Protein 3UOR (pdb70)

Solvent-accessible surface area: 32367 Å² total; per-residue (Å²): 211,47,58,0,82,0,11,0,5,28,53,26,2,115,12,0,41,27,4,9,12,50,3,50,130,110,41,116,95,15,85,6,48,32,81,74,4,80,84,140,44,0,51,131,88,0,64,86,10,81,93,77,119,31,16,0,13,0,0,3,0,16,14,52,29,0,4,31,0,7,105,67,92,4,0,26,47,0,85,77,40,3,76,222,13,195,53,0,63,51,82,19,4,4,77,10,3,28,55,9,0,48,7,140,72,49,4,38,0,0,3,6,25,1,28,0,28,0,0,0,30,14,72,27,15,4,142,109,15,64,78,94,128,25,7,115,27,15,68,83,0,47,115,3,0,22,6,1,39,180,142,21,19,115,117,85,44,0,0,0,0,0,0,59,34,46,30,2,4,5,0,0,2,14,19,14,156,60,116,9,1,92,78,119,17,3,62,0,26,0,92,14,82,6,5,89,108,2,3,24,12,1,12,40,0,5,85,97,18,24,1,2,88,23,14,76,121,104,12,84,17,13,46,37,28,0,17,107,2,63,0,0,0,9,1,5,0,8,107,1,19,53,45,0,82,33,18,40,41,124,70,24,141,48,39,6,3,14,7,22,0,0,0,33,147,22,46,10,8,0,17,9,15,19,7,0,1,0,0,0,78,56,13,155,69,49,103,14,0,20,105,0,0,34,7,2,2,53,33,119,5,7,9,76,7,22,33,9,32,11,15,2,3,0,12,69,32,0,28,138,45,83,44,2,60,123,34,89,27,4,126,3,1,11,47,0,0,73,67,6,82,20,21,8,57,1,83,15,9,93,138,0,2,80,47,0,34,80,3,0,35,97,1,1,98,63,56,36,60,60,95,46,0,0,95,55,0,1,92,78,0,28,108,22,0,44,155,72,38,150,81,57,107,102,131,71,74,113,84,3,83,0,10,0,8,27,54,27,1,107,10,0,38,32,3,8,34,76,3,52,144,113,55,117,99,12,85,6,50,32,74,69,4,81,94,142,48,1,53,127,110,1,68,92,14,81,98,73,114,26,16,2,17,0,0,6,0,23,14,49,33,0,7,37,4,7,98,69,90,6,0,26,54,0,87,77,31,3,84,215,11,194,55,0,66,51,78,20,4,3,78,8,4,28,50,9,0,53,6,126,66,69,5,36,0,0,3,4,28,2,32,0,37,0,0,0,26,14,75,22,15,5,139,100,12,64,46,111,123,20,3,101,37,12,77,68,0,55,103,0,0,27,9,1,32,182,138,18,20,113,118,79,44,0,0,0,0,0,1,58,39,41,33,1,3,6,0,0,3,15,14,17,148,58,120,7,1,86,81,120,20,4,70,0,26,1,84,14,81,5,3,86,107,1,4,26,13,1,12,37,0,5,85,100,22,22,1,4,87,26,14,82,127,103,19,59,13,12,52,34,17,0,8,120,1,65,0,0,0,17,2,4,0,10,106,2,17,79,45,0,68,29,16,49,42,101,65,30,139,50,37,8,2,14,8,19,0,0,0,40,149,23,51,10,9,0,21,8,12,19,7,0,1,0,0,1,67,56,15,151,96,47,100,24,0,16,114,1,0,29,13,3,1,59,37,123,8,5,10,85,6,23,42,11,38,18,17,3,2,0,12,69,34,0,27,146,42,92,57,3,62,122,34,85,30,5,125,2,0,12,44,0,0,79,63,6,79,19,26,4,65,2,77,11,9,86,130,0,2,70,46,0,34,73,3,2,34,106,1,1,105,61,61,41,63,59,92,43,0,0,92,52,0,1,90,83,0,28,100,28,0,47,149,71,39,155,93,77,109,98,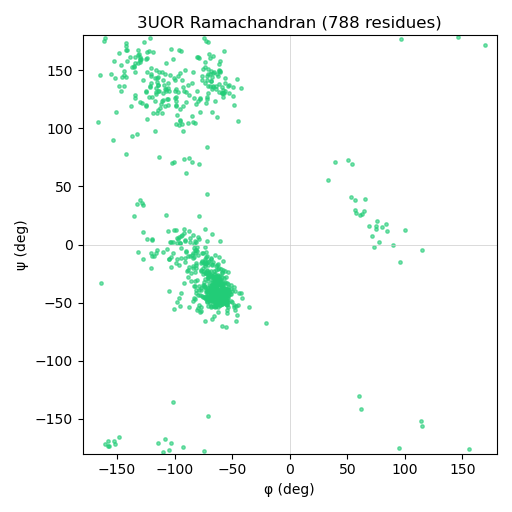120,96

Structure (mmCIF, N/CA/C/O backbone):
data_3UOR
#
_entry.id   3UOR
#
_cell.length_a   122.971
_cell.length_b   122.971
_cell.length_c   304.280
_cell.angle_alpha   90.00
_cell.angle_beta   90.00
_cell.angle_gamma   120.00
#
_symmetry.space_group_name_H-M   'P 65 2 2'
#
loop_
_entity.id
_entity.type
_entity.pdbx_description
1 polymer 'ABC transporter sugar binding protein'
2 water water
#
loop_
_atom_site.group_PDB
_atom_site.id
_atom_site.type_symbol
_atom_site.label_atom_id
_atom_site.label_alt_id
_atom_site.label_comp_id
_atom_site.label_asym_id
_atom_site.label_entity_id
_atom_site.label_seq_id
_atom_site.pdbx_PDB_ins_code
_atom_site.Cartn_x
_atom_site.Cartn_y
_atom_site.Cartn_z
_atom_site.occupancy
_atom_site.B_iso_or_equiv
_atom_site.auth_seq_id
_atom_site.auth_comp_id
_atom_site.auth_asym_id
_atom_site.auth_atom_id
_atom_site.pdbx_PDB_model_num
ATOM 1 N N . LYS A 1 29 ? -42.354 -17.385 6.988 1.00 107.92 27 LYS A N 1
ATOM 2 C CA . LYS A 1 29 ? -42.825 -16.046 6.648 1.00 107.13 27 LYS A CA 1
ATOM 3 C C . LYS A 1 29 ? -41.855 -15.284 5.738 1.00 100.53 27 LYS A C 1
ATOM 4 O O . LYS A 1 29 ? -42.287 -14.674 4.758 1.00 103.15 27 LYS A O 1
ATOM 10 N N . THR A 1 30 ? -40.559 -15.316 6.058 1.00 92.83 28 THR A N 1
ATOM 11 C CA . THR A 1 30 ? -39.538 -14.655 5.228 1.00 83.08 28 THR A CA 1
ATOM 12 C C . THR A 1 30 ? -39.146 -15.514 4.030 1.00 80.33 28 THR A C 1
ATOM 13 O O . THR A 1 30 ? -38.655 -16.633 4.190 1.00 76.56 28 THR A O 1
ATOM 17 N N . THR A 1 31 ? -39.338 -14.993 2.826 1.00 74.86 29 THR A N 1
ATOM 18 C CA . THR A 1 31 ? -38.992 -15.764 1.643 1.00 66.15 29 THR A CA 1
ATOM 19 C C . THR A 1 31 ? -37.645 -15.373 1.051 1.00 70.71 29 THR A C 1
ATOM 20 O O . THR A 1 31 ? -37.386 -14.208 0.753 1.00 75.87 29 THR A O 1
ATOM 24 N N . VAL A 1 32 ? -36.796 -16.380 0.891 1.00 64.51 30 VAL A N 1
ATOM 25 C CA . VAL A 1 32 ? -35.495 -16.243 0.257 1.00 63.73 30 VAL A CA 1
ATOM 26 C C . VAL A 1 32 ? -35.525 -16.899 -1.127 1.00 60.22 30 VAL A C 1
ATOM 27 O O . VAL A 1 32 ? -36.016 -18.020 -1.285 1.00 59.05 30 VAL A O 1
ATOM 31 N N . ARG A 1 33 ? -35.029 -16.192 -2.136 1.00 60.96 31 ARG A N 1
ATOM 32 C CA . ARG A 1 33 ? -34.948 -16.765 -3.474 1.00 55.61 31 ARG A CA 1
ATOM 33 C C . ARG A 1 33 ? -33.549 -17.290 -3.778 1.00 59.07 31 ARG A C 1
ATOM 34 O O . ARG A 1 33 ? -32.561 -16.547 -3.780 1.00 58.20 31 ARG A O 1
ATOM 42 N N . PHE A 1 34 ? -33.500 -18.588 -4.044 1.00 56.80 32 PHE A N 1
ATOM 43 C CA . PHE A 1 34 ? -32.264 -19.334 -4.237 1.00 49.07 32 PHE A CA 1
ATOM 44 C C . PHE A 1 34 ? -32.251 -19.916 -5.654 1.00 46.87 32 PHE A C 1
ATOM 45 O O . PHE A 1 34 ? -33.069 -20.772 -5.986 1.00 49.49 32 PHE A O 1
ATOM 53 N N . TRP A 1 35 ? -31.341 -19.434 -6.492 1.00 43.13 33 TRP A N 1
ATOM 54 C CA . TRP A 1 35 ? -31.192 -19.970 -7.844 1.00 39.76 33 TRP A CA 1
ATOM 55 C C . TRP A 1 35 ? -30.069 -20.998 -7.895 1.00 42.69 33 TRP A C 1
ATOM 56 O O . TRP A 1 35 ? -28.974 -20.746 -7.405 1.00 40.55 33 TRP A O 1
ATOM 67 N N . ALA A 1 36 ? -30.345 -22.153 -8.494 1.00 44.31 34 ALA A N 1
ATOM 68 C CA . ALA A 1 36 ? -29.357 -23.211 -8.624 1.00 41.51 34 ALA A CA 1
ATOM 69 C C . ALA A 1 36 ? -29.546 -23.838 -10.002 1.00 50.26 34 ALA A C 1
ATOM 70 O O . ALA A 1 36 ? -30.551 -23.573 -10.657 1.00 51.21 34 ALA A O 1
ATOM 72 N N . MET A 1 37 ? -28.593 -24.653 -10.449 1.00 44.63 35 MET A N 1
ATOM 73 C CA . MET A 1 37 ? -28.597 -25.137 -11.835 1.00 45.09 35 MET A CA 1
ATOM 74 C C . MET A 1 37 ? -28.680 -26.651 -11.993 1.00 50.00 35 MET A C 1
ATOM 75 O O . MET A 1 37 ? -27.867 -27.385 -11.430 1.00 43.18 35 MET A O 1
ATOM 80 N N . GLY A 1 38 ? -29.644 -27.112 -12.782 1.00 56.83 36 GLY A N 1
ATOM 81 C CA . GLY A 1 38 ? -29.718 -28.515 -13.157 1.00 57.62 36 GLY A CA 1
ATOM 82 C C . GLY A 1 38 ? -29.909 -29.495 -12.010 1.00 59.09 36 GLY A C 1
ATOM 83 O O . GLY A 1 38 ? -30.642 -29.222 -11.056 1.00 53.76 36 GLY A O 1
ATOM 84 N N . LYS A 1 39 ? -29.247 -30.646 -12.106 1.00 53.79 37 LYS A N 1
ATOM 85 C CA . LYS A 1 39 ? -29.414 -31.705 -11.117 1.00 57.72 37 LYS A CA 1
ATOM 86 C C . LYS A 1 39 ? -29.151 -31.187 -9.708 1.00 53.78 37 LYS A C 1
ATOM 87 O O . LYS A 1 39 ? -29.765 -31.641 -8.741 1.00 55.24 37 LYS A O 1
ATOM 89 N N . GLU A 1 40 ? -28.238 -30.232 -9.580 1.00 43.51 38 GLU A N 1
ATOM 90 C CA . GLU A 1 40 ? -27.953 -29.696 -8.263 1.00 40.35 38 GLU A CA 1
ATOM 91 C C . GLU A 1 40 ? -29.178 -28.981 -7.687 1.00 50.07 38 GLU A C 1
ATOM 92 O O . GLU A 1 40 ? -29.495 -29.132 -6.509 1.00 46.85 38 GLU A O 1
ATOM 98 N N . ALA A 1 41 ? -29.875 -28.219 -8.527 1.00 48.82 39 ALA A N 1
ATOM 99 C CA . ALA A 1 41 ? -31.103 -27.554 -8.110 1.00 47.80 39 ALA A CA 1
ATOM 100 C C . ALA A 1 41 ? -32.147 -28.556 -7.603 1.00 51.64 39 ALA A C 1
ATOM 101 O O . ALA A 1 41 ? -32.789 -28.324 -6.582 1.00 55.07 39 ALA A O 1
ATOM 103 N N . GLU A 1 42 ? -32.322 -29.659 -8.327 1.00 55.26 40 GLU A N 1
ATOM 104 C CA . GLU A 1 42 ? -33.306 -30.672 -7.955 1.00 61.99 40 GLU A CA 1
ATOM 105 C C . GLU A 1 42 ? -32.980 -31.262 -6.593 1.00 59.28 40 GLU A C 1
ATOM 106 O O . GLU A 1 42 ? -33.842 -31.382 -5.720 1.00 67.65 40 GLU A O 1
ATOM 112 N N . VAL A 1 43 ? -31.725 -31.652 -6.428 1.00 49.16 41 VAL A N 1
ATOM 113 C CA . VAL A 1 43 ? -31.289 -32.270 -5.198 1.00 44.65 41 VAL A CA 1
ATOM 114 C C . VAL A 1 43 ? -31.296 -31.274 -4.039 1.00 53.35 41 VAL A C 1
ATOM 115 O O . VAL A 1 43 ? -31.816 -31.579 -2.966 1.00 58.11 41 VAL A O 1
ATOM 119 N N . VAL A 1 44 ? -30.747 -30.077 -4.241 1.00 50.69 42 VAL A N 1
ATOM 120 C CA . VAL A 1 44 ? -30.723 -29.120 -3.134 1.00 41.72 42 VAL A CA 1
ATOM 121 C C . VAL A 1 44 ? -32.144 -28.755 -2.700 1.00 40.98 42 VAL A C 1
ATOM 122 O O . VAL A 1 44 ? -32.359 -28.394 -1.550 1.00 46.86 42 VAL A O 1
ATOM 126 N N . ALA A 1 45 ? -33.116 -28.855 -3.607 1.00 41.55 43 ALA A N 1
ATOM 127 C CA . ALA A 1 45 ? -34.505 -28.580 -3.229 1.00 43.77 43 ALA A CA 1
ATOM 128 C C . ALA A 1 45 ? -34.999 -29.595 -2.193 1.00 48.91 43 ALA A C 1
ATOM 129 O O . ALA A 1 45 ? -35.786 -29.249 -1.313 1.00 51.88 43 ALA A O 1
ATOM 131 N N . GLU A 1 46 ? -34.533 -30.840 -2.280 1.00 43.33 44 GLU A N 1
ATOM 132 C CA . GLU A 1 46 ? -34.917 -31.845 -1.281 1.00 47.85 44 GLU A CA 1
ATOM 133 C C . GLU A 1 46 ? -34.338 -31.446 0.061 1.00 57.01 44 GLU A C 1
ATOM 134 O O . GLU A 1 46 ? -35.001 -31.527 1.099 1.00 63.23 44 GLU A O 1
ATOM 140 N N . LEU A 1 47 ? -33.079 -31.025 0.021 1.00 52.43 45 LEU A N 1
ATOM 141 C CA . LEU A 1 47 ? -32.349 -30.661 1.219 1.00 50.80 45 LEU A CA 1
ATOM 142 C C . LEU A 1 47 ? -32.984 -29.469 1.910 1.00 49.77 45 LEU A C 1
ATOM 143 O O . LEU A 1 47 ? -33.025 -29.427 3.131 1.00 54.07 45 LEU A O 1
ATOM 148 N N . VAL A 1 48 ? -33.476 -28.494 1.147 1.00 49.42 46 VAL A N 1
ATOM 149 C CA . VAL A 1 48 ? -34.016 -27.295 1.789 1.00 56.44 46 VAL A CA 1
ATOM 150 C C . VAL A 1 48 ? -35.294 -27.640 2.549 1.00 65.19 46 VAL A C 1
ATOM 151 O O . VAL A 1 48 ? -35.642 -26.975 3.528 1.00 66.68 46 VAL A O 1
ATOM 155 N N . ALA A 1 49 ? -35.977 -28.694 2.108 1.00 67.46 47 ALA A N 1
ATOM 156 C CA . ALA A 1 49 ? -37.161 -29.171 2.812 1.00 66.26 47 ALA A CA 1
ATOM 157 C C . ALA A 1 49 ? -36.835 -29.365 4.289 1.00 70.42 47 ALA A C 1
ATOM 158 O O . ALA A 1 49 ? -37.564 -28.890 5.158 1.00 79.20 47 ALA A O 1
ATOM 160 N N . ASP A 1 50 ? -35.727 -30.045 4.575 1.00 64.59 48 ASP A N 1
ATOM 161 C CA . ASP A 1 50 ? -35.316 -30.249 5.964 1.00 63.28 48 ASP A CA 1
ATOM 162 C C . ASP A 1 50 ? -34.810 -28.963 6.622 1.00 66.14 48 ASP A C 1
ATOM 163 O O . ASP A 1 50 ? -34.846 -28.837 7.841 1.00 68.25 48 ASP A O 1
ATOM 168 N N . PHE A 1 51 ? -34.326 -28.015 5.821 1.00 66.17 49 PHE A N 1
ATOM 169 C CA . PHE A 1 51 ? -33.882 -26.729 6.362 1.00 68.70 49 PHE A CA 1
ATOM 170 C C . PHE A 1 51 ? -35.082 -25.903 6.809 1.00 69.71 49 PHE A C 1
ATOM 171 O O . PHE A 1 51 ? -35.040 -25.242 7.852 1.00 66.30 49 PHE A O 1
ATOM 179 N N . GLU A 1 52 ? -36.140 -25.936 6.001 1.00 65.29 50 GLU A N 1
ATOM 180 C CA . GLU A 1 52 ? -37.385 -25.254 6.320 1.00 68.02 50 GLU A CA 1
ATOM 181 C C . GLU A 1 52 ? -38.033 -25.887 7.546 1.00 74.94 50 GLU A C 1
ATOM 182 O O . GLU A 1 52 ? -38.510 -25.193 8.437 1.00 78.04 50 GLU A O 1
ATOM 188 N N . LYS A 1 53 ? -38.042 -27.213 7.586 1.00 76.35 51 LYS A N 1
ATOM 189 C CA . LYS A 1 53 ? -38.585 -27.922 8.731 1.00 83.24 51 LYS A CA 1
ATOM 190 C C . LYS A 1 53 ? -37.644 -27.845 9.940 1.00 86.67 51 LYS A C 1
ATOM 191 O O . LYS A 1 53 ? -37.806 -28.585 10.908 1.00 94.92 51 LYS A O 1
ATOM 197 N N . GLN A 1 54 ? -36.659 -26.952 9.882 1.00 76.04 52 GLN A N 1
ATOM 198 C CA . GLN A 1 54 ? -35.803 -26.677 11.036 1.00 77.79 52 GLN A CA 1
ATOM 199 C C . GLN A 1 54 ? -35.795 -25.177 11.287 1.00 80.55 52 GLN A C 1
ATOM 200 O O . GLN A 1 54 ? -35.304 -24.708 12.314 1.00 87.21 52 GLN A O 1
ATOM 206 N N . ASN A 1 55 ? -36.316 -24.432 10.317 1.00 74.55 53 ASN A N 1
ATOM 207 C CA . ASN A 1 55 ? -36.387 -22.973 10.376 1.00 78.61 53 ASN A CA 1
ATOM 208 C C . ASN A 1 55 ? -37.720 -22.539 9.756 1.00 83.34 53 ASN A C 1
ATOM 209 O O . ASN A 1 55 ? -37.760 -22.097 8.604 1.00 87.88 53 ASN A O 1
ATOM 214 N N . PRO A 1 56 ? -38.822 -22.680 10.516 1.00 82.51 54 PRO A N 1
ATOM 215 C CA . PRO A 1 56 ? -40.190 -22.477 10.007 1.00 81.45 54 PRO A CA 1
ATOM 216 C C . PRO A 1 56 ? -40.552 -21.018 9.684 1.00 81.78 54 PRO A C 1
ATOM 217 O O . PRO A 1 56 ? -41.555 -20.771 9.005 1.00 76.67 54 PRO A O 1
ATOM 221 N N . THR A 1 57 ? -39.739 -20.073 10.152 1.00 80.18 55 THR A N 1
ATOM 222 C CA . THR A 1 57 ? -39.931 -18.659 9.837 1.00 81.34 55 THR A CA 1
ATOM 223 C C . THR A 1 57 ? -39.346 -18.305 8.469 1.00 85.93 55 THR A C 1
ATOM 224 O O . THR A 1 57 ? -39.521 -17.184 7.974 1.00 78.72 55 THR A O 1
ATOM 228 N N . ILE A 1 58 ? -38.640 -19.266 7.869 1.00 86.79 56 ILE A N 1
ATOM 229 C CA . ILE A 1 58 ? -37.954 -19.055 6.595 1.00 74.44 56 ILE A CA 1
ATOM 230 C C . ILE A 1 58 ? -38.514 -19.952 5.502 1.00 71.34 56 ILE A C 1
ATOM 231 O O . ILE A 1 58 ? -38.556 -21.170 5.650 1.00 76.18 56 ILE A O 1
ATOM 236 N N . HIS A 1 59 ? -38.959 -19.343 4.410 1.00 73.59 57 HIS A N 1
ATOM 237 C CA . HIS A 1 59 ? -39.317 -20.094 3.215 1.00 76.42 57 HIS A CA 1
ATOM 238 C C . HIS A 1 59 ? -38.229 -19.907 2.162 1.00 72.69 57 HIS A C 1
ATOM 239 O O . HIS A 1 59 ? -37.748 -18.795 1.944 1.00 66.17 57 HIS A O 1
ATOM 246 N N . VAL A 1 60 ? -37.830 -21.005 1.529 1.00 70.34 58 VAL A N 1
ATOM 247 C CA . VAL A 1 60 ? -36.821 -20.958 0.483 1.00 65.99 58 VAL A CA 1
ATOM 248 C C . VAL A 1 60 ? -37.440 -21.317 -0.862 1.00 67.51 58 VAL A C 1
ATOM 249 O O . VAL A 1 60 ? -37.940 -22.429 -1.054 1.00 68.82 58 VAL A O 1
ATOM 253 N N . ASP A 1 61 ? -37.412 -20.367 -1.786 1.00 60.86 59 ASP A N 1
ATOM 254 C CA . ASP A 1 61 ? -37.933 -20.602 -3.116 1.00 63.09 59 ASP A CA 1
ATOM 255 C C . ASP A 1 61 ? -36.786 -20.997 -4.028 1.00 61.33 59 ASP A C 1
ATOM 256 O O . ASP A 1 61 ? -35.994 -20.149 -4.447 1.00 59.33 59 ASP A O 1
ATOM 261 N N . VAL A 1 62 ? -36.686 -22.288 -4.324 1.00 62.30 60 VAL A N 1
ATOM 262 C CA . VAL A 1 62 ? -35.606 -22.780 -5.175 1.00 57.46 60 VAL A CA 1
ATOM 263 C C . VAL A 1 62 ? -36.007 -22.775 -6.649 1.00 65.34 60 VAL A C 1
ATOM 264 O O . VAL A 1 62 ? -37.006 -23.384 -7.038 1.00 75.01 60 VAL A O 1
ATOM 268 N N . GLN A 1 63 ? -35.231 -22.066 -7.460 1.00 59.79 61 GLN A N 1
ATOM 269 C CA . GLN A 1 63 ? -35.458 -22.010 -8.898 1.00 62.76 61 GLN A CA 1
ATOM 270 C C . GLN A 1 63 ? -34.348 -22.769 -9.595 1.00 64.80 61 GLN A C 1
ATOM 271 O O . GLN A 1 63 ? -33.163 -22.557 -9.312 1.00 56.56 61 GLN A O 1
ATOM 277 N N . ASN A 1 64 ? -34.740 -23.655 -10.505 1.00 70.85 62 ASN A N 1
ATOM 278 C CA . ASN A 1 64 ? -33.791 -24.432 -11.294 1.00 64.78 62 ASN A CA 1
ATOM 279 C C . ASN A 1 64 ? -33.544 -23.755 -12.625 1.00 64.30 62 ASN A C 1
ATOM 280 O O . ASN A 1 64 ? -34.403 -23.756 -13.503 1.00 68.72 62 ASN A O 1
ATOM 285 N N . ILE A 1 65 ? -32.364 -23.170 -12.767 1.00 62.23 63 ILE A N 1
ATOM 286 C CA . ILE A 1 65 ? -31.982 -22.512 -14.005 1.00 61.76 63 ILE A CA 1
ATOM 287 C C . ILE A 1 65 ? -31.001 -23.383 -14.753 1.00 59.51 63 ILE A C 1
ATOM 288 O O . ILE A 1 65 ? -30.049 -23.874 -14.168 1.00 63.99 63 ILE A O 1
ATOM 293 N N . PRO A 1 66 ? -31.240 -23.593 -16.054 1.00 67.23 64 PRO A N 1
ATOM 294 C CA . PRO A 1 66 ? -30.310 -24.381 -16.868 1.00 66.66 64 PRO A CA 1
ATOM 295 C C . PRO A 1 66 ? -28.985 -23.646 -17.004 1.00 60.66 64 PRO A C 1
ATOM 296 O O . PRO A 1 66 ? -28.971 -22.437 -17.227 1.00 69.75 64 PRO A O 1
ATOM 300 N N . MET A 1 67 ? -27.883 -24.364 -16.859 1.00 57.66 65 MET A N 1
ATOM 301 C CA . MET A 1 67 ? -26.572 -23.732 -16.864 1.00 61.71 65 MET A CA 1
ATOM 302 C C . MET A 1 67 ? -26.337 -22.908 -18.135 1.00 71.85 65 MET A C 1
ATOM 303 O O . MET A 1 67 ? -25.796 -21.799 -18.083 1.00 72.43 65 MET A O 1
ATOM 308 N N . THR A 1 68 ? -26.755 -23.447 -19.275 1.00 76.45 66 THR A N 1
ATOM 309 C CA . THR A 1 68 ? -26.525 -22.786 -20.554 1.00 78.27 66 THR A CA 1
ATOM 310 C C . THR A 1 68 ? -27.208 -21.423 -20.648 1.00 80.58 66 THR A C 1
ATOM 311 O O . THR A 1 68 ? -26.873 -20.620 -21.518 1.00 92.72 66 THR A O 1
ATOM 315 N N . ALA A 1 69 ? -28.163 -21.168 -19.758 1.00 73.29 67 ALA A N 1
ATOM 316 C CA . ALA A 1 69 ? -28.895 -19.903 -19.748 1.00 69.39 67 ALA A CA 1
ATOM 317 C C . ALA A 1 69 ? -28.631 -19.105 -18.481 1.00 71.74 67 ALA A C 1
ATOM 318 O O . ALA A 1 69 ? -29.098 -17.976 -18.335 1.00 77.36 67 ALA A O 1
ATOM 320 N N . ALA A 1 70 ? -27.885 -19.699 -17.561 1.00 69.44 68 ALA A N 1
ATOM 321 C CA . ALA A 1 70 ? -27.696 -19.115 -16.245 1.00 65.24 68 ALA A CA 1
ATOM 322 C C . ALA A 1 70 ? -26.923 -17.805 -16.296 1.00 62.98 68 ALA A C 1
ATOM 323 O O . ALA A 1 70 ? -27.298 -16.834 -15.640 1.00 57.00 68 ALA A O 1
ATOM 325 N N . HIS A 1 71 ? -25.844 -17.776 -17.069 1.00 63.53 69 HIS A N 1
ATOM 326 C CA . HIS A 1 71 ? -25.015 -16.579 -17.146 1.00 71.40 69 HIS A CA 1
ATOM 327 C C . HIS A 1 71 ? -25.751 -15.372 -17.737 1.00 76.55 69 HIS A C 1
ATOM 328 O O . HIS A 1 71 ? -25.535 -14.241 -17.312 1.00 75.19 69 HIS A O 1
ATOM 335 N N . GLU A 1 72 ? -26.613 -15.613 -18.719 1.00 81.14 70 GLU A N 1
ATOM 336 C CA . GLU A 1 72 ? -27.423 -14.541 -19.284 1.00 83.21 70 GLU A CA 1
ATOM 337 C C . GLU A 1 72 ? -28.505 -14.119 -18.315 1.00 75.27 70 GLU A C 1
ATOM 338 O O . GLU A 1 72 ? -28.731 -12.927 -18.104 1.00 77.27 70 GLU A O 1
ATOM 344 N N . LYS A 1 73 ? -29.200 -15.094 -17.741 1.00 64.73 71 LYS A N 1
ATOM 345 C CA . LYS A 1 73 ? -30.299 -14.761 -16.850 1.00 65.53 71 LYS A CA 1
ATOM 346 C C . LYS A 1 73 ? -29.806 -13.873 -15.701 1.00 67.86 71 LYS A C 1
ATOM 347 O O . LYS A 1 73 ? -30.530 -12.996 -15.227 1.00 72.37 71 LYS A O 1
ATOM 353 N N . LEU A 1 74 ? -28.561 -14.091 -15.282 1.00 63.88 72 LEU A N 1
ATOM 354 C CA . LEU A 1 74 ? -27.984 -13.373 -14.149 1.00 58.65 72 LEU A CA 1
ATOM 355 C C . LEU A 1 74 ? -27.569 -11.960 -14.519 1.00 60.52 72 LEU A C 1
ATOM 356 O O . LEU A 1 74 ? -27.968 -11.007 -13.855 1.00 62.91 72 LEU A O 1
ATOM 361 N N . LEU A 1 75 ? -26.759 -11.821 -15.564 1.00 59.86 73 LEU A N 1
ATOM 362 C CA . LEU A 1 75 ? -26.429 -10.503 -16.090 1.00 63.69 73 LEU A CA 1
ATOM 363 C C . LEU A 1 75 ? -27.715 -9.723 -16.345 1.00 66.36 73 LEU A C 1
ATOM 364 O O . LEU A 1 75 ? -27.812 -8.537 -16.030 1.00 69.97 73 LEU A O 1
ATOM 369 N N . THR A 1 76 ? -28.705 -10.412 -16.902 1.00 71.60 74 THR A N 1
ATOM 370 C CA . THR A 1 76 ? -30.008 -9.821 -17.177 1.00 80.44 74 THR A CA 1
ATOM 371 C C . THR A 1 76 ? -30.743 -9.407 -15.903 1.00 83.33 74 THR A C 1
ATOM 372 O O . THR A 1 76 ? -31.180 -8.262 -15.777 1.00 87.46 74 THR A O 1
ATOM 376 N N . ALA A 1 77 ? -30.885 -10.341 -14.966 1.00 77.05 75 ALA A N 1
ATOM 377 C CA . ALA A 1 77 ? -31.534 -10.041 -13.695 1.00 75.04 75 ALA A CA 1
ATOM 378 C C . ALA A 1 77 ? -30.803 -8.916 -12.972 1.00 71.89 75 ALA A C 1
ATOM 379 O O . ALA A 1 77 ? -31.424 -8.099 -12.292 1.00 73.33 75 ALA A O 1
ATOM 381 N N . PHE A 1 78 ? -29.483 -8.875 -13.120 1.00 61.50 76 PHE A N 1
ATOM 382 C CA . PHE A 1 78 ? -28.701 -7.796 -12.534 1.00 65.31 76 PHE A CA 1
ATOM 383 C C . PHE A 1 78 ? -29.235 -6.456 -13.011 1.00 73.11 76 PHE A C 1
ATOM 384 O O . PHE A 1 78 ? -29.839 -5.718 -12.241 1.00 79.51 76 PHE A O 1
ATOM 392 N N . ALA A 1 79 ? -29.006 -6.152 -14.285 1.00 76.07 77 ALA A N 1
ATOM 393 C CA . ALA A 1 79 ? -29.479 -4.906 -14.887 1.00 81.42 77 ALA A CA 1
ATOM 394 C C . ALA A 1 79 ? -30.920 -4.573 -14.494 1.00 84.94 77 ALA A C 1
ATOM 395 O O . ALA A 1 79 ? -31.241 -3.421 -14.200 1.00 88.56 77 ALA A O 1
ATOM 397 N N . ALA A 1 80 ? -31.778 -5.588 -14.481 1.00 83.14 78 ALA A N 1
ATOM 398 C CA . ALA A 1 80 ? -33.194 -5.409 -14.173 1.00 77.78 78 ALA A CA 1
ATOM 399 C C . ALA A 1 80 ? -33.498 -5.390 -12.666 1.00 75.29 78 ALA A C 1
ATOM 400 O O . ALA A 1 80 ? -34.659 -5.406 -12.259 1.00 73.41 78 ALA A O 1
ATOM 402 N N . ASP A 1 81 ? -32.458 -5.371 -11.841 1.00 74.83 79 ASP A N 1
ATOM 403 C CA . ASP A 1 81 ? -32.630 -5.342 -10.391 1.00 78.16 79 ASP A CA 1
ATOM 404 C C . ASP A 1 81 ? -33.471 -6.508 -9.844 1.00 74.96 79 ASP A C 1
ATOM 405 O O . ASP A 1 81 ? -34.261 -6.332 -8.914 1.00 69.80 79 ASP A O 1
ATOM 410 N N . GLY A 1 82 ? -33.288 -7.699 -10.408 1.00 75.70 80 GLY A N 1
ATOM 411 C CA . GLY A 1 82 ? -34.083 -8.851 -10.011 1.00 73.53 80 GLY A CA 1
ATOM 412 C C . GLY A 1 82 ? -33.279 -10.086 -9.656 1.00 69.78 80 GLY A C 1
ATOM 413 O O . GLY A 1 82 ? -33.705 -11.213 -9.928 1.00 69.46 80 GLY A O 1
ATOM 414 N N . LEU A 1 83 ? -32.116 -9.873 -9.046 1.00 65.17 81 LEU A N 1
ATOM 415 C CA . LEU A 1 83 ? -31.254 -10.966 -8.602 1.00 59.25 81 LEU A CA 1
ATOM 416 C C . LEU A 1 83 ? -31.852 -11.694 -7.402 1.00 62.06 81 LEU A C 1
ATOM 417 O O . LEU A 1 83 ? -32.508 -11.086 -6.564 1.00 66.24 81 LEU A O 1
ATOM 422 N N . PRO A 1 84 ? -31.611 -13.006 -7.309 1.00 58.26 82 PRO A N 1
ATOM 423 C CA . PRO A 1 84 ? -32.094 -13.751 -6.146 1.00 49.77 82 PRO A CA 1
ATOM 424 C C . PRO A 1 84 ? -31.261 -13.384 -4.929 1.00 48.10 82 PRO A C 1
ATOM 425 O O . PRO A 1 84 ? -30.294 -12.637 -5.059 1.00 46.41 82 PRO A O 1
ATOM 429 N N . ASP A 1 85 ? -31.629 -13.898 -3.762 1.00 45.38 83 ASP A N 1
ATOM 430 C CA . ASP A 1 85 ? -30.856 -13.657 -2.547 1.00 48.62 83 ASP A CA 1
ATOM 431 C C . ASP A 1 85 ? -29.636 -14.549 -2.507 1.00 50.73 83 ASP A C 1
ATOM 432 O O . ASP A 1 85 ? -28.516 -14.082 -2.304 1.00 54.60 83 ASP A O 1
ATOM 437 N N . VAL A 1 86 ? -29.863 -15.841 -2.692 1.00 44.76 84 VAL A N 1
ATOM 438 C CA . VAL A 1 86 ? -28.775 -16.797 -2.700 1.00 46.86 84 VAL A CA 1
ATOM 439 C C . VAL A 1 86 ? -28.651 -17.423 -4.088 1.00 45.88 84 VAL A C 1
ATOM 440 O O . VAL A 1 86 ? -29.646 -17.629 -4.791 1.00 39.02 84 VAL A O 1
ATOM 444 N N . CYS A 1 87 ? -27.422 -17.698 -4.497 1.00 49.51 85 CYS A N 1
ATOM 445 C CA . CYS A 1 87 ? -27.202 -18.211 -5.837 1.00 43.18 85 CYS A CA 1
ATOM 446 C C . CYS A 1 87 ? -26.006 -19.149 -5.899 1.00 39.01 85 CYS A C 1
ATOM 447 O O . CYS A 1 87 ? -24.944 -18.877 -5.323 1.00 36.40 85 CYS A O 1
ATOM 450 N N . GLN A 1 88 ? -26.189 -20.251 -6.614 1.00 38.74 86 GLN A N 1
ATOM 451 C CA . GLN A 1 88 ? -25.097 -21.148 -6.958 1.00 37.46 86 GLN A CA 1
ATOM 452 C C . GLN A 1 88 ? -24.311 -20.518 -8.111 1.00 43.23 86 GLN A C 1
ATOM 453 O O . GLN A 1 88 ? -24.892 -20.155 -9.139 1.00 40.22 86 GLN A O 1
ATOM 459 N N . LEU A 1 89 ? -23.001 -20.375 -7.943 1.00 35.47 87 LEU A N 1
ATOM 460 C CA . LEU A 1 89 ? -22.157 -19.782 -8.984 1.00 38.98 87 LEU A CA 1
ATOM 461 C C . LEU A 1 89 ? -20.987 -20.700 -9.282 1.00 34.41 87 LEU A C 1
ATOM 462 O O . LEU A 1 89 ? -20.207 -21.036 -8.383 1.00 32.40 87 LEU A O 1
ATOM 467 N N . GLY A 1 90 ? -20.860 -21.120 -10.534 1.00 33.80 88 GLY A N 1
ATOM 468 C CA . GLY A 1 90 ? -19.646 -21.806 -10.957 1.00 30.56 88 GLY A CA 1
ATOM 469 C C . GLY A 1 90 ? -18.468 -20.971 -10.499 1.00 38.65 88 GLY A C 1
ATOM 470 O O . GLY A 1 90 ? -18.468 -19.738 -10.628 1.00 39.23 88 GLY A O 1
ATOM 471 N N . ASN A 1 91 ? -17.454 -21.604 -9.940 1.00 36.03 89 ASN A N 1
ATOM 472 C CA . ASN A 1 91 ? -16.456 -20.776 -9.284 1.00 42.11 89 ASN A CA 1
ATOM 473 C C . ASN A 1 91 ? -15.524 -19.978 -10.210 1.00 38.26 89 ASN A C 1
ATOM 474 O O . ASN A 1 91 ? -14.760 -19.153 -9.736 1.00 41.24 89 ASN A O 1
ATOM 479 N N . THR A 1 92 ? -15.597 -20.193 -11.523 1.00 39.36 90 THR A N 1
ATOM 480 C CA . THR A 1 92 ? -14.825 -19.354 -12.441 1.00 46.69 90 THR A CA 1
ATOM 481 C C . THR A 1 92 ? -15.631 -18.107 -12.825 1.00 45.11 90 THR A C 1
ATOM 482 O O . THR A 1 92 ? -15.104 -17.175 -13.426 1.00 46.05 90 THR A O 1
ATOM 486 N N . TRP A 1 93 ? -16.907 -18.098 -12.453 1.00 39.33 91 TRP A N 1
ATOM 487 C CA . TRP A 1 93 ? -17.769 -16.939 -12.644 1.00 36.75 91 TRP A CA 1
ATOM 488 C C . TRP A 1 93 ? -17.596 -15.881 -11.557 1.00 40.80 91 TRP A C 1
ATOM 489 O O . TRP A 1 93 ? -17.974 -14.739 -11.753 1.00 44.55 91 TRP A O 1
ATOM 500 N N . LEU A 1 94 ? -17.051 -16.256 -10.405 1.00 43.48 92 LEU A N 1
ATOM 501 C CA . LEU A 1 94 ? -16.925 -15.315 -9.280 1.00 34.84 92 LEU A CA 1
ATOM 502 C C . LEU A 1 94 ? -16.220 -14.005 -9.634 1.00 43.53 92 LEU A C 1
ATOM 503 O O . LEU A 1 94 ? -16.716 -12.935 -9.285 1.00 47.72 92 LEU A O 1
ATOM 508 N N . PRO A 1 95 ? -15.046 -14.080 -10.298 1.00 35.61 93 PRO A N 1
ATOM 509 C CA . PRO A 1 95 ? -14.299 -12.842 -10.542 1.00 40.39 93 PRO A CA 1
ATOM 510 C C . PRO A 1 95 ? -15.136 -11.834 -11.309 1.00 43.86 93 PRO A C 1
ATOM 511 O O . PRO A 1 95 ? -15.076 -10.646 -11.027 1.00 56.17 93 PRO A O 1
ATOM 515 N N . GLU A 1 96 ? -15.935 -12.308 -12.252 1.00 49.02 94 GLU A N 1
ATOM 516 C CA . GLU A 1 96 ? -16.793 -11.418 -13.009 1.00 51.44 94 GLU A CA 1
ATOM 517 C C . GLU A 1 96 ? -17.859 -10.765 -12.139 1.00 49.36 94 GLU A C 1
ATOM 518 O O . GLU A 1 96 ? -18.002 -9.540 -12.145 1.00 52.53 94 GLU A O 1
ATOM 524 N N . PHE A 1 97 ? -18.620 -11.566 -11.396 1.00 43.88 95 PHE A N 1
ATOM 525 C CA . PHE A 1 97 ? -19.665 -10.982 -10.563 1.00 38.01 95 PHE A CA 1
ATOM 526 C C . PHE A 1 97 ? -19.099 -10.154 -9.409 1.00 44.01 95 PHE A C 1
ATOM 527 O O . PHE A 1 97 ? -19.733 -9.204 -8.952 1.00 47.85 95 PHE A O 1
ATOM 535 N N . ALA A 1 98 ? -17.890 -10.489 -8.967 1.00 43.22 96 ALA A N 1
ATOM 536 C CA . ALA A 1 98 ? -17.223 -9.701 -7.934 1.00 45.22 96 ALA A CA 1
ATOM 537 C C . ALA A 1 98 ? -16.808 -8.338 -8.483 1.00 54.55 96 ALA A C 1
ATOM 538 O O . ALA A 1 98 ? -17.078 -7.299 -7.878 1.00 55.22 96 ALA A O 1
ATOM 540 N N . LEU A 1 99 ? -16.158 -8.340 -9.640 1.00 54.75 97 LEU A N 1
ATOM 541 C CA . LEU A 1 99 ? -15.701 -7.090 -10.232 1.00 63.77 97 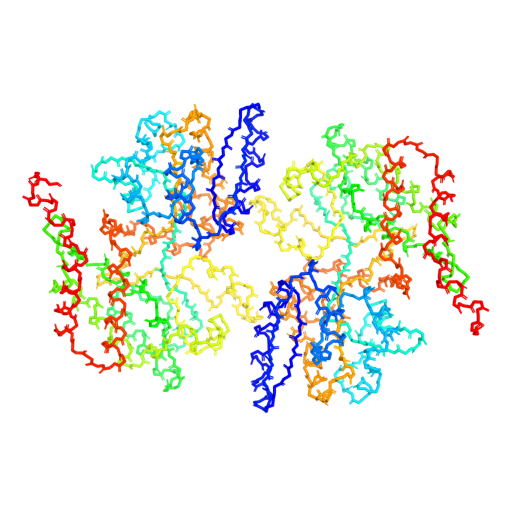LEU A CA 1
ATOM 542 C C . LEU A 1 99 ? -16.859 -6.253 -10.800 1.00 64.75 97 LEU A C 1
ATOM 543 O O . LEU A 1 99 ? -16.715 -5.055 -11.030 1.00 72.59 97 LEU A O 1
ATOM 548 N N . LEU A 1 100 ? -18.015 -6.878 -10.989 1.00 54.41 98 LEU A N 1
ATOM 549 C CA . LEU A 1 100 ? -19.240 -6.136 -11.272 1.00 54.21 98 LEU A CA 1
ATOM 550 C C . LEU A 1 100 ? -19.855 -5.594 -9.972 1.00 63.35 98 LEU A C 1
ATOM 551 O O . LEU A 1 100 ? -20.937 -5.005 -9.987 1.00 60.39 98 LEU A O 1
ATOM 556 N N . ASP A 1 101 ? -19.182 -5.829 -8.846 1.00 62.24 99 ASP A N 1
ATOM 557 C CA . ASP A 1 101 ? -19.672 -5.398 -7.532 1.00 60.60 99 ASP A CA 1
ATOM 558 C C . ASP A 1 101 ? -21.104 -5.866 -7.208 1.00 56.44 99 ASP A C 1
ATOM 559 O O . ASP A 1 101 ? -21.891 -5.126 -6.623 1.00 58.75 99 ASP A O 1
ATOM 564 N N . THR A 1 102 ? -21.440 -7.102 -7.556 1.00 55.93 100 THR A N 1
ATOM 565 C CA . THR A 1 102 ? -22.762 -7.630 -7.228 1.00 53.75 100 THR A CA 1
ATOM 566 C C . THR A 1 102 ? -22.734 -8.549 -6.011 1.00 50.17 100 THR A C 1
ATOM 567 O O . THR A 1 102 ? -23.780 -9.012 -5.537 1.00 47.40 100 THR A O 1
ATOM 571 N N . LEU A 1 103 ? -21.545 -8.854 -5.517 1.00 45.49 101 LEU A N 1
ATOM 572 C CA . LEU A 1 103 ? -21.448 -9.941 -4.551 1.00 41.34 101 LEU A CA 1
ATOM 573 C C . LEU A 1 103 ? -21.169 -9.417 -3.150 1.00 47.74 101 LEU A C 1
ATOM 574 O O . LEU A 1 103 ? -20.289 -8.572 -2.953 1.00 45.97 101 LEU A O 1
ATOM 579 N N . GLU A 1 104 ? -21.908 -9.941 -2.181 1.00 42.15 102 GLU A N 1
ATOM 580 C CA . GLU A 1 104 ? -21.717 -9.564 -0.793 1.00 42.49 102 GLU A CA 1
ATOM 581 C C . GLU A 1 104 ? -20.423 -10.162 -0.262 1.00 45.80 102 GLU A C 1
ATOM 582 O O . GLU A 1 104 ? -20.220 -11.373 -0.366 1.00 44.53 102 GLU A O 1
ATOM 588 N N . PRO A 1 105 ? -19.545 -9.328 0.321 1.00 40.82 103 PRO A N 1
ATOM 589 C CA . PRO A 1 105 ? -18.342 -9.876 0.963 1.00 43.04 103 PRO A CA 1
ATOM 590 C C . PRO A 1 105 ? -18.740 -10.875 2.043 1.00 50.76 103 PRO A C 1
ATOM 591 O O . PRO A 1 105 ? -19.619 -10.582 2.847 1.00 52.03 103 PRO A O 1
ATOM 595 N N . MET A 1 106 ? -18.095 -12.034 2.061 1.00 46.86 104 MET A N 1
ATOM 596 C CA . MET A 1 106 ? -18.521 -13.120 2.914 1.00 41.85 104 MET A CA 1
ATOM 597 C C . MET A 1 106 ? -17.724 -13.233 4.199 1.00 44.31 104 MET A C 1
ATOM 598 O O . MET A 1 106 ? -18.151 -13.913 5.122 1.00 45.45 104 MET A O 1
ATOM 603 N N . GLN A 1 107 ? -16.567 -12.595 4.265 1.00 42.99 105 GLN A N 1
ATOM 604 C CA . GLN A 1 107 ? -15.691 -12.801 5.415 1.00 45.01 105 GLN A CA 1
ATOM 605 C C . GLN A 1 107 ? -16.342 -12.441 6.758 1.00 45.73 105 GLN A C 1
ATOM 606 O O . GLN A 1 107 ? -16.142 -13.144 7.735 1.00 46.73 105 GLN A O 1
ATOM 612 N N . PRO A 1 108 ? -17.133 -11.352 6.808 1.00 47.15 106 PRO A N 1
ATOM 613 C CA . PRO A 1 108 ? -17.830 -11.010 8.055 1.00 46.99 106 PRO A CA 1
ATOM 614 C C . PRO A 1 108 ? -18.799 -12.102 8.535 1.00 50.88 106 PRO A C 1
ATOM 615 O O . PRO A 1 108 ? -18.961 -12.288 9.741 1.00 56.34 106 PRO A O 1
ATOM 619 N N . TYR A 1 109 ? -19.432 -12.816 7.610 1.00 49.87 107 TYR A N 1
ATOM 620 C CA . TYR A 1 109 ? -20.334 -13.900 7.992 1.00 45.09 107 TYR A CA 1
ATOM 621 C C . TYR A 1 109 ? -19.535 -15.126 8.403 1.00 41.92 107 TYR A C 1
ATOM 622 O O . TYR A 1 109 ? -19.883 -15.822 9.350 1.00 44.70 107 TYR A O 1
ATOM 631 N N . VAL A 1 110 ? -18.453 -15.398 7.686 1.00 37.42 108 VAL A N 1
ATOM 632 C CA . VAL A 1 110 ? -17.674 -16.594 7.970 1.00 31.68 108 VAL A CA 1
ATOM 633 C C . VAL A 1 110 ? -17.068 -16.454 9.368 1.00 38.70 108 VAL A C 1
ATOM 634 O O . VAL A 1 110 ? -17.017 -17.410 10.142 1.00 43.11 108 VAL A O 1
ATOM 638 N N . ALA A 1 111 ? -16.627 -15.242 9.685 1.00 43.19 109 ALA A N 1
ATOM 639 C CA . ALA A 1 111 ? -15.959 -14.969 10.947 1.00 43.40 109 ALA A CA 1
ATOM 640 C C . ALA A 1 111 ? -16.888 -15.169 12.140 1.00 45.25 109 ALA A C 1
ATOM 641 O O . ALA A 1 111 ? -16.435 -15.516 13.231 1.00 52.04 109 ALA A O 1
ATOM 643 N N . ARG A 1 112 ? -18.181 -14.944 11.933 1.00 38.65 110 ARG A N 1
ATOM 644 C CA . ARG A 1 112 ? -19.159 -15.097 13.004 1.00 33.95 110 ARG A CA 1
ATOM 645 C C . ARG A 1 112 ? -19.829 -16.458 12.972 1.00 45.02 110 ARG A C 1
ATOM 646 O O . ARG A 1 112 ? -20.775 -16.696 13.715 1.00 43.95 110 ARG A O 1
ATOM 654 N N . SER A 1 113 ? -19.363 -17.347 12.095 1.00 43.64 111 SER A N 1
ATOM 655 C CA . SER A 1 113 ? -20.009 -18.646 11.953 1.00 43.63 111 SER A CA 1
ATOM 656 C C . SER A 1 113 ? -19.163 -19.741 12.561 1.00 41.89 111 SER A C 1
ATOM 657 O O . SER A 1 113 ? -17.988 -19.906 12.206 1.00 55.21 111 SER A O 1
ATOM 660 N N . LYS A 1 114 ? -19.767 -20.485 13.476 1.00 45.32 112 LYS A N 1
ATOM 661 C CA . LYS A 1 114 ? -19.135 -21.664 14.049 1.00 56.07 112 LYS A CA 1
ATOM 662 C C . LYS A 1 114 ? -18.999 -22.731 12.968 1.00 50.78 112 LYS A C 1
ATOM 663 O O . LYS A 1 114 ? -17.948 -23.360 12.824 1.00 45.11 112 LYS A O 1
ATOM 669 N N . ILE A 1 115 ? -20.070 -22.913 12.201 1.00 44.41 113 ILE A N 1
ATOM 670 C CA . ILE A 1 115 ? -20.151 -24.005 11.243 1.00 40.49 113 ILE A CA 1
ATOM 671 C C . ILE A 1 115 ? -19.123 -23.866 10.109 1.00 41.34 113 ILE A C 1
ATOM 672 O O . ILE A 1 115 ? -18.432 -24.806 9.775 1.00 41.29 113 ILE A O 1
ATOM 677 N N . VAL A 1 116 ? -18.993 -22.670 9.568 1.00 35.43 114 VAL A N 1
ATOM 678 C CA . VAL A 1 116 ? -18.081 -22.425 8.471 1.00 33.64 114 VAL A CA 1
ATOM 679 C C . VAL A 1 116 ? -16.720 -21.963 8.944 1.00 38.56 114 VAL A C 1
ATOM 680 O O . VAL A 1 116 ? -16.493 -20.781 9.191 1.00 38.21 114 VAL A O 1
ATOM 684 N N . ASP A 1 117 ? -15.798 -22.906 9.016 1.00 42.34 115 ASP A N 1
ATOM 685 C CA . ASP A 1 117 ? -14.451 -22.647 9.476 1.00 37.78 115 ASP A CA 1
ATOM 686 C C . ASP A 1 117 ? -13.492 -22.785 8.286 1.00 41.16 115 ASP A C 1
ATOM 687 O O . ASP A 1 117 ? -13.307 -23.876 7.772 1.00 36.87 115 ASP A O 1
ATOM 692 N N . PRO A 1 118 ? -12.867 -21.673 7.858 1.00 46.02 116 PRO A N 1
ATOM 693 C CA . PRO A 1 118 ? -12.056 -21.704 6.638 1.00 40.57 116 PRO A CA 1
ATOM 694 C C . PRO A 1 118 ? -10.922 -22.703 6.727 1.00 45.43 116 PRO A C 1
ATOM 695 O O . PRO A 1 118 ? -10.547 -23.277 5.708 1.00 35.66 116 PRO A O 1
ATOM 699 N N . ALA A 1 119 ? -10.380 -22.922 7.920 1.00 36.65 117 ALA A N 1
ATOM 700 C CA . ALA A 1 119 ? -9.237 -23.828 8.045 1.00 37.47 117 ALA A CA 1
ATOM 701 C C . ALA A 1 119 ? -9.626 -25.274 7.735 1.00 37.04 117 ALA A C 1
ATOM 702 O O . ALA A 1 119 ? -8.764 -26.117 7.506 1.00 34.90 117 ALA A O 1
ATOM 704 N N . ASP A 1 120 ? -10.922 -25.570 7.742 1.00 33.26 118 ASP A N 1
ATOM 705 C CA . ASP A 1 120 ? -11.375 -26.944 7.473 1.00 30.11 118 ASP A CA 1
ATOM 706 C C . ASP A 1 120 ? -11.634 -27.175 5.976 1.00 37.90 118 ASP A C 1
ATOM 707 O O . ASP A 1 120 ? -11.923 -28.298 5.558 1.00 36.56 118 ASP A O 1
ATOM 712 N N . TYR A 1 121 ? -11.531 -26.111 5.172 1.00 33.38 119 TYR A N 1
ATOM 713 C CA . TYR A 1 121 ? -11.779 -26.213 3.732 1.00 27.82 119 TYR A CA 1
ATOM 714 C C . TYR A 1 121 ? -10.483 -26.466 2.966 1.00 30.54 119 TYR A C 1
ATOM 715 O O . TYR A 1 121 ? -9.431 -25.919 3.296 1.00 31.33 119 TYR A O 1
ATOM 724 N N . PHE A 1 122 ? -10.540 -27.300 1.943 1.00 29.88 120 PHE A N 1
ATOM 725 C CA . PHE A 1 122 ? -9.326 -27.539 1.169 1.00 27.15 120 PHE A CA 1
ATOM 726 C C . PHE A 1 122 ? -8.812 -26.188 0.663 1.00 29.87 120 PHE A C 1
ATOM 727 O O . PHE A 1 122 ? -9.589 -25.367 0.182 1.00 38.36 120 PHE A O 1
ATOM 735 N N . PRO A 1 123 ? -7.510 -25.930 0.831 1.00 33.22 121 PRO A N 1
ATOM 736 C CA . PRO A 1 123 ? -7.014 -24.563 0.608 1.00 40.12 121 PRO A CA 1
ATOM 737 C C . PRO A 1 123 ? -7.184 -24.100 -0.844 1.00 36.19 121 PRO A C 1
ATOM 738 O O . PRO A 1 123 ? -7.593 -22.968 -1.050 1.00 31.71 121 PRO A O 1
ATOM 742 N N . GLY A 1 124 ? -6.899 -24.960 -1.822 1.00 31.84 122 GLY A N 1
ATOM 743 C CA . GLY A 1 124 ? -7.096 -24.606 -3.212 1.00 32.46 122 GLY A CA 1
ATOM 744 C C . GLY A 1 124 ? -8.568 -24.342 -3.511 1.00 36.48 122 GLY A C 1
ATOM 745 O O . GLY A 1 124 ? -8.902 -23.516 -4.348 1.00 30.88 122 GLY A O 1
ATOM 746 N N . VAL A 1 125 ? -9.458 -25.039 -2.817 1.00 31.20 123 VAL A N 1
ATOM 747 C CA . VAL A 1 125 ? -10.896 -24.809 -2.987 1.00 30.84 123 VAL A CA 1
ATOM 748 C C . VAL A 1 125 ? -11.345 -23.476 -2.362 1.00 34.16 123 VAL A C 1
ATOM 749 O O . VAL A 1 125 ? -12.080 -22.710 -2.979 1.00 34.38 123 VAL A O 1
ATOM 753 N N . TRP A 1 126 ? -10.886 -23.183 -1.149 1.00 33.42 124 TRP A N 1
ATOM 754 C CA . TRP A 1 126 ? -11.201 -21.900 -0.514 1.00 31.32 124 TRP A CA 1
ATOM 755 C C . TRP A 1 126 ? -10.672 -20.772 -1.387 1.00 31.22 124 TRP A C 1
ATOM 756 O O . TRP A 1 126 ? -11.302 -19.741 -1.559 1.00 29.13 124 TRP A O 1
ATOM 767 N N . ASP A 1 127 ? -9.480 -20.969 -1.927 1.00 32.37 125 ASP A N 1
ATOM 768 C CA . ASP A 1 127 ? -8.812 -19.919 -2.688 1.00 39.47 125 ASP A CA 1
ATOM 769 C C . ASP A 1 127 ? -9.634 -19.469 -3.906 1.00 37.03 125 ASP A C 1
ATOM 770 O O . ASP A 1 127 ? -9.581 -18.302 -4.281 1.00 38.03 125 ASP A O 1
ATOM 775 N N . THR A 1 128 ? -10.420 -20.369 -4.501 1.00 34.14 126 THR A N 1
ATOM 776 C CA . THR A 1 128 ? -11.240 -19.986 -5.656 1.00 34.79 126 THR A CA 1
ATOM 777 C C . THR A 1 128 ? -12.297 -18.930 -5.313 1.00 40.37 126 THR A C 1
ATOM 778 O O . THR A 1 128 ? -12.827 -18.284 -6.207 1.00 34.90 126 THR A O 1
ATOM 782 N N . ASN A 1 129 ? -12.614 -18.748 -4.032 1.00 30.10 127 ASN A N 1
ATOM 783 C CA . ASN A 1 129 ? -13.627 -17.752 -3.673 1.00 33.54 127 ASN A CA 1
ATOM 784 C C . ASN A 1 129 ? -13.028 -16.410 -3.293 1.00 36.63 127 ASN A C 1
ATOM 785 O O . ASN A 1 129 ? -13.740 -15.485 -2.928 1.00 40.15 127 ASN A O 1
ATOM 790 N N . LEU A 1 130 ? -11.708 -16.313 -3.355 1.00 37.39 128 LEU A N 1
ATOM 791 C CA . LEU A 1 130 ? -11.039 -15.074 -2.983 1.00 35.45 128 LEU A CA 1
ATOM 792 C C . LEU A 1 130 ? -10.713 -14.282 -4.238 1.00 43.45 128 LEU A C 1
ATOM 793 O O . LEU A 1 130 ? -10.074 -14.784 -5.163 1.00 45.25 128 LEU A O 1
ATOM 798 N N . VAL A 1 131 ? -11.189 -13.052 -4.287 1.00 45.74 129 VAL A N 1
ATOM 799 C CA . VAL A 1 131 ? -10.934 -12.219 -5.441 1.00 52.93 129 VAL A CA 1
ATOM 800 C C . VAL A 1 131 ? -10.280 -10.944 -4.968 1.00 57.97 129 VAL A C 1
ATOM 801 O O . VAL A 1 131 ? -10.920 -10.104 -4.322 1.00 44.86 129 VAL A O 1
ATOM 805 N N . ASP A 1 132 ? -8.990 -10.822 -5.258 1.00 58.73 130 ASP A N 1
ATOM 806 C CA . ASP A 1 132 ? -8.264 -9.638 -4.879 1.00 59.76 130 ASP A CA 1
ATOM 807 C C . ASP A 1 132 ? -8.208 -9.561 -3.362 1.00 62.02 130 ASP A C 1
ATOM 808 O O . ASP A 1 132 ? -8.355 -8.484 -2.784 1.00 54.46 130 ASP A O 1
ATOM 813 N N . GLY A 1 133 ? -8.025 -10.711 -2.723 1.00 62.11 131 GLY A N 1
ATOM 814 C CA . GLY A 1 133 ? -7.895 -10.766 -1.280 1.00 57.89 131 GLY A CA 1
ATOM 815 C C . GLY A 1 133 ? -9.200 -10.645 -0.512 1.00 60.23 131 GLY A C 1
ATOM 816 O O . GLY A 1 133 ? -9.202 -10.645 0.724 1.00 63.52 131 GLY A O 1
ATOM 817 N N . THR A 1 134 ? -10.315 -10.546 -1.229 1.00 49.76 132 THR A N 1
ATOM 818 C CA . THR A 1 134 ? -11.618 -10.426 -0.577 1.00 47.11 132 THR A CA 1
ATOM 819 C C . THR A 1 134 ? -12.488 -11.660 -0.835 1.00 44.80 132 THR A C 1
ATOM 820 O O . THR A 1 134 ? -12.613 -12.100 -1.967 1.00 35.28 132 THR A O 1
ATOM 824 N N . LEU A 1 135 ? -13.088 -12.212 0.219 1.00 41.76 133 LEU A N 1
ATOM 825 C CA . LEU A 1 135 ? -13.901 -13.415 0.085 1.00 33.93 133 LEU A CA 1
ATOM 826 C C . LEU A 1 135 ? -15.287 -13.075 -0.443 1.00 37.00 133 LEU A C 1
ATOM 827 O O . LEU A 1 135 ? -16.016 -12.285 0.166 1.00 35.99 133 LEU A O 1
ATOM 832 N N . TYR A 1 136 ? -15.672 -13.692 -1.557 1.00 32.14 134 TYR A N 1
ATOM 833 C CA . TYR A 1 136 ? -16.981 -13.388 -2.160 1.00 31.83 134 TYR A CA 1
ATOM 834 C C . TYR A 1 136 ? -17.938 -14.563 -2.272 1.00 32.80 134 TYR A C 1
ATOM 835 O O . TYR A 1 136 ? -19.007 -14.439 -2.852 1.00 35.72 134 TYR A O 1
ATOM 844 N N . GLY A 1 137 ? -17.553 -15.718 -1.755 1.00 34.90 135 GLY A N 1
ATOM 845 C CA . GLY A 1 137 ? -18.442 -16.861 -1.783 1.00 25.48 135 GLY A CA 1
ATOM 846 C C . GLY A 1 137 ? -18.019 -17.883 -0.742 1.00 29.69 135 GLY A C 1
ATOM 847 O O . GLY A 1 137 ? -17.003 -17.715 -0.058 1.00 31.67 135 GLY A O 1
ATOM 848 N N . VAL A 1 138 ? -18.788 -18.961 -0.634 1.00 30.81 136 VAL A N 1
ATOM 849 C CA . VAL A 1 138 ? -18.372 -20.115 0.160 1.00 31.51 136 VAL A CA 1
ATOM 850 C C . VAL A 1 138 ? -18.431 -21.327 -0.758 1.00 33.35 136 VAL A C 1
ATOM 851 O O . VAL A 1 138 ? -19.424 -21.515 -1.463 1.00 34.62 136 VAL A O 1
ATOM 855 N N . PRO A 1 139 ? -17.357 -22.136 -0.785 1.00 31.58 137 PRO A N 1
ATOM 856 C CA . PRO A 1 139 ? -17.371 -23.285 -1.691 1.00 27.22 137 PRO A CA 1
ATOM 857 C C . PRO A 1 139 ? -18.540 -24.183 -1.349 1.00 33.25 137 PRO A C 1
ATOM 858 O O . PRO A 1 139 ? -18.746 -24.459 -0.172 1.00 29.91 137 PRO A O 1
ATOM 862 N N . TRP A 1 140 ? -19.280 -24.649 -2.344 1.00 28.74 138 TRP A N 1
ATOM 863 C CA . TRP A 1 140 ? -20.390 -25.557 -2.075 1.00 27.85 138 TRP A CA 1
ATOM 864 C C . TRP A 1 140 ? -19.998 -27.012 -2.357 1.00 35.84 138 TRP A C 1
ATOM 865 O O . TRP A 1 140 ? -20.111 -27.873 -1.489 1.00 34.43 138 TRP A O 1
ATOM 876 N N . TYR A 1 141 ? -19.538 -27.304 -3.567 1.00 31.25 139 TYR A N 1
ATOM 877 C CA . TYR A 1 141 ? -19.037 -28.647 -3.852 1.00 24.17 139 TYR A CA 1
ATOM 878 C C . TYR A 1 141 ? -17.923 -28.516 -4.885 1.00 31.95 139 TYR A C 1
ATOM 879 O O . TYR A 1 141 ? -17.786 -27.479 -5.523 1.00 31.33 139 TYR A O 1
ATOM 888 N N . VAL A 1 142 ? -17.135 -29.566 -5.048 1.00 29.42 140 VAL A N 1
ATOM 889 C CA . VAL A 1 142 ? -15.905 -29.479 -5.824 1.00 27.73 140 VAL A CA 1
ATOM 890 C C . VAL A 1 142 ? -15.956 -30.471 -6.982 1.00 33.90 140 VAL A C 1
ATOM 891 O O . VAL A 1 142 ? -16.379 -31.622 -6.823 1.00 33.90 140 VAL A O 1
ATOM 895 N N . ASP A 1 143 ? -15.548 -29.998 -8.150 1.00 32.70 141 ASP A N 1
ATOM 896 C CA . ASP A 1 143 ? -15.362 -30.862 -9.302 1.00 27.36 141 ASP A CA 1
ATOM 897 C C . ASP A 1 143 ? -13.868 -30.891 -9.571 1.00 27.76 141 ASP A C 1
ATOM 898 O O . ASP A 1 143 ? -13.251 -29.850 -9.766 1.00 30.30 141 ASP A O 1
ATOM 903 N N . THR A 1 144 ? -13.269 -32.073 -9.538 1.00 27.55 142 THR A N 1
ATOM 904 C CA . THR A 1 144 ? -11.886 -32.205 -9.973 1.00 25.37 142 THR A CA 1
ATOM 905 C C . THR A 1 144 ? -11.760 -33.497 -10.788 1.00 30.80 142 THR A C 1
ATOM 906 O O . THR A 1 144 ? -12.629 -34.361 -10.701 1.00 33.95 142 THR A O 1
ATOM 910 N N . ARG A 1 145 ? -10.697 -33.620 -11.584 1.00 26.53 143 ARG A N 1
ATOM 911 C CA . ARG A 1 145 ? -10.575 -34.714 -12.548 1.00 26.69 143 ARG A CA 1
ATOM 912 C C . ARG A 1 145 ? -9.397 -35.606 -12.211 1.00 19.95 143 ARG A C 1
ATOM 913 O O . ARG A 1 145 ? -8.316 -35.120 -11.915 1.00 24.99 143 ARG A O 1
ATOM 921 N N . LEU A 1 146 ? -9.599 -36.915 -12.247 1.00 20.00 144 LEU A N 1
ATOM 922 C CA . LEU A 1 146 ? -8.525 -37.836 -11.889 1.00 22.56 144 LEU A CA 1
ATOM 923 C C . LEU A 1 146 ? -8.759 -39.132 -12.664 1.00 25.98 144 LEU A C 1
ATOM 924 O O . LEU A 1 146 ? -9.639 -39.179 -13.530 1.00 34.51 144 LEU A O 1
ATOM 929 N N . LEU A 1 147 ? -8.002 -40.188 -12.373 1.00 30.72 145 LEU A N 1
ATOM 930 C CA . LEU A 1 147 ? -8.083 -41.405 -13.191 1.00 29.35 145 LEU A CA 1
ATOM 931 C C . LEU A 1 147 ? -9.063 -42.455 -12.697 1.00 32.73 145 LEU A C 1
ATOM 932 O O . LEU A 1 147 ? -8.910 -42.971 -11.608 1.00 34.50 145 LEU A O 1
ATOM 937 N N . PHE A 1 148 ? -10.057 -42.780 -13.511 1.00 32.06 146 PHE A N 1
ATOM 938 C CA . PHE A 1 148 ? -10.826 -44.006 -13.341 1.00 29.87 146 PHE A CA 1
ATOM 939 C C . PHE A 1 148 ? -10.018 -45.071 -14.050 1.00 35.77 146 PHE A C 1
ATOM 940 O O . PHE A 1 148 ? -9.497 -44.814 -15.128 1.00 36.05 146 PHE A O 1
ATOM 948 N N . TYR A 1 149 ? -9.909 -46.262 -13.464 1.00 32.91 147 TYR A N 1
ATOM 949 C CA . TYR A 1 149 ? -9.066 -47.299 -14.043 1.00 30.27 147 TYR A CA 1
ATOM 950 C C . TYR A 1 149 ? -9.621 -48.699 -13.890 1.00 37.25 147 TYR A C 1
ATOM 951 O O . TYR A 1 149 ? -10.328 -48.990 -12.923 1.00 37.78 147 TYR A O 1
ATOM 960 N N . ARG A 1 150 ? -9.293 -49.552 -14.863 1.00 32.99 148 ARG A N 1
ATOM 961 C CA . ARG A 1 150 ? -9.597 -50.977 -14.803 1.00 39.02 148 ARG A CA 1
ATOM 962 C C . ARG A 1 150 ? -8.492 -51.701 -14.040 1.00 39.92 148 ARG A C 1
ATOM 963 O O . ARG A 1 150 ? -7.358 -51.803 -14.522 1.00 36.59 148 ARG A O 1
ATOM 971 N N . LYS A 1 151 ? -8.823 -52.183 -12.841 1.00 33.94 149 LYS A N 1
ATOM 972 C CA . LYS A 1 151 ? -7.866 -52.880 -11.985 1.00 36.78 149 LYS A CA 1
ATOM 973 C C . LYS A 1 151 ? -7.313 -54.135 -12.647 1.00 40.69 149 LYS A C 1
ATOM 974 O O . LYS A 1 151 ? -6.106 -54.386 -12.624 1.00 41.65 149 LYS A O 1
ATOM 980 N N . ASP A 1 152 ? -8.208 -54.927 -13.220 1.00 41.48 150 ASP A N 1
ATOM 981 C CA . ASP A 1 152 ? -7.807 -56.133 -13.931 1.00 42.38 150 ASP A CA 1
ATOM 982 C C . ASP A 1 152 ? -6.829 -55.810 -15.067 1.00 46.06 150 ASP A C 1
ATOM 983 O O . ASP A 1 152 ? -5.775 -56.427 -15.169 1.00 48.34 150 ASP A O 1
ATOM 988 N N . LEU A 1 153 ? -7.153 -54.827 -15.903 1.00 48.05 151 LEU A N 1
ATOM 989 C CA . LEU A 1 153 ? -6.257 -54.464 -17.009 1.00 39.46 151 LEU A CA 1
ATOM 990 C C . LEU A 1 153 ? -4.907 -53.951 -16.496 1.00 40.89 151 LEU A C 1
ATOM 991 O O . LEU A 1 153 ? -3.870 -54.194 -17.103 1.00 40.06 151 LEU A O 1
ATOM 996 N N . LEU A 1 154 ? -4.924 -53.241 -15.370 1.00 41.03 152 LEU A N 1
ATOM 997 C CA . LEU A 1 154 ? -3.694 -52.747 -14.757 1.00 35.03 152 LEU A CA 1
ATOM 998 C C . LEU A 1 154 ? -2.817 -53.916 -14.294 1.00 38.56 152 LEU A C 1
ATOM 999 O O . LEU A 1 154 ? -1.598 -53.928 -14.518 1.00 38.58 152 LEU A O 1
ATOM 1004 N N . ARG A 1 155 ? -3.453 -54.892 -13.651 1.00 32.82 153 ARG A N 1
ATOM 1005 C CA . ARG A 1 155 ? -2.784 -56.102 -13.176 1.00 37.06 153 ARG A CA 1
ATOM 1006 C C . ARG A 1 155 ? -2.243 -56.945 -14.340 1.00 46.64 153 ARG A C 1
ATOM 1007 O O . ARG A 1 155 ? -1.137 -57.489 -14.266 1.00 45.80 153 ARG A O 1
ATOM 1015 N N . GLU A 1 156 ? -2.998 -57.025 -15.431 1.00 46.06 154 GLU A N 1
ATOM 1016 C CA . GLU A 1 156 ? -2.530 -57.775 -16.588 1.00 49.88 154 GLU A CA 1
ATOM 1017 C C . GLU A 1 156 ? -1.289 -57.144 -17.184 1.00 50.25 154 GLU A C 1
ATOM 1018 O O . GLU A 1 156 ? -0.421 -57.843 -17.698 1.00 44.98 154 GLU A O 1
ATOM 1024 N N . ALA A 1 157 ? -1.181 -55.825 -17.081 1.00 43.23 155 ALA A N 1
ATOM 1025 C CA . ALA A 1 157 ? 0.011 -55.161 -17.582 1.00 42.88 155 ALA A CA 1
ATOM 1026 C C . ALA A 1 157 ? 1.145 -55.274 -16.563 1.00 50.97 155 ALA A C 1
ATOM 1027 O O . ALA A 1 157 ? 2.254 -54.806 -16.809 1.00 52.14 155 ALA A O 1
ATOM 1029 N N . GLY A 1 158 ? 0.864 -55.888 -15.412 1.00 41.32 156 GLY A N 1
ATOM 1030 C CA . GLY A 1 158 ? 1.916 -56.197 -14.459 1.00 39.97 156 GLY A CA 1
ATOM 1031 C C . GLY A 1 158 ? 1.833 -55.479 -13.125 1.00 44.91 156 GLY A C 1
ATOM 1032 O O . GLY A 1 158 ? 2.618 -55.766 -12.228 1.00 47.64 156 GLY A O 1
ATOM 1033 N N . TYR A 1 159 ? 0.871 -54.573 -12.975 1.00 43.99 157 TYR A N 1
ATOM 1034 C CA . TYR A 1 159 ? 0.872 -53.667 -11.831 1.00 36.70 157 TYR A CA 1
ATOM 1035 C C . TYR A 1 159 ? -0.276 -53.825 -10.869 1.00 41.15 157 TYR A C 1
ATOM 1036 O O . TYR A 1 159 ? -1.421 -53.992 -11.276 1.00 42.53 157 TYR A O 1
ATOM 1045 N N . SER A 1 160 ? 0.041 -53.724 -9.579 1.00 38.16 158 SER A N 1
ATOM 1046 C CA . SER A 1 160 ? -0.971 -53.672 -8.544 1.00 37.14 158 SER A CA 1
ATOM 1047 C C . SER A 1 160 ? -1.154 -52.240 -8.035 1.00 32.94 158 SER A C 1
ATOM 1048 O O . SER A 1 160 ? -2.162 -51.932 -7.408 1.00 33.94 158 SER A O 1
ATOM 1051 N N . GLN A 1 161 ? -0.163 -51.385 -8.284 1.00 37.35 159 GLN A N 1
ATOM 1052 C CA . GLN A 1 161 ? -0.206 -49.982 -7.864 1.00 33.62 159 GLN A CA 1
ATOM 1053 C C . GLN A 1 161 ? -0.468 -49.080 -9.067 1.00 37.09 159 GLN A C 1
ATOM 1054 O O . GLN A 1 161 ? 0.085 -49.290 -10.155 1.00 32.82 159 GLN A O 1
ATOM 1060 N N . MET A 1 162 ? -1.306 -48.070 -8.885 1.00 38.86 160 MET A N 1
ATOM 1061 C CA . MET A 1 162 ? -1.424 -47.038 -9.900 1.00 38.55 160 MET A CA 1
ATOM 1062 C C . MET A 1 162 ? -0.182 -46.166 -9.787 1.00 41.07 160 MET A C 1
ATOM 1063 O O . MET A 1 162 ? 0.404 -46.063 -8.714 1.00 35.15 160 MET A O 1
ATOM 1068 N N . PRO A 1 163 ? 0.245 -45.569 -10.913 1.00 34.99 161 PRO A N 1
ATOM 1069 C CA . PRO A 1 163 ? 1.399 -44.656 -10.999 1.00 33.67 161 PRO A CA 1
ATOM 1070 C C . PRO A 1 163 ? 1.144 -43.376 -10.218 1.00 37.10 161 PRO A C 1
ATOM 1071 O O . PRO A 1 163 ? -0.018 -42.968 -10.140 1.00 33.03 161 PRO A O 1
ATOM 1075 N N . LYS A 1 164 ? 2.188 -42.759 -9.658 1.00 29.02 162 LYS A N 1
ATOM 1076 C CA . LYS A 1 164 ? 2.012 -41.497 -8.942 1.00 30.89 162 LYS A CA 1
ATOM 1077 C C . LYS A 1 164 ? 2.833 -40.382 -9.551 1.00 38.43 162 LYS A C 1
ATOM 1078 O O . LYS A 1 164 ? 2.550 -39.205 -9.313 1.00 33.17 162 LYS A O 1
ATOM 1084 N N . THR A 1 165 ? 3.867 -40.746 -10.310 1.00 32.77 163 THR A N 1
ATOM 1085 C CA . THR A 1 165 ? 4.642 -39.753 -11.026 1.00 32.38 163 THR A CA 1
ATOM 1086 C C . THR A 1 165 ? 4.338 -39.830 -12.520 1.00 29.58 163 THR A C 1
ATOM 1087 O O . THR A 1 165 ? 3.920 -40.866 -13.036 1.00 36.34 163 THR A O 1
ATOM 1091 N N . TRP A 1 166 ? 4.572 -38.728 -13.216 1.00 29.36 164 TRP A N 1
ATOM 1092 C CA . TRP A 1 166 ? 4.508 -38.720 -14.669 1.00 30.28 164 TRP A CA 1
ATOM 1093 C C . TRP A 1 166 ? 5.286 -39.868 -15.305 1.00 32.03 164 TRP A C 1
ATOM 1094 O O . TRP A 1 166 ? 4.736 -40.605 -16.132 1.00 41.50 164 TRP A O 1
ATOM 1105 N N . ALA A 1 167 ? 6.556 -40.036 -14.928 1.00 33.22 165 ALA A N 1
ATOM 1106 C CA . ALA A 1 167 ? 7.373 -41.092 -15.544 1.00 37.36 165 ALA A CA 1
ATOM 1107 C C . ALA A 1 167 ? 6.801 -42.485 -15.288 1.00 44.76 165 ALA A C 1
ATOM 1108 O O . ALA A 1 167 ? 6.760 -43.321 -16.193 1.00 44.20 165 ALA A O 1
ATOM 1110 N N . GLU A 1 168 ? 6.364 -42.740 -14.055 1.00 37.15 166 GLU A N 1
ATOM 1111 C CA . GLU A 1 168 ? 5.695 -44.003 -13.741 1.00 30.53 166 GLU A CA 1
ATOM 1112 C C . GLU A 1 168 ? 4.436 -44.161 -14.613 1.00 30.95 166 GLU A C 1
ATOM 1113 O O . GLU A 1 168 ? 4.122 -45.246 -15.094 1.00 36.25 166 GLU A O 1
ATOM 1119 N N . MET A 1 169 ? 3.707 -43.071 -14.804 1.00 28.36 167 MET A N 1
ATOM 1120 C CA . MET A 1 169 ? 2.496 -43.135 -15.602 1.00 29.58 167 MET A CA 1
ATOM 1121 C C . MET A 1 169 ? 2.836 -43.542 -17.044 1.00 37.01 167 MET A C 1
ATOM 1122 O O . MET A 1 169 ? 2.149 -44.383 -17.653 1.00 36.39 167 MET A O 1
ATOM 1127 N N . GLU A 1 170 ? 3.906 -42.958 -17.583 1.00 28.25 168 GLU A N 1
ATOM 1128 C CA . GLU A 1 170 ? 4.326 -43.290 -18.949 1.00 35.64 168 GLU A CA 1
ATOM 1129 C C . GLU A 1 170 ? 4.681 -44.779 -19.096 1.00 37.35 168 GLU A C 1
ATOM 1130 O O . GLU A 1 170 ? 4.247 -45.445 -20.046 1.00 46.55 168 GLU A O 1
ATOM 1136 N N . GLN A 1 171 ? 5.451 -45.306 -18.148 1.00 39.68 169 GLN A N 1
ATOM 1137 C CA . GLN A 1 171 ? 5.817 -46.724 -18.170 1.00 40.81 169 GLN A CA 1
ATOM 1138 C C . GLN A 1 171 ? 4.597 -47.635 -18.047 1.00 41.18 169 GLN A C 1
ATOM 1139 O O . GLN A 1 171 ? 4.493 -48.617 -18.761 1.00 41.55 169 GLN A O 1
ATOM 1145 N N . VAL A 1 172 ? 3.669 -47.307 -17.150 1.00 37.02 170 VAL A N 1
ATOM 1146 C CA . VAL A 1 172 ? 2.447 -48.110 -17.017 1.00 34.99 170 VAL A CA 1
ATOM 1147 C C . VAL A 1 172 ? 1.636 -48.071 -18.320 1.00 39.19 170 VAL A C 1
ATOM 1148 O O . VAL A 1 172 ? 1.156 -49.094 -18.811 1.00 38.80 170 VAL A O 1
ATOM 1152 N N . MET A 1 173 ? 1.484 -46.883 -18.891 1.00 34.93 171 MET A N 1
ATOM 1153 C CA . MET A 1 173 ? 0.733 -46.778 -20.140 1.00 39.56 171 MET A CA 1
ATOM 1154 C C . MET A 1 173 ? 1.407 -47.567 -21.255 1.00 38.91 171 MET A C 1
ATOM 1155 O O . MET A 1 173 ? 0.735 -48.227 -22.039 1.00 38.06 171 MET A O 1
ATOM 1160 N N . ALA A 1 174 ? 2.728 -47.512 -21.327 1.00 42.23 172 ALA A N 1
ATOM 1161 C CA . ALA A 1 174 ? 3.423 -48.260 -22.383 1.00 44.43 172 ALA A CA 1
ATOM 1162 C C . ALA A 1 174 ? 3.200 -49.749 -22.130 1.00 50.09 172 ALA A C 1
ATOM 1163 O O . ALA A 1 174 ? 3.016 -50.528 -23.063 1.00 48.72 172 ALA A O 1
ATOM 1165 N N . ALA A 1 175 ? 3.169 -50.137 -20.856 1.00 47.35 173 ALA A N 1
ATOM 1166 C CA . ALA A 1 175 ? 3.018 -51.549 -20.516 1.00 46.84 173 ALA A CA 1
ATOM 1167 C C . ALA A 1 175 ? 1.618 -52.039 -20.917 1.00 43.41 173 ALA A C 1
ATOM 1168 O O . ALA A 1 175 ? 1.449 -53.156 -21.411 1.00 41.39 173 ALA A O 1
ATOM 1170 N N . ILE A 1 176 ? 0.620 -51.188 -20.739 1.00 41.71 174 ILE A N 1
ATOM 1171 C CA . ILE A 1 176 ? -0.751 -51.542 -21.115 1.00 40.29 174 ILE A CA 1
ATOM 1172 C C . ILE A 1 176 ? -0.871 -51.619 -22.630 1.00 49.17 174 ILE A C 1
ATOM 1173 O O . ILE A 1 176 ? -1.512 -52.517 -23.179 1.00 47.96 174 ILE A O 1
ATOM 1178 N N . LYS A 1 177 ? -0.229 -50.675 -23.306 1.00 44.12 175 LYS A N 1
ATOM 1179 C CA . LYS A 1 177 ? -0.298 -50.612 -24.752 1.00 45.44 175 LYS A CA 1
ATOM 1180 C C . LYS A 1 177 ? 0.288 -51.890 -25.369 1.00 55.97 175 LYS A C 1
ATOM 1181 O O . LYS A 1 177 ? -0.302 -52.468 -26.283 1.00 55.86 175 LYS A O 1
ATOM 1187 N N . ARG A 1 178 ? 1.431 -52.348 -24.863 1.00 56.55 176 ARG A N 1
ATOM 1188 C CA . ARG A 1 178 ? 1.972 -53.635 -25.311 1.00 61.60 176 ARG A CA 1
ATOM 1189 C C . ARG A 1 178 ? 0.934 -54.736 -25.142 1.00 59.30 176 ARG A C 1
ATOM 1190 O O . ARG A 1 178 ? 0.703 -55.519 -26.044 1.00 68.42 176 ARG A O 1
ATOM 1198 N N . LYS A 1 179 ? 0.302 -54.791 -23.980 1.00 50.31 177 LYS A N 1
ATOM 1199 C CA . LYS A 1 179 ? -0.691 -55.825 -23.717 1.00 52.41 177 LYS A CA 1
ATOM 1200 C C . LYS A 1 179 ? -1.922 -55.757 -24.633 1.00 57.64 177 LYS A C 1
ATOM 1201 O O . LYS A 1 179 ? -2.382 -56.786 -25.121 1.00 59.08 177 LYS A O 1
ATOM 1207 N N . VAL A 1 180 ? -2.460 -54.561 -24.864 1.00 59.04 178 VAL A N 1
ATOM 1208 C CA . VAL A 1 180 ? -3.763 -54.440 -25.533 1.00 55.08 178 VAL A CA 1
ATOM 1209 C C . VAL A 1 180 ? -3.680 -54.369 -27.059 1.00 63.36 178 VAL A C 1
ATOM 1210 O O . VAL A 1 180 ? -4.658 -54.661 -27.749 1.00 72.26 178 VAL A O 1
ATOM 1214 N N . GLY A 1 181 ? -2.522 -53.984 -27.581 1.00 61.78 179 GLY A N 1
ATOM 1215 C CA . GLY A 1 181 ? -2.308 -53.987 -29.016 1.00 59.19 179 GLY A CA 1
ATOM 1216 C C . GLY A 1 181 ? -2.562 -52.662 -29.708 1.00 63.97 179 GLY A C 1
ATOM 1217 O O . GLY A 1 181 ? -2.837 -51.655 -29.060 1.00 69.06 179 GLY A O 1
ATOM 1218 N N . PRO A 1 182 ? -2.470 -52.656 -31.046 1.00 59.06 180 PRO A N 1
ATOM 1219 C CA . PRO A 1 182 ? -2.536 -51.418 -31.824 1.00 47.59 180 PRO A CA 1
ATOM 1220 C C . PRO A 1 182 ? -3.919 -50.792 -31.827 1.00 56.35 180 PRO A C 1
ATOM 1221 O O . PRO A 1 182 ? -4.029 -49.569 -32.007 1.00 55.92 180 PRO A O 1
ATOM 1225 N N . ASP A 1 183 ? -4.959 -51.604 -31.653 1.00 54.99 181 ASP A N 1
ATOM 1226 C CA . ASP A 1 183 ? -6.328 -51.098 -31.810 1.00 58.83 181 ASP A CA 1
ATOM 1227 C C . ASP A 1 183 ? -6.973 -50.684 -30.479 1.00 58.41 181 ASP A C 1
ATOM 1228 O O . ASP A 1 183 ? -8.133 -50.278 -30.443 1.00 59.38 181 ASP A O 1
ATOM 1233 N N . ARG A 1 184 ? -6.224 -50.806 -29.387 1.00 56.80 182 ARG A N 1
ATOM 1234 C CA . ARG A 1 184 ? -6.728 -50.438 -28.069 1.00 53.34 182 ARG A CA 1
ATOM 1235 C C . ARG A 1 184 ? -5.721 -49.539 -27.363 1.00 53.26 182 ARG A C 1
ATOM 1236 O O . ARG A 1 184 ? -4.560 -49.450 -27.774 1.00 54.54 182 ARG A O 1
ATOM 1244 N N . TYR A 1 185 ? -6.166 -48.864 -26.307 1.00 47.08 183 TYR A N 1
ATOM 1245 C CA . TYR A 1 185 ? -5.400 -47.750 -25.778 1.00 44.97 183 TYR A CA 1
ATOM 1246 C C . TYR A 1 185 ? -5.228 -47.821 -24.275 1.00 46.65 183 TYR A C 1
ATOM 1247 O O . TYR A 1 185 ? -5.940 -48.555 -23.600 1.00 48.72 183 TYR A O 1
ATOM 1256 N N . ALA A 1 186 ? -4.271 -47.058 -23.756 1.00 42.86 184 ALA A N 1
ATOM 1257 C CA . ALA A 1 186 ? -4.062 -47.000 -22.319 1.00 35.96 184 ALA A CA 1
ATOM 1258 C C . ALA A 1 186 ? -5.059 -46.038 -21.652 1.00 39.98 184 ALA A C 1
ATOM 1259 O O . ALA A 1 186 ? -5.619 -46.350 -20.610 1.00 37.81 184 ALA A O 1
ATOM 1261 N N . ILE A 1 187 ? -5.303 -44.881 -22.266 1.00 36.13 185 ILE A N 1
ATOM 1262 C CA . ILE A 1 187 ? -6.092 -43.837 -21.609 1.00 34.46 185 ILE A CA 1
ATOM 1263 C C . ILE A 1 187 ? -6.940 -43.047 -22.599 1.00 37.37 185 ILE A C 1
ATOM 1264 O O . ILE A 1 187 ? -6.514 -42.787 -23.729 1.00 41.12 185 ILE A O 1
ATOM 1269 N N . LEU A 1 188 ? -8.136 -42.666 -22.162 1.00 35.24 186 LEU A N 1
ATOM 1270 C CA . LEU A 1 188 ? -9.019 -41.811 -22.938 1.00 36.32 186 LEU A CA 1
ATOM 1271 C C . LEU A 1 188 ? -9.067 -40.384 -22.376 1.00 44.00 186 LEU A C 1
ATOM 1272 O O . LEU A 1 188 ? -9.442 -40.172 -21.220 1.00 42.70 186 LEU A O 1
ATOM 1277 N N . MET A 1 189 ? -8.671 -39.425 -23.208 1.00 35.91 187 MET A N 1
ATOM 1278 C CA . MET A 1 189 ? -8.730 -38.003 -22.909 1.00 31.96 187 MET A CA 1
ATOM 1279 C C . MET A 1 189 ? -9.256 -37.317 -24.169 1.00 44.21 187 MET A C 1
ATOM 1280 O O . MET A 1 189 ? -8.478 -36.992 -25.070 1.00 41.78 187 MET A O 1
ATOM 1285 N N . PRO A 1 190 ? -10.575 -37.103 -24.249 1.00 45.46 188 PRO A N 1
ATOM 1286 C CA . PRO A 1 190 ? -11.165 -36.530 -25.469 1.00 41.08 188 PRO A CA 1
ATOM 1287 C C . PRO A 1 190 ? -10.564 -35.173 -25.813 1.00 37.41 188 PRO A C 1
ATOM 1288 O O . PRO A 1 190 ? -10.491 -34.312 -24.951 1.00 39.82 188 PRO A O 1
ATOM 1292 N N . LEU A 1 191 ? -10.151 -34.996 -27.067 1.00 37.76 189 LEU A N 1
ATOM 1293 C CA . LEU A 1 191 ? -9.441 -33.799 -27.515 1.00 39.95 189 LEU A CA 1
ATOM 1294 C C . LEU A 1 191 ? -10.274 -32.509 -27.489 1.00 44.72 189 LEU A C 1
ATOM 1295 O O . LEU A 1 191 ? -9.723 -31.412 -27.577 1.00 41.85 189 LEU A O 1
ATOM 1300 N N . ASN A 1 192 ? -11.592 -32.645 -27.371 1.00 37.75 190 ASN A N 1
ATOM 1301 C CA . ASN A 1 192 ? -12.485 -31.491 -27.297 1.00 46.11 190 ASN A CA 1
ATOM 1302 C C . ASN A 1 192 ? -12.614 -30.929 -25.878 1.00 45.96 190 ASN A C 1
ATOM 1303 O O . ASN A 1 192 ? -13.247 -29.894 -25.677 1.00 49.61 190 ASN A O 1
ATOM 1308 N N . GLU A 1 193 ? -12.048 -31.622 -24.893 1.00 42.73 191 GLU A N 1
ATOM 1309 C CA . GLU A 1 193 ? -12.116 -31.170 -23.500 1.00 37.76 191 GLU A CA 1
ATOM 1310 C C . GLU A 1 193 ? -10.807 -30.502 -23.121 1.00 41.86 191 GLU A C 1
ATOM 1311 O O . GLU A 1 193 ? -9.745 -30.921 -23.567 1.00 44.91 191 GLU A O 1
ATOM 1317 N N . PHE A 1 194 ? -10.878 -29.454 -22.311 1.00 35.97 192 PHE A N 1
ATOM 1318 C CA . PHE A 1 194 ? -9.674 -28.758 -21.883 1.00 39.69 192 PHE A CA 1
ATOM 1319 C C . PHE A 1 194 ? -9.151 -29.176 -20.487 1.00 40.22 192 PHE A C 1
ATOM 1320 O O . PHE A 1 194 ? -8.029 -28.827 -20.116 1.00 37.51 192 PHE A O 1
ATOM 1328 N N . GLU A 1 195 ? -9.957 -29.904 -19.716 1.00 34.67 193 GLU A N 1
ATOM 1329 C CA . GLU A 1 195 ? -9.637 -30.140 -18.304 1.00 30.59 193 GLU A CA 1
ATOM 1330 C C . GLU A 1 195 ? -8.376 -30.974 -18.092 1.00 28.29 193 GLU A C 1
ATOM 1331 O O . GLU A 1 195 ? -7.638 -30.769 -17.118 1.00 26.14 193 GLU A O 1
ATOM 1337 N N . GLN A 1 196 ? -8.109 -31.900 -19.008 1.00 24.75 194 GLN A N 1
ATOM 1338 C CA . GLN A 1 196 ? -6.933 -32.757 -18.871 1.00 25.02 194 GLN A CA 1
ATOM 1339 C C . GLN A 1 196 ? -5.625 -31.951 -19.012 1.00 37.72 194 GLN A C 1
ATOM 1340 O O . GLN A 1 196 ? -4.767 -32.013 -18.133 1.00 33.60 194 GLN A O 1
ATOM 1346 N N . GLN A 1 197 ? -5.483 -31.183 -20.097 1.00 34.65 195 GLN A N 1
ATOM 1347 C CA . GLN A 1 197 ? -4.286 -30.358 -20.320 1.00 32.65 195 GLN A CA 1
ATOM 1348 C C . GLN A 1 197 ? -4.176 -29.402 -19.172 1.00 28.01 195 GLN A C 1
ATOM 1349 O O . GLN A 1 197 ? -3.089 -29.162 -18.645 1.00 32.99 195 GLN A O 1
ATOM 1355 N N . LEU A 1 198 ? -5.308 -28.798 -18.821 1.00 22.31 196 LEU A N 1
ATOM 1356 C CA . LEU A 1 198 ? -5.306 -27.821 -17.735 1.00 26.53 196 LEU A CA 1
ATOM 1357 C C . LEU A 1 198 ? -4.806 -28.456 -16.420 1.00 30.99 196 LEU A C 1
ATOM 1358 O O . LEU A 1 198 ? -3.986 -27.862 -15.716 1.00 27.55 196 LEU A O 1
ATOM 1363 N N . SER A 1 199 ? -5.287 -29.658 -16.103 1.00 26.52 197 SER A N 1
ATOM 1364 C CA . SER A 1 199 ? -4.865 -30.345 -14.869 1.00 29.73 197 SER A CA 1
ATOM 1365 C C . SER A 1 199 ? -3.349 -30.464 -14.840 1.00 33.05 197 SER A C 1
ATOM 1366 O O . SER A 1 199 ? -2.715 -30.093 -13.860 1.00 29.21 197 SER A O 1
ATOM 1369 N N . PHE A 1 200 ? -2.765 -30.965 -15.929 1.00 32.62 198 PHE A N 1
ATOM 1370 C CA . PHE A 1 200 ? -1.316 -31.160 -15.986 1.00 30.35 198 PHE A CA 1
ATOM 1371 C C . PHE A 1 200 ? -0.551 -29.842 -15.940 1.00 28.40 198 PHE A C 1
ATOM 1372 O O . PHE A 1 200 ? 0.573 -29.800 -15.445 1.00 33.00 198 PHE A O 1
ATOM 1380 N N . ALA A 1 201 ? -1.149 -28.773 -16.467 1.00 27.82 199 ALA A N 1
ATOM 1381 C CA . ALA A 1 201 ? -0.507 -27.453 -16.442 1.00 26.60 199 ALA A CA 1
ATOM 1382 C C . ALA A 1 201 ? -0.548 -26.851 -15.042 1.00 34.47 199 ALA A C 1
ATOM 1383 O O . ALA A 1 201 ? 0.404 -26.179 -14.607 1.00 34.88 199 ALA A O 1
ATOM 1385 N N . LEU A 1 202 ? -1.648 -27.097 -14.329 1.00 28.39 200 LEU A N 1
ATOM 1386 C CA . LEU A 1 202 ? -1.748 -26.679 -12.929 1.00 31.40 200 LEU A CA 1
ATOM 1387 C C . LEU A 1 202 ? -0.738 -27.378 -12.014 1.00 32.26 200 LEU A C 1
ATOM 1388 O O . LEU A 1 202 ? -0.493 -26.903 -10.923 1.00 34.04 200 LEU A O 1
ATOM 1393 N N . GLN A 1 203 ? -0.163 -28.505 -12.445 1.00 30.84 201 GLN A N 1
ATOM 1394 C CA . GLN A 1 203 ? 0.844 -29.190 -11.615 1.00 27.30 201 GLN A CA 1
ATOM 1395 C C . GLN A 1 203 ? 2.238 -28.553 -11.680 1.00 34.71 201 GLN A C 1
ATOM 1396 O O . GLN A 1 203 ? 3.174 -29.084 -11.102 1.00 40.30 201 GLN A O 1
ATOM 1402 N N . GLN A 1 204 ? 2.374 -27.422 -12.371 1.00 34.48 202 GLN A N 1
ATOM 1403 C CA . GLN A 1 204 ? 3.688 -26.803 -12.569 1.00 36.12 202 GLN A CA 1
ATOM 1404 C C . GLN A 1 204 ? 3.838 -25.648 -11.600 1.00 38.14 202 GLN A C 1
ATOM 1405 O O . GLN A 1 204 ? 2.851 -25.109 -11.143 1.00 42.19 202 GLN A O 1
ATOM 1411 N N . ASP A 1 205 ? 5.070 -25.232 -11.337 1.00 35.01 203 ASP A N 1
ATOM 1412 C CA . ASP A 1 205 ? 5.339 -24.192 -10.352 1.00 46.28 203 ASP A CA 1
ATOM 1413 C C . ASP A 1 205 ? 5.002 -22.808 -10.834 1.00 50.06 203 ASP A C 1
ATOM 1414 O O . ASP A 1 205 ? 4.801 -21.898 -10.028 1.00 54.13 203 ASP A O 1
ATOM 1419 N N . ASP A 1 206 ? 4.970 -22.624 -12.145 1.00 39.11 204 ASP A N 1
ATOM 1420 C CA . ASP A 1 206 ? 4.686 -21.287 -12.641 1.00 50.45 204 ASP A CA 1
ATOM 1421 C C . ASP A 1 206 ? 3.205 -21.121 -12.973 1.00 46.25 204 ASP A C 1
ATOM 1422 O O . ASP A 1 206 ? 2.443 -22.082 -12.986 1.00 58.41 204 ASP A O 1
ATOM 1427 N N . ARG A 1 207 ? 2.811 -19.879 -13.187 1.00 35.63 205 ARG A N 1
ATOM 1428 C CA . ARG A 1 207 ? 1.428 -19.499 -13.395 1.00 42.76 205 ARG A CA 1
ATOM 1429 C C . ARG A 1 207 ? 1.157 -19.436 -14.913 1.00 38.80 205 ARG A C 1
ATOM 1430 O O . ARG A 1 207 ? 2.059 -19.125 -15.688 1.00 34.00 205 ARG A O 1
ATOM 1438 N N . LEU A 1 208 ? -0.067 -19.751 -15.331 1.00 31.06 206 LEU A N 1
ATOM 1439 C CA . LEU A 1 208 ? -0.440 -19.722 -16.747 1.00 31.86 206 LEU A CA 1
ATOM 1440 C C . LEU A 1 208 ? -0.593 -18.310 -17.326 1.00 34.40 206 LEU A C 1
ATOM 1441 O O . LEU A 1 208 ? -0.623 -18.140 -18.546 1.00 34.55 206 LEU A O 1
ATOM 1446 N N . LEU A 1 209 ? -0.706 -17.297 -16.466 1.00 36.22 207 LEU A N 1
ATOM 1447 C CA . LEU A 1 209 ? -0.679 -15.896 -16.922 1.00 29.05 207 LEU A CA 1
ATOM 1448 C C . LEU A 1 209 ? 0.465 -15.199 -16.208 1.00 38.69 207 LEU A C 1
ATOM 1449 O O . LEU A 1 209 ? 1.000 -15.726 -15.233 1.00 41.16 207 LEU A O 1
ATOM 1454 N N . ARG A 1 210 ? 0.844 -14.019 -16.671 1.00 35.50 208 ARG A N 1
ATOM 1455 C CA . ARG A 1 210 ? 1.950 -13.313 -16.038 1.00 35.16 208 ARG A CA 1
ATOM 1456 C C . ARG A 1 210 ? 1.690 -11.825 -16.001 1.00 39.94 208 ARG A C 1
ATOM 1457 O O . ARG A 1 210 ? 0.774 -11.324 -16.660 1.00 36.00 208 ARG A O 1
ATOM 1465 N N . ASP A 1 211 ? 2.514 -11.131 -15.221 1.00 37.95 209 ASP A N 1
ATOM 1466 C CA . ASP A 1 211 ? 2.519 -9.676 -15.158 1.00 42.29 209 ASP A CA 1
ATOM 1467 C C . ASP A 1 211 ? 1.132 -9.117 -14.848 1.00 44.86 209 ASP A C 1
ATOM 1468 O O . ASP A 1 211 ? 0.490 -8.490 -15.694 1.00 43.48 209 ASP A O 1
ATOM 1473 N N . HIS A 1 212 ? 0.690 -9.357 -13.622 1.00 45.67 210 HIS A N 1
ATOM 1474 C CA . HIS A 1 212 ? -0.602 -8.898 -13.134 1.00 47.69 210 HIS A CA 1
ATOM 1475 C C . HIS A 1 212 ? -1.722 -9.556 -13.911 1.00 46.17 210 HIS A C 1
ATOM 1476 O O . HIS A 1 212 ? -2.823 -9.005 -14.032 1.00 38.33 210 HIS A O 1
ATOM 1483 N N . ASP A 1 213 ? -1.430 -10.759 -14.395 1.00 39.42 211 ASP A N 1
ATOM 1484 C CA . ASP A 1 213 ? -2.384 -11.539 -15.171 1.00 37.81 211 ASP A CA 1
ATOM 1485 C C . ASP A 1 213 ? -2.857 -10.753 -16.388 1.00 36.62 211 ASP A C 1
ATOM 1486 O O . ASP A 1 213 ? -3.971 -10.933 -16.849 1.00 41.26 211 ASP A O 1
ATOM 1491 N N . ASN A 1 214 ? -1.978 -9.889 -16.894 1.00 33.66 212 ASN A N 1
ATOM 1492 C CA . ASN A 1 214 ? -2.249 -9.083 -18.069 1.00 39.46 212 ASN A CA 1
ATOM 1493 C C . ASN A 1 214 ? -1.726 -9.719 -19.348 1.00 39.47 212 ASN A C 1
ATOM 1494 O O . ASN A 1 214 ? -2.050 -9.257 -20.423 1.00 35.98 212 ASN A O 1
ATOM 1499 N N . TYR A 1 215 ? -0.910 -10.762 -19.239 1.00 38.50 213 TYR A N 1
ATOM 1500 C CA . TYR A 1 215 ? -0.383 -11.420 -20.440 1.00 34.68 213 TYR A CA 1
ATOM 1501 C C . TYR A 1 215 ? -0.469 -12.913 -20.290 1.00 35.34 213 TYR A C 1
ATOM 1502 O O . TYR A 1 215 ? -0.442 -13.433 -19.168 1.00 31.48 213 TYR A O 1
ATOM 1511 N N . GLY A 1 216 ? -0.552 -13.617 -21.412 1.00 30.97 214 GLY A N 1
ATOM 1512 C CA . GLY A 1 216 ? -0.503 -15.065 -21.359 1.00 27.74 214 GLY A CA 1
ATOM 1513 C C . GLY A 1 216 ? 0.906 -15.499 -20.993 1.00 32.82 214 GLY A C 1
ATOM 1514 O O . GLY A 1 216 ? 1.859 -14.799 -21.291 1.00 37.22 214 GLY A O 1
ATOM 1515 N N . ASN A 1 217 ? 1.041 -16.640 -20.332 1.00 27.37 215 ASN A N 1
ATOM 1516 C CA . ASN A 1 217 ? 2.352 -17.162 -20.008 1.00 32.35 215 ASN A CA 1
ATOM 1517 C C . ASN A 1 217 ? 2.448 -18.585 -20.489 1.00 37.97 215 ASN A C 1
ATOM 1518 O O . ASN A 1 217 ? 3.107 -19.408 -19.852 1.00 36.83 215 ASN A O 1
ATOM 1523 N N . PHE A 1 218 ? 1.799 -18.878 -21.612 1.00 33.42 216 PHE A N 1
ATOM 1524 C CA . PHE A 1 218 ? 1.823 -20.227 -22.161 1.00 32.01 216 PHE A CA 1
ATOM 1525 C C . PHE A 1 218 ? 3.167 -20.566 -22.798 1.00 35.79 216 PHE A C 1
ATOM 1526 O O . PHE A 1 218 ? 3.511 -21.742 -22.970 1.00 33.05 216 PHE A O 1
ATOM 1534 N N . ARG A 1 219 ? 3.949 -19.535 -23.102 1.00 32.95 217 ARG A N 1
ATOM 1535 C CA . ARG A 1 219 ? 5.330 -19.739 -23.531 1.00 34.19 217 ARG A CA 1
ATOM 1536 C C . ARG A 1 219 ? 6.272 -20.095 -22.373 1.00 41.71 217 ARG A C 1
ATOM 1537 O O . ARG A 1 219 ? 7.457 -20.399 -22.583 1.00 45.31 217 ARG A O 1
ATOM 1545 N N . GLY A 1 220 ? 5.759 -20.026 -21.150 1.00 38.34 218 GLY A N 1
ATOM 1546 C CA . GLY A 1 220 ? 6.563 -20.353 -19.974 1.00 39.73 218 GLY A CA 1
ATOM 1547 C C . GLY A 1 220 ? 6.937 -21.823 -19.917 1.00 39.25 218 GLY A C 1
ATOM 1548 O O . GLY A 1 220 ? 6.320 -22.652 -20.601 1.00 39.03 218 GLY A O 1
ATOM 1549 N N . ALA A 1 221 ? 7.944 -22.150 -19.104 1.00 38.06 219 ALA A N 1
ATOM 1550 C CA . ALA A 1 221 ? 8.409 -23.537 -18.969 1.00 33.42 219 ALA A CA 1
ATOM 1551 C C . ALA A 1 221 ? 7.313 -24.519 -18.563 1.00 40.10 219 ALA A C 1
ATOM 1552 O O . ALA A 1 221 ? 7.251 -25.640 -19.061 1.00 41.85 219 ALA A O 1
ATOM 1554 N N . GLY A 1 222 ? 6.445 -24.099 -17.651 1.00 42.01 220 GLY A N 1
ATOM 1555 C CA . GLY A 1 222 ? 5.448 -25.005 -17.117 1.00 30.13 220 GLY A CA 1
ATOM 1556 C C . GLY A 1 222 ? 4.477 -25.457 -18.183 1.00 33.97 220 GLY A C 1
ATOM 1557 O O . GLY A 1 222 ? 4.254 -26.665 -18.373 1.00 31.97 220 GLY A O 1
ATOM 1558 N N . PHE A 1 223 ? 3.883 -24.505 -18.894 1.00 30.01 221 PHE A N 1
ATOM 1559 C CA . PHE A 1 223 ? 2.944 -24.929 -19.930 1.00 31.21 221 PHE A CA 1
ATOM 1560 C C . PHE A 1 223 ? 3.617 -25.783 -21.011 1.00 33.11 221 PHE A C 1
ATOM 1561 O O . PHE A 1 223 ? 3.048 -26.795 -21.459 1.00 28.74 221 PHE A O 1
ATOM 1569 N N . ARG A 1 224 ? 4.839 -25.415 -21.393 1.00 33.80 222 ARG A N 1
ATOM 1570 C CA . ARG A 1 224 ? 5.580 -26.221 -22.361 1.00 35.61 222 ARG A CA 1
ATOM 1571 C C . ARG A 1 224 ? 5.784 -27.651 -21.876 1.00 39.48 222 ARG A C 1
ATOM 1572 O O . ARG A 1 224 ? 5.751 -28.593 -22.675 1.00 35.24 222 ARG A O 1
ATOM 1580 N N . LYS A 1 225 ? 6.010 -27.822 -20.574 1.00 35.30 223 LYS A N 1
ATOM 1581 C CA . LYS A 1 225 ? 6.244 -29.166 -20.020 1.00 34.16 223 LYS A CA 1
ATOM 1582 C C . LYS A 1 225 ? 4.905 -29.938 -20.061 1.00 32.07 223 LYS A C 1
ATOM 1583 O O . LYS A 1 225 ? 4.843 -31.095 -20.479 1.00 32.61 223 LYS A O 1
ATOM 1589 N N . ALA A 1 226 ? 3.827 -29.263 -19.685 1.00 26.44 224 ALA A N 1
ATOM 1590 C CA . ALA A 1 226 ? 2.491 -29.869 -19.682 1.00 33.17 224 ALA A CA 1
ATOM 1591 C C . ALA A 1 226 ? 2.015 -30.231 -21.091 1.00 34.34 224 ALA A C 1
ATOM 1592 O O . ALA A 1 226 ? 1.507 -31.340 -21.348 1.00 28.39 224 ALA A O 1
ATOM 1594 N N . LEU A 1 227 ? 2.169 -29.288 -22.010 1.00 26.00 225 LEU A N 1
ATOM 1595 C CA . LEU A 1 227 ? 1.910 -29.575 -23.427 1.00 29.47 225 LEU A CA 1
ATOM 1596 C C . LEU A 1 227 ? 2.711 -30.785 -23.906 1.00 31.09 225 LEU A C 1
ATOM 1597 O O . LEU A 1 227 ? 2.184 -31.677 -24.574 1.00 31.37 225 LEU A O 1
ATOM 1602 N N . GLY A 1 228 ? 3.986 -30.826 -23.554 1.00 29.61 226 GLY A N 1
ATOM 1603 C CA . GLY A 1 228 ? 4.820 -31.947 -23.960 1.00 30.61 226 GLY A CA 1
ATOM 1604 C C . GLY A 1 228 ? 4.301 -33.295 -23.473 1.00 42.91 226 GLY A C 1
ATOM 1605 O O . GLY A 1 228 ? 4.163 -34.255 -24.256 1.00 35.63 226 GLY A O 1
ATOM 1606 N N . PHE A 1 229 ? 4.018 -33.368 -22.170 1.00 37.50 227 PHE A N 1
ATOM 1607 C CA . PHE A 1 229 ? 3.534 -34.600 -21.523 1.00 31.84 227 PHE A CA 1
ATOM 1608 C C . PHE A 1 229 ? 2.187 -35.037 -22.129 1.00 31.39 227 PHE A C 1
ATOM 1609 O O . PHE A 1 229 ? 1.990 -36.199 -22.477 1.00 29.93 227 PHE A O 1
ATOM 1617 N N . TYR A 1 230 ? 1.268 -34.085 -22.268 1.00 25.20 228 TYR A N 1
ATOM 1618 C CA . TYR A 1 230 ? -0.051 -34.344 -22.838 1.00 25.77 228 TYR A CA 1
ATOM 1619 C C . TYR A 1 230 ? 0.015 -34.788 -24.326 1.00 36.32 228 TYR A C 1
ATOM 1620 O O . TYR A 1 230 ? -0.563 -35.805 -24.712 1.00 31.18 228 TYR A O 1
ATOM 1629 N N . ASP A 1 231 ? 0.724 -34.040 -25.158 1.00 36.62 229 ASP A N 1
ATOM 1630 C CA . ASP A 1 231 ? 0.842 -34.403 -26.583 1.00 29.18 229 ASP A CA 1
ATOM 1631 C C . ASP A 1 231 ? 1.491 -35.783 -26.742 1.00 41.05 229 ASP A C 1
ATOM 1632 O O . ASP A 1 231 ? 1.052 -36.611 -27.550 1.00 38.03 229 ASP A O 1
ATOM 1637 N N . ASN A 1 232 ? 2.527 -36.043 -25.952 1.00 41.10 230 ASN A N 1
ATOM 1638 C CA . ASN A 1 232 ? 3.249 -37.312 -26.057 1.00 35.97 230 ASN A CA 1
ATOM 1639 C C . ASN A 1 232 ? 2.337 -38.539 -25.959 1.00 43.12 230 ASN A C 1
ATOM 1640 O O . ASN A 1 232 ? 2.578 -39.534 -26.624 1.00 40.13 230 ASN A O 1
ATOM 1645 N N . MET A 1 233 ? 1.302 -38.476 -25.123 1.00 33.15 231 MET A N 1
ATOM 1646 C CA . MET A 1 233 ? 0.418 -39.627 -24.936 1.00 34.28 231 MET A CA 1
ATOM 1647 C C . MET A 1 233 ? -0.317 -39.997 -26.228 1.00 38.31 231 MET A C 1
ATOM 1648 O O . MET A 1 233 ? -0.556 -41.166 -26.494 1.00 38.07 231 MET A O 1
ATOM 1653 N N . TYR A 1 234 ? -0.735 -39.007 -27.005 1.00 30.03 232 TYR A N 1
ATOM 1654 C CA . TYR A 1 234 ? -1.362 -39.332 -28.283 1.00 38.14 232 TYR A CA 1
ATOM 1655 C C . TYR A 1 234 ? -0.340 -39.830 -29.291 1.00 41.21 232 TYR A C 1
ATOM 1656 O O . TYR A 1 234 ? -0.617 -40.768 -30.025 1.00 45.88 232 TYR A O 1
ATOM 1665 N N . GLN A 1 235 ? 0.836 -39.209 -29.321 1.00 38.23 233 GLN A N 1
ATOM 1666 C CA . GLN A 1 235 ? 1.818 -39.569 -30.332 1.00 45.09 233 GLN A CA 1
ATOM 1667 C C . GLN A 1 235 ? 2.412 -40.948 -30.072 1.00 46.27 233 GLN A C 1
ATOM 1668 O O . GLN A 1 235 ? 2.875 -41.598 -31.015 1.00 46.13 233 GLN A O 1
ATOM 1674 N N . GLN A 1 236 ? 2.404 -41.409 -28.817 1.00 40.92 234 GLN A N 1
ATOM 1675 C CA . GLN A 1 236 ? 2.906 -42.761 -28.531 1.00 35.25 234 GLN A CA 1
ATOM 1676 C C . GLN A 1 236 ? 1.816 -43.798 -28.801 1.00 39.76 234 GLN A C 1
ATOM 1677 O O . GLN A 1 236 ? 2.077 -44.992 -28.805 1.00 47.43 234 GLN A O 1
ATOM 1683 N N . GLY A 1 237 ? 0.591 -43.339 -29.023 1.00 43.93 235 GLY A N 1
ATOM 1684 C CA . GLY A 1 237 ? -0.523 -44.245 -29.216 1.00 40.08 235 GLY A CA 1
ATOM 1685 C C . GLY A 1 237 ? -1.102 -44.716 -27.889 1.00 44.29 235 GLY A C 1
ATOM 1686 O O . GLY A 1 237 ? -1.821 -45.721 -27.850 1.00 43.27 235 GLY A O 1
ATOM 1687 N N . TRP A 1 238 ? -0.794 -44.007 -26.801 1.00 37.46 236 TRP A N 1
ATOM 1688 C CA . TRP A 1 238 ? -1.332 -44.383 -25.481 1.00 39.41 236 TRP A CA 1
ATOM 1689 C C . TRP A 1 238 ? -2.775 -43.904 -25.369 1.00 43.09 236 TRP A C 1
ATOM 1690 O O . TRP A 1 238 ? -3.637 -44.610 -24.833 1.00 47.39 236 TRP A O 1
ATOM 1701 N N . ALA A 1 239 ? -3.024 -42.711 -25.907 1.00 39.76 237 ALA A N 1
ATOM 1702 C CA . ALA A 1 239 ? -4.346 -42.115 -25.943 1.00 32.66 237 ALA A CA 1
ATOM 1703 C C . ALA A 1 239 ? -4.814 -41.952 -27.384 1.00 42.38 237 ALA A C 1
ATOM 1704 O O . ALA A 1 239 ? -4.091 -41.390 -28.194 1.00 43.97 237 ALA A O 1
ATOM 1706 N N . PRO A 1 240 ? -6.047 -42.391 -27.687 1.00 40.65 238 PRO A N 1
ATOM 1707 C CA . PRO A 1 240 ? -6.600 -42.253 -29.043 1.00 39.10 238 PRO A CA 1
ATOM 1708 C C . PRO A 1 240 ? -6.829 -40.794 -29.400 1.00 42.93 238 PRO A C 1
ATOM 1709 O O . PRO A 1 240 ? -7.150 -39.968 -28.532 1.00 41.04 238 PRO A O 1
ATOM 1713 N N . LYS A 1 241 ? -6.678 -40.481 -30.681 1.00 41.64 239 LYS A N 1
ATOM 1714 C CA . LYS A 1 241 ? -6.876 -39.123 -31.160 1.00 46.28 239 LYS A CA 1
ATOM 1715 C C . LYS A 1 241 ? -8.340 -38.899 -31.518 1.00 43.44 239 LYS A C 1
ATOM 1716 O O . LYS A 1 241 ? -8.699 -38.853 -32.694 1.00 49.74 239 LYS A O 1
ATOM 1722 N N . VAL A 1 242 ? -9.183 -38.766 -30.501 1.00 39.64 240 VAL A N 1
ATOM 1723 C CA . VAL A 1 242 ? -10.619 -38.633 -30.725 1.00 40.13 240 VAL A CA 1
ATOM 1724 C C . VAL A 1 242 ? -11.234 -37.530 -29.887 1.00 47.13 240 VAL A C 1
ATOM 1725 O O . VAL A 1 242 ? -10.677 -37.153 -28.847 1.00 54.83 240 VAL A O 1
ATOM 1729 N N . SER A 1 243 ? -12.376 -37.015 -30.355 1.00 48.74 241 SER A N 1
ATOM 1730 C CA . SER A 1 243 ? -13.243 -36.128 -29.574 1.00 54.69 241 SER A CA 1
ATOM 1731 C C . SER A 1 243 ? -14.314 -36.972 -28.908 1.00 57.23 241 SER A C 1
ATOM 1732 O O . SER A 1 243 ? -14.494 -38.130 -29.279 1.00 56.55 241 SER A O 1
ATOM 1735 N N . GLU A 1 244 ? -15.027 -36.408 -27.935 1.00 63.55 242 GLU A N 1
ATOM 1736 C CA . GLU A 1 244 ? -15.999 -37.193 -27.159 1.00 69.77 242 GLU A CA 1
ATOM 1737 C C . GLU A 1 244 ? -17.107 -37.758 -28.032 1.00 61.91 242 GLU A C 1
ATOM 1738 O O . GLU A 1 244 ? -17.626 -38.846 -27.777 1.00 58.77 242 GLU A O 1
ATOM 1744 N N . THR A 1 245 ? -17.455 -37.004 -29.065 1.00 65.15 243 THR A N 1
ATOM 1745 C CA . THR A 1 245 ? -18.487 -37.404 -30.009 1.00 70.95 243 THR A CA 1
ATOM 1746 C C . THR A 1 245 ? -18.077 -38.646 -30.803 1.00 72.06 243 THR A C 1
ATOM 1747 O O . THR A 1 245 ? -18.929 -39.398 -31.279 1.00 72.06 243 THR A O 1
ATOM 1751 N N . GLN A 1 246 ? -16.767 -38.857 -30.934 1.00 73.86 244 GLN A N 1
ATOM 1752 C CA . GLN A 1 246 ? -16.232 -39.994 -31.684 1.00 67.39 244 GLN A CA 1
ATOM 1753 C C . GLN A 1 246 ? -16.150 -41.237 -30.827 1.00 60.58 244 GLN A C 1
ATOM 1754 O O . GLN A 1 246 ? -15.853 -42.315 -31.327 1.00 61.32 244 GLN A O 1
ATOM 1760 N N . VAL A 1 247 ? -16.384 -41.084 -29.529 1.00 60.37 245 VAL A N 1
ATOM 1761 C CA . VAL A 1 247 ? -16.483 -42.244 -28.656 1.00 63.80 245 VAL A CA 1
ATOM 1762 C C . VAL A 1 247 ? -17.952 -42.637 -28.581 1.00 62.49 245 VAL A C 1
ATOM 1763 O O . VAL A 1 247 ? -18.821 -41.774 -28.449 1.00 60.69 245 VAL A O 1
ATOM 1767 N N . SER A 1 248 ? -18.242 -43.929 -28.689 1.00 59.92 246 SER A N 1
ATOM 1768 C CA . SER A 1 248 ? -19.637 -44.359 -28.643 1.00 70.48 246 SER A CA 1
ATOM 1769 C C . SER A 1 248 ? -20.239 -44.075 -27.260 1.00 78.46 246 SER A C 1
ATOM 1770 O O . SER A 1 248 ? -21.173 -43.274 -27.127 1.00 85.11 246 SER A O 1
ATOM 1773 N N . ASN A 1 249 ? -19.670 -44.706 -26.238 1.00 71.28 247 ASN A N 1
ATOM 1774 C CA . ASN A 1 249 ? -20.161 -44.581 -24.875 1.00 70.20 247 ASN A CA 1
ATOM 1775 C C . ASN A 1 249 ? -19.003 -44.771 -23.888 1.00 59.45 247 ASN A C 1
ATOM 1776 O O . ASN A 1 249 ? -18.434 -45.862 -23.815 1.00 52.96 247 ASN A O 1
ATOM 1781 N N . VAL A 1 250 ? -18.641 -43.722 -23.141 1.00 48.58 248 VAL A N 1
ATOM 1782 C CA . VAL A 1 250 ? -17.405 -43.774 -22.355 1.00 48.69 248 VAL A CA 1
ATOM 1783 C C . VAL A 1 250 ? -17.425 -44.894 -21.334 1.00 53.21 248 VAL A C 1
ATOM 1784 O O . VAL A 1 250 ? -16.396 -45.495 -21.059 1.00 55.37 248 VAL A O 1
ATOM 1788 N N . TRP A 1 251 ? -18.597 -45.204 -20.794 1.00 48.61 249 TRP A N 1
ATOM 1789 C CA . TRP A 1 251 ? -18.670 -46.247 -19.774 1.00 44.42 249 TRP A CA 1
ATOM 1790 C C . TRP A 1 251 ? -18.535 -47.647 -20.362 1.00 52.84 249 TRP A C 1
ATOM 1791 O O . TRP A 1 251 ? -17.783 -48.482 -19.846 1.00 50.92 249 TRP A O 1
ATOM 1802 N N . TYR A 1 252 ? -19.233 -47.910 -21.459 1.00 59.51 250 TYR A N 1
ATOM 1803 C CA . TYR A 1 252 ? -19.136 -49.226 -22.079 1.00 60.14 250 TYR A CA 1
ATOM 1804 C C . TYR A 1 252 ? -17.775 -49.490 -22.707 1.00 51.31 250 TYR A C 1
ATOM 1805 O O . TYR A 1 252 ? -17.222 -50.570 -22.537 1.00 53.64 250 TYR A O 1
ATOM 1814 N N . GLU A 1 253 ? -17.215 -48.500 -23.396 1.00 45.94 251 GLU A N 1
ATOM 1815 C CA . GLU A 1 253 ? -15.865 -48.645 -23.937 1.00 51.01 251 GLU A CA 1
ATOM 1816 C C . GLU A 1 253 ? -14.857 -48.984 -22.836 1.00 49.21 251 GLU A C 1
ATOM 1817 O O . GLU A 1 253 ? -13.967 -49.824 -23.022 1.00 47.49 251 GLU A O 1
ATOM 1823 N N . PHE A 1 254 ? -15.013 -48.335 -21.686 1.00 46.70 252 PHE A N 1
ATOM 1824 C CA . PHE A 1 254 ? -14.154 -48.573 -20.530 1.00 41.62 252 PHE A CA 1
ATOM 1825 C C . PHE A 1 254 ? -14.274 -50.027 -20.083 1.00 46.34 252 PHE A C 1
ATOM 1826 O O . PHE A 1 254 ? -13.265 -50.731 -19.954 1.00 42.34 252 PHE A O 1
ATOM 1834 N N . PHE A 1 255 ? -15.506 -50.487 -19.872 1.00 45.33 253 PHE A N 1
ATOM 1835 C CA . PHE A 1 255 ? -15.736 -51.868 -19.438 1.00 49.54 253 PHE A CA 1
ATOM 1836 C C . PHE A 1 255 ? -15.506 -52.890 -20.570 1.00 56.65 253 PHE A C 1
ATOM 1837 O O . PHE A 1 255 ? -15.385 -54.091 -20.327 1.00 56.57 253 PHE A O 1
ATOM 1845 N N . ASN A 1 256 ? -15.438 -52.397 -21.801 1.00 48.05 254 ASN A N 1
ATOM 1846 C CA . ASN A 1 256 ? -15.098 -53.232 -22.942 1.00 59.50 254 ASN A CA 1
ATOM 1847 C C . ASN A 1 256 ? -13.598 -53.340 -23.143 1.00 56.97 254 ASN A C 1
ATOM 1848 O O . ASN A 1 256 ? -13.143 -54.137 -23.954 1.00 52.55 254 ASN A O 1
ATOM 1853 N N . GLY A 1 257 ? -12.829 -52.534 -22.418 1.00 48.12 255 GLY A N 1
ATOM 1854 C CA . GLY A 1 257 ? -11.384 -52.628 -22.489 1.00 46.48 255 GLY A CA 1
ATOM 1855 C C . GLY A 1 257 ? -10.745 -51.859 -23.641 1.00 49.32 255 GLY A C 1
ATOM 1856 O O . GLY A 1 257 ? -9.556 -52.031 -23.909 1.00 52.91 255 GLY A O 1
ATOM 1857 N N . TYR A 1 258 ? -11.515 -51.006 -24.312 1.00 42.91 256 TYR A N 1
ATOM 1858 C CA . TYR A 1 258 ? -10.968 -50.142 -25.367 1.00 50.31 256 TYR A CA 1
ATOM 1859 C C . TYR A 1 258 ? -9.860 -49.230 -24.824 1.00 51.90 256 TYR A C 1
ATOM 1860 O O . TYR A 1 258 ? -8.957 -48.826 -25.554 1.00 51.06 256 TYR A O 1
ATOM 1869 N N . TYR A 1 259 ? -9.938 -48.906 -23.536 1.00 53.75 257 TYR A N 1
ATOM 1870 C CA . TYR A 1 259 ? -8.879 -48.166 -22.860 1.00 41.91 257 TYR A CA 1
ATOM 1871 C C . TYR A 1 259 ? -8.939 -48.485 -21.377 1.00 43.69 257 TYR A C 1
ATOM 1872 O O . TYR A 1 259 ? -10.022 -48.704 -20.838 1.00 46.74 257 TYR A O 1
ATOM 1881 N N . ALA A 1 260 ? -7.774 -48.499 -20.729 1.00 30.92 258 ALA A N 1
ATOM 1882 C CA . ALA A 1 260 ? -7.661 -48.870 -19.325 1.00 27.84 258 ALA A CA 1
ATOM 1883 C C . ALA A 1 260 ? -7.962 -47.728 -18.344 1.00 36.45 258 ALA A C 1
ATOM 1884 O O . ALA A 1 260 ? -8.511 -47.965 -17.242 1.00 36.57 258 ALA A O 1
ATOM 1886 N N . PHE A 1 261 ? -7.575 -46.504 -18.727 1.00 36.17 259 PHE A N 1
ATOM 1887 C CA . PHE A 1 261 ? -7.803 -45.307 -17.903 1.00 31.39 259 PHE A CA 1
ATOM 1888 C C . PHE A 1 261 ? -8.737 -44.321 -18.584 1.00 32.63 259 PHE A C 1
ATOM 1889 O O . PHE A 1 261 ? -8.756 -44.181 -19.817 1.00 36.80 259 PHE A O 1
ATOM 1897 N N . TYR A 1 262 ? -9.468 -43.588 -17.758 1.00 35.15 260 TYR A N 1
ATOM 1898 C CA . TYR A 1 262 ? -10.321 -42.511 -18.212 1.00 28.90 260 TYR A CA 1
ATOM 1899 C C . TYR A 1 262 ? -10.128 -41.364 -17.221 1.00 36.65 260 TYR A C 1
ATOM 1900 O O . TYR A 1 262 ? -10.375 -41.519 -16.023 1.00 31.51 260 TYR A O 1
ATOM 1909 N N . LEU A 1 263 ? -9.648 -40.229 -17.719 1.00 31.62 261 LEU A N 1
ATOM 1910 C CA . LEU A 1 263 ? -9.394 -39.074 -16.879 1.00 35.31 261 LEU A CA 1
ATOM 1911 C C . LEU A 1 263 ? -10.638 -38.195 -16.772 1.00 37.10 261 LEU A C 1
ATOM 1912 O O . LEU A 1 263 ? -10.950 -37.457 -17.699 1.00 34.58 261 LEU A O 1
ATOM 1917 N N . SER A 1 264 ? -11.340 -38.242 -15.638 1.00 33.58 262 SER A N 1
ATOM 1918 C CA . SER A 1 264 ? -12.627 -37.538 -15.547 1.00 29.57 262 SER A CA 1
ATOM 1919 C C . SER A 1 264 ? -13.087 -37.282 -14.102 1.00 30.98 262 SER A C 1
ATOM 1920 O O . SER A 1 264 ? -12.350 -37.521 -13.143 1.00 30.60 262 SER A O 1
ATOM 1923 N N . GLY A 1 265 ? -14.314 -36.806 -13.956 1.00 29.83 263 GLY A N 1
ATOM 1924 C CA . GLY A 1 265 ? -14.784 -36.264 -12.687 1.00 32.12 263 GLY A CA 1
ATOM 1925 C C . GLY A 1 265 ? -15.735 -37.125 -11.864 1.00 35.41 263 GLY A C 1
ATOM 1926 O O . GLY A 1 265 ? -16.050 -38.253 -12.248 1.00 36.76 263 GLY A O 1
ATOM 1927 N N . PRO A 1 266 ? -16.205 -36.582 -10.723 1.00 27.08 264 PRO A N 1
ATOM 1928 C CA . PRO A 1 266 ? -16.951 -37.335 -9.703 1.00 29.41 264 PRO A CA 1
ATOM 1929 C C . PRO A 1 266 ? -18.284 -37.891 -10.187 1.00 36.30 264 PRO A C 1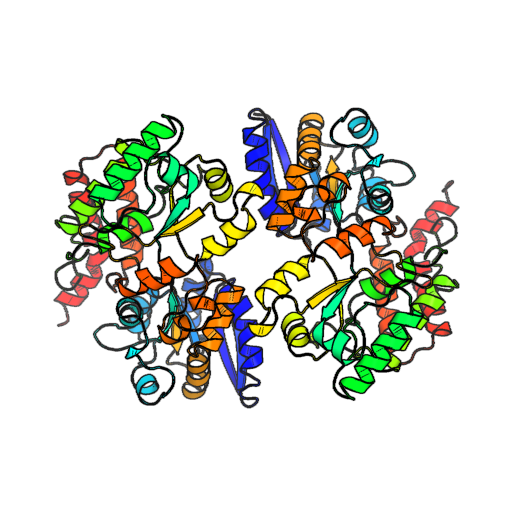
ATOM 1930 O O . PRO A 1 266 ? -18.686 -38.943 -9.699 1.00 48.50 264 PRO A O 1
ATOM 1934 N N . TRP A 1 267 ? -18.952 -37.205 -11.112 1.00 34.54 265 TRP A N 1
ATOM 1935 C CA . TRP A 1 267 ? -20.250 -37.668 -11.611 1.00 39.42 265 TRP A CA 1
ATOM 1936 C C . TRP A 1 267 ? -20.130 -39.039 -12.280 1.00 37.68 265 TRP A C 1
ATOM 1937 O O . TRP A 1 267 ? -21.119 -39.750 -12.415 1.00 42.87 265 TRP A O 1
ATOM 1948 N N . ASN A 1 268 ? -18.925 -39.423 -12.691 1.00 32.58 266 ASN A N 1
ATOM 1949 C CA . ASN A 1 268 ? -18.767 -40.729 -13.332 1.00 28.19 266 ASN A CA 1
ATOM 1950 C C . ASN A 1 268 ? -18.874 -41.902 -12.369 1.00 40.99 266 ASN A C 1
ATOM 1951 O O . ASN A 1 268 ? -19.176 -43.023 -12.785 1.00 43.98 266 ASN A O 1
ATOM 1956 N N . VAL A 1 269 ? -18.599 -41.668 -11.093 1.00 42.44 267 VAL A N 1
ATOM 1957 C CA . VAL A 1 269 ? -18.554 -42.791 -10.162 1.00 40.84 267 VAL A CA 1
ATOM 1958 C C . VAL A 1 269 ? -19.888 -43.530 -10.240 1.00 40.89 267 VAL A C 1
ATOM 1959 O O . VAL A 1 269 ? -19.921 -44.742 -10.465 1.00 43.27 267 VAL A O 1
ATOM 1963 N N . ARG A 1 270 ? -20.985 -42.787 -10.107 1.00 34.62 268 ARG A N 1
ATOM 1964 C CA . ARG A 1 270 ? -22.315 -43.387 -10.181 1.00 49.19 268 ARG A CA 1
ATOM 1965 C C . ARG A 1 270 ? -22.577 -44.044 -11.526 1.00 54.63 268 ARG A C 1
ATOM 1966 O O . ARG A 1 270 ? -23.071 -45.172 -11.588 1.00 61.09 268 ARG A O 1
ATOM 1974 N N . GLU A 1 271 ? -22.236 -43.342 -12.602 1.00 54.63 269 GLU A N 1
ATOM 1975 C CA . GLU A 1 271 ? -22.479 -43.849 -13.948 1.00 44.56 269 GLU A CA 1
ATOM 1976 C C . GLU A 1 271 ? -21.777 -45.162 -14.218 1.00 49.25 269 GLU A C 1
ATOM 1977 O O . GLU A 1 271 ? -22.354 -46.048 -14.846 1.00 51.23 269 GLU A O 1
ATOM 1983 N N . PHE A 1 272 ? -20.537 -45.298 -13.752 1.00 46.37 270 PHE A N 1
ATOM 1984 C CA . PHE A 1 272 ? -19.819 -46.556 -13.936 1.00 43.89 270 PHE A CA 1
ATOM 1985 C C . PHE A 1 272 ? -20.457 -47.643 -13.074 1.00 56.09 270 PHE A C 1
ATOM 1986 O O . PHE A 1 272 ? -20.564 -48.795 -13.494 1.00 50.40 270 PHE A O 1
ATOM 1994 N N . LYS A 1 273 ? -20.852 -47.283 -11.855 1.00 54.63 271 LYS A N 1
ATOM 1995 C CA . LYS A 1 273 ? -21.501 -48.240 -10.973 1.00 57.48 271 LYS A CA 1
ATOM 1996 C C . LYS A 1 273 ? -22.701 -48.857 -11.673 1.00 62.21 271 LYS A C 1
ATOM 1997 O O . LYS A 1 273 ? -22.883 -50.075 -11.649 1.00 61.96 271 LYS A O 1
ATOM 2003 N N . LEU A 1 274 ? -23.510 -48.014 -12.310 1.00 57.02 272 LEU A N 1
ATOM 2004 C CA . LEU A 1 274 ? -24.729 -48.477 -12.962 1.00 56.07 272 LEU A CA 1
ATOM 2005 C C . LEU A 1 274 ? -24.483 -49.429 -14.132 1.00 63.40 272 LEU A C 1
ATOM 2006 O O . LEU A 1 274 ? -25.306 -50.297 -14.419 1.00 69.34 272 LEU A O 1
ATOM 2011 N N . ARG A 1 275 ? -23.359 -49.268 -14.813 1.00 57.15 273 ARG A N 1
ATOM 2012 C CA . ARG A 1 275 ? -23.119 -50.013 -16.041 1.00 58.44 273 ARG A CA 1
ATOM 2013 C C . ARG A 1 275 ? -22.086 -51.116 -15.856 1.00 59.48 273 ARG A C 1
ATOM 2014 O O . ARG A 1 275 ? -21.805 -51.887 -16.769 1.00 63.23 273 ARG A O 1
ATOM 2022 N N . GLN A 1 276 ? -21.524 -51.165 -14.660 1.00 57.14 274 GLN A N 1
ATOM 2023 C CA . GLN A 1 276 ? -20.642 -52.233 -14.210 1.00 59.87 274 GLN A CA 1
ATOM 2024 C C . GLN A 1 276 ? -21.224 -53.604 -14.589 1.00 65.56 274 GLN A C 1
ATOM 2025 O O . GLN A 1 276 ? -22.191 -54.063 -13.976 1.00 64.63 274 GLN A O 1
ATOM 2031 N N . PRO A 1 277 ? -20.644 -54.268 -15.598 1.00 64.82 275 PRO A N 1
ATOM 2032 C CA . PRO A 1 277 ? -21.187 -55.576 -15.997 1.00 71.75 275 PRO A CA 1
ATOM 2033 C C . PRO A 1 277 ? -20.932 -56.649 -14.930 1.00 77.85 275 PRO A C 1
ATOM 2034 O O . PRO A 1 277 ? -19.905 -56.602 -14.266 1.00 73.42 275 PRO A O 1
ATOM 2038 N N . PRO A 1 278 ? -21.859 -57.609 -14.778 1.00 91.44 276 PRO A N 1
ATOM 2039 C CA . PRO A 1 278 ? -21.868 -58.644 -13.737 1.00 94.33 276 PRO A CA 1
ATOM 2040 C C . PRO A 1 278 ? -20.525 -58.948 -13.055 1.00 91.28 276 PRO A C 1
ATOM 2041 O O . PRO A 1 278 ? -20.376 -58.660 -11.860 1.00 96.94 276 PRO A O 1
ATOM 2045 N N . GLY A 1 279 ? -19.571 -59.518 -13.785 1.00 78.64 277 GLY A N 1
ATOM 2046 C CA . GLY A 1 279 ? -18.327 -59.954 -13.169 1.00 87.12 277 GLY A CA 1
ATOM 2047 C C . GLY A 1 279 ? -17.366 -58.857 -12.738 1.00 91.91 277 GLY A C 1
ATOM 2048 O O . GLY A 1 279 ? -16.278 -59.144 -12.231 1.00 94.43 277 GLY A O 1
ATOM 2049 N N . MET A 1 280 ? -17.783 -57.604 -12.911 1.00 90.39 278 MET A N 1
ATOM 2050 C CA . MET A 1 280 ? -16.890 -56.450 -12.798 1.00 86.76 278 MET A CA 1
ATOM 2051 C C . MET A 1 280 ? -16.944 -55.644 -11.502 1.00 81.65 278 MET A C 1
ATOM 2052 O O . MET A 1 280 ? -16.250 -54.628 -11.391 1.00 71.67 278 MET A O 1
ATOM 2057 N N . GLU A 1 281 ? -17.764 -56.053 -10.539 1.00 82.75 279 GLU A N 1
ATOM 2058 C CA . GLU A 1 281 ? -17.783 -55.339 -9.271 1.00 78.19 279 GLU A CA 1
ATOM 2059 C C . GLU A 1 281 ? -16.373 -55.400 -8.677 1.00 72.28 279 GLU A C 1
ATOM 2060 O O . GLU A 1 281 ? -15.753 -56.469 -8.643 1.00 74.76 279 GLU A O 1
ATOM 2066 N N . GLY A 1 282 ? -15.849 -54.248 -8.259 1.00 60.56 280 GLY A N 1
ATOM 2067 C CA . GLY A 1 282 ? -14.523 -54.183 -7.660 1.00 57.30 280 GLY A CA 1
ATOM 2068 C C . GLY A 1 282 ? -13.310 -54.394 -8.569 1.00 60.25 280 GLY A C 1
ATOM 2069 O O . GLY A 1 282 ? -12.184 -54.486 -8.079 1.00 63.39 280 GLY A O 1
ATOM 2070 N N . ASN A 1 283 ? -13.520 -54.478 -9.880 1.00 49.72 281 ASN A N 1
ATOM 2071 C CA . ASN A 1 283 ? -12.402 -54.515 -10.818 1.00 54.24 281 ASN A CA 1
ATOM 2072 C C . ASN A 1 283 ? -12.086 -53.160 -11.455 1.00 49.23 281 ASN A C 1
ATOM 2073 O O . ASN A 1 283 ? -11.331 -53.083 -12.422 1.00 54.69 281 ASN A O 1
ATOM 2078 N N . TRP A 1 284 ? -12.662 -52.091 -10.911 1.00 31.94 282 TRP A N 1
ATOM 2079 C CA . TRP A 1 284 ? -12.287 -50.752 -11.332 1.00 38.46 282 TRP A CA 1
ATOM 2080 C C . TRP A 1 284 ? -12.267 -49.835 -10.125 1.00 41.69 282 TRP A C 1
ATOM 2081 O O . TRP A 1 284 ? -12.901 -50.114 -9.112 1.00 42.70 282 TRP A O 1
ATOM 2092 N N . GLY A 1 285 ? -11.535 -48.737 -10.240 1.00 41.05 283 GLY A N 1
ATOM 2093 C CA . GLY A 1 285 ? -11.446 -47.791 -9.159 1.00 38.34 283 GLY A CA 1
ATOM 2094 C C . GLY A 1 285 ? -11.050 -46.425 -9.634 1.00 41.85 283 GLY A C 1
ATOM 2095 O O . GLY A 1 285 ? -11.028 -46.167 -10.835 1.00 36.89 283 GLY A O 1
ATOM 2096 N N . THR A 1 286 ? -10.728 -45.557 -8.683 1.00 32.44 284 THR A N 1
ATOM 2097 C CA . THR A 1 286 ? -10.296 -44.213 -8.984 1.00 36.12 284 THR A CA 1
ATOM 2098 C C . THR A 1 286 ? -8.935 -43.989 -8.326 1.00 39.99 284 THR A C 1
ATOM 2099 O O . THR A 1 286 ? -8.663 -44.561 -7.279 1.00 36.57 284 THR A O 1
ATOM 2103 N N . ALA A 1 287 ? -8.079 -43.171 -8.938 1.00 29.41 285 ALA A N 1
ATOM 2104 C CA . ALA A 1 287 ? -6.752 -42.904 -8.390 1.00 29.21 285 ALA A CA 1
ATOM 2105 C C . ALA A 1 287 ? -6.424 -41.451 -8.641 1.00 33.97 285 ALA A C 1
ATOM 2106 O O . ALA A 1 287 ? -6.775 -40.903 -9.673 1.00 36.82 285 ALA A O 1
ATOM 2108 N N . PRO A 1 288 ? -5.727 -40.817 -7.706 1.00 32.82 286 PRO A N 1
ATOM 2109 C CA . PRO A 1 288 ? -5.488 -39.389 -7.921 1.00 27.92 286 PRO A CA 1
ATOM 2110 C C . PRO A 1 288 ? -4.510 -39.179 -9.072 1.00 33.54 286 PRO A C 1
ATOM 2111 O O . PRO A 1 288 ? -3.839 -40.115 -9.476 1.00 28.26 286 PRO A O 1
ATOM 2115 N N . LEU A 1 289 ? -4.440 -37.965 -9.593 1.00 27.67 287 LEU A N 1
ATOM 2116 C CA . LEU A 1 289 ? -3.683 -37.671 -10.808 1.00 28.30 287 LEU A CA 1
ATOM 2117 C C . LEU A 1 289 ? -2.173 -37.718 -10.562 1.00 27.95 287 LEU A C 1
ATOM 2118 O O . LEU A 1 289 ? -1.674 -37.032 -9.673 1.00 29.98 287 LEU A O 1
ATOM 2123 N N . PRO A 1 290 ? -1.429 -38.528 -11.335 1.00 22.43 288 PRO A N 1
ATOM 2124 C CA . PRO A 1 290 ? 0.025 -38.448 -11.141 1.00 24.40 288 PRO A CA 1
ATOM 2125 C C . PRO A 1 290 ? 0.548 -37.049 -11.445 1.00 30.09 288 PRO A C 1
ATOM 2126 O O . PRO A 1 290 ? -0.021 -36.350 -12.281 1.00 23.82 288 PRO A O 1
ATOM 2130 N N . GLY A 1 291 ? 1.604 -36.635 -10.758 1.00 29.88 289 GLY A N 1
ATOM 2131 C CA . GLY A 1 291 ? 2.256 -35.368 -11.048 1.00 28.06 289 GLY A CA 1
ATOM 2132 C C . GLY A 1 291 ? 3.719 -35.607 -11.404 1.00 39.59 289 GLY A C 1
ATOM 2133 O O . GLY A 1 291 ? 4.189 -36.749 -11.367 1.00 35.46 289 GLY A O 1
ATOM 2134 N N . PRO A 1 292 ? 4.452 -34.536 -11.751 1.00 36.34 290 PRO A N 1
ATOM 2135 C CA . PRO A 1 292 ? 5.858 -34.660 -12.162 1.00 37.55 290 PRO A CA 1
ATOM 2136 C C . PRO A 1 292 ? 6.755 -35.401 -11.154 1.00 41.62 290 PRO A C 1
ATOM 2137 O O . PRO A 1 292 ? 7.605 -36.211 -11.561 1.00 40.32 290 PRO A O 1
ATOM 2141 N N . ASN A 1 293 ? 6.559 -35.123 -9.867 1.00 34.48 291 ASN A N 1
ATOM 2142 C CA . ASN A 1 293 ? 7.406 -35.655 -8.802 1.00 48.89 291 ASN A CA 1
ATOM 2143 C C . ASN A 1 293 ? 6.664 -36.508 -7.796 1.00 44.85 291 ASN A C 1
ATOM 2144 O O . ASN A 1 293 ? 7.237 -36.943 -6.808 1.00 47.22 291 ASN A O 1
ATOM 2149 N N . GLY A 1 294 ? 5.387 -36.744 -8.058 1.00 35.54 292 GLY A N 1
ATOM 2150 C CA . GLY A 1 294 ? 4.534 -37.459 -7.127 1.00 36.57 292 GLY A CA 1
ATOM 2151 C C . GLY A 1 294 ? 3.113 -37.041 -7.407 1.00 37.62 292 GLY A C 1
ATOM 2152 O O . GLY A 1 294 ? 2.857 -36.298 -8.365 1.00 32.38 292 GLY A O 1
ATOM 2153 N N . LEU A 1 295 ? 2.187 -37.525 -6.593 1.00 32.31 293 LEU A N 1
ATOM 2154 C CA . LEU A 1 295 ? 0.792 -37.175 -6.769 1.00 36.60 293 LEU A CA 1
ATOM 2155 C C . LEU A 1 295 ? 0.697 -35.662 -6.826 1.00 34.99 293 LEU A C 1
ATOM 2156 O O . LEU A 1 295 ? 1.246 -34.971 -5.971 1.00 25.51 293 LEU A O 1
ATOM 2161 N N . GLY A 1 296 ? 0.012 -35.137 -7.832 1.00 33.70 294 GLY A N 1
ATOM 2162 C CA . GLY A 1 296 ? 0.085 -33.716 -8.086 1.00 29.77 294 GLY A CA 1
ATOM 2163 C C . GLY A 1 296 ? -1.199 -32.944 -7.892 1.00 27.03 294 GLY A C 1
ATOM 2164 O O . GLY A 1 296 ? -2.195 -33.460 -7.377 1.00 26.15 294 GLY A O 1
ATOM 2165 N N . ALA A 1 297 ? -1.164 -31.688 -8.316 1.00 27.12 295 ALA A N 1
ATOM 2166 C CA . ALA A 1 297 ? -2.343 -30.836 -8.245 1.00 29.23 295 ALA A CA 1
ATOM 2167 C C . ALA A 1 297 ? -3.363 -31.292 -9.259 1.00 27.87 295 ALA A C 1
ATOM 2168 O O . ALA A 1 297 ? -3.107 -32.187 -10.067 1.00 29.52 295 ALA A O 1
ATOM 2170 N N . GLY A 1 298 ? -4.528 -30.670 -9.207 1.00 28.64 296 GLY A N 1
ATOM 2171 C CA . GLY A 1 298 ? -5.577 -30.918 -10.169 1.00 26.26 296 GLY A CA 1
ATOM 2172 C C . GLY A 1 298 ? -6.453 -29.690 -10.160 1.00 27.74 296 GLY A C 1
ATOM 2173 O O . GLY A 1 298 ? -6.134 -28.696 -9.501 1.00 28.23 296 GLY A O 1
ATOM 2174 N N . ILE A 1 299 ? -7.560 -29.755 -10.878 1.00 26.38 297 ILE A N 1
ATOM 2175 C CA . ILE A 1 299 ? -8.466 -28.606 -11.018 1.00 28.98 297 ILE A CA 1
ATOM 2176 C C . ILE A 1 299 ? -9.306 -28.416 -9.735 1.00 29.93 297 ILE A C 1
ATOM 2177 O O . ILE A 1 299 ? -9.731 -29.392 -9.121 1.00 26.53 297 ILE A O 1
ATOM 2182 N N . ALA A 1 300 ? -9.529 -27.170 -9.339 1.00 27.87 298 ALA A N 1
ATOM 2183 C CA . ALA A 1 300 ? -10.452 -26.846 -8.258 1.00 30.20 298 ALA A CA 1
ATOM 2184 C C . ALA A 1 300 ? -11.748 -26.326 -8.853 1.00 31.36 298 ALA A C 1
ATOM 2185 O O . ALA A 1 300 ? -12.047 -25.130 -8.769 1.00 26.89 298 ALA A O 1
ATOM 2187 N N . GLY A 1 301 ? -12.502 -27.216 -9.496 1.00 33.31 299 GLY A N 1
ATOM 2188 C CA . GLY A 1 301 ? -13.707 -26.804 -10.199 1.00 27.20 299 GLY A CA 1
ATOM 2189 C C . GLY A 1 301 ? -14.876 -26.941 -9.258 1.00 34.32 299 GLY A C 1
ATOM 2190 O O . GLY A 1 301 ? -14.694 -27.271 -8.092 1.00 29.35 299 GLY A O 1
ATOM 2191 N N . GLY A 1 302 ? -16.080 -26.715 -9.764 1.00 31.24 300 GLY A N 1
ATOM 2192 C CA . GLY A 1 302 ? -17.276 -26.893 -8.969 1.00 30.76 300 GLY A CA 1
ATOM 2193 C C . GLY A 1 302 ? -17.960 -25.559 -8.780 1.00 32.26 300 GLY A C 1
ATOM 2194 O O . GLY A 1 302 ? -17.754 -24.646 -9.568 1.00 29.12 300 GLY A O 1
ATOM 2195 N N . SER A 1 303 ? -18.762 -25.436 -7.725 1.00 26.00 301 SER A N 1
ATOM 2196 C CA . SER A 1 303 ? -19.595 -24.257 -7.527 1.00 30.78 301 SER A CA 1
ATOM 2197 C C . SER A 1 303 ? -19.438 -23.694 -6.126 1.00 34.11 301 SER A C 1
ATOM 2198 O O . SER A 1 303 ? -19.048 -24.409 -5.205 1.00 28.71 301 SER A O 1
ATOM 2201 N N . SER A 1 304 ? -19.752 -22.410 -5.987 1.00 27.45 302 SER A N 1
ATOM 2202 C CA . SER A 1 304 ? -19.768 -21.713 -4.710 1.00 31.06 302 SER A CA 1
ATOM 2203 C C . SER A 1 304 ? -21.174 -21.221 -4.483 1.00 35.70 302 SER A C 1
ATOM 2204 O O . SER A 1 304 ? -21.969 -21.203 -5.406 1.00 34.82 302 SER A O 1
ATOM 2207 N N . LEU A 1 305 ? -21.479 -20.825 -3.251 1.00 35.20 303 LEU A N 1
ATOM 2208 C CA . LEU A 1 305 ? -22.723 -20.149 -2.957 1.00 32.63 303 LEU A CA 1
ATOM 2209 C C . LEU A 1 305 ? -22.386 -18.706 -2.640 1.00 34.86 303 LEU A C 1
ATOM 2210 O O . LEU A 1 305 ? -21.431 -18.444 -1.916 1.00 35.20 303 LEU A O 1
ATOM 2215 N N . VAL A 1 306 ? -23.176 -17.779 -3.170 1.00 32.38 304 VAL A N 1
ATOM 2216 C CA . VAL A 1 306 ? -22.987 -16.352 -2.913 1.00 30.91 304 VAL A CA 1
ATOM 2217 C C . VAL A 1 306 ? -24.293 -15.701 -2.480 1.00 39.02 304 VAL A C 1
ATOM 2218 O O . VAL A 1 306 ? -25.382 -16.225 -2.728 1.00 45.35 304 VAL A O 1
ATOM 2222 N N . ILE A 1 307 ? -24.167 -14.559 -1.822 1.00 35.69 305 ILE A N 1
ATOM 2223 C CA . ILE A 1 307 ? -25.310 -13.723 -1.496 1.00 41.00 305 ILE A CA 1
ATOM 2224 C C . ILE A 1 307 ? -25.159 -12.471 -2.362 1.00 50.02 305 ILE A C 1
ATOM 2225 O O . ILE A 1 307 ? -24.109 -11.815 -2.346 1.00 49.20 305 ILE A O 1
ATOM 2230 N N . PHE A 1 308 ? -26.168 -12.157 -3.162 1.00 46.92 306 PHE A N 1
ATOM 2231 C CA . PHE A 1 308 ? -26.101 -10.919 -3.934 1.00 49.00 306 PHE A CA 1
ATOM 2232 C C . PHE A 1 308 ? -26.330 -9.727 -3.009 1.00 52.81 306 PHE A C 1
ATOM 2233 O O . PHE A 1 308 ? -27.182 -9.777 -2.117 1.00 60.64 306 PHE A O 1
ATOM 2241 N N . LYS A 1 309 ? -25.562 -8.660 -3.197 1.00 54.04 307 LYS A N 1
ATOM 2242 C CA . LYS A 1 309 ? -25.610 -7.568 -2.231 1.00 58.16 307 LYS A CA 1
ATOM 2243 C C . LYS A 1 309 ? -26.862 -6.701 -2.343 1.00 59.71 307 LYS A C 1
ATOM 2244 O O . LYS A 1 309 ? -27.110 -5.854 -1.485 1.00 67.98 307 LYS A O 1
ATOM 2250 N N . SER A 1 310 ? -27.671 -6.944 -3.371 1.00 58.85 308 SER A N 1
ATOM 2251 C CA . SER A 1 310 ? -28.983 -6.295 -3.488 1.00 65.02 308 SER A CA 1
ATOM 2252 C C . SER A 1 310 ? -30.088 -6.983 -2.665 1.00 67.06 308 SER A C 1
ATOM 2253 O O . SER A 1 310 ? -31.219 -6.501 -2.614 1.00 70.01 308 SER A O 1
ATOM 2256 N N . SER A 1 311 ? -29.763 -8.109 -2.031 1.00 60.43 309 SER A N 1
ATOM 2257 C CA . SER A 1 311 ? -30.735 -8.877 -1.251 1.00 54.87 309 SER A CA 1
ATOM 2258 C C . SER A 1 311 ? -31.192 -8.128 -0.009 1.00 64.70 309 SER A C 1
ATOM 2259 O O . SER A 1 311 ? -30.395 -7.440 0.628 1.00 69.08 309 SER A O 1
ATOM 2262 N N . GLN A 1 312 ? -32.465 -8.286 0.353 1.00 68.18 310 GLN A N 1
ATOM 2263 C CA . GLN A 1 312 ? -33.008 -7.654 1.561 1.00 68.30 310 GLN A CA 1
ATOM 2264 C C . GLN A 1 312 ? -32.822 -8.531 2.800 1.00 74.90 310 GLN A C 1
ATOM 2265 O O . GLN A 1 312 ? -32.751 -8.034 3.923 1.00 74.24 310 GLN A O 1
ATOM 2271 N N . HIS A 1 313 ? -32.766 -9.842 2.595 1.00 74.94 311 HIS A N 1
ATOM 2272 C CA . HIS A 1 313 ? -32.660 -10.778 3.705 1.00 70.59 311 HIS A CA 1
ATOM 2273 C C . HIS A 1 313 ? -31.317 -11.476 3.658 1.00 64.68 311 HIS A C 1
ATOM 2274 O O . HIS A 1 313 ? -31.227 -12.642 3.271 1.00 64.34 311 HIS A O 1
ATOM 2281 N N . LYS A 1 314 ? -30.272 -10.764 4.051 1.00 56.11 312 LYS A N 1
ATOM 2282 C CA . LYS A 1 314 ? -28.937 -11.328 3.983 1.00 57.27 312 LYS A CA 1
ATOM 2283 C C . LYS A 1 314 ? -28.700 -12.342 5.091 1.00 54.75 312 LYS A C 1
ATOM 2284 O O . LYS A 1 314 ? -28.043 -13.360 4.880 1.00 40.67 312 LYS A O 1
ATOM 2290 N N . ASP A 1 315 ? -29.273 -12.096 6.262 1.00 53.42 313 ASP A N 1
ATOM 2291 C CA . ASP A 1 315 ? -29.035 -12.975 7.396 1.00 53.12 313 ASP A CA 1
ATOM 2292 C C . ASP A 1 315 ? -29.775 -14.302 7.261 1.00 54.89 313 ASP A C 1
ATOM 2293 O O . ASP A 1 315 ? -29.261 -15.342 7.679 1.00 58.28 313 ASP A O 1
ATOM 2298 N N . ALA A 1 316 ? -30.983 -14.274 6.697 1.00 59.53 314 ALA A N 1
ATOM 2299 C CA . ALA A 1 316 ? -31.715 -15.512 6.432 1.00 52.42 314 ALA A CA 1
ATOM 2300 C C . ALA A 1 316 ? -30.928 -16.242 5.370 1.00 53.90 314 ALA A C 1
ATOM 2301 O O . ALA A 1 316 ? -30.735 -17.454 5.436 1.00 50.83 314 ALA A O 1
ATOM 2303 N N . SER A 1 317 ? -30.465 -15.474 4.389 1.00 55.37 315 SER A N 1
ATOM 2304 C CA . SER A 1 317 ? -29.690 -16.000 3.278 1.00 50.06 315 SER A CA 1
ATOM 2305 C C . SER A 1 317 ? -28.427 -16.681 3.777 1.00 49.04 315 SER A C 1
ATOM 2306 O O . SER A 1 317 ? -28.111 -17.781 3.343 1.00 46.07 315 SER A O 1
ATOM 2309 N N . TRP A 1 318 ? -27.717 -16.035 4.700 1.00 49.39 316 TRP A N 1
ATOM 2310 C CA . TRP A 1 318 ? -26.528 -16.645 5.255 1.00 41.89 316 TRP A CA 1
ATOM 2311 C C . TRP A 1 318 ? -26.852 -17.964 5.953 1.00 42.68 316 TRP A C 1
ATOM 2312 O O . TRP A 1 318 ? -26.109 -18.929 5.832 1.00 38.58 316 TRP A O 1
ATOM 2323 N N . LYS A 1 319 ? -27.948 -18.009 6.701 1.00 42.01 317 LYS A N 1
ATOM 2324 C CA . LYS A 1 319 ? -28.303 -19.241 7.421 1.00 40.30 317 LYS A CA 1
ATOM 2325 C C . LYS A 1 319 ? -28.484 -20.408 6.458 1.00 45.73 317 LYS A C 1
ATOM 2326 O O . LYS A 1 319 ? -28.098 -21.536 6.756 1.00 49.73 317 LYS A O 1
ATOM 2332 N N . LEU A 1 320 ? -29.085 -20.140 5.306 1.00 43.03 318 LEU A N 1
ATOM 2333 C CA . LEU A 1 320 ? -29.254 -21.181 4.308 1.00 42.99 318 LEU A CA 1
ATOM 2334 C C . LEU A 1 320 ? -27.892 -21.699 3.832 1.00 44.10 318 LEU A C 1
ATOM 2335 O O . LEU A 1 320 ? -27.701 -22.904 3.649 1.00 43.93 318 LEU A O 1
ATOM 2340 N N . ILE A 1 321 ? -26.936 -20.796 3.655 1.00 39.78 319 ILE A N 1
ATOM 2341 C CA . ILE A 1 321 ? -25.637 -21.192 3.118 1.00 34.70 319 ILE A CA 1
ATOM 2342 C C . ILE A 1 321 ? -24.872 -21.991 4.154 1.00 38.70 319 ILE A C 1
ATOM 2343 O O . ILE A 1 321 ? -24.187 -22.975 3.840 1.00 37.64 319 ILE A O 1
ATOM 2348 N N . GLU A 1 322 ? -25.023 -21.566 5.399 1.00 39.44 320 GLU A N 1
ATOM 2349 C CA . GLU A 1 322 ? -24.400 -22.218 6.527 1.00 41.81 320 GLU A CA 1
ATOM 2350 C C . GLU A 1 322 ? -24.935 -23.629 6.657 1.00 40.66 320 GLU A C 1
ATOM 2351 O O . GLU A 1 322 ? -24.166 -24.559 6.873 1.00 42.74 320 GLU A O 1
ATOM 2357 N N . TYR A 1 323 ? -26.251 -23.783 6.516 1.00 36.62 321 TYR A N 1
ATOM 2358 C CA . TYR A 1 323 ? -26.890 -25.101 6.557 1.00 36.59 321 TYR A CA 1
ATOM 2359 C C . TYR A 1 323 ? -26.274 -26.016 5.498 1.00 48.03 321 TYR A C 1
ATOM 2360 O O . TYR A 1 323 ? -25.922 -27.163 5.782 1.00 45.31 321 TYR A O 1
ATOM 2369 N N . LEU A 1 324 ? -26.127 -25.494 4.282 1.00 43.24 322 LEU A N 1
ATOM 2370 C CA . LEU A 1 324 ? -25.568 -26.272 3.184 1.00 42.83 322 LEU A CA 1
ATOM 2371 C C . LEU A 1 324 ? -24.077 -26.490 3.384 1.00 39.23 322 LEU A C 1
ATOM 2372 O O . LEU A 1 324 ? -23.467 -27.274 2.665 1.00 39.62 322 LEU A O 1
ATOM 2377 N N . SER A 1 325 ? -23.503 -25.799 4.372 1.00 36.26 323 SER A N 1
ATOM 2378 C CA . SER A 1 325 ? -22.100 -26.006 4.743 1.00 29.23 323 SER A CA 1
ATOM 2379 C C . SER A 1 325 ? -21.899 -26.998 5.899 1.00 38.15 323 SER A C 1
ATOM 2380 O O . SER A 1 325 ? -20.760 -27.279 6.278 1.00 38.44 323 SER A O 1
ATOM 2383 N N . GLN A 1 326 ? -22.987 -27.511 6.468 1.00 37.15 324 GLN A N 1
ATOM 2384 C CA . GLN A 1 326 ? -22.883 -28.517 7.536 1.00 34.26 324 GLN A CA 1
ATOM 2385 C C . GLN A 1 326 ? -22.411 -29.874 7.015 1.00 34.71 324 GLN A C 1
ATOM 2386 O O . GLN A 1 326 ? -22.939 -30.395 6.023 1.00 38.49 324 GLN A O 1
ATOM 2392 N N . PRO A 1 327 ? -21.399 -30.450 7.668 1.00 40.50 325 PRO A N 1
ATOM 2393 C CA . PRO A 1 327 ? -20.851 -31.723 7.193 1.00 40.03 325 PRO A CA 1
ATOM 2394 C C . PRO A 1 327 ? -21.897 -32.787 6.872 1.00 41.11 325 PRO A C 1
ATOM 2395 O O . PRO A 1 327 ? -21.759 -33.494 5.868 1.00 43.81 325 PRO A O 1
ATOM 2399 N N . GLN A 1 328 ? -22.938 -32.893 7.686 1.00 42.96 326 GLN A N 1
ATOM 2400 C CA . GLN A 1 328 ? -23.936 -33.942 7.473 1.00 43.43 326 GLN A CA 1
ATOM 2401 C C . GLN A 1 328 ? -24.846 -33.642 6.288 1.00 40.60 326 GLN A C 1
ATOM 2402 O O . GLN A 1 328 ? -25.284 -34.543 5.575 1.00 45.90 326 GLN A O 1
ATOM 2408 N N . VAL A 1 329 ? -25.110 -32.366 6.060 1.00 37.01 327 VAL A N 1
ATOM 2409 C CA . VAL A 1 329 ? -25.876 -31.983 4.891 1.00 37.51 327 VAL A CA 1
ATOM 2410 C C . VAL A 1 329 ? -25.054 -32.246 3.616 1.00 43.00 327 VAL A C 1
ATOM 2411 O O . VAL A 1 329 ? -25.575 -32.733 2.610 1.00 41.35 327 VAL A O 1
ATOM 2415 N N . GLN A 1 330 ? -23.758 -31.971 3.689 1.00 33.68 328 GLN A N 1
ATOM 2416 C CA . GLN A 1 330 ? -22.873 -32.154 2.554 1.00 38.46 328 GLN A CA 1
ATOM 2417 C C . GLN A 1 330 ? -22.712 -33.646 2.208 1.00 39.79 328 GLN A C 1
ATOM 2418 O O . GLN A 1 330 ? -22.689 -34.020 1.029 1.00 32.93 328 GLN A O 1
ATOM 2424 N N . ALA A 1 331 ? -22.586 -34.482 3.237 1.00 32.88 329 ALA A N 1
ATOM 2425 C CA . ALA A 1 331 ? -22.558 -35.938 3.063 1.00 36.33 329 ALA A CA 1
ATOM 2426 C C . ALA A 1 331 ? -23.812 -36.421 2.335 1.00 42.57 329 ALA A C 1
ATOM 2427 O O . ALA A 1 331 ? -23.751 -37.287 1.463 1.00 46.28 329 ALA A O 1
ATOM 2429 N N . ARG A 1 332 ? -24.953 -35.859 2.702 1.00 46.08 330 ARG A N 1
ATOM 2430 C CA . ARG A 1 332 ? -26.227 -36.253 2.115 1.00 48.82 330 ARG A CA 1
ATOM 2431 C C . ARG A 1 332 ? -26.212 -35.876 0.637 1.00 54.75 330 ARG A C 1
ATOM 2432 O O . ARG A 1 332 ? -26.615 -36.655 -0.236 1.00 53.20 330 ARG A O 1
ATOM 2440 N N . PHE A 1 333 ? -25.731 -34.666 0.365 1.00 49.98 331 PHE A N 1
ATOM 2441 C CA . PHE A 1 333 ? -25.623 -34.154 -0.992 1.00 39.80 331 PHE A CA 1
ATOM 2442 C C . PHE A 1 333 ? -24.741 -35.053 -1.833 1.00 41.68 331 PHE A C 1
ATOM 2443 O O . PHE A 1 333 ? -25.085 -35.396 -2.970 1.00 42.16 331 PHE A O 1
ATOM 2451 N N . HIS A 1 334 ? -23.599 -35.445 -1.273 1.00 38.87 332 HIS A N 1
ATOM 2452 C CA . HIS A 1 334 ? -22.698 -36.366 -1.975 1.00 38.48 332 HIS A CA 1
ATOM 2453 C C . HIS A 1 334 ? -23.384 -37.707 -2.238 1.00 43.47 332 HIS A C 1
ATOM 2454 O O . HIS A 1 334 ? -23.259 -38.287 -3.326 1.00 43.25 332 HIS A O 1
ATOM 2461 N N . ALA A 1 335 ? -24.105 -38.195 -1.233 1.00 47.43 333 ALA A N 1
ATOM 2462 C CA . ALA A 1 335 ? -24.759 -39.497 -1.321 1.00 49.85 333 ALA A CA 1
ATOM 2463 C C . ALA A 1 335 ? -25.729 -39.521 -2.484 1.00 51.81 333 ALA A C 1
ATOM 2464 O O . ALA A 1 335 ? -25.814 -40.512 -3.202 1.00 45.66 333 ALA A O 1
ATOM 2466 N N . ILE A 1 336 ? -26.448 -38.420 -2.682 1.00 50.05 334 ILE A N 1
ATOM 2467 C CA . ILE A 1 336 ? -27.502 -38.404 -3.689 1.00 49.96 334 ILE A CA 1
ATOM 2468 C C . ILE A 1 336 ? -26.968 -38.153 -5.087 1.00 56.79 334 ILE A C 1
ATOM 2469 O O . ILE A 1 336 ? -27.321 -38.864 -6.017 1.00 62.69 334 ILE A O 1
ATOM 2474 N N . ILE A 1 337 ? -26.093 -37.161 -5.232 1.00 58.88 335 ILE A N 1
ATOM 2475 C CA . ILE A 1 337 ? -25.676 -36.719 -6.558 1.00 48.65 335 ILE A CA 1
ATOM 2476 C C . ILE A 1 337 ? -24.173 -36.888 -6.854 1.00 44.87 335 ILE A C 1
ATOM 2477 O O . ILE A 1 337 ? -23.738 -36.729 -7.995 1.00 50.20 335 ILE A O 1
ATOM 2482 N N . GLY A 1 338 ? -23.376 -37.221 -5.843 1.00 41.00 336 GLY A N 1
ATOM 2483 C CA . GLY A 1 338 ? -21.968 -37.518 -6.085 1.00 31.69 336 GLY A CA 1
ATOM 2484 C C . GLY A 1 338 ? -21.026 -36.321 -6.011 1.00 34.77 336 GLY A C 1
ATOM 2485 O O . GLY A 1 338 ? -19.824 -36.483 -6.181 1.00 37.56 336 GLY A O 1
ATOM 2486 N N . ASP A 1 339 ? -21.561 -35.127 -5.751 1.00 34.74 337 ASP A N 1
ATOM 2487 C CA . ASP A 1 339 ? -20.748 -33.908 -5.692 1.00 34.92 337 ASP A CA 1
ATOM 2488 C C . ASP A 1 339 ? -19.839 -33.915 -4.482 1.00 36.58 337 ASP A C 1
ATOM 2489 O O . ASP A 1 339 ? -20.250 -34.290 -3.388 1.00 37.99 337 ASP A O 1
ATOM 2494 N N . LEU A 1 340 ? -18.592 -33.517 -4.684 1.00 33.19 338 LEU A N 1
ATOM 2495 C CA . LEU A 1 340 ? -17.588 -33.700 -3.640 1.00 30.94 338 LEU A CA 1
ATOM 2496 C C . LEU A 1 340 ? -17.675 -32.614 -2.578 1.00 25.88 338 LEU A C 1
ATOM 2497 O O . LEU A 1 340 ? -17.729 -31.429 -2.884 1.00 33.20 338 LEU A O 1
ATOM 2502 N N . PRO A 1 341 ? -17.676 -33.021 -1.315 1.00 30.72 339 PRO A N 1
ATOM 2503 C CA . PRO A 1 341 ? -17.655 -32.015 -0.250 1.00 30.41 339 PRO A CA 1
ATOM 2504 C C . PRO A 1 341 ? -16.383 -31.197 -0.334 1.00 27.48 339 PRO A C 1
ATOM 2505 O O . PRO A 1 341 ? -15.328 -31.737 -0.673 1.00 29.68 339 PRO A O 1
ATOM 2509 N N . PRO A 1 342 ? -16.469 -29.907 -0.004 1.00 26.59 340 PRO A N 1
ATOM 2510 C CA . PRO A 1 342 ? -15.296 -29.026 -0.081 1.00 28.94 340 PRO A CA 1
ATOM 2511 C C . PRO A 1 342 ? -14.557 -28.905 1.237 1.00 34.60 340 PRO A C 1
ATOM 2512 O O . PRO A 1 342 ? -13.642 -28.087 1.295 1.00 32.27 340 PRO A O 1
ATOM 2516 N N . ARG A 1 343 ? -14.923 -29.682 2.263 1.00 28.81 341 ARG A N 1
ATOM 2517 C CA . ARG A 1 343 ? -14.265 -29.539 3.580 1.00 38.30 341 ARG A CA 1
ATOM 2518 C C . ARG A 1 343 ? -13.859 -30.864 4.228 1.00 31.41 341 ARG A C 1
ATOM 2519 O O . ARG A 1 343 ? -14.504 -31.873 4.025 1.00 38.36 341 ARG A O 1
ATOM 2527 N N . ARG A 1 344 ? -12.781 -30.850 5.003 1.00 29.36 342 ARG A N 1
ATOM 2528 C CA . ARG A 1 344 ? -12.220 -32.086 5.534 1.00 36.65 342 ARG A CA 1
ATOM 2529 C C . ARG A 1 344 ? -13.154 -32.809 6.461 1.00 34.47 342 ARG A C 1
ATOM 2530 O O . ARG A 1 344 ? -13.175 -34.035 6.492 1.00 40.96 342 ARG A O 1
ATOM 2538 N N . SER A 1 345 ? -13.932 -32.066 7.230 1.00 31.80 343 SER A N 1
ATOM 2539 C CA . SER A 1 345 ? -14.725 -32.748 8.238 1.00 42.24 343 SER A CA 1
ATOM 2540 C C . SER A 1 345 ? -15.861 -33.556 7.609 1.00 37.30 343 SER A C 1
ATOM 2541 O O . SER A 1 345 ? -16.266 -34.580 8.145 1.00 38.68 343 SER A O 1
ATOM 2544 N N . THR A 1 346 ? -16.359 -33.126 6.457 1.00 34.43 344 THR A N 1
ATOM 2545 C CA . THR A 1 346 ? -17.367 -33.936 5.783 1.00 39.02 344 THR A CA 1
ATOM 2546 C C . THR A 1 346 ? -16.732 -35.233 5.318 1.00 34.36 344 THR A C 1
ATOM 2547 O O . THR A 1 346 ? -17.370 -36.275 5.325 1.00 33.49 344 THR A O 1
ATOM 2551 N N . TRP A 1 347 ? -15.461 -35.153 4.928 1.00 36.01 345 TRP A N 1
ATOM 2552 C CA . TRP A 1 347 ? -14.728 -36.315 4.437 1.00 33.05 345 TRP A CA 1
ATOM 2553 C C . TRP A 1 347 ? -14.422 -37.311 5.546 1.00 39.40 345 TRP A C 1
ATOM 2554 O O . TRP A 1 347 ? -14.120 -38.466 5.261 1.00 41.99 345 TRP A O 1
ATOM 2565 N N . LYS A 1 348 ? -14.510 -36.868 6.803 1.00 36.13 346 LYS A N 1
ATOM 2566 C CA . LYS A 1 348 ? -14.245 -37.764 7.934 1.00 38.09 346 LYS A CA 1
ATOM 2567 C C . LYS A 1 348 ? -15.476 -38.581 8.320 1.00 35.56 346 LYS A C 1
ATOM 2568 O O . LYS A 1 348 ? -15.362 -39.581 9.010 1.00 46.43 346 LYS A O 1
ATOM 2574 N N . LEU A 1 349 ? -16.656 -38.142 7.886 1.00 40.99 347 LEU A N 1
ATOM 2575 C CA . LEU A 1 349 ? -17.888 -38.891 8.148 1.00 37.85 347 LEU A CA 1
ATOM 2576 C C . LEU A 1 349 ? -17.820 -40.276 7.511 1.00 44.53 347 LEU A C 1
ATOM 2577 O O . LEU A 1 349 ? -17.340 -40.434 6.386 1.00 47.89 347 LEU A O 1
ATOM 2582 N N . PRO A 1 350 ? -18.285 -41.298 8.236 1.00 53.39 348 PRO A N 1
ATOM 2583 C CA . PRO A 1 350 ? -18.150 -42.671 7.733 1.00 60.16 348 PRO A CA 1
ATOM 2584 C C . PRO A 1 350 ? -18.717 -42.874 6.317 1.00 54.47 348 PRO A C 1
ATOM 2585 O O . PRO A 1 350 ? -18.136 -43.609 5.524 1.00 55.41 348 PRO A O 1
ATOM 2589 N N . SER A 1 351 ? -19.837 -42.229 6.020 1.00 48.53 349 SER A N 1
ATOM 2590 C CA . SER A 1 351 ? -20.411 -42.197 4.683 1.00 50.36 349 SER A CA 1
ATOM 2591 C C . SER A 1 351 ? -19.335 -42.005 3.576 1.00 65.69 349 SER A C 1
ATOM 2592 O O . SER A 1 351 ? -19.332 -42.700 2.558 1.00 70.09 349 SER A O 1
ATOM 2595 N N . LEU A 1 352 ? -18.423 -41.063 3.789 1.00 52.83 350 LEU A N 1
ATOM 2596 C CA . LEU A 1 352 ? -17.377 -40.752 2.819 1.00 48.96 350 LEU A CA 1
ATOM 2597 C C . LEU A 1 352 ? -16.072 -41.496 3.082 1.00 47.92 350 LEU A C 1
ATOM 2598 O O . LEU A 1 352 ? -15.435 -41.998 2.164 1.00 48.86 350 LEU A O 1
ATOM 2603 N N . ALA A 1 353 ? -15.684 -41.573 4.346 1.00 46.99 351 ALA A N 1
ATOM 2604 C CA . ALA A 1 353 ? -14.392 -42.133 4.720 1.00 49.21 351 ALA A CA 1
ATOM 2605 C C . ALA A 1 353 ? -14.248 -43.616 4.393 1.00 49.13 351 ALA A C 1
ATOM 2606 O O . ALA A 1 353 ? -13.126 -44.111 4.232 1.00 52.56 351 ALA A O 1
ATOM 2608 N N . ASN A 1 354 ? -15.378 -44.323 4.327 1.00 35.77 352 ASN A N 1
ATOM 2609 C CA . ASN A 1 354 ? -15.396 -45.737 3.971 1.00 42.00 352 ASN A CA 1
ATOM 2610 C C . ASN A 1 354 ? -15.792 -46.008 2.508 1.00 44.48 352 ASN A C 1
ATOM 2611 O O . ASN A 1 354 ? -16.099 -47.144 2.140 1.00 45.85 352 ASN A O 1
ATOM 2616 N N . ASP A 1 355 ? -15.822 -44.961 1.686 1.00 41.61 353 ASP A N 1
ATOM 2617 C CA . ASP A 1 355 ? -16.204 -45.111 0.286 1.00 38.09 353 ASP A CA 1
ATOM 2618 C C . ASP A 1 355 ? -14.912 -45.260 -0.495 1.00 35.01 353 ASP A C 1
ATOM 2619 O O . ASP A 1 355 ? -14.175 -44.296 -0.683 1.00 39.62 353 ASP A O 1
ATOM 2624 N N . ALA A 1 356 ? -14.638 -46.477 -0.939 1.00 36.89 354 ALA A N 1
ATOM 2625 C CA . ALA A 1 356 ? -13.380 -46.796 -1.597 1.00 33.37 354 ALA A CA 1
ATOM 2626 C C . ALA A 1 356 ? -13.182 -46.028 -2.895 1.00 38.01 354 ALA A C 1
ATOM 2627 O O . ALA A 1 356 ? -12.052 -45.783 -3.310 1.00 44.16 354 ALA A O 1
ATOM 2629 N N . LEU A 1 357 ? -14.275 -45.649 -3.537 1.00 38.78 355 LEU A N 1
ATOM 2630 C CA . LEU A 1 357 ? -14.182 -44.920 -4.799 1.00 40.86 355 LEU A CA 1
ATOM 2631 C C . LEU A 1 357 ? -14.085 -43.409 -4.582 1.00 41.05 355 LEU A C 1
ATOM 2632 O O . LEU A 1 357 ? -13.657 -42.673 -5.474 1.00 36.73 355 LEU A O 1
ATOM 2637 N N . ALA A 1 358 ? -14.486 -42.948 -3.397 1.00 32.19 356 ALA A N 1
ATOM 2638 C CA . ALA A 1 358 ? -14.406 -41.524 -3.101 1.00 30.34 356 ALA A CA 1
ATOM 2639 C C . ALA A 1 358 ? -12.997 -41.160 -2.653 1.00 26.95 356 ALA A C 1
ATOM 2640 O O . ALA A 1 358 ? -12.566 -40.022 -2.791 1.00 28.90 356 ALA A O 1
ATOM 2642 N N . HIS A 1 359 ? -12.263 -42.141 -2.140 1.00 26.62 357 HIS A N 1
ATOM 2643 C CA . HIS A 1 359 ? -10.994 -41.853 -1.458 1.00 30.92 357 HIS A CA 1
ATOM 2644 C C . HIS A 1 359 ? -10.038 -41.028 -2.333 1.00 38.03 357 HIS A C 1
ATOM 2645 O O . HIS A 1 359 ? -9.389 -40.099 -1.857 1.00 35.71 357 HIS A O 1
ATOM 2652 N N . ALA A 1 360 ? -9.947 -41.379 -3.612 1.00 36.80 358 ALA A N 1
ATOM 2653 C CA . ALA A 1 360 ? -8.973 -40.740 -4.488 1.00 32.35 358 ALA A CA 1
ATOM 2654 C C . ALA A 1 360 ? -9.275 -39.256 -4.663 1.00 23.95 358 ALA A C 1
ATOM 2655 O O . ALA A 1 360 ? -8.368 -38.423 -4.641 1.00 24.30 358 ALA A O 1
ATOM 2657 N N . PHE A 1 361 ? -10.555 -38.926 -4.813 1.00 23.07 359 PHE A N 1
ATOM 2658 C CA . PHE A 1 361 ? -10.998 -37.532 -4.859 1.00 25.86 359 PHE A CA 1
ATOM 2659 C C . PHE A 1 361 ? -10.656 -36.789 -3.581 1.00 35.95 359 PHE A C 1
ATOM 2660 O O . PHE A 1 361 ? -10.118 -35.690 -3.620 1.00 30.23 359 PHE A O 1
ATOM 2668 N N . GLY A 1 362 ? -10.940 -37.408 -2.441 1.00 37.09 360 GLY A N 1
ATOM 2669 C CA . GLY A 1 362 ? -10.702 -36.755 -1.168 1.00 28.71 360 GLY A CA 1
ATOM 2670 C C . GLY A 1 362 ? -9.225 -36.483 -1.006 1.00 28.16 360 GLY A C 1
ATOM 2671 O O . GLY A 1 362 ? -8.830 -35.436 -0.523 1.00 31.35 360 GLY A O 1
ATOM 2672 N N . ASP A 1 363 ? -8.393 -37.419 -1.428 1.00 31.85 361 ASP A N 1
ATOM 2673 C CA . ASP A 1 363 ? -6.950 -37.178 -1.381 1.00 35.76 361 ASP A CA 1
ATOM 2674 C C . ASP A 1 363 ? -6.507 -36.040 -2.333 1.00 39.06 361 ASP A C 1
ATOM 2675 O O . ASP A 1 363 ? -5.671 -35.188 -1.967 1.00 30.29 361 ASP A O 1
ATOM 2680 N N . GLN A 1 364 ? -7.042 -36.027 -3.552 1.00 32.81 362 GLN A N 1
ATOM 2681 C CA . GLN A 1 364 ? -6.590 -35.032 -4.557 1.00 29.24 362 GLN A CA 1
ATOM 2682 C C . GLN A 1 364 ? -6.990 -33.610 -4.163 1.00 32.46 362 GLN A C 1
ATOM 2683 O O . GLN A 1 364 ? -6.281 -32.641 -4.467 1.00 29.06 362 GLN A O 1
ATOM 2689 N N . LEU A 1 365 ? -8.130 -33.497 -3.481 1.00 29.52 363 LEU A N 1
ATOM 2690 C CA . LEU A 1 365 ? -8.634 -32.209 -3.025 1.00 31.07 363 LEU A CA 1
ATOM 2691 C C . LEU A 1 365 ? -7.616 -31.474 -2.166 1.00 26.20 363 LEU A C 1
ATOM 2692 O O . LEU A 1 365 ? -7.661 -30.244 -2.070 1.00 25.74 363 LEU A O 1
ATOM 2697 N N . GLU A 1 366 ? -6.679 -32.205 -1.566 1.00 25.48 364 GLU A N 1
ATOM 2698 C CA . GLU A 1 366 ? -5.671 -31.534 -0.732 1.00 24.46 364 GLU A CA 1
ATOM 2699 C C . GLU A 1 366 ? -4.705 -30.750 -1.600 1.00 34.95 364 GLU A C 1
ATOM 2700 O O . GLU A 1 366 ? -3.963 -29.921 -1.089 1.00 34.01 364 GLU A O 1
ATOM 2706 N N . ARG A 1 367 ? -4.705 -31.024 -2.909 1.00 27.20 365 ARG A N 1
ATOM 2707 C CA . ARG A 1 367 ? -3.692 -30.468 -3.792 1.00 24.94 365 ARG A CA 1
ATOM 2708 C C . ARG A 1 367 ? -4.251 -29.593 -4.933 1.00 32.30 365 ARG A C 1
ATOM 2709 O O . ARG A 1 367 ? -3.480 -28.958 -5.667 1.00 28.46 365 ARG A O 1
ATOM 2717 N N . VAL A 1 368 ? -5.576 -29.549 -5.083 1.00 24.57 366 VAL A N 1
ATOM 2718 C CA . VAL A 1 368 ? -6.166 -28.790 -6.182 1.00 31.27 366 VAL A CA 1
ATOM 2719 C C . VAL A 1 368 ? -5.783 -27.320 -6.064 1.00 30.37 366 VAL A C 1
ATOM 2720 O O . VAL A 1 368 ? -5.570 -26.823 -4.964 1.00 31.62 366 VAL A O 1
ATOM 2724 N N . LYS A 1 369 ? -5.668 -26.648 -7.211 1.00 26.91 367 LYS A N 1
ATOM 2725 C CA . LYS A 1 369 ? -5.213 -25.253 -7.300 1.00 28.55 367 LYS A CA 1
ATOM 2726 C C . LYS A 1 369 ? -6.224 -24.461 -8.094 1.00 36.74 367 LYS A C 1
ATOM 2727 O O . LYS A 1 369 ? -6.712 -24.958 -9.113 1.00 36.19 367 LYS A O 1
ATOM 2733 N N . ALA A 1 370 ? -6.475 -23.216 -7.677 1.00 36.23 368 ALA A N 1
ATOM 2734 C CA . ALA A 1 370 ? -7.352 -22.316 -8.417 1.00 38.11 368 ALA A CA 1
ATOM 2735 C C . ALA A 1 370 ? -6.682 -21.845 -9.716 1.00 37.94 368 ALA A C 1
ATOM 2736 O O . ALA A 1 370 ? -5.466 -21.657 -9.766 1.00 33.98 368 ALA A O 1
ATOM 2738 N N . THR A 1 371 ? -7.478 -21.671 -10.766 1.00 39.22 369 THR A N 1
ATOM 2739 C CA . THR A 1 371 ? -6.990 -21.089 -12.031 1.00 34.17 369 THR A CA 1
ATOM 2740 C C . THR A 1 371 ? -6.913 -19.578 -11.850 1.00 28.05 369 THR A C 1
ATOM 2741 O O . THR A 1 371 ? -7.563 -19.039 -10.942 1.00 31.61 369 THR A O 1
ATOM 2745 N N . PRO A 1 372 ? -6.133 -18.875 -12.703 1.00 29.72 370 PRO A N 1
ATOM 2746 C CA . PRO A 1 372 ? -5.996 -17.424 -12.530 1.00 29.33 370 PRO A CA 1
ATOM 2747 C C . PRO A 1 372 ? -7.362 -16.753 -12.476 1.00 38.67 370 PRO A C 1
ATOM 2748 O O . PRO A 1 372 ? -8.225 -17.131 -13.235 1.00 39.67 370 PRO A O 1
ATOM 2752 N N . LYS A 1 373 ? -7.567 -15.810 -11.562 1.00 44.27 371 LYS A N 1
ATOM 2753 C CA . LYS A 1 373 ? -8.905 -15.274 -11.329 1.00 47.91 371 LYS A CA 1
ATOM 2754 C C . LYS A 1 373 ? -9.225 -14.065 -12.198 1.00 53.19 371 LYS A C 1
ATOM 2755 O O . LYS A 1 373 ? -9.486 -12.977 -11.687 1.00 63.85 371 LYS A O 1
ATOM 2761 N N . VAL A 1 374 ? -9.212 -14.271 -13.509 1.00 40.21 372 VAL A N 1
ATOM 2762 C CA . VAL A 1 374 ? -9.621 -13.234 -14.447 1.00 34.30 372 VAL A CA 1
ATOM 2763 C C . VAL A 1 374 ? -10.930 -13.596 -15.118 1.00 34.87 372 VAL A C 1
ATOM 2764 O O . VAL A 1 374 ? -11.221 -14.750 -15.432 1.00 36.50 372 VAL A O 1
ATOM 2768 N N . LEU A 1 375 ? -11.737 -12.574 -15.300 1.00 38.24 373 LEU A N 1
ATOM 2769 C CA . LEU A 1 375 ? -13.009 -12.652 -15.985 1.00 37.52 373 LEU A CA 1
ATOM 2770 C C . LEU A 1 375 ? -12.888 -13.394 -17.339 1.00 39.95 373 LEU A C 1
ATOM 2771 O O . LEU A 1 375 ? -13.765 -14.172 -17.717 1.00 37.56 373 LEU A O 1
ATOM 2776 N N . GLU A 1 376 ? -11.779 -13.203 -18.043 1.00 30.81 374 GLU A N 1
ATOM 2777 C CA . GLU A 1 376 ? -11.630 -13.822 -19.365 1.00 41.25 374 GLU A CA 1
ATOM 2778 C C . GLU A 1 376 ? -11.056 -15.246 -19.370 1.00 41.22 374 GLU A C 1
ATOM 2779 O O . GLU A 1 376 ? -10.729 -15.801 -20.434 1.00 34.24 374 GLU A O 1
ATOM 2785 N N . TRP A 1 377 ? -10.976 -15.852 -18.188 1.00 30.37 375 TRP A N 1
ATOM 2786 C CA . TRP A 1 377 ? -10.418 -17.202 -18.069 1.00 30.47 375 TRP A CA 1
ATOM 2787 C C . TRP A 1 377 ? -11.106 -18.252 -18.960 1.00 34.77 375 TRP A C 1
ATOM 2788 O O . TRP A 1 377 ? -10.441 -19.057 -19.588 1.00 31.76 375 TRP A O 1
ATOM 2799 N N . GLU A 1 378 ? -12.425 -18.260 -19.023 1.00 31.81 376 GLU A N 1
ATOM 2800 C CA . GLU A 1 378 ? -13.083 -19.263 -19.855 1.00 40.01 376 GLU A CA 1
ATOM 2801 C C . GLU A 1 378 ? -12.714 -19.136 -21.332 1.00 37.75 376 GLU A C 1
ATOM 2802 O O . GLU A 1 378 ? -12.472 -20.140 -21.986 1.00 41.37 376 GLU A O 1
ATOM 2808 N N . ARG A 1 379 ? -12.664 -17.913 -21.854 1.00 29.55 377 ARG A N 1
ATOM 2809 C CA . ARG A 1 379 ? -12.210 -17.694 -23.225 1.00 33.76 377 ARG A CA 1
ATOM 2810 C C . ARG A 1 379 ? -10.785 -18.228 -23.396 1.00 33.37 377 ARG A C 1
ATOM 2811 O O . ARG A 1 379 ? -10.467 -18.910 -24.358 1.00 37.70 377 ARG A O 1
ATOM 2819 N N . ILE A 1 380 ? -9.931 -17.924 -22.437 1.00 30.35 378 ILE A N 1
ATOM 2820 C CA . ILE A 1 380 ? -8.553 -18.362 -22.506 1.00 31.71 378 ILE A CA 1
ATOM 2821 C C . ILE A 1 380 ? -8.410 -19.884 -22.638 1.00 32.01 378 ILE A C 1
ATOM 2822 O O . ILE A 1 380 ? -7.677 -20.360 -23.511 1.00 34.30 378 ILE A O 1
ATOM 2827 N N . VAL A 1 381 ? -9.117 -20.662 -21.817 1.00 33.77 379 VAL A N 1
ATOM 2828 C CA . VAL A 1 381 ? -8.948 -22.109 -21.915 1.00 34.13 379 VAL A CA 1
ATOM 2829 C C . VAL A 1 381 ? -9.554 -22.667 -23.172 1.00 32.56 379 VAL A C 1
ATOM 2830 O O . VAL A 1 381 ? -9.091 -23.693 -23.644 1.00 36.36 379 VAL A O 1
ATOM 2834 N N . GLN A 1 382 ? -10.586 -22.018 -23.711 1.00 33.38 380 GLN A N 1
ATOM 2835 C CA . GLN A 1 382 ? -11.078 -22.408 -25.025 1.00 30.32 380 GLN A CA 1
ATOM 2836 C C . GLN A 1 382 ? -9.995 -22.249 -26.095 1.00 38.50 380 GLN A C 1
ATOM 2837 O O . GLN A 1 382 ? -9.837 -23.124 -26.931 1.00 41.89 380 GLN A O 1
ATOM 2843 N N . GLU A 1 383 ? -9.260 -21.139 -26.091 1.00 31.21 381 GLU A N 1
ATOM 2844 C CA . GLU A 1 383 ? -8.137 -21.001 -27.031 1.00 28.61 381 GLU A CA 1
ATOM 2845 C C . GLU A 1 383 ? -7.098 -22.094 -26.777 1.00 35.05 381 GLU A C 1
ATOM 2846 O O . GLU A 1 383 ? -6.603 -22.707 -27.712 1.00 31.78 381 GLU A O 1
ATOM 2852 N N . MET A 1 384 ? -6.794 -22.360 -25.507 1.00 25.30 382 MET A N 1
ATOM 2853 C CA . MET A 1 384 ? -5.747 -23.312 -25.191 1.00 28.26 382 MET A CA 1
ATOM 2854 C C . MET A 1 384 ? -6.105 -24.640 -25.827 1.00 34.10 382 MET A C 1
ATOM 2855 O O . MET A 1 384 ? -5.267 -25.302 -26.413 1.00 33.20 382 MET A O 1
ATOM 2860 N N . ARG A 1 385 ? -7.358 -25.034 -25.692 1.00 30.88 383 ARG A N 1
ATOM 2861 C CA . ARG A 1 385 ? -7.774 -26.337 -26.154 1.00 35.63 383 ARG A CA 1
ATOM 2862 C C . ARG A 1 385 ? -7.767 -26.411 -27.696 1.00 38.11 383 ARG A C 1
ATOM 2863 O O . ARG A 1 385 ? -7.465 -27.459 -28.279 1.00 28.66 383 ARG A O 1
ATOM 2871 N N . LEU A 1 386 ? -8.098 -25.304 -28.355 1.00 30.10 384 LEU A N 1
ATOM 2872 C CA . LEU A 1 386 ? -8.109 -25.293 -29.819 1.00 33.25 384 LEU A CA 1
ATOM 2873 C C . LEU A 1 386 ? -6.706 -25.507 -30.336 1.00 32.73 384 LEU A C 1
ATOM 2874 O O . LEU A 1 386 ? -6.488 -26.218 -31.306 1.00 42.00 384 LEU A O 1
ATOM 2879 N N . VAL A 1 387 ? -5.752 -24.868 -29.685 1.00 34.54 385 VAL A N 1
ATOM 2880 C CA . VAL A 1 387 ? -4.358 -24.966 -30.085 1.00 35.49 385 VAL A CA 1
ATOM 2881 C C . VAL A 1 387 ? -3.825 -26.356 -29.814 1.00 38.63 385 VAL A C 1
ATOM 2882 O O . VAL A 1 387 ? -3.117 -26.920 -30.637 1.00 41.59 385 VAL A O 1
ATOM 2886 N N . THR A 1 388 ? -4.177 -26.936 -28.671 1.00 27.80 386 THR A N 1
ATOM 2887 C CA . THR A 1 388 ? -3.603 -28.239 -28.337 1.00 34.51 386 THR A CA 1
ATOM 2888 C C . THR A 1 388 ? -4.143 -29.341 -29.252 1.00 33.48 386 THR A C 1
ATOM 2889 O O . THR A 1 388 ? -3.422 -30.265 -29.610 1.00 37.83 386 THR A O 1
ATOM 2893 N N . GLU A 1 389 ? -5.410 -29.248 -29.633 1.00 30.62 387 GLU A N 1
ATOM 2894 C CA . GLU A 1 389 ? -5.956 -30.233 -30.549 1.00 38.96 387 GLU A CA 1
ATOM 2895 C C . GLU A 1 389 ? -5.236 -30.138 -31.899 1.00 43.42 387 GLU A C 1
ATOM 2896 O O . GLU A 1 389 ? -5.061 -31.136 -32.597 1.00 38.52 387 GLU A O 1
ATOM 2902 N N . ARG A 1 390 ? -4.788 -28.941 -32.251 1.00 38.11 388 ARG A N 1
ATOM 2903 C CA . ARG A 1 390 ? -4.059 -28.760 -33.504 1.00 37.99 388 ARG A CA 1
ATOM 2904 C C . ARG A 1 390 ? -2.672 -29.379 -33.395 1.00 41.23 388 ARG A C 1
ATOM 2905 O O . ARG A 1 390 ? -2.174 -29.984 -34.341 1.00 38.61 388 ARG A O 1
ATOM 2913 N N . VAL A 1 391 ? -2.047 -29.201 -32.239 1.00 39.54 389 VAL A N 1
ATOM 2914 C CA . VAL A 1 391 ? -0.778 -29.836 -31.954 1.00 37.45 389 VAL A CA 1
ATOM 2915 C C . VAL A 1 391 ? -0.917 -31.351 -32.052 1.00 44.70 389 VAL A C 1
ATOM 2916 O O . VAL A 1 391 ? -0.109 -32.008 -32.719 1.00 40.47 389 VAL A O 1
ATOM 2920 N N . VAL A 1 392 ? -1.940 -31.906 -31.397 1.00 32.74 390 VAL A N 1
ATOM 2921 C CA . VAL A 1 392 ? -2.143 -33.355 -31.416 1.00 34.16 390 VAL A CA 1
ATOM 2922 C C . VAL A 1 392 ? -2.497 -33.907 -32.805 1.00 41.51 390 VAL A C 1
ATOM 2923 O O . VAL A 1 392 ? -1.919 -34.888 -33.259 1.00 43.87 390 VAL A O 1
ATOM 2927 N N . ARG A 1 393 ? -3.462 -33.292 -33.466 1.00 38.37 391 ARG A N 1
ATOM 2928 C CA . ARG A 1 393 ? -3.952 -33.816 -34.728 1.00 43.18 391 ARG A CA 1
ATOM 2929 C C . ARG A 1 393 ? -3.084 -33.370 -35.898 1.00 46.65 391 ARG A C 1
ATOM 2930 O O . ARG A 1 393 ? -2.691 -34.183 -36.702 1.00 42.55 391 ARG A O 1
ATOM 2938 N N . GLY A 1 394 ? -2.775 -32.080 -35.981 1.00 53.46 392 GLY A N 1
ATOM 2939 C CA . GLY A 1 394 ? -2.074 -31.545 -37.138 1.00 46.42 392 GLY A CA 1
ATOM 2940 C C . GLY A 1 394 ? -0.565 -31.568 -37.002 1.00 46.80 392 GLY A C 1
ATOM 2941 O O . GLY A 1 394 ? 0.143 -31.263 -37.932 1.00 54.03 392 GLY A O 1
ATOM 2942 N N . GLY A 1 395 ? -0.051 -31.931 -35.839 1.00 49.01 393 GLY A N 1
ATOM 2943 C CA . GLY A 1 395 ? 1.388 -31.911 -35.664 1.00 47.37 393 GLY A CA 1
ATOM 2944 C C . GLY A 1 395 ? 1.980 -30.508 -35.640 1.00 49.64 393 GLY A C 1
ATOM 2945 O O . GLY A 1 395 ? 3.193 -30.358 -35.770 1.00 49.98 393 GLY A O 1
ATOM 2946 N N . GLN A 1 396 ? 1.148 -29.477 -35.458 1.00 40.25 394 GLN A N 1
ATOM 2947 C CA . GLN A 1 396 ? 1.688 -28.139 -35.213 1.00 38.57 394 GLN A CA 1
ATOM 2948 C C . GLN A 1 396 ? 2.811 -28.240 -34.171 1.00 35.49 394 GLN A C 1
ATOM 2949 O O . GLN A 1 396 ? 2.712 -29.017 -33.241 1.00 42.61 394 GLN A O 1
ATOM 2955 N N . SER A 1 397 ? 3.873 -27.458 -34.325 1.00 37.15 395 SER A N 1
ATOM 2956 C CA . SER A 1 397 ? 4.994 -27.514 -33.380 1.00 37.74 395 SER A CA 1
ATOM 2957 C C . SER A 1 397 ? 4.645 -26.871 -32.042 1.00 37.34 395 SER A C 1
ATOM 2958 O O . SER A 1 397 ? 3.768 -26.007 -31.959 1.00 38.64 395 SER A O 1
ATOM 2961 N N . HIS A 1 398 ? 5.364 -27.264 -30.996 1.00 36.26 396 HIS A N 1
ATOM 2962 C CA . HIS A 1 398 ? 5.063 -26.781 -29.663 1.00 40.39 396 HIS A CA 1
ATOM 2963 C C . HIS A 1 398 ? 5.489 -25.332 -29.556 1.00 43.16 396 HIS A C 1
ATOM 2964 O O . HIS A 1 398 ? 4.790 -24.527 -28.937 1.00 46.83 396 HIS A O 1
ATOM 2971 N N . ASP A 1 399 ? 6.628 -24.999 -30.164 1.00 32.43 397 ASP A N 1
ATOM 2972 C CA . ASP A 1 399 ? 7.068 -23.602 -30.236 1.00 43.94 397 ASP A CA 1
ATOM 2973 C C . ASP A 1 399 ? 6.000 -22.727 -30.875 1.00 42.09 397 ASP A C 1
ATOM 2974 O O . ASP A 1 399 ? 5.686 -21.669 -30.342 1.00 45.17 397 ASP A O 1
ATOM 2979 N N . ALA A 1 400 ? 5.471 -23.160 -32.026 1.00 35.77 398 ALA A N 1
ATOM 2980 C CA . ALA A 1 400 ? 4.468 -22.390 -32.771 1.00 36.27 398 ALA A CA 1
ATOM 2981 C C . ALA A 1 400 ? 3.202 -22.314 -31.926 1.00 37.02 398 ALA A C 1
ATOM 2982 O O . ALA A 1 400 ? 2.576 -21.267 -31.828 1.00 40.31 398 ALA A O 1
ATOM 2984 N N . ALA A 1 401 ? 2.819 -23.449 -31.349 1.00 33.61 399 ALA A N 1
ATOM 2985 C CA . ALA A 1 401 ? 1.595 -23.548 -30.552 1.00 34.62 399 ALA A CA 1
ATOM 2986 C C . ALA A 1 401 ? 1.604 -22.505 -29.446 1.00 34.76 399 ALA A C 1
ATOM 2987 O O . ALA A 1 401 ? 0.695 -21.688 -29.360 1.00 35.11 399 ALA A O 1
ATOM 2989 N N . VAL A 1 402 ? 2.636 -22.512 -28.607 1.00 35.31 400 VAL A N 1
ATOM 2990 C CA . VAL A 1 402 ? 2.624 -21.649 -27.415 1.00 38.31 400 VAL A CA 1
ATOM 2991 C C . VAL A 1 402 ? 2.779 -20.160 -27.777 1.00 39.81 400 VAL A C 1
ATOM 2992 O O . VAL A 1 402 ? 2.232 -19.272 -27.120 1.00 41.16 400 VAL A O 1
ATOM 2996 N N . GLN A 1 403 ? 3.503 -19.892 -28.849 1.00 36.80 401 GLN A N 1
ATOM 2997 C CA . GLN A 1 403 ? 3.662 -18.530 -29.342 1.00 43.12 401 GLN A CA 1
ATOM 2998 C C . GLN A 1 403 ? 2.302 -17.989 -29.781 1.00 36.02 401 GLN A C 1
ATOM 2999 O O . GLN A 1 403 ? 1.903 -16.856 -29.460 1.00 34.66 401 GLN A O 1
ATOM 3005 N N . GLU A 1 404 ? 1.599 -18.818 -30.535 1.00 31.36 402 GLU A N 1
ATOM 3006 C CA . GLU A 1 404 ? 0.305 -18.450 -31.077 1.00 35.42 402 GLU A CA 1
ATOM 3007 C C . GLU A 1 404 ? -0.710 -18.323 -29.944 1.00 37.77 402 GLU A C 1
ATOM 3008 O O . GLU A 1 404 ? -1.504 -17.390 -29.927 1.00 36.13 402 GLU A O 1
ATOM 3014 N N . LEU A 1 405 ? -0.678 -19.261 -28.993 1.00 29.87 403 LEU A N 1
ATOM 3015 C CA . LEU A 1 405 ? -1.608 -19.210 -27.855 1.00 34.39 403 LEU A CA 1
ATOM 3016 C C . LEU A 1 405 ? -1.430 -17.913 -27.080 1.00 31.11 403 LEU A C 1
ATOM 3017 O O . LEU A 1 405 ? -2.404 -17.202 -26.843 1.00 34.53 403 LEU A O 1
ATOM 3022 N N . ASP A 1 406 ? -0.192 -17.589 -26.708 1.00 30.63 404 ASP A N 1
ATOM 3023 C CA . ASP A 1 406 ? 0.089 -16.290 -26.085 1.00 30.38 404 ASP A CA 1
ATOM 3024 C C . ASP A 1 406 ? -0.426 -15.079 -26.888 1.00 38.22 404 ASP A C 1
ATOM 3025 O O . ASP A 1 406 ? -0.956 -14.120 -26.299 1.00 28.92 404 ASP A O 1
ATOM 3030 N N . GLN A 1 407 ? -0.274 -15.112 -28.214 1.00 32.66 405 GLN A N 1
ATOM 3031 C CA . GLN A 1 407 ? -0.811 -14.040 -29.044 1.00 31.09 405 GLN A CA 1
ATOM 3032 C C . GLN A 1 407 ? -2.312 -13.941 -28.861 1.00 30.57 405 GLN A C 1
ATOM 3033 O O . GLN A 1 407 ? -2.827 -12.861 -28.655 1.00 35.00 405 GLN A O 1
ATOM 3039 N N . ARG A 1 408 ? -3.020 -15.063 -28.956 1.00 28.55 406 ARG A N 1
ATOM 3040 C CA . ARG A 1 408 ? -4.472 -15.041 -28.770 1.00 29.80 406 ARG A CA 1
ATOM 3041 C C . ARG A 1 408 ? -4.818 -14.556 -27.360 1.00 31.64 406 ARG A C 1
ATOM 3042 O O . ARG A 1 408 ? -5.721 -13.742 -27.175 1.00 34.18 406 ARG A O 1
ATOM 3050 N N . VAL A 1 409 ? -4.094 -15.042 -26.360 1.00 29.71 407 VAL A N 1
ATOM 3051 C CA . VAL A 1 409 ? -4.433 -14.692 -24.974 1.00 30.30 407 VAL A CA 1
ATOM 3052 C C . VAL A 1 409 ? -4.143 -13.212 -24.702 1.00 28.07 407 VAL A C 1
ATOM 3053 O O . VAL A 1 409 ? -4.936 -12.526 -24.072 1.00 36.64 407 VAL A O 1
ATOM 3057 N N . ASP A 1 410 ? -3.037 -12.713 -25.238 1.00 27.45 408 ASP A N 1
ATOM 3058 C CA . ASP A 1 410 ? -2.714 -11.295 -25.140 1.00 28.79 408 ASP A CA 1
ATOM 3059 C C . ASP A 1 410 ? -3.790 -10.391 -25.746 1.00 34.90 408 ASP A C 1
ATOM 3060 O O . ASP A 1 410 ? -4.051 -9.309 -25.210 1.00 35.71 408 ASP A O 1
ATOM 3065 N N . GLU A 1 411 ? -4.414 -10.824 -26.847 1.00 28.30 409 GLU A N 1
ATOM 3066 C CA . GLU A 1 411 ? -5.564 -10.090 -27.398 1.00 27.31 409 GLU A CA 1
ATOM 3067 C C . GLU A 1 411 ? -6.764 -10.161 -26.471 1.00 30.06 409 GLU A C 1
ATOM 3068 O O . GLU A 1 411 ? -7.398 -9.139 -26.162 1.00 26.88 409 GLU A O 1
ATOM 3074 N N . ILE A 1 412 ? -7.086 -11.365 -26.010 1.00 28.81 410 ILE A N 1
ATOM 3075 C CA . ILE A 1 412 ? -8.197 -11.521 -25.062 1.00 31.70 410 ILE A CA 1
ATOM 3076 C C . ILE A 1 412 ? -8.029 -10.604 -23.835 1.00 27.51 410 ILE A C 1
ATOM 3077 O O . ILE A 1 412 ? -8.988 -9.975 -23.362 1.00 30.17 410 ILE A O 1
ATOM 3082 N N . LEU A 1 413 ? -6.796 -10.478 -23.358 1.00 27.10 411 LEU A N 1
ATOM 3083 C CA . LEU A 1 413 ? -6.523 -9.701 -22.146 1.00 31.62 411 LEU A CA 1
ATOM 3084 C C . LEU A 1 413 ? -6.306 -8.220 -22.426 1.00 36.53 411 LEU A C 1
ATOM 3085 O O . LEU A 1 413 ? -5.962 -7.466 -21.519 1.00 32.64 411 LEU A O 1
ATOM 3090 N N . ALA A 1 414 ? -6.503 -7.794 -23.672 1.00 28.12 412 ALA A N 1
ATOM 3091 C CA . ALA A 1 414 ? -6.162 -6.426 -24.037 1.00 25.86 412 ALA A CA 1
ATOM 3092 C C . ALA A 1 414 ? -6.922 -5.389 -23.235 1.00 30.35 412 ALA A C 1
ATOM 3093 O O . ALA A 1 414 ? -6.354 -4.373 -22.867 1.00 28.43 412 ALA A O 1
ATOM 3095 N N . LYS A 1 415 ? -8.219 -5.595 -23.014 1.00 31.85 413 LYS A N 1
ATOM 3096 C CA . LYS A 1 415 ? -8.996 -4.589 -22.281 1.00 32.89 413 LYS A CA 1
ATOM 3097 C C . LYS A 1 415 ? -8.528 -4.525 -20.817 1.00 35.66 413 LYS A C 1
ATOM 3098 O O . LYS A 1 415 ? -8.278 -3.449 -20.269 1.00 32.68 413 LYS A O 1
ATOM 3104 N N . ARG A 1 416 ? -8.396 -5.694 -20.200 1.00 29.05 414 ARG A N 1
ATOM 3105 C CA . ARG A 1 416 ? -7.865 -5.780 -18.837 1.00 32.21 414 ARG A CA 1
ATOM 3106 C C . ARG A 1 416 ? -6.517 -5.061 -18.738 1.00 37.12 414 ARG A C 1
ATOM 3107 O O . ARG A 1 416 ? -6.330 -4.205 -17.889 1.00 34.06 414 ARG A O 1
ATOM 3115 N N . ARG A 1 417 ? -5.575 -5.417 -19.604 1.00 36.79 415 ARG A N 1
ATOM 3116 C CA . ARG A 1 417 ? -4.247 -4.793 -19.596 1.00 35.43 415 ARG A CA 1
ATOM 3117 C C . ARG A 1 417 ? -4.315 -3.275 -19.790 1.00 41.94 415 ARG A C 1
ATOM 3118 O O . ARG A 1 417 ? -3.559 -2.541 -19.167 1.00 36.69 415 ARG A O 1
ATOM 3126 N N . TRP 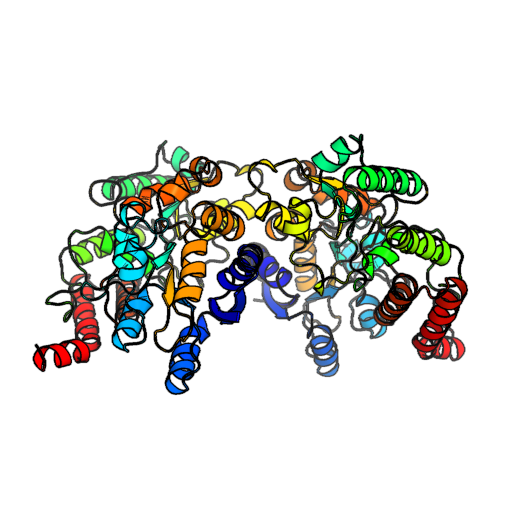A 1 418 ? -5.227 -2.806 -20.641 1.00 38.55 416 TRP A N 1
ATOM 3127 C CA . TRP A 1 418 ? -5.346 -1.380 -20.943 1.00 35.64 416 TRP A CA 1
ATOM 3128 C C . TRP A 1 418 ? -5.873 -0.603 -19.750 1.00 41.58 416 TRP A C 1
ATOM 3129 O O . TRP A 1 418 ? -5.376 0.467 -19.405 1.00 42.56 416 TRP A O 1
ATOM 3140 N N . ILE A 1 419 ? -6.925 -1.127 -19.146 1.00 39.92 417 ILE A N 1
ATOM 3141 C CA . ILE A 1 419 ? -7.437 -0.547 -17.925 1.00 38.08 417 ILE A CA 1
ATOM 3142 C C . ILE A 1 419 ? -6.326 -0.456 -16.870 1.00 40.78 417 ILE A C 1
ATOM 3143 O O . ILE A 1 419 ? -6.223 0.534 -16.160 1.00 42.95 417 ILE A O 1
ATOM 3148 N N . PHE A 1 420 ? -5.492 -1.485 -16.778 1.00 43.00 418 PHE A N 1
ATOM 3149 C CA . PHE A 1 420 ? -4.386 -1.499 -15.818 1.00 44.61 418 PHE A CA 1
ATOM 3150 C C . PHE A 1 420 ? -3.386 -0.382 -16.113 1.00 48.60 418 PHE A C 1
ATOM 3151 O O . PHE A 1 420 ? -2.917 0.297 -15.210 1.00 47.16 418 PHE A O 1
ATOM 3159 N N . GLU A 1 421 ? -3.054 -0.205 -17.384 1.00 44.81 419 GLU A N 1
ATOM 3160 C CA . GLU A 1 421 ? -2.120 0.834 -17.790 1.00 51.53 419 GLU A CA 1
ATOM 3161 C C . GLU A 1 421 ? -2.685 2.239 -17.579 1.00 54.67 419 GLU A C 1
ATOM 3162 O O . GLU A 1 421 ? -1.941 3.175 -17.323 1.00 58.96 419 GLU A O 1
ATOM 3168 N N . GLN A 1 422 ? -4.000 2.385 -17.692 1.00 53.17 420 GLN A N 1
ATOM 3169 C CA . GLN A 1 422 ? -4.635 3.704 -17.653 1.00 52.31 420 GLN A CA 1
ATOM 3170 C C . GLN A 1 422 ? -4.866 4.220 -16.243 1.00 63.51 420 GLN A C 1
ATOM 3171 O O . GLN A 1 422 ? -4.773 5.421 -15.991 1.00 71.03 420 GLN A O 1
ATOM 3177 N N . GLU A 1 423 ? -5.192 3.309 -15.335 1.00 61.72 421 GLU A N 1
ATOM 3178 C CA . GLU A 1 423 ? -5.440 3.663 -13.947 1.00 76.86 421 GLU A CA 1
ATOM 3179 C C . GLU A 1 423 ? -4.207 3.320 -13.133 1.00 83.16 421 GLU A C 1
ATOM 3180 O O . GLU A 1 423 ? -3.078 3.598 -13.545 1.00 87.36 421 GLU A O 1
ATOM 3186 N N . GLY A 1 424 ? -4.421 2.708 -11.979 1.00 90.24 422 GLY A N 1
ATOM 3187 C CA . GLY A 1 424 ? -3.315 2.212 -11.183 1.00 95.15 422 GLY A CA 1
ATOM 3188 C C . GLY A 1 424 ? -3.086 0.740 -11.467 1.00 93.97 422 GLY A C 1
ATOM 3189 O O . GLY A 1 424 ? -1.950 0.306 -11.678 1.00 92.96 422 GLY A O 1
ATOM 3190 N N . GLY A 1 425 ? -4.181 -0.021 -11.486 1.00 92.89 423 GLY A N 1
ATOM 3191 C CA . GLY A 1 425 ? -4.129 -1.465 -11.631 1.00 94.70 423 GLY A CA 1
ATOM 3192 C C . GLY A 1 425 ? -5.439 -2.162 -11.304 1.00 94.77 423 GLY A C 1
ATOM 3193 O O . GLY A 1 425 ? -6.319 -2.307 -12.158 1.00 93.44 423 GLY A O 1
ATOM 3194 N N . THR B 1 30 ? -29.315 -48.883 -43.738 1.00 139.45 28 THR B N 1
ATOM 3195 C CA . THR B 1 30 ? -30.709 -49.182 -43.410 1.00 146.82 28 THR B CA 1
ATOM 3196 C C . THR B 1 30 ? -31.059 -48.793 -41.964 1.00 148.34 28 THR B C 1
ATOM 3197 O O . THR B 1 30 ? -30.652 -49.465 -41.013 1.00 145.61 28 THR B O 1
ATOM 3201 N N . THR B 1 31 ? -31.823 -47.713 -41.805 1.00 148.99 29 THR B N 1
ATOM 3202 C CA . THR B 1 31 ? -32.091 -47.146 -40.480 1.00 145.02 29 THR B CA 1
ATOM 3203 C C . THR B 1 31 ? -33.569 -47.187 -40.058 1.00 140.65 29 THR B C 1
ATOM 3204 O O . THR B 1 31 ? -34.454 -46.754 -40.800 1.00 139.59 29 THR B O 1
ATOM 3208 N N . VAL B 1 32 ? -33.814 -47.695 -38.850 1.00 135.04 30 VAL B N 1
ATOM 3209 C CA . VAL B 1 32 ? -35.158 -47.775 -38.273 1.00 122.14 30 VAL B CA 1
ATOM 3210 C C . VAL B 1 32 ? -35.386 -46.628 -37.285 1.00 110.96 30 VAL B C 1
ATOM 3211 O O . VAL B 1 32 ? -34.537 -46.358 -36.431 1.00 99.80 30 VAL B O 1
ATOM 3215 N N . ARG B 1 33 ? -36.524 -45.949 -37.410 1.00 113.71 31 ARG B N 1
ATOM 3216 C CA . ARG B 1 33 ? -36.840 -44.815 -36.541 1.00 118.49 31 ARG B CA 1
ATOM 3217 C C . ARG B 1 33 ? -37.707 -45.258 -35.355 1.00 119.55 31 ARG B C 1
ATOM 3218 O O . ARG B 1 33 ? -38.837 -45.722 -35.531 1.00 116.03 31 ARG B O 1
ATOM 3226 N N . PHE B 1 34 ? -37.159 -45.113 -34.150 1.00 117.45 32 PHE B N 1
ATOM 3227 C CA . PHE B 1 34 ? -37.767 -45.659 -32.936 1.00 103.34 32 PHE B CA 1
ATOM 3228 C C . PHE B 1 34 ? -37.862 -44.609 -31.828 1.00 91.15 32 PHE B C 1
ATOM 3229 O O . PHE B 1 34 ? -36.853 -44.036 -31.419 1.00 83.21 32 PHE B O 1
ATOM 3237 N N . TRP B 1 35 ? -39.084 -44.366 -31.354 1.00 86.45 33 TRP B N 1
ATOM 3238 C CA . TRP B 1 35 ? -39.352 -43.366 -30.323 1.00 83.40 33 TRP B CA 1
ATOM 3239 C C . TRP B 1 35 ? -39.491 -43.995 -28.935 1.00 82.64 33 TRP B C 1
ATOM 3240 O O . TRP B 1 35 ? -40.085 -45.064 -28.785 1.00 78.71 33 TRP B O 1
ATOM 3251 N N . ALA B 1 36 ? -38.960 -43.307 -27.927 1.00 82.28 34 ALA B N 1
ATOM 3252 C CA . ALA B 1 36 ? -39.077 -43.717 -26.533 1.00 77.83 34 ALA B CA 1
ATOM 3253 C C . ALA B 1 36 ? -39.265 -42.455 -25.693 1.00 83.29 34 ALA B C 1
ATOM 3254 O O . ALA B 1 36 ? -39.174 -41.339 -26.228 1.00 75.29 34 ALA B O 1
ATOM 3256 N N . MET B 1 37 ? -39.526 -42.620 -24.393 1.00 78.21 35 MET B N 1
ATOM 3257 C CA . MET B 1 37 ? -39.828 -41.477 -23.523 1.00 80.68 35 MET B CA 1
ATOM 3258 C C . MET B 1 37 ? -38.900 -41.306 -22.312 1.00 87.81 35 MET B C 1
ATOM 3259 O O . MET B 1 37 ? -38.709 -42.232 -21.514 1.00 85.02 35 MET B O 1
ATOM 3264 N N . GLY B 1 38 ? -38.343 -40.107 -22.174 1.00 87.47 36 GLY B N 1
ATOM 3265 C CA . GLY B 1 38 ? -37.583 -39.743 -20.991 1.00 82.84 36 GLY B CA 1
ATOM 3266 C C . GLY B 1 38 ? -36.356 -40.591 -20.706 1.00 82.81 36 GLY B C 1
ATOM 3267 O O . GLY B 1 38 ? -35.525 -40.824 -21.587 1.00 79.91 36 GLY B O 1
ATOM 3268 N N . LYS B 1 39 ? -36.245 -41.051 -19.463 1.00 81.75 37 LYS B N 1
ATOM 3269 C CA . LYS B 1 39 ? -35.069 -41.790 -19.019 1.00 75.86 37 LYS B CA 1
ATOM 3270 C C . LYS B 1 39 ? -34.897 -43.078 -19.816 1.00 70.32 37 LYS B C 1
ATOM 3271 O O . LYS B 1 39 ? -33.782 -43.455 -20.168 1.00 73.79 37 LYS B O 1
ATOM 3273 N N . GLU B 1 40 ? -36.010 -43.747 -20.100 1.00 70.08 38 GLU B N 1
ATOM 3274 C CA . GLU B 1 40 ? -35.991 -44.970 -20.890 1.00 70.44 38 GLU B CA 1
ATOM 3275 C C . GLU B 1 40 ? -35.382 -44.736 -22.271 1.00 80.68 38 GLU B C 1
ATOM 3276 O O . GLU B 1 40 ? -34.655 -45.585 -22.784 1.00 86.71 38 GLU B O 1
ATOM 3282 N N . ALA B 1 41 ? -35.678 -43.584 -22.867 1.00 79.33 39 ALA B N 1
ATOM 3283 C CA . ALA B 1 41 ? -35.147 -43.246 -24.185 1.00 85.53 39 ALA B CA 1
ATOM 3284 C C . ALA B 1 41 ? -33.632 -43.087 -24.144 1.00 83.31 39 ALA B C 1
ATOM 3285 O O . ALA B 1 41 ? -32.922 -43.630 -24.991 1.00 81.23 39 ALA B O 1
ATOM 3287 N N . GLU B 1 42 ? -33.146 -42.345 -23.152 1.00 83.71 40 GLU B N 1
ATOM 3288 C CA . GLU B 1 42 ? -31.719 -42.085 -23.014 1.00 85.73 40 GLU B CA 1
ATOM 3289 C C . GLU B 1 42 ? -30.940 -43.368 -22.783 1.00 84.16 40 GLU B C 1
ATOM 3290 O O . GLU B 1 42 ? -29.852 -43.548 -23.325 1.00 89.08 40 GLU B O 1
ATOM 3296 N N . VAL B 1 43 ? -31.496 -44.261 -21.974 1.00 77.06 41 VAL B N 1
ATOM 3297 C CA . VAL B 1 43 ? -30.812 -45.506 -21.669 1.00 70.88 41 VAL B CA 1
ATOM 3298 C C . VAL B 1 43 ? -30.927 -46.499 -22.806 1.00 74.12 41 VAL B C 1
ATOM 3299 O O . VAL B 1 43 ? -29.954 -47.157 -23.167 1.00 81.88 41 VAL B O 1
ATOM 3303 N N . VAL B 1 44 ? -32.121 -46.614 -23.370 1.00 74.66 42 VAL B N 1
ATOM 3304 C CA . VAL B 1 44 ? -32.320 -47.500 -24.506 1.00 78.81 42 VAL B CA 1
ATOM 3305 C C . VAL B 1 44 ? -31.448 -47.049 -25.686 1.00 82.15 42 VAL B C 1
ATOM 3306 O O . VAL B 1 44 ? -31.018 -47.865 -26.498 1.00 84.28 42 VAL B O 1
ATOM 3310 N N . ALA B 1 45 ? -31.179 -45.750 -25.769 1.00 82.68 43 ALA B N 1
ATOM 3311 C CA . ALA B 1 45 ? -30.293 -45.232 -26.809 1.00 90.62 43 ALA B CA 1
ATOM 3312 C C . ALA B 1 45 ? -28.891 -45.826 -26.686 1.00 92.29 43 ALA B C 1
ATOM 3313 O O . ALA B 1 45 ? -28.230 -46.072 -27.686 1.00 98.77 43 ALA B O 1
ATOM 3315 N N . GLU B 1 46 ? -28.445 -46.059 -25.455 1.00 92.46 44 GLU B N 1
ATOM 3316 C CA . GLU B 1 46 ? -27.135 -46.653 -25.216 1.00 92.59 44 GLU B CA 1
ATOM 3317 C C . GLU B 1 46 ? -27.122 -48.131 -25.588 1.00 96.25 44 GLU B C 1
ATOM 3318 O O . GLU B 1 46 ? -26.071 -48.702 -25.897 1.00 96.89 44 GLU B O 1
ATOM 3324 N N . LEU B 1 47 ? -28.298 -48.745 -25.546 1.00 96.42 45 LEU B N 1
ATOM 3325 C CA . LEU B 1 47 ? -28.424 -50.175 -25.791 1.00 98.01 45 LEU B CA 1
ATOM 3326 C C . LEU B 1 47 ? -28.431 -50.529 -27.278 1.00 103.67 45 LEU B C 1
ATOM 3327 O O . LEU B 1 47 ? -27.991 -51.618 -27.658 1.00 101.37 45 LEU B O 1
ATOM 3332 N N . VAL B 1 48 ? -28.935 -49.620 -28.114 1.00 108.33 46 VAL B N 1
ATOM 3333 C CA . VAL B 1 48 ? -28.931 -49.848 -29.557 1.00 114.68 46 VAL B CA 1
ATOM 3334 C C . VAL B 1 48 ? -27.495 -49.907 -30.048 1.00 122.47 46 VAL B C 1
ATOM 3335 O O . VAL B 1 48 ? -27.188 -50.632 -30.985 1.00 126.81 46 VAL B O 1
ATOM 3339 N N . ALA B 1 49 ? -26.620 -49.137 -29.407 1.00 126.13 47 ALA B N 1
ATOM 3340 C CA . ALA B 1 49 ? -25.203 -49.147 -29.744 1.00 127.46 47 ALA B CA 1
ATOM 3341 C C . ALA B 1 49 ? -24.737 -50.588 -29.902 1.00 130.48 47 ALA B C 1
ATOM 3342 O O . ALA B 1 49 ? -24.157 -50.962 -30.924 1.00 133.54 47 ALA B O 1
ATOM 3344 N N . ASP B 1 50 ? -25.016 -51.401 -28.891 1.00 127.04 48 ASP B N 1
ATOM 3345 C CA . ASP B 1 50 ? -24.645 -52.804 -28.925 1.00 125.20 48 ASP B CA 1
ATOM 3346 C C . ASP B 1 50 ? -25.414 -53.543 -30.012 1.00 122.88 48 ASP B C 1
ATOM 3347 O O . ASP B 1 50 ? -24.981 -54.588 -30.499 1.00 125.23 48 ASP B O 1
ATOM 3352 N N . PHE B 1 51 ? -26.559 -52.989 -30.391 1.00 117.57 49 PHE B N 1
ATOM 3353 C CA . PHE B 1 51 ? -27.430 -53.624 -31.370 1.00 118.02 49 PHE B CA 1
ATOM 3354 C C . PHE B 1 51 ? -27.101 -53.269 -32.829 1.00 129.13 49 PHE B C 1
ATOM 3355 O O . PHE B 1 51 ? -26.925 -54.165 -33.655 1.00 134.78 49 PHE B O 1
ATOM 3363 N N . GLU B 1 52 ? -27.041 -51.976 -33.150 1.00 130.71 50 GLU B N 1
ATOM 3364 C CA . GLU B 1 52 ? -26.686 -51.530 -34.499 1.00 133.10 50 GLU B CA 1
ATOM 3365 C C . GLU B 1 52 ? -25.201 -51.785 -34.730 1.00 142.76 50 GLU B C 1
ATOM 3366 O O . GLU B 1 52 ? -24.475 -50.955 -35.275 1.00 148.93 50 GLU B O 1
ATOM 3372 N N . LYS B 1 53 ? -24.781 -52.968 -34.302 1.00 146.14 51 LYS B N 1
ATOM 3373 C CA . LYS B 1 53 ? -23.394 -53.384 -34.274 1.00 150.94 51 LYS B CA 1
ATOM 3374 C C . LYS B 1 53 ? -23.461 -54.892 -34.104 1.00 153.37 51 LYS B C 1
ATOM 3375 O O . LYS B 1 53 ? -22.625 -55.637 -34.612 1.00 154.82 51 LYS B O 1
ATOM 3381 N N . GLN B 1 54 ? -24.483 -55.328 -33.373 1.00 154.51 52 GLN B N 1
ATOM 3382 C CA . GLN B 1 54 ? -24.889 -56.724 -33.359 1.00 153.61 52 GLN B CA 1
ATOM 3383 C C . GLN B 1 54 ? -25.308 -57.043 -34.783 1.00 151.70 52 GLN B C 1
ATOM 3384 O O . GLN B 1 54 ? -25.341 -58.200 -35.201 1.00 151.13 52 GLN B O 1
ATOM 3390 N N . ASN B 1 55 ? -25.630 -55.981 -35.516 1.00 150.30 53 ASN B N 1
ATOM 3391 C CA . ASN B 1 55 ? -26.008 -56.056 -36.917 1.00 153.59 53 ASN B CA 1
ATOM 3392 C C . ASN B 1 55 ? -25.677 -54.729 -37.590 1.00 153.01 53 ASN B C 1
ATOM 3393 O O . ASN B 1 55 ? -26.505 -53.817 -37.611 1.00 148.83 53 ASN B O 1
ATOM 3398 N N . PRO B 1 56 ? -24.449 -54.611 -38.122 1.00 155.52 54 PRO B N 1
ATOM 3399 C CA . PRO B 1 56 ? -23.981 -53.409 -38.825 1.00 154.85 54 PRO B CA 1
ATOM 3400 C C . PRO B 1 56 ? -24.869 -53.065 -40.020 1.00 150.89 54 PRO B C 1
ATOM 3401 O O . PRO B 1 56 ? -24.772 -51.963 -40.567 1.00 143.45 54 PRO B O 1
ATOM 3405 N N . THR B 1 57 ? -25.717 -54.012 -40.414 1.00 152.06 55 THR B N 1
ATOM 3406 C CA . THR B 1 57 ? -26.728 -53.784 -41.440 1.00 152.49 55 THR B CA 1
ATOM 3407 C C . THR B 1 57 ? -27.627 -52.626 -41.043 1.00 151.06 55 THR B C 1
ATOM 3408 O O . THR B 1 57 ? -27.905 -51.734 -41.852 1.00 151.80 55 THR B O 1
ATOM 3412 N N . ILE B 1 58 ? -28.074 -52.658 -39.786 1.00 143.34 56 ILE B N 1
ATOM 3413 C CA . ILE B 1 58 ? -29.058 -51.712 -39.266 1.00 131.87 56 ILE B CA 1
ATOM 3414 C C . ILE B 1 58 ? -28.438 -50.540 -38.514 1.00 126.61 56 ILE B C 1
ATOM 3415 O O . ILE B 1 58 ? -27.417 -50.685 -37.838 1.00 122.90 56 ILE B O 1
ATOM 3420 N N . HIS B 1 59 ? -29.068 -49.378 -38.655 1.00 128.03 57 HIS B N 1
ATOM 3421 C CA . HIS B 1 59 ? -28.822 -48.237 -37.785 1.00 132.37 57 HIS B CA 1
ATOM 3422 C C . HIS B 1 59 ? -30.148 -47.897 -37.122 1.00 134.65 57 HIS B C 1
ATOM 3423 O O . HIS B 1 59 ? -31.190 -47.935 -37.774 1.00 141.31 57 HIS B O 1
ATOM 3430 N N . VAL B 1 60 ? -30.122 -47.578 -35.831 1.00 125.18 58 VAL B N 1
ATOM 3431 C CA . VAL B 1 60 ? -31.354 -47.245 -35.125 1.00 116.58 58 VAL B CA 1
ATOM 3432 C C . VAL B 1 60 ? -31.376 -45.797 -34.638 1.00 117.43 58 VAL B C 1
ATOM 3433 O O . VAL B 1 60 ? -30.601 -45.409 -33.760 1.00 120.14 58 VAL B O 1
ATOM 3437 N N . ASP B 1 61 ? -32.268 -45.002 -35.220 1.00 115.43 59 ASP B N 1
ATOM 3438 C CA . ASP B 1 61 ? -32.448 -43.620 -34.797 1.00 116.48 59 ASP B CA 1
ATOM 3439 C C . ASP B 1 61 ? -33.387 -43.542 -33.601 1.00 115.02 59 ASP B C 1
ATOM 3440 O O . ASP B 1 61 ? -34.601 -43.695 -33.745 1.00 110.03 59 ASP B O 1
ATOM 3445 N N . VAL B 1 62 ? -32.821 -43.297 -32.423 1.00 114.34 60 VAL B N 1
ATOM 3446 C CA . VAL B 1 62 ? -33.612 -43.168 -31.204 1.00 105.34 60 VAL B CA 1
ATOM 3447 C C . VAL B 1 62 ? -34.036 -41.721 -30.963 1.00 105.51 60 VAL B C 1
ATOM 3448 O O . VAL B 1 62 ? -33.217 -40.806 -31.028 1.00 112.27 60 VAL B O 1
ATOM 3452 N N . GLN B 1 63 ? -35.322 -41.526 -30.692 1.00 105.07 61 GLN B N 1
ATOM 3453 C CA . GLN B 1 63 ? -35.865 -40.212 -30.365 1.00 104.60 61 GLN B CA 1
ATOM 3454 C C . GLN B 1 63 ? -36.338 -40.191 -28.920 1.00 99.40 61 GLN B C 1
ATOM 3455 O O . GLN B 1 63 ? -36.800 -41.204 -28.407 1.00 98.33 61 GLN B O 1
ATOM 3461 N N . ASN B 1 64 ? -36.243 -39.035 -28.274 1.00 96.42 62 ASN B N 1
ATOM 3462 C CA . ASN B 1 64 ? -36.674 -38.894 -26.891 1.00 96.67 62 ASN B CA 1
ATOM 3463 C C . ASN B 1 64 ? -37.827 -37.911 -26.746 1.00 100.58 62 ASN B C 1
ATOM 3464 O O . ASN B 1 64 ? -37.606 -36.701 -26.687 1.00 103.49 62 ASN B O 1
ATOM 3469 N N . ILE B 1 65 ? -39.052 -38.426 -26.676 1.00 100.94 63 ILE B N 1
ATOM 3470 C CA . ILE B 1 65 ? -40.226 -37.570 -26.505 1.00 102.79 63 ILE B CA 1
ATOM 3471 C C . ILE B 1 65 ? -40.576 -37.379 -25.036 1.00 99.22 63 ILE B C 1
ATOM 3472 O O . ILE B 1 65 ? -40.628 -38.343 -24.281 1.00 95.72 63 ILE B O 1
ATOM 3477 N N . PRO B 1 66 ? -40.810 -36.126 -24.625 1.00 104.36 64 PRO B N 1
ATOM 3478 C CA . PRO B 1 66 ? -41.314 -35.861 -23.276 1.00 104.82 64 PRO B CA 1
ATOM 3479 C C . PRO B 1 66 ? -42.621 -36.602 -23.047 1.00 101.08 64 PRO B C 1
ATOM 3480 O O . PRO B 1 66 ? -43.526 -36.533 -23.878 1.00 102.06 64 PRO B O 1
ATOM 3484 N N . MET B 1 67 ? -42.712 -37.311 -21.930 1.00 97.38 65 MET B N 1
ATOM 3485 C CA . MET B 1 67 ? -43.871 -38.148 -21.676 1.00 108.50 65 MET B CA 1
ATOM 3486 C C . MET B 1 67 ? -45.166 -37.343 -21.681 1.00 115.87 65 MET B C 1
ATOM 3487 O O . MET B 1 67 ? -46.211 -37.832 -22.112 1.00 118.97 65 MET B O 1
ATOM 3492 N N . THR B 1 68 ? -45.093 -36.104 -21.211 1.00 116.73 66 THR B N 1
ATOM 3493 C CA . THR B 1 68 ? -46.278 -35.259 -21.118 1.00 115.72 66 THR B CA 1
ATOM 3494 C C . THR B 1 68 ? -46.732 -34.725 -22.481 1.00 112.56 66 THR B C 1
ATOM 3495 O O . THR B 1 68 ? -47.857 -34.246 -22.625 1.00 109.58 66 THR B O 1
ATOM 3499 N N . ALA B 1 69 ? -45.857 -34.813 -23.477 1.00 110.40 67 ALA B N 1
ATOM 3500 C CA . ALA B 1 69 ? -46.194 -34.355 -24.820 1.00 111.86 67 ALA B CA 1
ATOM 3501 C C . ALA B 1 69 ? -46.339 -35.514 -25.810 1.00 115.81 67 ALA B C 1
ATOM 3502 O O . ALA B 1 69 ? -46.750 -35.316 -26.952 1.00 116.75 67 ALA B O 1
ATOM 3504 N N . ALA B 1 70 ? -46.020 -36.724 -25.360 1.00 116.46 68 ALA B N 1
ATOM 3505 C CA . ALA B 1 70 ? -45.950 -37.881 -26.253 1.00 114.07 68 ALA B CA 1
ATOM 3506 C C . ALA B 1 70 ? -47.275 -38.305 -26.897 1.00 114.12 68 ALA B C 1
ATOM 3507 O O . ALA B 1 70 ? -47.289 -38.758 -28.039 1.00 110.80 68 ALA B O 1
ATOM 3509 N N . HIS B 1 71 ? -48.386 -38.174 -26.183 1.00 118.52 69 HIS B N 1
ATOM 3510 C CA . HIS B 1 71 ? -49.654 -38.621 -26.751 1.00 122.96 69 HIS B CA 1
ATOM 3511 C C . HIS B 1 71 ? -50.059 -37.791 -27.964 1.00 130.12 69 HIS B C 1
ATOM 3512 O O . HIS B 1 71 ? -50.584 -38.326 -28.939 1.00 133.97 69 HIS B O 1
ATOM 3519 N N . GLU B 1 72 ? -49.820 -36.485 -27.900 1.00 133.72 70 GLU B N 1
ATOM 3520 C CA . GLU B 1 72 ? -50.107 -35.606 -29.029 1.00 138.97 70 GLU B CA 1
ATOM 3521 C C . GLU B 1 72 ? -49.167 -35.885 -30.188 1.00 133.75 70 GLU B C 1
ATOM 3522 O O . GLU B 1 72 ? -49.608 -36.119 -31.312 1.00 136.76 70 GLU B O 1
ATOM 3528 N N . LYS B 1 73 ? -47.868 -35.850 -29.905 1.00 125.34 71 LYS B N 1
ATOM 3529 C CA . LYS B 1 73 ? -46.851 -36.037 -30.932 1.00 123.15 71 LYS B CA 1
ATOM 3530 C C . LYS B 1 73 ? -46.955 -37.407 -31.609 1.00 126.98 71 LYS B C 1
ATOM 3531 O O . LYS B 1 73 ? -46.137 -37.756 -32.461 1.00 131.18 71 LYS B O 1
ATOM 3537 N N . LEU B 1 74 ? -47.967 -38.179 -31.227 1.00 123.89 72 LEU B N 1
ATOM 3538 C CA . LEU B 1 74 ? -48.291 -39.410 -31.936 1.00 123.27 72 LEU B CA 1
ATOM 3539 C C . LEU B 1 74 ? -49.540 -39.219 -32.791 1.00 127.82 72 LEU B C 1
ATOM 3540 O O . LEU B 1 74 ? -49.607 -39.703 -33.922 1.00 133.31 72 LEU B O 1
ATOM 3545 N N . LEU B 1 75 ? -50.522 -38.505 -32.247 1.00 124.31 73 LEU B N 1
ATOM 3546 C CA . LEU B 1 75 ? -51.748 -38.195 -32.978 1.00 126.31 73 LEU B CA 1
ATOM 3547 C C . LEU B 1 75 ? -51.463 -37.305 -34.196 1.00 131.84 73 LEU B C 1
ATOM 3548 O O . LEU B 1 75 ? -52.027 -37.498 -35.278 1.00 128.69 73 LEU B O 1
ATOM 3553 N N . THR B 1 76 ? -50.580 -36.331 -34.003 1.00 135.04 74 THR B N 1
ATOM 3554 C CA . THR B 1 76 ? -50.202 -35.416 -35.064 1.00 139.71 74 THR B CA 1
ATOM 3555 C C . THR B 1 76 ? -49.237 -36.088 -36.033 1.00 149.35 74 THR B C 1
ATOM 3556 O O . THR B 1 76 ? -49.313 -35.874 -37.242 1.00 158.78 74 THR B O 1
ATOM 3560 N N . ALA B 1 77 ? -48.336 -36.908 -35.503 1.00 148.18 75 ALA B N 1
ATOM 3561 C CA . ALA B 1 77 ? -47.397 -37.638 -36.346 1.00 153.62 75 ALA B CA 1
ATOM 3562 C C . ALA B 1 77 ? -48.092 -38.777 -37.092 1.00 160.20 75 ALA B C 1
ATOM 3563 O O . ALA B 1 77 ? -47.469 -39.484 -37.882 1.00 164.10 75 ALA B O 1
ATOM 3565 N N . PHE B 1 78 ? -49.386 -38.949 -36.837 1.00 160.41 76 PHE B N 1
ATOM 3566 C CA . PHE B 1 78 ? -50.170 -39.989 -37.498 1.00 160.45 76 PHE B CA 1
ATOM 3567 C C . PHE B 1 78 ? -50.954 -39.425 -38.677 1.00 164.57 76 PHE B C 1
ATOM 3568 O O . PHE B 1 78 ? -50.915 -39.972 -39.781 1.00 169.34 76 PHE B O 1
ATOM 3576 N N . ALA B 1 79 ? -51.667 -38.330 -38.434 1.00 161.75 77 ALA B N 1
ATOM 3577 C CA . ALA B 1 79 ? -52.409 -37.654 -39.491 1.00 159.37 77 ALA B CA 1
ATOM 3578 C C . ALA B 1 79 ? -51.463 -37.219 -40.601 1.00 152.26 77 ALA B C 1
ATOM 3579 O O . ALA B 1 79 ? -51.875 -37.034 -41.744 1.00 155.29 77 ALA B O 1
ATOM 3581 N N . ALA B 1 80 ? -50.190 -37.067 -40.251 1.00 146.90 78 ALA B N 1
ATOM 3582 C CA . ALA B 1 80 ? -49.180 -36.585 -41.183 1.00 150.10 78 ALA B CA 1
ATOM 3583 C C . ALA B 1 80 ? -48.221 -37.691 -41.625 1.00 153.54 78 ALA B C 1
ATOM 3584 O O . ALA B 1 80 ? -47.087 -37.415 -42.022 1.00 152.80 78 ALA B O 1
ATOM 3586 N N . ASP B 1 81 ? -48.688 -38.936 -41.562 1.00 155.02 79 ASP B N 1
ATOM 3587 C CA . ASP B 1 81 ? -47.864 -40.102 -41.883 1.00 155.05 79 ASP B CA 1
ATOM 3588 C C . ASP B 1 81 ? -46.401 -39.885 -41.500 1.00 155.53 79 ASP B C 1
ATOM 3589 O O . ASP B 1 81 ? -45.500 -40.012 -42.329 1.00 156.59 79 ASP B O 1
ATOM 3594 N N . GLY B 1 82 ? -46.182 -39.549 -40.233 1.00 152.50 80 GLY B N 1
ATOM 3595 C CA . GLY B 1 82 ? -44.848 -39.314 -39.716 1.00 149.83 80 GLY B CA 1
ATOM 3596 C C . GLY B 1 82 ? -44.616 -40.091 -38.438 1.00 143.55 80 GLY B C 1
ATOM 3597 O O . GLY B 1 82 ? -43.990 -39.598 -37.498 1.00 138.03 80 GLY B O 1
ATOM 3598 N N . LEU B 1 83 ? -45.141 -41.312 -38.402 1.00 142.57 81 LEU B N 1
ATOM 3599 C CA . LEU B 1 83 ? -44.948 -42.195 -37.260 1.00 134.96 81 LEU B CA 1
ATOM 3600 C C . LEU B 1 83 ? -43.706 -43.056 -37.467 1.00 129.60 81 LEU B C 1
ATOM 3601 O O . LEU B 1 83 ? -43.339 -43.370 -38.606 1.00 129.20 81 LEU B O 1
ATOM 3606 N N . PRO B 1 84 ? -43.047 -43.425 -36.359 1.00 116.85 82 PRO B N 1
ATOM 3607 C CA . PRO B 1 84 ? -41.837 -44.256 -36.370 1.00 108.43 82 PRO B CA 1
ATOM 3608 C C . PRO B 1 84 ? -42.130 -45.723 -36.667 1.00 99.31 82 PRO B C 1
ATOM 3609 O O . PRO B 1 84 ? -43.290 -46.109 -36.831 1.00 95.77 82 PRO B O 1
ATOM 3613 N N . ASP B 1 85 ? -41.074 -46.528 -36.734 1.00 95.82 83 ASP B N 1
ATOM 3614 C CA . ASP B 1 85 ? -41.207 -47.961 -36.960 1.00 102.10 83 ASP B CA 1
ATOM 3615 C C . ASP B 1 85 ? -41.557 -48.701 -35.670 1.00 110.65 83 ASP B C 1
ATOM 3616 O O . ASP B 1 85 ? -42.560 -49.422 -35.611 1.00 113.47 83 ASP B O 1
ATOM 3621 N N . VAL B 1 86 ? -40.722 -48.526 -34.646 1.00 107.52 84 VAL B N 1
ATOM 3622 C CA . VAL B 1 86 ? -40.990 -49.091 -33.327 1.00 104.67 84 VAL B CA 1
ATOM 3623 C C . VAL B 1 86 ? -41.296 -47.965 -32.343 1.00 99.51 84 VAL B C 1
ATOM 3624 O O . VAL B 1 86 ? -40.772 -46.856 -32.479 1.00 96.67 84 VAL B O 1
ATOM 3628 N N . CYS B 1 87 ? -42.143 -48.244 -31.356 1.00 94.75 85 CYS B N 1
ATOM 3629 C CA . CYS B 1 87 ? -42.536 -47.218 -30.394 1.00 89.25 85 CYS B CA 1
ATOM 3630 C C . CYS B 1 87 ? -42.790 -47.781 -28.996 1.00 83.64 85 CYS B C 1
ATOM 3631 O O . CYS B 1 87 ? -43.472 -48.796 -28.840 1.00 84.76 85 CYS B O 1
ATOM 3634 N N . GLN B 1 88 ? -42.217 -47.123 -27.988 1.00 72.72 86 GLN B N 1
ATOM 3635 C CA . GLN B 1 88 ? -42.520 -47.421 -26.596 1.00 69.08 86 GLN B CA 1
ATOM 3636 C C . GLN B 1 88 ? -43.914 -46.883 -26.320 1.00 70.46 86 GLN B C 1
ATOM 3637 O O . GLN B 1 88 ? -44.178 -45.692 -26.516 1.00 77.02 86 GLN B O 1
ATOM 3643 N N . LEU B 1 89 ? -44.814 -47.760 -25.892 1.00 61.61 87 LEU B N 1
ATOM 3644 C CA . LEU B 1 89 ? -46.174 -47.344 -25.588 1.00 67.97 87 LEU B CA 1
ATOM 3645 C C . LEU B 1 89 ? -46.566 -47.743 -24.164 1.00 66.72 87 LEU B C 1
ATOM 3646 O O . LEU B 1 89 ? -46.551 -48.929 -23.812 1.00 61.79 87 LEU B O 1
ATOM 3651 N N . GLY B 1 90 ? -46.908 -46.744 -23.353 1.00 69.22 88 GLY B N 1
ATOM 3652 C CA . GLY B 1 90 ? -47.525 -46.989 -22.059 1.00 71.40 88 GLY B CA 1
ATOM 3653 C C . GLY B 1 90 ? -48.655 -47.974 -22.283 1.00 80.67 88 GLY B C 1
ATOM 3654 O O . GLY B 1 90 ? -49.574 -47.703 -23.056 1.00 84.82 88 GLY B O 1
ATOM 3655 N N . ASN B 1 91 ? -48.592 -49.126 -21.628 1.00 75.92 89 ASN B N 1
ATOM 3656 C CA . ASN B 1 91 ? -49.448 -50.226 -22.035 1.00 75.52 89 ASN B CA 1
ATOM 3657 C C . ASN B 1 91 ? -50.944 -49.977 -21.853 1.00 77.59 89 ASN B C 1
ATOM 3658 O O . ASN B 1 91 ? -51.758 -50.762 -22.332 1.00 77.90 89 ASN B O 1
ATOM 3663 N N . THR B 1 92 ? -51.310 -48.880 -21.191 1.00 75.96 90 THR B N 1
ATOM 3664 C CA . THR B 1 92 ? -52.720 -48.487 -21.151 1.00 74.24 90 THR B CA 1
ATOM 3665 C C . THR B 1 92 ? -53.109 -47.724 -22.417 1.00 79.33 90 THR B C 1
ATOM 3666 O O . THR B 1 92 ? -54.241 -47.261 -22.535 1.00 82.73 90 THR B O 1
ATOM 3670 N N . TRP B 1 93 ? -52.167 -47.594 -23.352 1.00 82.94 91 TRP B N 1
ATOM 3671 C CA . TRP B 1 93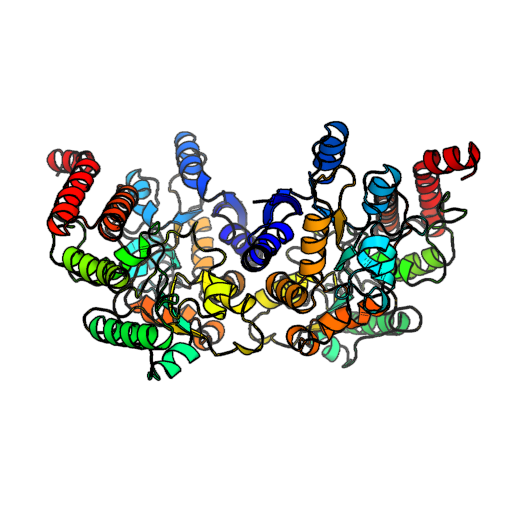 ? -52.398 -46.903 -24.629 1.00 81.22 91 TRP B CA 1
ATOM 3672 C C . TRP B 1 93 ? -52.581 -47.858 -25.798 1.00 80.83 91 TRP B C 1
ATOM 3673 O O . TRP B 1 93 ? -52.947 -47.443 -26.899 1.00 85.86 91 TRP B O 1
ATOM 3684 N N . LEU B 1 94 ? -52.301 -49.132 -25.562 1.00 81.04 92 LEU B N 1
ATOM 3685 C CA . LEU B 1 94 ? -52.507 -50.161 -26.571 1.00 91.07 92 LEU B CA 1
ATOM 3686 C C . LEU B 1 94 ? -53.958 -50.264 -27.048 1.00 100.99 92 LEU B C 1
ATOM 3687 O O . LEU B 1 94 ? -54.200 -50.570 -28.216 1.00 106.98 92 LEU B O 1
ATOM 3692 N N . PRO B 1 95 ? -54.931 -50.019 -26.151 1.00 99.40 93 PRO B N 1
ATOM 3693 C CA . PRO B 1 95 ? -56.315 -50.002 -26.632 1.00 102.70 93 PRO B CA 1
ATOM 3694 C C . PRO B 1 95 ? -56.512 -48.945 -27.720 1.00 106.26 93 PRO B C 1
ATOM 3695 O O . PRO B 1 95 ? -56.680 -49.292 -28.890 1.00 108.15 93 PRO B O 1
ATOM 3699 N N . GLU B 1 96 ? -56.467 -47.674 -27.333 1.00 103.36 94 GLU B N 1
ATOM 3700 C CA . GLU B 1 96 ? -56.703 -46.564 -28.251 1.00 103.75 94 GLU B CA 1
ATOM 3701 C C . GLU B 1 96 ? -56.029 -46.722 -29.617 1.00 109.71 94 GLU B C 1
ATOM 3702 O O . GLU B 1 96 ? -56.629 -46.415 -30.652 1.00 116.94 94 GLU B O 1
ATOM 3708 N N . PHE B 1 97 ? -54.790 -47.204 -29.629 1.00 104.18 95 PHE B N 1
ATOM 3709 C CA . PHE B 1 97 ? -54.024 -47.263 -30.876 1.00 100.69 95 PHE B CA 1
ATOM 3710 C C . PHE B 1 97 ? -54.332 -48.468 -31.761 1.00 100.94 95 PHE B C 1
ATOM 3711 O O . PHE B 1 97 ? -54.371 -48.340 -32.979 1.00 99.60 95 PHE B O 1
ATOM 3719 N N . ALA B 1 98 ? -54.542 -49.635 -31.163 1.00 100.39 96 ALA B N 1
ATOM 3720 C CA . ALA B 1 98 ? -54.918 -50.804 -31.947 1.00 101.46 96 ALA B CA 1
ATOM 3721 C C . ALA B 1 98 ? -56.271 -50.538 -32.590 1.00 107.45 96 ALA B C 1
ATOM 3722 O O . ALA B 1 98 ? -56.579 -51.057 -33.670 1.00 104.31 96 ALA B O 1
ATOM 3724 N N . LEU B 1 99 ? -57.072 -49.713 -31.918 1.00 108.61 97 LEU B N 1
ATOM 3725 C CA . LEU B 1 99 ? -58.399 -49.370 -32.408 1.00 112.26 97 LEU B CA 1
ATOM 3726 C C . LEU B 1 99 ? -58.330 -48.319 -33.511 1.00 115.62 97 LEU B C 1
ATOM 3727 O O . LEU B 1 99 ? -59.105 -48.368 -34.460 1.00 119.46 97 LEU B O 1
ATOM 3732 N N . LEU B 1 100 ? -57.395 -47.382 -33.398 1.00 115.30 98 LEU B N 1
ATOM 3733 C CA . LEU B 1 100 ? -57.117 -46.474 -34.507 1.00 119.48 98 LEU B CA 1
ATOM 3734 C C . LEU B 1 100 ? -56.491 -47.239 -35.667 1.00 126.19 98 LEU B C 1
ATOM 3735 O O . LEU B 1 100 ? -56.028 -46.638 -36.638 1.00 129.35 98 LEU B O 1
ATOM 3740 N N . ASP B 1 101 ? -56.484 -48.565 -35.556 1.00 128.04 99 ASP B N 1
ATOM 3741 C CA . ASP B 1 101 ? -55.803 -49.432 -36.515 1.00 128.96 99 ASP B CA 1
ATOM 3742 C C . ASP B 1 101 ? -54.481 -48.824 -36.959 1.00 122.34 99 ASP B C 1
ATOM 3743 O O . ASP B 1 101 ? -54.342 -48.368 -38.094 1.00 122.58 99 ASP B O 1
ATOM 3748 N N . THR B 1 102 ? -53.516 -48.812 -36.049 1.00 112.10 100 THR B N 1
ATOM 3749 C CA . THR B 1 102 ? -52.205 -48.254 -36.327 1.00 109.47 100 THR B CA 1
ATOM 3750 C C . THR B 1 102 ? -51.165 -49.256 -35.871 1.00 105.44 100 THR B C 1
ATOM 3751 O O . THR B 1 102 ? -49.968 -49.086 -36.103 1.00 104.55 100 THR B O 1
ATOM 3755 N N . LEU B 1 103 ? -51.639 -50.307 -35.216 1.00 106.74 101 LEU B N 1
ATOM 3756 C CA . LEU B 1 103 ? -50.747 -51.256 -34.574 1.00 107.62 101 LEU B CA 1
ATOM 3757 C C . LEU B 1 103 ? -50.674 -52.560 -35.353 1.00 105.46 101 LEU B C 1
ATOM 3758 O O . LEU B 1 103 ? -51.690 -53.202 -35.629 1.00 99.15 101 LEU B O 1
ATOM 3763 N N . GLU B 1 104 ? -49.449 -52.935 -35.696 1.00 106.92 102 GLU B N 1
ATOM 3764 C CA . GLU B 1 104 ? -49.176 -54.162 -36.421 1.00 113.15 102 GLU B CA 1
ATOM 3765 C C . GLU B 1 104 ? -49.468 -55.397 -35.581 1.00 111.00 102 GLU B C 1
ATOM 3766 O O . GLU B 1 104 ? -48.803 -55.637 -34.579 1.00 109.37 102 GLU B O 1
ATOM 3772 N N . PRO B 1 105 ? -50.467 -56.189 -35.989 1.00 114.52 103 PRO B N 1
ATOM 3773 C CA . PRO B 1 105 ? -50.702 -57.487 -35.347 1.00 115.00 103 PRO B CA 1
ATOM 3774 C C . PRO B 1 105 ? -49.366 -58.190 -35.113 1.00 115.44 103 PRO B C 1
ATOM 3775 O O . PRO B 1 105 ? -48.537 -58.200 -36.020 1.00 117.95 103 PRO B O 1
ATOM 3779 N N . MET B 1 106 ? -49.152 -58.763 -33.932 1.00 113.54 104 MET B N 1
ATOM 3780 C CA . MET B 1 106 ? -47.802 -59.184 -33.546 1.00 117.38 104 MET B CA 1
ATOM 3781 C C . MET B 1 106 ? -47.592 -60.671 -33.244 1.00 114.54 104 MET B C 1
ATOM 3782 O O . MET B 1 106 ? -46.450 -61.109 -33.090 1.00 108.22 104 MET B O 1
ATOM 3787 N N . GLN B 1 107 ? -48.670 -61.445 -33.147 1.00 117.93 105 GLN B N 1
ATOM 3788 C CA . GLN B 1 107 ? -48.528 -62.875 -32.856 1.00 121.92 105 GLN B CA 1
ATOM 3789 C C . GLN B 1 107 ? -47.673 -63.631 -33.882 1.00 123.39 105 GLN B C 1
ATOM 3790 O O . GLN B 1 107 ? -46.880 -64.499 -33.513 1.00 122.37 105 GLN B O 1
ATOM 3796 N N . PRO B 1 108 ? -47.836 -63.314 -35.176 1.00 122.14 106 PRO B N 1
ATOM 3797 C CA . PRO B 1 108 ? -46.979 -63.964 -36.171 1.00 127.71 106 PRO B CA 1
ATOM 3798 C C . PRO B 1 108 ? -45.498 -63.952 -35.775 1.00 127.24 106 PRO B C 1
ATOM 3799 O O . PRO B 1 108 ? -44.881 -65.014 -35.685 1.00 128.62 106 PRO B O 1
ATOM 3803 N N . TYR B 1 109 ? -44.946 -62.766 -35.535 1.00 123.55 107 TYR B N 1
ATOM 3804 C CA . TYR B 1 109 ? -43.521 -62.622 -35.251 1.00 123.50 107 TYR B CA 1
ATOM 3805 C C . TYR B 1 109 ? -43.095 -63.378 -33.997 1.00 121.63 107 TYR B C 1
ATOM 3806 O O . TYR B 1 109 ? -41.933 -63.770 -33.862 1.00 123.87 107 TYR B O 1
ATOM 3815 N N . VAL B 1 110 ? -44.032 -63.559 -33.074 1.00 114.23 108 VAL B N 1
ATOM 3816 C CA . VAL B 1 110 ? -43.738 -64.241 -31.820 1.00 111.21 108 VAL B CA 1
ATOM 3817 C C . VAL B 1 110 ? -43.544 -65.742 -32.035 1.00 111.06 108 VAL B C 1
ATOM 3818 O O . VAL B 1 110 ? -42.604 -66.338 -31.505 1.00 108.78 108 VAL B O 1
ATOM 3822 N N . ALA B 1 111 ? -44.435 -66.344 -32.820 1.00 114.97 109 ALA B N 1
ATOM 3823 C CA . ALA B 1 111 ? -44.313 -67.754 -33.189 1.00 117.19 109 ALA B CA 1
ATOM 3824 C C . ALA B 1 111 ? -42.994 -68.033 -33.912 1.00 122.98 109 ALA B C 1
ATOM 3825 O O . ALA B 1 111 ? -42.279 -68.978 -33.572 1.00 124.12 109 ALA B O 1
ATOM 3827 N N . ARG B 1 112 ? -42.681 -67.201 -34.906 1.00 124.99 110 ARG B N 1
ATOM 3828 C CA . ARG B 1 112 ? -41.445 -67.326 -35.678 1.00 126.66 110 ARG B CA 1
ATOM 3829 C C . ARG B 1 112 ? -40.206 -67.149 -34.809 1.00 125.52 110 ARG B C 1
ATOM 3830 O O . ARG B 1 112 ? -39.150 -67.716 -35.095 1.00 121.18 110 ARG B O 1
ATOM 3838 N N . SER B 1 113 ? -40.342 -66.355 -33.750 1.00 127.23 111 SER B N 1
ATOM 3839 C CA . SER B 1 113 ? -39.214 -66.033 -32.886 1.00 127.04 111 SER B CA 1
ATOM 3840 C C . SER B 1 113 ? -38.952 -67.106 -31.836 1.00 127.79 111 SER B C 1
ATOM 3841 O O . SER B 1 113 ? -39.845 -67.493 -31.077 1.00 122.28 111 SER B O 1
ATOM 3844 N N . LYS B 1 114 ? -37.713 -67.580 -31.803 1.00 132.28 112 LYS B N 1
ATOM 3845 C CA . LYS B 1 114 ? -37.287 -68.511 -30.776 1.00 133.24 112 LYS B CA 1
ATOM 3846 C C . LYS B 1 114 ? -37.126 -67.737 -29.476 1.00 126.75 112 LYS B C 1
ATOM 3847 O O . LYS B 1 114 ? -37.330 -68.281 -28.386 1.00 125.72 112 LYS B O 1
ATOM 3853 N N . ILE B 1 115 ? -36.778 -66.456 -29.608 1.00 119.35 113 ILE B N 1
ATOM 3854 C CA . ILE B 1 115 ? -36.557 -65.570 -28.463 1.00 112.59 113 ILE B CA 1
ATOM 3855 C C . ILE B 1 115 ? -37.825 -65.261 -27.667 1.00 109.02 113 ILE B C 1
ATOM 3856 O O . ILE B 1 115 ? -37.933 -65.620 -26.494 1.00 100.96 113 ILE B O 1
ATOM 3861 N N . VAL B 1 116 ? -38.772 -64.581 -28.307 1.00 109.44 114 VAL B N 1
ATOM 3862 C CA . VAL B 1 116 ? -40.008 -64.182 -27.644 1.00 105.40 114 VAL B CA 1
ATOM 3863 C C . VAL B 1 116 ? -40.928 -65.382 -27.397 1.00 110.04 114 VAL B C 1
ATOM 3864 O O . VAL B 1 116 ? -41.828 -65.663 -28.191 1.00 110.26 114 VAL B O 1
ATOM 3868 N N . ASP B 1 117 ? -40.684 -66.087 -26.293 1.00 111.48 115 ASP B N 1
ATOM 3869 C CA . ASP B 1 117 ? -41.529 -67.199 -25.865 1.00 111.76 115 ASP B CA 1
ATOM 3870 C C . ASP B 1 117 ? -42.582 -66.702 -24.874 1.00 110.08 115 ASP B C 1
ATOM 3871 O O . ASP B 1 117 ? -42.276 -66.457 -23.705 1.00 112.44 115 ASP B O 1
ATOM 3876 N N . PRO B 1 118 ? -43.831 -66.558 -25.339 1.00 105.92 116 PRO B N 1
ATOM 3877 C CA . PRO B 1 118 ? -44.917 -65.978 -24.540 1.00 102.71 116 PRO B CA 1
ATOM 3878 C C . PRO B 1 118 ? -45.091 -66.668 -23.191 1.00 101.23 116 PRO B C 1
ATOM 3879 O O . PRO B 1 118 ? -45.613 -66.062 -22.254 1.00 96.59 116 PRO B O 1
ATOM 3883 N N . ALA B 1 119 ? -44.655 -67.919 -23.097 1.00 102.84 117 ALA B N 1
ATOM 3884 C CA . ALA B 1 119 ? -44.780 -68.681 -21.860 1.00 98.81 117 ALA B CA 1
ATOM 3885 C C . ALA B 1 119 ? -43.769 -68.247 -20.801 1.00 91.04 117 ALA B C 1
ATOM 3886 O O . ALA B 1 119 ? -43.964 -68.508 -19.612 1.00 89.17 117 ALA B O 1
ATOM 3888 N N . ASP B 1 120 ? -42.692 -67.588 -21.225 1.00 86.50 118 ASP B N 1
ATOM 3889 C CA . ASP B 1 120 ? -41.692 -67.096 -20.280 1.00 86.40 118 ASP B CA 1
ATOM 3890 C C . ASP B 1 120 ? -42.108 -65.740 -19.713 1.00 88.29 118 ASP B C 1
ATOM 3891 O O . ASP B 1 120 ? -41.520 -65.248 -18.746 1.00 87.34 118 ASP B O 1
ATOM 3896 N N . TYR B 1 121 ? -43.127 -65.141 -20.322 1.00 90.66 119 TYR B N 1
ATOM 3897 C CA . TYR B 1 121 ? -43.661 -63.870 -19.848 1.00 87.31 119 TYR B CA 1
ATOM 3898 C C . TYR B 1 121 ? -44.677 -64.062 -18.720 1.00 86.23 119 TYR B C 1
ATOM 3899 O O . TYR B 1 121 ? -45.378 -65.076 -18.663 1.00 89.53 119 TYR B O 1
ATOM 3908 N N . PHE B 1 122 ? -44.741 -63.089 -17.815 1.00 78.02 120 PHE B N 1
ATOM 3909 C CA . PHE B 1 122 ? -45.724 -63.113 -16.744 1.00 76.86 120 PHE B CA 1
ATOM 3910 C C . PHE B 1 122 ? -47.130 -63.015 -17.306 1.00 81.12 120 PHE B C 1
ATOM 3911 O O . PHE B 1 122 ? -47.391 -62.210 -18.204 1.00 82.88 120 PHE B O 1
ATOM 3919 N N . PRO B 1 123 ? -48.043 -63.838 -16.775 1.00 77.43 121 PRO B N 1
ATOM 3920 C CA . PRO B 1 123 ? -49.416 -63.896 -17.285 1.00 80.52 121 PRO B CA 1
ATOM 3921 C C . PRO B 1 123 ? -50.016 -62.503 -17.475 1.00 77.51 121 PRO B C 1
ATOM 3922 O O . PRO B 1 123 ? -50.277 -62.086 -18.611 1.00 73.50 121 PRO B O 1
ATOM 3926 N N . GLY B 1 124 ? -50.214 -61.792 -16.369 1.00 70.32 122 GLY B N 1
ATOM 3927 C CA . GLY B 1 124 ? -50.905 -60.515 -16.390 1.00 65.13 122 GLY B CA 1
ATOM 3928 C C . GLY B 1 124 ? -50.208 -59.480 -17.244 1.00 58.30 122 GLY B C 1
ATOM 3929 O O . GLY B 1 124 ? -50.844 -58.607 -17.834 1.00 55.04 122 GLY B O 1
ATOM 3930 N N . VAL B 1 125 ? -48.887 -59.572 -17.302 1.00 52.43 123 VAL B N 1
ATOM 3931 C CA . VAL B 1 125 ? -48.116 -58.616 -18.074 1.00 58.10 123 VAL B CA 1
ATOM 3932 C C . VAL B 1 125 ? -48.404 -58.820 -19.562 1.00 64.25 123 VAL B C 1
ATOM 3933 O O . VAL B 1 125 ? -48.786 -57.879 -20.261 1.00 64.09 123 VAL B O 1
ATOM 3937 N N . TRP B 1 126 ? -48.247 -60.059 -20.025 1.00 63.76 124 TRP B N 1
ATOM 3938 C CA . TRP B 1 126 ? -48.499 -60.413 -21.419 1.00 71.81 124 TRP B CA 1
ATOM 3939 C C . TRP B 1 126 ? -49.921 -60.060 -21.829 1.00 76.14 124 TRP B C 1
ATOM 3940 O O . TRP B 1 126 ? -50.166 -59.553 -22.925 1.00 79.92 124 TRP B O 1
ATOM 3951 N N . ASP B 1 127 ? -50.853 -60.340 -20.930 1.00 78.06 125 ASP B N 1
ATOM 3952 C CA . ASP B 1 127 ? -52.265 -60.062 -21.147 1.00 82.73 125 ASP B CA 1
ATOM 3953 C C . ASP B 1 127 ? -52.553 -58.593 -21.494 1.00 73.54 125 ASP B C 1
ATOM 3954 O O . ASP B 1 127 ? -53.519 -58.292 -22.190 1.00 73.84 125 ASP B O 1
ATOM 3959 N N . THR B 1 128 ? -51.713 -57.678 -21.023 1.00 66.07 126 THR B N 1
ATOM 3960 C CA . THR B 1 128 ? -51.955 -56.256 -21.249 1.00 68.79 126 THR B CA 1
ATOM 3961 C C . THR B 1 128 ? -51.694 -55.869 -22.694 1.00 78.76 126 THR B C 1
ATOM 3962 O O . THR B 1 128 ? -52.016 -54.754 -23.103 1.00 80.59 126 THR B O 1
ATOM 3966 N N . ASN B 1 129 ? -51.098 -56.790 -23.453 1.00 82.33 127 ASN B N 1
ATOM 3967 C CA . ASN B 1 129 ? -50.787 -56.571 -24.864 1.00 93.31 127 ASN B CA 1
ATOM 3968 C C . ASN B 1 129 ? -51.819 -57.167 -25.811 1.00 108.06 127 ASN B C 1
ATOM 3969 O O . ASN B 1 129 ? -51.669 -57.088 -27.030 1.00 117.06 127 ASN B O 1
ATOM 3974 N N . LEU B 1 130 ? -52.857 -57.774 -25.243 1.00 105.47 128 LEU B N 1
ATOM 3975 C CA . LEU B 1 130 ? -53.920 -58.388 -26.024 1.00 99.77 128 LEU B CA 1
ATOM 3976 C C . LEU B 1 130 ? -55.117 -57.457 -26.110 1.00 100.67 128 LEU B C 1
ATOM 3977 O O . LEU B 1 130 ? -55.617 -57.003 -25.085 1.00 87.64 128 LEU B O 1
ATOM 3982 N N . VAL B 1 131 ? -55.578 -57.177 -27.328 1.00 98.64 129 VAL B N 1
ATOM 3983 C CA . VAL B 1 131 ? -56.829 -56.440 -27.515 1.00 101.82 129 VAL B CA 1
ATOM 3984 C C . VAL B 1 131 ? -57.787 -57.232 -28.410 1.00 103.65 129 VAL B C 1
ATOM 3985 O O . VAL B 1 131 ? -57.464 -57.542 -29.554 1.00 108.15 129 VAL B O 1
ATOM 3989 N N . ASP B 1 132 ? -58.954 -57.572 -27.873 1.00 106.41 130 ASP B N 1
ATOM 3990 C CA . ASP B 1 132 ? -59.976 -58.303 -28.623 1.00 117.11 130 ASP B CA 1
ATOM 3991 C C . ASP B 1 132 ? -59.491 -59.670 -29.085 1.00 116.65 130 ASP B C 1
ATOM 3992 O O . ASP B 1 132 ? -59.989 -60.219 -30.072 1.00 120.43 130 ASP B O 1
ATOM 3997 N N . GLY B 1 133 ? -58.515 -60.213 -28.367 1.00 112.07 131 GLY B N 1
ATOM 3998 C CA . GLY B 1 133 ? -58.006 -61.537 -28.659 1.00 109.22 131 GLY B CA 1
ATOM 3999 C C . GLY B 1 133 ? -56.772 -61.518 -29.532 1.00 108.53 131 GLY B C 1
ATOM 4000 O O . GLY B 1 133 ? -56.070 -62.522 -29.641 1.00 109.55 131 GLY B O 1
ATOM 4001 N N . THR B 1 134 ? -56.499 -60.379 -30.160 1.00 108.74 132 THR B N 1
ATOM 4002 C CA . THR B 1 134 ? -55.329 -60.270 -31.028 1.00 111.24 132 THR B CA 1
ATOM 4003 C C . THR B 1 134 ? -54.212 -59.418 -30.394 1.00 107.71 132 THR B C 1
ATOM 4004 O O . THR B 1 134 ? -54.462 -58.341 -29.845 1.00 106.04 132 THR B O 1
ATOM 4008 N N . LEU B 1 135 ? -52.984 -59.928 -30.458 1.00 103.97 133 LEU B N 1
ATOM 4009 C CA . LEU B 1 135 ? -51.820 -59.259 -29.878 1.00 92.55 133 LEU B CA 1
ATOM 4010 C C . LEU B 1 135 ? -51.415 -58.023 -30.686 1.00 93.01 133 LEU B C 1
ATOM 4011 O O . LEU B 1 135 ? -51.477 -58.022 -31.915 1.00 101.13 133 LEU B O 1
ATOM 4016 N N . TYR B 1 136 ? -51.001 -56.971 -29.990 1.00 87.03 134 TYR B N 1
ATOM 4017 C CA . TYR B 1 136 ? -50.608 -55.730 -30.648 1.00 91.01 134 TYR B CA 1
ATOM 4018 C C . TYR B 1 136 ? -49.324 -55.154 -30.069 1.00 87.47 134 TYR B C 1
ATOM 4019 O O . TYR B 1 136 ? -49.094 -53.944 -30.144 1.00 79.96 134 TYR B O 1
ATOM 4028 N N . GLY B 1 137 ? -48.494 -56.011 -29.482 1.00 90.31 135 GLY B N 1
ATOM 4029 C CA . GLY B 1 137 ? -47.239 -55.560 -28.901 1.00 84.92 135 GLY B CA 1
ATOM 4030 C C . GLY B 1 137 ? -46.534 -56.611 -28.064 1.00 78.02 135 GLY B C 1
ATOM 4031 O O . GLY B 1 137 ? -47.084 -57.685 -27.806 1.00 76.24 135 GLY B O 1
ATOM 4032 N N . VAL B 1 138 ? -45.306 -56.301 -27.653 1.00 71.71 136 VAL B N 1
ATOM 4033 C CA . VAL B 1 138 ? -44.561 -57.164 -26.742 1.00 74.29 136 VAL B CA 1
ATOM 4034 C C . VAL B 1 138 ? -44.114 -56.357 -25.516 1.00 79.23 136 VAL B C 1
ATOM 4035 O O . VAL B 1 138 ? -43.585 -55.253 -25.657 1.00 82.50 136 VAL B O 1
ATOM 4039 N N . PRO B 1 139 ? -44.344 -56.897 -24.304 1.00 71.32 137 PRO B N 1
ATOM 4040 C CA . PRO B 1 139 ? -44.010 -56.117 -23.108 1.00 70.01 137 PRO B CA 1
ATOM 4041 C C . PRO B 1 139 ? -42.519 -55.793 -23.034 1.00 69.26 137 PRO B C 1
ATOM 4042 O O . PRO B 1 139 ? -41.667 -56.671 -23.203 1.00 75.62 137 PRO B O 1
ATOM 4046 N N . TRP B 1 140 ? -42.212 -54.529 -22.782 1.00 65.16 138 TRP B N 1
ATOM 4047 C CA . TRP B 1 140 ? -40.827 -54.093 -22.672 1.00 68.15 138 TRP B CA 1
ATOM 4048 C C . TRP B 1 140 ? -40.365 -54.084 -21.210 1.00 67.56 138 TRP B C 1
ATOM 4049 O O . TRP B 1 140 ? -39.346 -54.686 -20.858 1.00 68.94 138 TRP B O 1
ATOM 4060 N N . TYR B 1 141 ? -41.120 -53.406 -20.357 1.00 61.46 139 TYR B N 1
ATOM 4061 C CA . TYR B 1 141 ? -40.804 -53.402 -18.934 1.00 56.82 139 TYR B CA 1
ATOM 4062 C C . TYR B 1 141 ? -42.042 -53.186 -18.066 1.00 57.37 139 TYR B C 1
ATOM 4063 O O . TYR B 1 141 ? -43.056 -52.659 -18.527 1.00 53.14 139 TYR B O 1
ATOM 4072 N N . VAL B 1 142 ? -41.959 -53.602 -16.807 1.00 57.62 140 VAL B N 1
ATOM 4073 C CA . VAL B 1 142 ? -43.132 -53.579 -15.949 1.00 54.27 140 VAL B CA 1
ATOM 4074 C C . VAL B 1 142 ? -43.028 -52.608 -14.788 1.00 53.64 140 VAL B C 1
ATOM 4075 O O . VAL B 1 142 ? -41.992 -52.480 -14.131 1.00 59.20 140 VAL B O 1
ATOM 4079 N N . ASP B 1 143 ? -44.124 -51.907 -14.561 1.00 50.33 141 ASP B N 1
ATOM 4080 C CA . ASP B 1 143 ? -44.281 -51.076 -13.389 1.00 51.22 141 ASP B CA 1
ATOM 4081 C C . ASP B 1 143 ? -45.403 -51.654 -12.530 1.00 55.93 141 ASP B C 1
ATOM 4082 O O . ASP B 1 143 ? -46.554 -51.700 -12.959 1.00 55.41 141 ASP B O 1
ATOM 4087 N N . THR B 1 144 ? -45.067 -52.105 -11.327 1.00 50.47 142 THR B N 1
ATOM 4088 C CA . THR B 1 144 ? -46.088 -52.514 -10.374 1.00 45.41 142 THR B CA 1
ATOM 4089 C C . THR B 1 144 ? -45.818 -51.826 -9.036 1.00 49.66 142 THR B C 1
ATOM 4090 O O . THR B 1 144 ? -44.706 -51.365 -8.771 1.00 47.12 142 THR B O 1
ATOM 4094 N N . ARG B 1 145 ? -46.841 -51.748 -8.196 1.00 42.43 143 ARG B N 1
ATOM 4095 C CA . ARG B 1 145 ? -46.733 -51.026 -6.936 1.00 42.71 143 ARG B CA 1
ATOM 4096 C C . ARG B 1 145 ? -46.847 -51.959 -5.741 1.00 42.30 143 ARG B C 1
ATOM 4097 O O . ARG B 1 145 ? -47.756 -52.776 -5.687 1.00 37.02 143 ARG B O 1
ATOM 4105 N N . LEU B 1 146 ? -45.928 -51.831 -4.790 1.00 40.63 144 LEU B N 1
ATOM 4106 C CA . LEU B 1 146 ? -45.969 -52.634 -3.582 1.00 41.34 144 LEU B CA 1
ATOM 4107 C C . LEU B 1 146 ? -45.395 -51.839 -2.425 1.00 43.09 144 LEU B C 1
ATOM 4108 O O . LEU B 1 146 ? -45.236 -50.617 -2.538 1.00 47.70 144 LEU B O 1
ATOM 4113 N N . LEU B 1 147 ? -45.086 -52.523 -1.323 1.00 39.29 145 LEU B N 1
ATOM 4114 C CA . LEU B 1 147 ? -44.727 -51.866 -0.066 1.00 35.39 145 LEU B CA 1
ATOM 4115 C C . LEU B 1 147 ? -43.225 -51.780 0.199 1.00 42.94 145 LEU B C 1
ATOM 4116 O O . LEU B 1 147 ? -42.545 -52.804 0.301 1.00 47.15 145 LEU B O 1
ATOM 4121 N N . PHE B 1 148 ? -42.722 -50.554 0.316 1.00 37.50 146 PHE B N 1
ATOM 4122 C CA . PHE B 1 148 ? -41.410 -50.291 0.890 1.00 42.55 146 PHE B CA 1
ATOM 4123 C C . PHE B 1 148 ? -41.644 -50.136 2.375 1.00 45.37 146 PHE B C 1
ATOM 4124 O O . PHE B 1 148 ? -42.606 -49.492 2.775 1.00 44.22 146 PHE B O 1
ATOM 4132 N N . TYR B 1 149 ? -40.779 -50.727 3.190 1.00 40.76 147 TYR B N 1
ATOM 4133 C CA . TYR B 1 149 ? -41.024 -50.768 4.628 1.00 43.48 147 TYR B CA 1
ATOM 4134 C C . TYR B 1 149 ? -39.754 -50.640 5.465 1.00 45.96 147 TYR B C 1
ATOM 4135 O O . TYR B 1 149 ? -38.689 -51.114 5.081 1.00 57.29 147 TYR B O 1
ATOM 4144 N N . ARG B 1 150 ? -39.888 -49.984 6.610 1.00 47.17 148 ARG B N 1
ATOM 4145 C CA . ARG B 1 150 ? -38.838 -49.948 7.631 1.00 53.09 148 ARG B CA 1
ATOM 4146 C C . ARG B 1 150 ? -38.805 -51.249 8.443 1.00 52.35 148 ARG B C 1
ATOM 4147 O O . ARG B 1 150 ? -39.748 -51.543 9.169 1.00 52.34 148 ARG B O 1
ATOM 4155 N N . LYS B 1 151 ? -37.734 -52.030 8.332 1.00 54.55 149 LYS B N 1
ATOM 4156 C CA . LYS B 1 151 ? -37.670 -53.303 9.063 1.00 59.44 149 LYS B CA 1
ATOM 4157 C C . LYS B 1 151 ? -37.592 -53.076 10.572 1.00 58.13 149 LYS B C 1
ATOM 4158 O O . LYS B 1 151 ? -38.136 -53.853 11.359 1.00 59.59 149 LYS B O 1
ATOM 4164 N N . ASP B 1 152 ? -36.923 -52.001 10.968 1.00 60.09 150 ASP B N 1
ATOM 4165 C CA . ASP B 1 152 ? -36.748 -51.699 12.379 1.00 63.86 150 ASP B CA 1
ATOM 4166 C C . ASP B 1 152 ? -38.070 -51.303 13.037 1.00 63.72 150 ASP B C 1
ATOM 4167 O O . ASP B 1 152 ? -38.423 -51.830 14.093 1.00 69.79 150 ASP B O 1
ATOM 4172 N N . LEU B 1 153 ? -38.815 -50.399 12.409 1.00 59.84 151 LEU B N 1
ATOM 4173 C CA . LEU B 1 153 ? -40.134 -50.033 12.929 1.00 51.45 151 LEU B CA 1
ATOM 4174 C C . LEU B 1 153 ? -41.063 -51.253 12.996 1.00 49.96 151 LEU B C 1
ATOM 4175 O O . LEU B 1 153 ? -41.779 -51.440 13.974 1.00 57.56 151 LEU B O 1
ATOM 4180 N N . LEU B 1 154 ? -41.033 -52.083 11.955 1.00 55.62 152 LEU B N 1
ATOM 4181 C CA . LEU B 1 154 ? -41.821 -53.314 11.910 1.00 54.43 152 LEU B CA 1
ATOM 4182 C C . LEU B 1 154 ? -41.465 -54.249 13.061 1.00 59.78 152 LEU B C 1
ATOM 4183 O O . LEU B 1 154 ? -42.338 -54.856 13.687 1.00 57.44 152 LEU B O 1
ATOM 4188 N N . ARG B 1 155 ? -40.168 -54.373 13.319 1.00 60.59 153 ARG B N 1
ATOM 4189 C CA . ARG B 1 155 ? -39.673 -55.255 14.363 1.00 58.21 153 ARG B CA 1
ATOM 4190 C C . ARG B 1 155 ? -40.088 -54.682 15.720 1.00 58.45 153 ARG B C 1
ATOM 4191 O O . ARG B 1 155 ? -40.495 -55.418 16.619 1.00 58.51 153 ARG B O 1
ATOM 4199 N N . GLU B 1 156 ? -40.026 -53.357 15.848 1.00 63.46 154 GLU B N 1
ATOM 4200 C CA . GLU B 1 156 ? -40.416 -52.691 17.092 1.00 65.51 154 GLU B CA 1
ATOM 4201 C C . GLU B 1 156 ? -41.912 -52.778 17.386 1.00 67.82 154 GLU B C 1
ATOM 4202 O O . GLU B 1 156 ? -42.333 -52.659 18.532 1.00 63.64 154 GLU B O 1
ATOM 4208 N N . ALA B 1 157 ? -42.710 -52.983 16.344 1.00 66.93 155 ALA B N 1
ATOM 4209 C CA . ALA B 1 157 ? -44.147 -53.168 16.507 1.00 55.10 155 ALA B CA 1
ATOM 4210 C C . ALA B 1 157 ? -44.429 -54.611 16.865 1.00 58.04 155 ALA B C 1
ATOM 4211 O O . ALA B 1 157 ? -45.578 -54.985 17.083 1.00 59.13 155 ALA B O 1
ATOM 4213 N N . GLY B 1 158 ? -43.378 -55.427 16.893 1.00 60.82 156 GLY B N 1
ATOM 4214 C CA . GLY B 1 158 ? -43.508 -56.826 17.263 1.00 58.79 156 GLY B CA 1
ATOM 4215 C C . GLY B 1 158 ? -43.542 -57.853 16.137 1.00 63.67 156 GLY B C 1
ATOM 4216 O O . GLY B 1 158 ? -43.868 -59.016 16.379 1.00 66.48 156 GLY B O 1
ATOM 4217 N N . TYR B 1 159 ? -43.203 -57.456 14.912 1.00 60.89 157 TYR B N 1
ATOM 4218 C CA . TYR B 1 159 ? -43.254 -58.402 13.799 1.00 60.04 157 TYR B CA 1
ATOM 4219 C C . TYR B 1 159 ? -41.889 -58.655 13.179 1.00 64.53 157 TYR B C 1
ATOM 4220 O O . TYR B 1 159 ? -41.059 -57.747 13.087 1.00 68.89 157 TYR B O 1
ATOM 4229 N N . SER B 1 160 ? -41.665 -59.900 12.768 1.00 67.60 158 SER B N 1
ATOM 4230 C CA . SER B 1 160 ? -40.414 -60.298 12.133 1.00 72.87 158 SER B CA 1
ATOM 4231 C C . SER B 1 160 ? -40.609 -60.463 10.633 1.00 73.55 158 SER B C 1
ATOM 4232 O O . SER B 1 160 ? -39.642 -60.586 9.880 1.00 77.45 158 SER B O 1
ATOM 4235 N N . GLN B 1 161 ? -41.870 -60.475 10.210 1.00 75.50 159 GLN B N 1
ATOM 4236 C CA . GLN B 1 161 ? -42.227 -60.595 8.801 1.00 73.62 159 GLN B CA 1
ATOM 4237 C C . GLN B 1 161 ? -43.255 -59.539 8.444 1.00 66.69 159 GLN B C 1
ATOM 4238 O O . GLN B 1 161 ? -43.983 -59.069 9.313 1.00 66.42 159 GLN B O 1
ATOM 4244 N N . MET B 1 162 ? -43.333 -59.182 7.165 1.00 58.45 160 MET B N 1
ATOM 4245 C CA . MET B 1 162 ? -44.413 -58.331 6.684 1.00 55.46 160 MET B CA 1
ATOM 4246 C C . MET B 1 162 ? -45.707 -59.141 6.549 1.00 56.48 160 MET B C 1
ATOM 4247 O O . MET B 1 162 ? -45.661 -60.310 6.177 1.00 51.13 160 MET B O 1
ATOM 4252 N N . PRO B 1 163 ? -46.864 -58.513 6.826 1.00 55.49 161 PRO B N 1
ATOM 4253 C CA . PRO B 1 163 ? -48.174 -59.165 6.670 1.00 59.11 161 PRO B CA 1
ATOM 4254 C C . PRO B 1 163 ? -48.454 -59.578 5.220 1.00 57.29 161 PRO B C 1
ATOM 4255 O O . PRO B 1 163 ? -47.984 -58.908 4.302 1.00 52.75 161 PRO B O 1
ATOM 4259 N N . LYS B 1 164 ? -49.224 -60.649 5.027 1.00 55.44 162 LYS B N 1
ATOM 4260 C CA . LYS B 1 164 ? -49.545 -61.132 3.686 1.00 53.70 162 LYS B CA 1
ATOM 4261 C C . LYS B 1 164 ? -51.039 -61.044 3.371 1.00 49.54 162 LYS B C 1
ATOM 4262 O O . LYS B 1 164 ? -51.449 -61.274 2.244 1.00 52.75 162 LYS B O 1
ATOM 4268 N N . THR B 1 165 ? -51.845 -60.700 4.368 1.00 42.63 163 THR B N 1
ATOM 4269 C CA . THR B 1 165 ? -53.279 -60.544 4.176 1.00 38.28 163 THR B CA 1
ATOM 4270 C C . THR B 1 165 ? -53.729 -59.155 4.602 1.00 35.89 163 THR B C 1
ATOM 4271 O O . THR B 1 165 ? -53.064 -58.502 5.395 1.00 36.16 163 THR B O 1
ATOM 4275 N N . TRP B 1 166 ? -54.893 -58.733 4.124 1.00 37.49 164 TRP B N 1
ATOM 4276 C CA . TRP B 1 166 ? -55.475 -57.460 4.551 1.00 36.49 164 TRP B CA 1
ATOM 4277 C C . TRP B 1 166 ? -55.735 -57.380 6.053 1.00 39.79 164 TRP B C 1
ATOM 4278 O O . TRP B 1 166 ? -55.380 -56.375 6.698 1.00 32.23 164 TRP B O 1
ATOM 4289 N N . ALA B 1 167 ? -56.371 -58.414 6.610 1.00 36.03 165 ALA B N 1
ATOM 4290 C CA . ALA B 1 167 ? -56.616 -58.462 8.062 1.00 40.64 165 ALA B CA 1
ATOM 4291 C C . ALA B 1 167 ? -55.308 -58.318 8.845 1.00 42.51 165 ALA B C 1
ATOM 4292 O O . ALA B 1 167 ? -55.189 -57.477 9.738 1.00 46.32 165 ALA B O 1
ATOM 4294 N N . GLU B 1 168 ? -54.307 -59.114 8.492 1.00 45.48 166 GLU B N 1
ATOM 4295 C CA . GLU B 1 168 ? -53.018 -59.034 9.181 1.00 36.21 166 GLU B CA 1
ATOM 4296 C C . GLU B 1 168 ? -52.374 -57.657 8.952 1.00 41.78 166 GLU B C 1
ATOM 4297 O O . GLU B 1 168 ? -51.686 -57.114 9.826 1.00 37.62 166 GLU B O 1
ATOM 4303 N N . MET B 1 169 ? -52.602 -57.075 7.778 1.00 35.16 167 MET B N 1
ATOM 4304 C CA . MET B 1 169 ? -51.964 -55.809 7.498 1.00 36.28 167 MET B CA 1
ATOM 4305 C C . MET B 1 169 ? -52.553 -54.752 8.414 1.00 42.22 167 MET B C 1
ATOM 4306 O O . MET B 1 169 ? -51.825 -53.887 8.900 1.00 35.90 167 MET B O 1
ATOM 4311 N N . GLU B 1 170 ? -53.871 -54.813 8.618 1.00 30.08 168 GLU B N 1
ATOM 4312 C CA . GLU B 1 170 ? -54.557 -53.924 9.560 1.00 41.65 168 GLU B CA 1
ATOM 4313 C C . GLU B 1 170 ? -53.998 -54.082 10.977 1.00 44.97 168 GLU B C 1
ATOM 4314 O O . GLU B 1 170 ? -53.755 -53.102 11.697 1.00 43.17 168 GLU B O 1
ATOM 4320 N N . GLN B 1 171 ? -53.793 -55.331 11.369 1.00 43.81 169 GLN B N 1
ATOM 4321 C CA . GLN B 1 171 ? -53.225 -55.638 12.669 1.00 49.86 169 GLN B CA 1
ATOM 4322 C C . GLN B 1 171 ? -51.823 -55.011 12.771 1.00 51.49 169 GLN B C 1
ATOM 4323 O O . GLN B 1 171 ? -51.501 -54.336 13.754 1.00 46.23 169 GLN B O 1
ATOM 4329 N N . VAL B 1 172 ? -51.003 -55.196 11.739 1.00 47.49 170 VAL B N 1
ATOM 4330 C CA . VAL B 1 172 ? -49.647 -54.653 11.768 1.00 45.99 170 VAL B CA 1
ATOM 4331 C C . VAL B 1 172 ? -49.634 -53.129 11.809 1.00 51.96 170 VAL B C 1
ATOM 4332 O O . VAL B 1 172 ? -48.872 -52.536 12.579 1.00 52.18 170 VAL B O 1
ATOM 4336 N N . MET B 1 173 ? -50.488 -52.491 11.011 1.00 49.67 171 MET B N 1
ATOM 4337 C CA . MET B 1 173 ? -50.527 -51.023 10.984 1.00 46.22 171 MET B CA 1
ATOM 4338 C C . MET B 1 173 ? -50.986 -50.414 12.313 1.00 45.36 171 MET B C 1
ATOM 4339 O O . MET B 1 173 ? -50.501 -49.360 12.715 1.00 51.22 171 MET B O 1
ATOM 4344 N N . ALA B 1 174 ? -51.926 -51.077 12.974 1.00 38.34 172 ALA B N 1
ATOM 4345 C CA . ALA B 1 174 ? -52.420 -50.639 14.280 1.00 42.88 172 ALA B CA 1
ATOM 4346 C C . ALA B 1 174 ? -51.342 -50.737 15.358 1.00 48.29 172 ALA B C 1
ATOM 4347 O O . ALA B 1 174 ? -51.247 -49.868 16.227 1.00 50.65 172 ALA B O 1
ATOM 4349 N N . ALA B 1 175 ? -50.550 -51.805 15.310 1.00 47.65 173 ALA B N 1
ATOM 4350 C CA . ALA B 1 175 ? -49.425 -51.949 16.233 1.00 54.81 173 ALA B CA 1
ATOM 4351 C C . ALA B 1 175 ? -48.394 -50.857 15.984 1.00 57.41 173 ALA B C 1
ATOM 4352 O O . ALA B 1 175 ? -47.950 -50.195 16.918 1.00 55.99 173 ALA B O 1
ATOM 4354 N N . ILE B 1 176 ? -48.009 -50.667 14.725 1.00 54.64 174 ILE B N 1
ATOM 4355 C CA . ILE B 1 176 ? -47.037 -49.631 14.408 1.00 48.59 174 ILE B CA 1
ATOM 4356 C C . ILE B 1 176 ? -47.497 -48.270 14.941 1.00 53.34 174 ILE B C 1
ATOM 4357 O O . ILE B 1 176 ? -46.752 -47.600 15.656 1.00 50.95 174 ILE B O 1
ATOM 4362 N N . LYS B 1 177 ? -48.730 -47.884 14.610 1.00 49.04 175 LYS B N 1
ATOM 4363 C CA . LYS B 1 177 ? -49.311 -46.616 15.044 1.00 49.49 175 LYS B CA 1
ATOM 4364 C C . LYS B 1 177 ? -49.249 -46.430 16.566 1.00 58.43 175 LYS B C 1
ATOM 4365 O O . LYS B 1 177 ? -48.935 -45.347 17.051 1.00 64.95 175 LYS B O 1
ATOM 4371 N N . ARG B 1 178 ? -49.556 -47.472 17.327 1.00 59.45 176 ARG B N 1
ATOM 4372 C CA . ARG B 1 178 ? -49.449 -47.353 18.782 1.00 67.35 176 ARG B CA 1
ATOM 4373 C C . ARG B 1 178 ? -48.020 -47.001 19.158 1.00 69.31 176 ARG B C 1
ATOM 4374 O O . ARG B 1 178 ? -47.774 -46.143 20.008 1.00 73.51 176 ARG B O 1
ATOM 4382 N N . LYS B 1 179 ? -47.081 -47.666 18.498 1.00 64.12 177 LYS B N 1
ATOM 4383 C CA . LYS B 1 179 ? -45.671 -47.491 1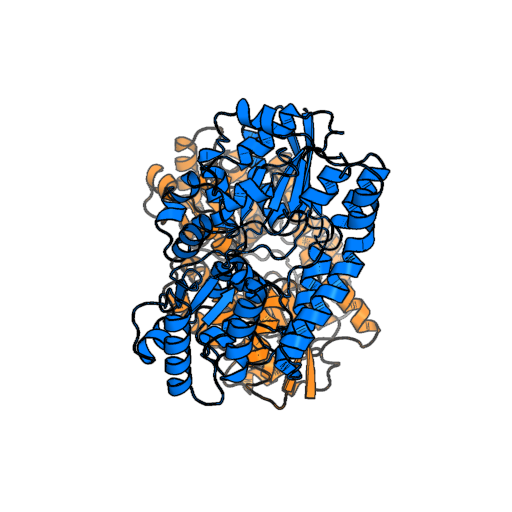8.778 1.00 57.76 177 LYS B CA 1
ATOM 4384 C C . LYS B 1 179 ? -45.143 -46.095 18.442 1.00 59.68 177 LYS B C 1
ATOM 4385 O O . LYS B 1 179 ? -44.319 -45.561 19.182 1.00 65.63 177 LYS B O 1
ATOM 4391 N N . VAL B 1 180 ? -45.622 -45.496 17.351 1.00 58.63 178 VAL B N 1
ATOM 4392 C CA . VAL B 1 180 ? -45.018 -44.255 16.839 1.00 59.49 178 VAL B CA 1
ATOM 4393 C C . VAL B 1 180 ? -45.735 -42.980 17.293 1.00 64.99 178 VAL B C 1
ATOM 4394 O O . VAL B 1 180 ? -45.171 -41.882 17.230 1.00 63.17 178 VAL B O 1
ATOM 4398 N N . GLY B 1 181 ? -46.971 -43.127 17.761 1.00 67.52 179 GLY B N 1
ATOM 4399 C CA . GLY B 1 181 ? -47.699 -41.997 18.307 1.00 68.85 179 GLY B CA 1
ATOM 4400 C C . GLY B 1 181 ? -48.623 -41.345 17.307 1.00 69.07 179 GLY B C 1
ATOM 4401 O O . GLY B 1 181 ? -48.646 -41.737 16.140 1.00 72.50 179 GLY B O 1
ATOM 4402 N N . PRO B 1 182 ? -49.386 -40.336 17.758 1.00 72.34 180 PRO B N 1
ATOM 4403 C CA . PRO B 1 182 ? -50.465 -39.695 16.991 1.00 73.29 180 PRO B CA 1
ATOM 4404 C C . PRO B 1 182 ? -49.983 -38.816 15.839 1.00 73.53 180 PRO B C 1
ATOM 4405 O O . PRO B 1 182 ? -50.752 -38.551 14.912 1.00 71.52 180 PRO B O 1
ATOM 4409 N N . ASP B 1 183 ? -48.735 -38.363 15.906 1.00 75.61 181 ASP B N 1
ATOM 4410 C CA . ASP B 1 183 ? -48.201 -37.454 14.901 1.00 75.92 181 ASP B CA 1
ATOM 4411 C C . ASP B 1 183 ? -47.225 -38.185 13.972 1.00 74.04 181 ASP B C 1
ATOM 4412 O O . ASP B 1 183 ? -46.489 -37.565 13.202 1.00 71.70 181 ASP B O 1
ATOM 4417 N N . ARG B 1 184 ? -47.223 -39.511 14.074 1.00 65.28 182 ARG B N 1
ATOM 4418 C CA . ARG B 1 184 ? -46.492 -40.373 13.156 1.00 62.88 182 ARG B CA 1
ATOM 4419 C C . ARG B 1 184 ? -47.455 -41.443 12.638 1.00 59.40 182 ARG B C 1
ATOM 4420 O O . ARG B 1 184 ? -48.483 -41.715 13.253 1.00 59.91 182 ARG B O 1
ATOM 4428 N N . TYR B 1 185 ? -47.122 -42.050 11.506 1.00 53.29 183 TYR B N 1
ATOM 4429 C CA . TYR B 1 185 ? -48.089 -42.853 10.775 1.00 50.44 183 TYR B CA 1
ATOM 4430 C C . TYR B 1 185 ? -47.535 -44.213 10.366 1.00 53.21 183 TYR B C 1
ATOM 4431 O O . TYR B 1 185 ? -46.335 -44.463 10.442 1.00 60.55 183 TYR B O 1
ATOM 4440 N N . ALA B 1 186 ? -48.413 -45.101 9.930 1.00 45.19 184 ALA B N 1
ATOM 4441 C CA . ALA B 1 186 ? -47.970 -46.427 9.558 1.00 40.78 184 ALA B CA 1
ATOM 4442 C C . ALA B 1 186 ? -47.630 -46.480 8.076 1.00 45.32 184 ALA B C 1
ATOM 4443 O O . ALA B 1 186 ? -46.717 -47.196 7.675 1.00 51.59 184 ALA B O 1
ATOM 4445 N N . ILE B 1 187 ? -48.355 -45.713 7.263 1.00 40.03 185 ILE B N 1
ATOM 4446 C CA . ILE B 1 187 ? -48.206 -45.818 5.821 1.00 41.90 185 ILE B CA 1
ATOM 4447 C C . ILE B 1 187 ? -48.538 -44.511 5.129 1.00 46.20 185 ILE B C 1
ATOM 4448 O O . ILE B 1 187 ? -49.450 -43.797 5.548 1.00 49.80 185 ILE B O 1
ATOM 4453 N N . LEU B 1 188 ? -47.794 -44.199 4.068 1.00 39.39 186 LEU B N 1
ATOM 4454 C CA . LEU B 1 188 ? -48.085 -43.012 3.269 1.00 39.88 186 LEU B CA 1
ATOM 4455 C C . LEU B 1 188 ? -48.662 -43.427 1.935 1.00 43.79 186 LEU B C 1
ATOM 4456 O O . LEU B 1 188 ? -48.009 -44.137 1.178 1.00 51.77 186 LEU B O 1
ATOM 4461 N N . MET B 1 189 ? -49.889 -42.982 1.669 1.00 43.39 187 MET B N 1
ATOM 4462 C CA . MET B 1 189 ? -50.558 -43.154 0.379 1.00 45.15 187 MET B CA 1
ATOM 4463 C C . MET B 1 189 ? -51.154 -41.817 -0.041 1.00 46.97 187 MET B C 1
ATOM 4464 O O . MET B 1 189 ? -52.261 -41.483 0.379 1.00 46.72 187 MET B O 1
ATOM 4469 N N . PRO B 1 190 ? -50.433 -41.043 -0.867 1.00 47.92 188 PRO B N 1
ATOM 4470 C CA . PRO B 1 190 ? -50.949 -39.699 -1.140 1.00 48.15 188 PRO B CA 1
ATOM 4471 C C . PRO B 1 190 ? -52.282 -39.747 -1.870 1.00 44.45 188 PRO B C 1
ATOM 4472 O O . PRO B 1 190 ? -52.427 -40.501 -2.821 1.00 45.66 188 PRO B O 1
ATOM 4476 N N . LEU B 1 191 ? -53.239 -38.950 -1.407 1.00 45.61 189 LEU B N 1
ATOM 4477 C CA . LEU B 1 191 ? -54.620 -39.002 -1.886 1.00 49.05 189 LEU B CA 1
ATOM 4478 C C . LEU B 1 191 ? -54.823 -38.541 -3.334 1.00 53.76 189 LEU B C 1
ATOM 4479 O O . LEU B 1 191 ? -55.899 -38.750 -3.905 1.00 52.72 189 LEU B O 1
ATOM 4484 N N . ASN B 1 192 ? -53.809 -37.911 -3.924 1.00 53.20 190 ASN B N 1
ATOM 4485 C CA . ASN B 1 192 ? -53.904 -37.479 -5.310 1.00 61.48 190 ASN B CA 1
ATOM 4486 C C . ASN B 1 192 ? -53.483 -38.586 -6.271 1.00 65.50 190 ASN B C 1
ATOM 4487 O O . ASN B 1 192 ? -53.443 -38.381 -7.487 1.00 63.61 190 ASN B O 1
ATOM 4492 N N . GLU B 1 193 ? -53.147 -39.752 -5.729 1.00 53.49 191 GLU B N 1
ATOM 4493 C CA . GLU B 1 193 ? -52.741 -40.870 -6.567 1.00 51.02 191 GLU B CA 1
ATOM 4494 C C . GLU B 1 193 ? -53.829 -41.922 -6.568 1.00 52.53 191 GLU B C 1
ATOM 4495 O O . GLU B 1 193 ? -54.527 -42.107 -5.571 1.00 49.44 191 GLU B O 1
ATOM 4501 N N . PHE B 1 194 ? -53.980 -42.613 -7.689 1.00 43.34 192 PHE B N 1
ATOM 4502 C CA . PHE B 1 194 ? -55.048 -43.589 -7.805 1.00 45.41 192 PHE B CA 1
ATOM 4503 C C . PHE B 1 194 ? -54.498 -45.000 -7.708 1.00 41.13 192 PHE B C 1
ATOM 4504 O O . PHE B 1 194 ? -55.257 -45.950 -7.571 1.00 43.94 192 PHE B O 1
ATOM 4512 N N . GLU B 1 195 ? -53.178 -45.152 -7.795 1.00 40.83 193 GLU B N 1
ATOM 4513 C CA . GLU B 1 195 ? -52.623 -46.502 -7.928 1.00 40.50 193 GLU B CA 1
ATOM 4514 C C . GLU B 1 195 ? -52.848 -47.386 -6.707 1.00 41.49 193 GLU B C 1
ATOM 4515 O O . GLU B 1 195 ? -52.922 -48.611 -6.829 1.00 44.85 193 GLU B O 1
ATOM 4521 N N . GLN B 1 196 ? -52.946 -46.778 -5.530 1.00 37.16 194 GLN B N 1
ATOM 4522 C CA . GLN B 1 196 ? -53.134 -47.564 -4.316 1.00 34.78 194 GLN B CA 1
ATOM 4523 C C . GLN B 1 196 ? -54.534 -48.155 -4.294 1.00 37.79 194 GLN B C 1
ATOM 4524 O O . GLN B 1 196 ? -54.690 -49.358 -4.143 1.00 41.23 194 GLN B O 1
ATOM 4530 N N . GLN B 1 197 ? -55.555 -47.319 -4.462 1.00 43.14 195 GLN B N 1
ATOM 4531 C CA . GLN B 1 197 ? -56.928 -47.821 -4.510 1.00 46.11 195 GLN B CA 1
ATOM 4532 C C . GLN B 1 197 ? -57.014 -48.856 -5.597 1.00 49.83 195 GLN B C 1
ATOM 4533 O O . GLN B 1 197 ? -57.593 -49.924 -5.402 1.00 40.91 195 GLN B O 1
ATOM 4539 N N . LEU B 1 198 ? -56.439 -48.538 -6.757 1.00 46.45 196 LEU B N 1
ATOM 4540 C CA . LEU B 1 198 ? -56.537 -49.439 -7.898 1.00 39.90 196 LEU B CA 1
ATOM 4541 C C . LEU B 1 198 ? -55.936 -50.801 -7.567 1.00 47.11 196 LEU B C 1
ATOM 4542 O O . LEU B 1 198 ? -56.523 -51.827 -7.894 1.00 47.09 196 LEU B O 1
ATOM 4547 N N . SER B 1 199 ? -54.777 -50.821 -6.908 1.00 38.66 197 SER B N 1
ATOM 4548 C CA . SER B 1 199 ? -54.130 -52.101 -6.611 1.00 37.49 197 SER B CA 1
ATOM 4549 C C . SER B 1 199 ? -55.023 -52.978 -5.754 1.00 45.58 197 SER B C 1
ATOM 4550 O O . SER B 1 199 ? -55.154 -54.187 -5.987 1.00 47.75 197 SER B O 1
ATOM 4553 N N . PHE B 1 200 ? -55.654 -52.363 -4.761 1.00 44.86 198 PHE B N 1
ATOM 4554 C CA . PHE B 1 200 ? -56.529 -53.101 -3.864 1.00 41.10 198 PHE B CA 1
ATOM 4555 C C . PHE B 1 200 ? -57.796 -53.519 -4.599 1.00 45.07 198 PHE B C 1
ATOM 4556 O O . PHE B 1 200 ? -58.273 -54.636 -4.432 1.00 41.96 198 PHE B O 1
ATOM 4564 N N . ALA B 1 201 ? -58.323 -52.629 -5.435 1.00 45.34 199 ALA B N 1
ATOM 4565 C CA . ALA B 1 201 ? -59.474 -52.970 -6.252 1.00 47.41 199 ALA B CA 1
ATOM 4566 C C . ALA B 1 201 ? -59.181 -54.200 -7.116 1.00 46.40 199 ALA B C 1
ATOM 4567 O O . ALA B 1 201 ? -60.006 -55.100 -7.192 1.00 46.10 199 ALA B O 1
ATOM 4569 N N . LEU B 1 202 ? -57.988 -54.255 -7.715 1.00 42.01 200 LEU B N 1
ATOM 4570 C CA . LEU B 1 202 ? -57.607 -55.344 -8.620 1.00 43.31 200 LEU B CA 1
ATOM 4571 C C . LEU B 1 202 ? -57.453 -56.693 -7.932 1.00 49.22 200 LEU B C 1
ATOM 4572 O O . LEU B 1 202 ? -57.438 -57.731 -8.598 1.00 49.13 200 LEU B O 1
ATOM 4577 N N . GLN B 1 203 ? -57.320 -56.681 -6.608 1.00 43.00 201 GLN B N 1
ATOM 4578 C CA . GLN B 1 203 ? -57.132 -57.914 -5.852 1.00 52.60 201 GLN B CA 1
ATOM 4579 C C . GLN B 1 203 ? -58.443 -58.667 -5.619 1.00 53.20 201 GLN B C 1
ATOM 4580 O O . GLN B 1 203 ? -58.438 -59.788 -5.119 1.00 54.39 201 GLN B O 1
ATOM 4586 N N . GLN B 1 204 ? -59.560 -58.037 -5.961 1.00 55.52 202 GLN B N 1
ATOM 4587 C CA . GLN B 1 204 ? -60.854 -58.694 -5.886 1.00 58.23 202 GLN B CA 1
ATOM 4588 C C . GLN B 1 204 ? -61.032 -59.558 -7.128 1.00 64.51 202 GLN B C 1
ATOM 4589 O O . GLN B 1 204 ? -60.332 -59.371 -8.126 1.00 66.35 202 GLN B O 1
ATOM 4595 N N . ASP B 1 205 ? -61.963 -60.505 -7.061 1.00 61.50 203 ASP B N 1
ATOM 4596 C CA . ASP B 1 205 ? -62.285 -61.350 -8.210 1.00 73.19 203 ASP B CA 1
ATOM 4597 C C . ASP B 1 205 ? -63.245 -60.610 -9.144 1.00 69.26 203 ASP B C 1
ATOM 4598 O O . ASP B 1 205 ? -63.418 -60.974 -10.295 1.00 73.13 203 ASP B O 1
ATOM 4603 N N . ASP B 1 206 ? -63.851 -59.555 -8.613 1.00 76.53 204 ASP B N 1
ATOM 4604 C CA . ASP B 1 206 ? -64.694 -58.629 -9.359 1.00 78.67 204 ASP B CA 1
ATOM 4605 C C . ASP B 1 206 ? -63.929 -58.015 -10.534 1.00 77.04 204 ASP B C 1
ATOM 4606 O O . ASP B 1 206 ? -62.703 -58.105 -10.605 1.00 81.50 204 ASP B O 1
ATOM 4611 N N . ARG B 1 207 ? -64.662 -57.382 -11.444 1.00 65.45 205 ARG B N 1
ATOM 4612 C CA . ARG B 1 207 ? -64.063 -56.549 -12.476 1.00 59.69 205 ARG B CA 1
ATOM 4613 C C . ARG B 1 207 ? -64.616 -55.132 -12.335 1.00 55.90 205 ARG B C 1
ATOM 4614 O O . ARG B 1 207 ? -65.773 -54.941 -11.961 1.00 61.33 205 ARG B O 1
ATOM 4622 N N . LEU B 1 208 ? -63.791 -54.133 -12.619 1.00 51.33 206 LEU B N 1
ATOM 4623 C CA . LEU B 1 208 ? -64.184 -52.752 -12.352 1.00 55.10 206 LEU B CA 1
ATOM 4624 C C . LEU B 1 208 ? -65.183 -52.182 -13.367 1.00 55.78 206 LEU B C 1
ATOM 4625 O O . LEU B 1 208 ? -65.808 -51.153 -13.118 1.00 58.45 206 LEU B O 1
ATOM 4630 N N . LEU B 1 209 ? -65.332 -52.855 -14.503 1.00 53.24 207 LEU B N 1
ATOM 4631 C CA . LEU B 1 209 ? -66.410 -52.545 -15.445 1.00 56.56 207 LEU B CA 1
ATOM 4632 C C . LEU B 1 209 ? -67.229 -53.809 -15.707 1.00 62.30 207 LEU B C 1
ATOM 4633 O O . LEU B 1 209 ? -66.801 -54.912 -15.363 1.00 69.76 207 LEU B O 1
ATOM 4638 N N . ARG B 1 210 ? -68.406 -53.659 -16.302 1.00 58.84 208 ARG B N 1
ATOM 4639 C CA . ARG B 1 210 ? -69.279 -54.807 -16.530 1.00 63.56 208 ARG B CA 1
ATOM 4640 C C . ARG B 1 210 ? -69.991 -54.700 -17.879 1.00 72.79 208 ARG B C 1
ATOM 4641 O O . ARG B 1 210 ? -69.919 -53.665 -18.541 1.00 72.07 208 ARG B O 1
ATOM 4649 N N . ASP B 1 211 ? -70.672 -55.774 -18.280 1.00 79.32 209 ASP B N 1
ATOM 4650 C CA . ASP B 1 211 ? -71.431 -55.801 -19.533 1.00 79.93 209 ASP B CA 1
ATOM 4651 C C . ASP B 1 211 ? -70.604 -55.332 -20.739 1.00 77.28 209 ASP B C 1
ATOM 4652 O O . ASP B 1 211 ? -70.808 -54.233 -21.259 1.00 73.34 209 ASP B O 1
ATOM 4657 N N . HIS B 1 212 ? -69.669 -56.175 -21.169 1.00 77.24 210 HIS B N 1
ATOM 4658 C CA . HIS B 1 212 ? -68.786 -55.871 -22.293 1.00 77.65 210 HIS B CA 1
ATOM 4659 C C . HIS B 1 212 ? -67.974 -54.591 -22.088 1.00 78.67 210 HIS B C 1
ATOM 4660 O O . HIS B 1 212 ? -67.587 -53.930 -23.055 1.00 84.17 210 HIS B O 1
ATOM 4667 N N . ASP B 1 213 ? -67.722 -54.256 -20.826 1.00 70.56 211 ASP B N 1
ATOM 4668 C CA . ASP B 1 213 ? -66.981 -53.053 -20.455 1.00 71.99 211 ASP B CA 1
ATOM 4669 C C . ASP B 1 213 ? -67.702 -51.772 -20.891 1.00 73.32 211 ASP B C 1
ATOM 4670 O O . ASP B 1 213 ? -67.082 -50.724 -21.088 1.00 71.86 211 ASP B O 1
ATOM 4675 N N . ASN B 1 214 ? -69.022 -51.867 -21.017 1.00 76.89 212 ASN B N 1
ATOM 4676 C CA . ASN B 1 214 ? -69.848 -50.735 -21.426 1.00 80.60 212 ASN B CA 1
ATOM 4677 C C . ASN B 1 214 ? -70.364 -49.912 -20.251 1.00 76.53 212 ASN B C 1
ATOM 4678 O O . ASN B 1 214 ? -70.841 -48.790 -20.442 1.00 76.26 212 ASN B O 1
ATOM 4683 N N . TYR B 1 215 ? -70.270 -50.479 -19.046 1.00 68.35 213 TYR B N 1
ATOM 4684 C CA . TYR B 1 215 ? -70.738 -49.826 -17.824 1.00 73.63 213 TYR B CA 1
ATOM 4685 C C . TYR B 1 215 ? -69.719 -49.962 -16.697 1.00 72.60 213 TYR B C 1
ATOM 4686 O O . TYR B 1 215 ? -68.955 -50.928 -16.647 1.00 69.83 213 TYR B O 1
ATOM 4695 N N . GLY B 1 216 ? -69.732 -49.001 -15.780 1.00 67.37 214 GLY B N 1
ATOM 4696 C CA . GLY B 1 216 ? -68.929 -49.099 -14.576 1.00 71.02 214 GLY B CA 1
ATOM 4697 C C . GLY B 1 216 ? -69.522 -50.107 -13.605 1.00 70.97 214 GLY B C 1
ATOM 4698 O O . GLY B 1 216 ? -70.739 -50.352 -13.616 1.00 68.36 214 GLY B O 1
ATOM 4699 N N . ASN B 1 217 ? -68.661 -50.693 -12.776 1.00 63.48 215 ASN 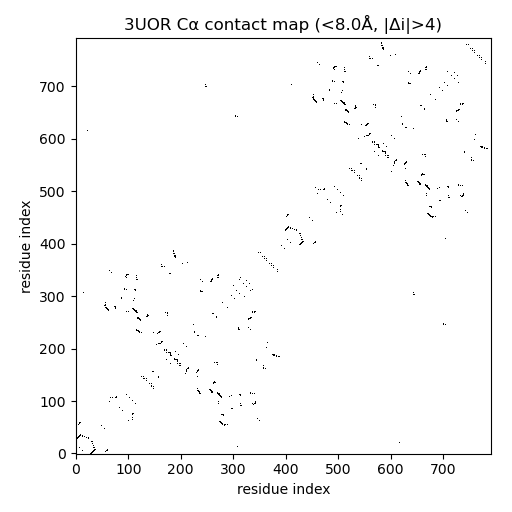B N 1
ATOM 4700 C CA . ASN B 1 217 ? -69.078 -51.682 -11.787 1.00 63.65 215 ASN B CA 1
ATOM 4701 C C . ASN B 1 217 ? -68.475 -51.364 -10.429 1.00 59.90 215 ASN B C 1
ATOM 4702 O O . ASN B 1 217 ? -68.136 -52.259 -9.651 1.00 61.36 215 ASN B O 1
ATOM 4707 N N . PHE B 1 218 ? -68.345 -50.076 -10.149 1.00 61.49 216 PHE B N 1
ATOM 4708 C CA . PHE B 1 218 ? -67.768 -49.640 -8.891 1.00 61.33 216 PHE B CA 1
ATOM 4709 C C . PHE B 1 218 ? -68.751 -49.799 -7.734 1.00 61.80 216 PHE B C 1
ATOM 4710 O O . PHE B 1 218 ? -68.357 -49.726 -6.564 1.00 54.79 216 PHE B O 1
ATOM 4718 N N . ARG B 1 219 ? -70.028 -50.020 -8.059 1.00 56.21 217 ARG B N 1
ATOM 4719 C CA . ARG B 1 219 ? -71.016 -50.348 -7.033 1.00 53.83 217 ARG B CA 1
ATOM 4720 C C . ARG B 1 219 ? -70.899 -51.824 -6.682 1.00 53.75 217 ARG B C 1
ATOM 4721 O O . ARG B 1 219 ? -71.554 -52.307 -5.759 1.00 57.05 217 ARG B O 1
ATOM 4729 N N . GLY B 1 220 ? -70.049 -52.532 -7.418 1.00 49.12 218 GLY B N 1
ATOM 4730 C CA . GLY B 1 220 ? -69.879 -53.956 -7.218 1.00 48.27 218 GLY B CA 1
ATOM 4731 C C . GLY B 1 220 ? -69.187 -54.249 -5.903 1.00 56.04 218 GLY B C 1
ATOM 4732 O O . GLY B 1 220 ? -68.529 -53.380 -5.326 1.00 58.26 218 GLY B O 1
ATOM 4733 N N . ALA B 1 221 ? -69.329 -55.482 -5.431 1.00 57.39 219 ALA B N 1
ATOM 4734 C CA . ALA B 1 221 ? -68.781 -55.872 -4.139 1.00 52.65 219 ALA B CA 1
ATOM 4735 C C . ALA B 1 221 ? -67.265 -55.674 -4.094 1.00 53.31 219 ALA B C 1
ATOM 4736 O O . ALA B 1 221 ? -66.714 -55.253 -3.079 1.00 55.56 219 ALA B O 1
ATOM 4738 N N . GLY B 1 222 ? -66.592 -55.958 -5.202 1.00 51.84 220 GLY B N 1
ATOM 4739 C CA . GLY B 1 222 ? -65.148 -55.802 -5.273 1.00 46.17 220 GLY B CA 1
ATOM 4740 C C . GLY B 1 222 ? -64.647 -54.414 -4.890 1.00 47.79 220 GLY B C 1
ATOM 4741 O O . GLY B 1 222 ? -63.852 -54.252 -3.960 1.00 47.22 220 GLY B O 1
ATOM 4742 N N . PHE B 1 223 ? -65.100 -53.398 -5.603 1.00 47.73 221 PHE B N 1
ATOM 4743 C CA . PHE B 1 223 ? -64.648 -52.051 -5.291 1.00 50.01 221 PHE B CA 1
ATOM 4744 C C . PHE B 1 223 ? -65.122 -51.598 -3.916 1.00 47.61 221 PHE B C 1
ATOM 4745 O O . PHE B 1 223 ? -64.400 -50.899 -3.208 1.00 50.74 221 PHE B O 1
ATOM 4753 N N . ARG B 1 224 ? -66.335 -51.981 -3.534 1.00 42.00 222 ARG B N 1
ATOM 4754 C CA . ARG B 1 224 ? -66.844 -51.577 -2.233 1.00 44.21 222 ARG B CA 1
ATOM 4755 C C . ARG B 1 224 ? -65.893 -52.038 -1.152 1.00 49.66 222 ARG B C 1
ATOM 4756 O O . ARG B 1 224 ? -65.657 -51.331 -0.160 1.00 48.15 222 ARG B O 1
ATOM 4764 N N . LYS B 1 225 ? -65.331 -53.224 -1.356 1.00 41.62 223 LYS B N 1
ATOM 4765 C CA . LYS B 1 225 ? -64.440 -53.814 -0.373 1.00 40.06 223 LYS B CA 1
ATOM 4766 C C . LYS B 1 225 ? -63.096 -53.086 -0.388 1.00 48.37 223 LYS B C 1
ATOM 4767 O O . LYS B 1 225 ? -62.571 -52.719 0.668 1.00 45.70 223 LYS B O 1
ATOM 4773 N N . ALA B 1 226 ? -62.556 -52.857 -1.585 1.00 40.29 224 ALA B N 1
ATOM 4774 C CA . ALA B 1 226 ? -61.300 -52.111 -1.746 1.00 40.50 224 ALA B CA 1
ATOM 4775 C C . ALA B 1 226 ? -61.389 -50.727 -1.107 1.00 40.68 224 ALA B C 1
ATOM 4776 O O . ALA B 1 226 ? -60.478 -50.309 -0.397 1.00 39.89 224 ALA B O 1
ATOM 4778 N N . LEU B 1 227 ? -62.493 -50.028 -1.373 1.00 46.60 225 LEU B N 1
ATOM 4779 C CA . LEU B 1 227 ? -62.757 -48.693 -0.825 1.00 44.60 225 LEU B CA 1
ATOM 4780 C C . LEU B 1 227 ? -62.858 -48.687 0.697 1.00 44.47 225 LEU B C 1
ATOM 4781 O O . LEU B 1 227 ? -62.500 -47.705 1.337 1.00 47.43 225 LEU B O 1
ATOM 4786 N N . GLY B 1 228 ? -63.377 -49.771 1.262 1.00 37.88 226 GLY B N 1
ATOM 4787 C CA . GLY B 1 228 ? -63.545 -49.871 2.701 1.00 38.84 226 GLY B CA 1
ATOM 4788 C C . GLY B 1 228 ? -62.197 -50.060 3.373 1.00 46.16 226 GLY B C 1
ATOM 4789 O O . GLY B 1 228 ? -61.905 -49.439 4.388 1.00 41.27 226 GLY B O 1
ATOM 4790 N N . PHE B 1 229 ? -61.381 -50.935 2.798 1.00 38.82 227 PHE B N 1
ATOM 4791 C CA . PHE B 1 229 ? -60.031 -51.183 3.277 1.00 37.41 227 PHE B CA 1
ATOM 4792 C C . PHE B 1 229 ? -59.175 -49.911 3.187 1.00 42.67 227 PHE B C 1
ATOM 4793 O O . PHE B 1 229 ? -58.496 -49.537 4.140 1.00 40.56 227 PHE B O 1
ATOM 4801 N N . TYR B 1 230 ? -59.228 -49.253 2.030 1.00 36.92 228 TYR B N 1
ATOM 4802 C CA . TYR B 1 230 ? -58.418 -48.065 1.736 1.00 35.62 228 TYR B CA 1
ATOM 4803 C C . TYR B 1 230 ? -58.817 -46.923 2.647 1.00 37.67 228 TYR B C 1
ATOM 4804 O O . TYR B 1 230 ? -57.979 -46.355 3.341 1.00 37.88 228 TYR B O 1
ATOM 4813 N N . ASP B 1 231 ? -60.108 -46.604 2.658 1.00 37.73 229 ASP B N 1
ATOM 4814 C CA . ASP B 1 231 ? -60.609 -45.491 3.458 1.00 42.59 229 ASP B CA 1
ATOM 4815 C C . ASP B 1 231 ? -60.275 -45.711 4.920 1.00 45.64 229 ASP B C 1
ATOM 4816 O O . ASP B 1 231 ? -59.888 -44.783 5.621 1.00 45.72 229 ASP B O 1
ATOM 4821 N N . ASN B 1 232 ? -60.410 -46.950 5.383 1.00 41.00 230 ASN B N 1
ATOM 4822 C CA . ASN B 1 232 ? -60.166 -47.234 6.786 1.00 37.39 230 ASN B CA 1
ATOM 4823 C C . ASN B 1 232 ? -58.747 -46.872 7.228 1.00 39.64 230 ASN B C 1
ATOM 4824 O O . ASN B 1 232 ? -58.537 -46.464 8.355 1.00 44.83 230 ASN B O 1
ATOM 4829 N N . MET B 1 233 ? -57.761 -47.035 6.367 1.00 42.89 231 MET B N 1
ATOM 4830 C CA . MET B 1 233 ? -56.417 -46.666 6.788 1.00 42.16 231 MET B CA 1
ATOM 4831 C C . MET B 1 233 ? -56.328 -45.200 7.218 1.00 40.08 231 MET B C 1
ATOM 4832 O O . MET B 1 233 ? -55.628 -44.880 8.167 1.00 41.53 231 MET B O 1
ATOM 4837 N N . TYR B 1 234 ? -57.034 -44.310 6.529 1.00 41.39 232 TYR B N 1
ATOM 4838 C CA . TYR B 1 234 ? -56.995 -42.887 6.885 1.00 41.61 232 TYR B CA 1
ATOM 4839 C C . TYR B 1 234 ? -57.827 -42.595 8.133 1.00 49.08 232 TYR B C 1
ATOM 4840 O O . TYR B 1 234 ? -57.391 -41.874 9.029 1.00 56.17 232 TYR B O 1
ATOM 4849 N N . GLN B 1 235 ? -59.025 -43.163 8.196 1.00 44.48 233 GLN B N 1
ATOM 4850 C CA . GLN B 1 235 ? -59.934 -42.826 9.275 1.00 43.63 233 GLN B CA 1
ATOM 4851 C C . GLN B 1 235 ? -59.414 -43.346 10.606 1.00 43.45 233 GLN B C 1
ATOM 4852 O O . GLN B 1 235 ? -59.748 -42.787 11.636 1.00 47.91 233 GLN B O 1
ATOM 4858 N N . GLN B 1 236 ? -58.603 -44.407 10.587 1.00 41.38 234 GLN B N 1
ATOM 4859 C CA . GLN B 1 236 ? -57.958 -44.889 11.822 1.00 42.96 234 GLN B CA 1
ATOM 4860 C C . GLN B 1 236 ? -56.706 -44.089 12.165 1.00 44.77 234 GLN B C 1
ATOM 4861 O O . GLN B 1 236 ? -56.080 -44.332 13.188 1.00 45.00 234 GLN B O 1
ATOM 4867 N N . GLY B 1 237 ? -56.308 -43.169 11.292 1.00 46.09 235 GLY B N 1
ATOM 4868 C CA . GLY B 1 237 ? -55.071 -42.443 11.503 1.00 50.27 235 GLY B CA 1
ATOM 4869 C C . GLY B 1 237 ? -53.808 -43.233 11.197 1.00 51.96 235 GLY B C 1
ATOM 4870 O O . GLY B 1 237 ? -52.736 -42.876 11.671 1.00 52.65 235 GLY B O 1
ATOM 4871 N N . TRP B 1 238 ? -53.918 -44.299 10.407 1.00 47.71 236 TRP B N 1
ATOM 4872 C CA . TRP B 1 238 ? -52.732 -45.046 9.992 1.00 42.79 236 TRP B CA 1
ATOM 4873 C C . TRP B 1 238 ? -52.047 -44.392 8.802 1.00 46.66 236 TRP B C 1
ATOM 4874 O O . TRP B 1 238 ? -50.834 -44.516 8.625 1.00 43.31 236 TRP B O 1
ATOM 4885 N N . ALA B 1 239 ? -52.824 -43.736 7.948 1.00 47.04 237 ALA B N 1
ATOM 4886 C CA . ALA B 1 239 ? -52.226 -42.978 6.850 1.00 47.14 237 ALA B CA 1
ATOM 4887 C C . ALA B 1 239 ? -52.634 -41.526 6.947 1.00 48.80 237 ALA B C 1
ATOM 4888 O O . ALA B 1 239 ? -53.799 -41.223 7.218 1.00 51.43 237 ALA B O 1
ATOM 4890 N N . PRO B 1 240 ? -51.672 -40.616 6.734 1.00 45.67 238 PRO B N 1
ATOM 4891 C CA . PRO B 1 240 ? -51.991 -39.189 6.839 1.00 46.34 238 PRO B CA 1
ATOM 4892 C C . PRO B 1 240 ? -52.914 -38.776 5.696 1.00 48.93 238 PRO B C 1
ATOM 4893 O O . PRO B 1 240 ? -52.748 -39.259 4.572 1.00 45.02 238 PRO B O 1
ATOM 4897 N N . LYS B 1 241 ? -53.891 -37.922 5.989 1.00 51.26 239 LYS B N 1
ATOM 4898 C CA . LYS B 1 241 ? -54.773 -37.387 4.961 1.00 48.41 239 LYS B CA 1
ATOM 4899 C C . LYS B 1 241 ? -54.064 -36.266 4.198 1.00 52.41 239 LYS B C 1
ATOM 4900 O O . LYS B 1 241 ? -54.411 -35.094 4.327 1.00 60.32 239 LYS B O 1
ATOM 4906 N N . VAL B 1 242 ? -53.053 -36.640 3.421 1.00 48.79 240 VAL B N 1
ATOM 4907 C CA . VAL B 1 242 ? -52.283 -35.687 2.639 1.00 52.88 240 VAL B CA 1
ATOM 4908 C C . VAL B 1 242 ? -52.263 -36.051 1.156 1.00 60.46 240 VAL B C 1
ATOM 4909 O O . VAL B 1 242 ? -52.515 -37.195 0.776 1.00 63.55 240 VAL B O 1
ATOM 4913 N N . SER B 1 243 ? -51.966 -35.056 0.328 1.00 65.13 241 SER B N 1
ATOM 4914 C CA . SER B 1 243 ? -51.645 -35.264 -1.075 1.00 66.13 241 SER B CA 1
ATOM 4915 C C . SER B 1 243 ? -50.130 -35.132 -1.192 1.00 64.07 241 SER B C 1
ATOM 4916 O O . SER B 1 243 ? -49.474 -34.711 -0.240 1.00 57.69 241 SER B O 1
ATOM 4919 N N . GLU B 1 244 ? -49.555 -35.511 -2.327 1.00 72.10 242 GLU B N 1
ATOM 4920 C CA . GLU B 1 244 ? -48.099 -35.560 -2.398 1.00 81.60 242 GLU B CA 1
ATOM 4921 C C . GLU B 1 244 ? -47.474 -34.177 -2.316 1.00 82.51 242 GLU B C 1
ATOM 4922 O O . GLU B 1 244 ? -46.340 -34.028 -1.858 1.00 84.46 242 GLU B O 1
ATOM 4928 N N . THR B 1 245 ? -48.216 -33.169 -2.761 1.00 85.44 243 THR B N 1
ATOM 4929 C CA . THR B 1 245 ? -47.750 -31.791 -2.666 1.00 94.23 243 THR B CA 1
ATOM 4930 C C . THR B 1 245 ? -47.450 -31.445 -1.210 1.00 93.75 243 THR B C 1
ATOM 4931 O O . THR B 1 245 ? -46.585 -30.617 -0.929 1.00 94.35 243 THR B O 1
ATOM 4935 N N . GLN B 1 246 ? -48.158 -32.101 -0.289 1.00 90.82 244 GLN B N 1
ATOM 4936 C CA . GLN B 1 246 ? -48.046 -31.808 1.141 1.00 83.14 244 GLN B CA 1
ATOM 4937 C C . GLN B 1 246 ? -47.014 -32.664 1.871 1.00 79.66 244 GLN B C 1
ATOM 4938 O O . GLN B 1 246 ? -46.966 -32.660 3.104 1.00 81.83 244 GLN B O 1
ATOM 4944 N N . VAL B 1 247 ? -46.205 -33.407 1.121 1.00 80.02 245 VAL B N 1
ATOM 4945 C CA . VAL B 1 247 ? -45.078 -34.135 1.706 1.00 74.33 245 VAL B CA 1
ATOM 4946 C C . VAL B 1 247 ? -43.757 -33.498 1.266 1.00 74.54 245 VAL B C 1
ATOM 4947 O O . VAL B 1 247 ? -43.496 -33.335 0.064 1.00 78.63 245 VAL B O 1
ATOM 4951 N N . SER B 1 248 ? -42.933 -33.127 2.242 1.00 67.28 246 SER B N 1
ATOM 4952 C CA . SER B 1 248 ? -41.707 -32.385 1.957 1.00 79.28 246 SER B CA 1
ATOM 4953 C C . SER B 1 248 ? -40.718 -33.211 1.145 1.00 79.22 246 SER B C 1
ATOM 4954 O O . SER B 1 248 ? -40.107 -32.703 0.206 1.00 86.09 246 SER B O 1
ATOM 4957 N N . ASN B 1 249 ? -40.571 -34.483 1.512 1.00 66.71 247 ASN B N 1
ATOM 4958 C CA . ASN B 1 249 ? -39.643 -35.380 0.834 1.00 58.28 247 ASN B CA 1
ATOM 4959 C C . ASN B 1 249 ? -39.908 -36.821 1.223 1.00 53.57 247 ASN B C 1
ATOM 4960 O O . ASN B 1 249 ? -39.565 -37.247 2.328 1.00 57.05 247 ASN B O 1
ATOM 4965 N N . VAL B 1 250 ? -40.517 -37.585 0.325 1.00 44.64 248 VAL B N 1
ATOM 4966 C CA . VAL B 1 250 ? -40.889 -38.941 0.680 1.00 43.56 248 VAL B CA 1
ATOM 4967 C C . VAL B 1 250 ? -39.734 -39.776 1.231 1.00 52.62 248 VAL B C 1
ATOM 4968 O O . VAL B 1 250 ? -39.919 -40.540 2.176 1.00 49.66 248 VAL B O 1
ATOM 4972 N N . TRP B 1 251 ? -38.542 -39.642 0.658 1.00 54.93 249 TRP B N 1
ATOM 4973 C CA . TRP B 1 251 ? -37.456 -40.536 1.055 1.00 54.13 249 TRP B CA 1
ATOM 4974 C C . TRP B 1 251 ? -36.935 -40.273 2.451 1.00 55.92 249 TRP B C 1
ATOM 4975 O O . TRP B 1 251 ? -36.740 -41.205 3.216 1.00 56.31 249 TRP B O 1
ATOM 4986 N N . TYR B 1 252 ? -36.727 -39.013 2.797 1.00 55.02 250 TYR B N 1
ATOM 4987 C CA . TYR B 1 252 ? -36.184 -38.726 4.113 1.00 67.43 250 TYR B CA 1
ATOM 4988 C C . TYR B 1 252 ? -37.200 -38.905 5.228 1.00 63.59 250 TYR B C 1
ATOM 4989 O O . TYR B 1 252 ? -36.851 -39.368 6.306 1.00 71.26 250 TYR B O 1
ATOM 4998 N N . GLU B 1 253 ? -38.455 -38.566 4.961 1.00 54.75 251 GLU B N 1
ATOM 4999 C CA . GLU B 1 253 ? -39.522 -38.821 5.919 1.00 61.98 251 GLU B CA 1
ATOM 5000 C C . GLU B 1 253 ? -39.583 -40.312 6.274 1.00 60.21 251 GLU B C 1
ATOM 5001 O O . GLU B 1 253 ? -39.785 -40.675 7.426 1.00 59.30 251 GLU B O 1
ATOM 5007 N N . PHE B 1 254 ? -39.416 -41.166 5.272 1.00 58.62 252 PHE B N 1
ATOM 5008 C CA . PHE B 1 254 ? -39.377 -42.610 5.472 1.00 54.01 252 PHE B CA 1
ATOM 5009 C C . PHE B 1 254 ? -38.244 -42.960 6.422 1.00 58.28 252 PHE B C 1
ATOM 5010 O O . PHE B 1 254 ? -38.436 -43.700 7.391 1.00 59.00 252 PHE B O 1
ATOM 5018 N N . PHE B 1 255 ? -37.062 -42.415 6.142 1.00 55.64 253 PHE B N 1
ATOM 5019 C CA . PHE B 1 255 ? -35.870 -42.752 6.913 1.00 56.68 253 PHE B CA 1
ATOM 5020 C C . PHE B 1 255 ? -35.831 -42.048 8.267 1.00 66.74 253 PHE B C 1
ATOM 5021 O O . PHE B 1 255 ? -35.071 -42.437 9.151 1.00 79.65 253 PHE B O 1
ATOM 5029 N N . ASN B 1 256 ? -36.656 -41.020 8.432 1.00 56.93 254 ASN B N 1
ATOM 5030 C CA . ASN B 1 256 ? -36.783 -40.367 9.724 1.00 59.35 254 ASN B CA 1
ATOM 5031 C C . ASN B 1 256 ? -37.999 -40.886 10.476 1.00 62.20 254 ASN B C 1
ATOM 5032 O O . ASN B 1 256 ? -38.344 -40.367 11.534 1.00 61.10 254 ASN B O 1
ATOM 5037 N N . GLY B 1 257 ? -38.649 -41.904 9.905 1.00 59.76 255 GLY B N 1
ATOM 5038 C CA . GLY B 1 257 ? -39.681 -42.664 10.593 1.00 57.36 255 GLY B CA 1
ATOM 5039 C C . GLY B 1 257 ? -41.078 -42.067 10.679 1.00 54.84 255 GLY B C 1
ATOM 5040 O O . GLY B 1 257 ? -41.894 -42.534 11.465 1.00 56.03 255 GLY B O 1
ATOM 5041 N N . TYR B 1 258 ? -41.363 -41.044 9.880 1.00 54.40 256 TYR B N 1
ATOM 5042 C CA . TYR B 1 258 ? -42.695 -40.437 9.857 1.00 54.20 256 TYR B CA 1
ATOM 5043 C C . TYR B 1 258 ? -43.774 -41.462 9.454 1.00 56.11 256 TYR B C 1
ATOM 5044 O O . TYR B 1 258 ? -44.963 -41.289 9.731 1.00 50.86 256 TYR B O 1
ATOM 5053 N N . TYR B 1 259 ? -43.349 -42.535 8.801 1.00 50.00 257 TYR B N 1
ATOM 5054 C CA . TYR B 1 259 ? -44.249 -43.619 8.463 1.00 54.86 257 TYR B CA 1
ATOM 5055 C C . TYR B 1 259 ? -43.416 -44.826 8.070 1.00 58.51 257 TYR B C 1
ATOM 5056 O O . TYR B 1 259 ? -42.331 -44.681 7.498 1.00 65.33 257 TYR B O 1
ATOM 5065 N N . ALA B 1 260 ? -43.919 -46.013 8.391 1.00 48.17 258 ALA B N 1
ATOM 5066 C CA . ALA B 1 260 ? -43.140 -47.223 8.228 1.00 45.57 258 ALA B CA 1
ATOM 5067 C C . ALA B 1 260 ? -43.253 -47.797 6.824 1.00 47.52 258 ALA B C 1
ATOM 5068 O O . ALA B 1 260 ? -42.307 -48.406 6.326 1.00 53.05 258 ALA B O 1
ATOM 5070 N N . PHE B 1 261 ? -44.412 -47.605 6.194 1.00 47.89 259 PHE B N 1
ATOM 5071 C CA . PHE B 1 261 ? -44.689 -48.155 4.860 1.00 43.69 259 PHE B CA 1
ATOM 5072 C C . PHE B 1 261 ? -44.893 -47.061 3.788 1.00 41.31 259 PHE B C 1
ATOM 5073 O O . PHE B 1 261 ? -45.501 -46.018 4.048 1.00 38.84 259 PHE B O 1
ATOM 5081 N N . TYR B 1 262 ? -44.420 -47.318 2.573 1.00 41.23 260 TYR B N 1
ATOM 5082 C CA . TYR B 1 262 ? -44.678 -46.436 1.434 1.00 38.24 260 TYR B CA 1
ATOM 5083 C C . TYR B 1 262 ? -45.078 -47.339 0.271 1.00 41.17 260 TYR B C 1
ATOM 5084 O O . TYR B 1 262 ? -44.366 -48.281 -0.043 1.00 43.98 260 TYR B O 1
ATOM 5093 N N . LEU B 1 263 ? -46.223 -47.063 -0.342 1.00 36.42 261 LEU B N 1
ATOM 5094 C CA . LEU B 1 263 ? -46.769 -47.906 -1.403 1.00 37.66 261 LEU B CA 1
ATOM 5095 C C . LEU B 1 263 ? -46.411 -47.264 -2.739 1.00 38.92 261 LEU B C 1
ATOM 5096 O O . LEU B 1 263 ? -47.000 -46.260 -3.131 1.00 47.59 261 LEU B O 1
ATOM 5101 N N . SER B 1 264 ? -45.421 -47.840 -3.416 1.00 38.37 262 SER B N 1
ATOM 5102 C CA . SER B 1 264 ? -44.810 -47.224 -4.587 1.00 36.81 262 SER B CA 1
ATOM 5103 C C . SER B 1 264 ? -44.131 -48.259 -5.472 1.00 43.47 262 SER B C 1
ATOM 5104 O O . SER B 1 264 ? -44.223 -49.469 -5.215 1.00 42.26 262 SER B O 1
ATOM 5107 N N . GLY B 1 265 ? -43.432 -47.765 -6.499 1.00 41.93 263 GLY B N 1
ATOM 5108 C CA . GLY B 1 265 ? -42.950 -48.595 -7.587 1.00 46.27 263 GLY B CA 1
ATOM 5109 C C . GLY B 1 265 ? -41.454 -48.815 -7.652 1.00 50.19 263 GLY B C 1
ATOM 5110 O O . GLY B 1 265 ? -40.704 -48.309 -6.811 1.00 46.64 263 GLY B O 1
ATOM 5111 N N . PRO B 1 266 ? -41.012 -49.560 -8.676 1.00 50.28 264 PRO B N 1
ATOM 5112 C CA . PRO B 1 266 ? -39.644 -50.076 -8.823 1.00 51.65 264 PRO B CA 1
ATOM 5113 C C . PRO B 1 266 ? -38.597 -48.967 -8.967 1.00 54.28 264 PRO B C 1
ATOM 5114 O O . PRO B 1 266 ? -37.411 -49.214 -8.709 1.00 53.06 264 PRO B O 1
ATOM 5118 N N . TRP B 1 267 ? -39.016 -47.775 -9.387 1.00 47.57 265 TRP B N 1
ATOM 5119 C CA . TRP B 1 267 ? -38.056 -46.695 -9.582 1.00 57.71 265 TRP B CA 1
ATOM 5120 C C . TRP B 1 267 ? -37.557 -46.242 -8.214 1.00 57.44 265 TRP B C 1
ATOM 5121 O O . TRP B 1 267 ? -36.466 -45.700 -8.092 1.00 56.53 265 TRP B O 1
ATOM 5132 N N . ASN B 1 268 ? -38.354 -46.483 -7.178 1.00 56.17 266 ASN B N 1
ATOM 5133 C CA . ASN B 1 268 ? -37.985 -46.037 -5.835 1.00 48.93 266 ASN B CA 1
ATOM 5134 C C . ASN B 1 268 ? -36.870 -46.847 -5.189 1.00 46.14 266 ASN B C 1
ATOM 5135 O O . ASN B 1 268 ? -36.279 -46.404 -4.215 1.00 53.97 266 ASN B O 1
ATOM 5140 N N . VAL B 1 269 ? -36.580 -48.032 -5.717 1.00 51.47 267 VAL B N 1
ATOM 5141 C CA . VAL B 1 269 ? -35.509 -48.844 -5.139 1.00 51.34 267 VAL B CA 1
ATOM 5142 C C . VAL B 1 269 ? -34.170 -48.106 -5.213 1.00 51.94 267 VAL B C 1
ATOM 5143 O O . VAL B 1 269 ? -33.419 -48.027 -4.235 1.00 51.47 267 VAL B O 1
ATOM 5147 N N . ARG B 1 270 ? -33.899 -47.542 -6.383 1.00 43.50 268 ARG B N 1
ATOM 5148 C CA . ARG B 1 270 ? -32.717 -46.728 -6.597 1.00 55.31 268 ARG B CA 1
ATOM 5149 C C . ARG B 1 270 ? -32.727 -45.496 -5.683 1.00 54.22 268 ARG B C 1
ATOM 5150 O O . ARG B 1 270 ? -31.739 -45.205 -5.009 1.00 52.45 268 ARG B O 1
ATOM 5158 N N . GLU B 1 271 ? -33.853 -44.786 -5.655 1.00 54.41 269 GLU B N 1
ATOM 5159 C CA . GLU B 1 271 ? -33.953 -43.531 -4.916 1.00 50.90 269 GLU B CA 1
ATOM 5160 C C . GLU B 1 271 ? -33.839 -43.747 -3.415 1.00 54.98 269 GLU B C 1
ATOM 5161 O O . GLU B 1 271 ? -33.278 -42.913 -2.703 1.00 56.95 269 GLU B O 1
ATOM 5167 N N . PHE B 1 272 ? -34.375 -44.863 -2.930 1.00 47.65 270 PHE B N 1
ATOM 5168 C CA . PHE B 1 272 ? -34.197 -45.214 -1.526 1.00 47.71 270 PHE B CA 1
ATOM 5169 C C . PHE B 1 272 ? -32.759 -45.639 -1.200 1.00 51.98 270 PHE B C 1
ATOM 5170 O O . PHE B 1 272 ? -32.247 -45.307 -0.130 1.00 59.62 270 PHE B O 1
ATOM 5178 N N . LYS B 1 273 ? -32.114 -46.389 -2.097 1.00 57.13 271 LYS B N 1
ATOM 5179 C CA . LYS B 1 273 ? -30.717 -46.789 -1.884 1.00 61.75 271 LYS B CA 1
ATOM 5180 C C . LYS B 1 273 ? -29.843 -45.553 -1.687 1.00 63.90 271 LYS B C 1
ATOM 5181 O O . LYS B 1 273 ? -29.039 -45.481 -0.749 1.00 65.43 271 LYS B O 1
ATOM 5187 N N . LEU B 1 274 ? -30.007 -44.588 -2.589 1.00 58.84 272 LEU B N 1
ATOM 5188 C CA . LEU B 1 274 ? -29.223 -43.356 -2.588 1.00 54.36 272 LEU B CA 1
ATOM 5189 C C . LEU B 1 274 ? -29.330 -42.564 -1.276 1.00 61.54 272 LEU B C 1
ATOM 5190 O O . LEU B 1 274 ? -28.319 -42.129 -0.719 1.00 63.55 272 LEU B O 1
ATOM 5195 N N . ARG B 1 275 ? -30.559 -42.386 -0.793 1.00 55.82 273 ARG B N 1
ATOM 5196 C CA . ARG B 1 275 ? -30.841 -41.485 0.321 1.00 57.60 273 ARG B CA 1
ATOM 5197 C C . ARG B 1 275 ? -30.778 -42.190 1.676 1.00 66.29 273 ARG B C 1
ATOM 5198 O O . ARG B 1 275 ? -31.051 -41.597 2.723 1.00 68.45 273 ARG B O 1
ATOM 5206 N N . GLN B 1 276 ? -30.406 -43.463 1.631 1.00 66.62 274 GLN B N 1
ATOM 5207 C CA . GLN B 1 276 ? -30.253 -44.306 2.804 1.00 63.96 274 GLN B CA 1
ATOM 5208 C C . GLN B 1 276 ? -29.150 -43.751 3.693 1.00 75.74 274 GLN B C 1
ATOM 5209 O O . GLN B 1 276 ? -27.972 -43.808 3.335 1.00 82.31 274 GLN B O 1
ATOM 5215 N N . PRO B 1 277 ? -29.523 -43.208 4.861 1.00 76.07 275 PRO B N 1
ATOM 5216 C CA . PRO B 1 277 ? -28.509 -42.693 5.785 1.00 79.38 275 PRO B CA 1
ATOM 5217 C C . PRO B 1 277 ? -27.568 -43.815 6.209 1.00 87.45 275 PRO B C 1
ATOM 5218 O O . PRO B 1 277 ? -27.945 -44.980 6.126 1.00 87.57 275 PRO B O 1
ATOM 5222 N N . PRO B 1 278 ? -26.356 -43.468 6.665 1.00 94.66 276 PRO B N 1
ATOM 5223 C CA . PRO B 1 278 ? -25.348 -44.481 6.999 1.00 96.40 276 PRO B CA 1
ATOM 5224 C C . PRO B 1 278 ? -25.904 -45.627 7.858 1.00 93.46 276 PRO B C 1
ATOM 5225 O O . PRO B 1 278 ? -25.758 -46.797 7.481 1.00 93.33 276 PRO B O 1
ATOM 5229 N N . GLY B 1 279 ? -26.545 -45.299 8.978 1.00 84.74 277 GLY B N 1
ATOM 5230 C CA . GLY B 1 279 ? -27.031 -46.317 9.895 1.00 90.79 277 GLY B CA 1
ATOM 5231 C C . GLY B 1 279 ? -28.179 -47.188 9.397 1.00 96.51 277 GLY B C 1
ATOM 5232 O O . GLY B 1 279 ? -28.496 -48.214 10.003 1.00 103.33 277 GLY B O 1
ATOM 5233 N N . MET B 1 280 ? -28.798 -46.797 8.288 1.00 88.17 278 MET B N 1
ATOM 5234 C CA . MET B 1 280 ? -30.026 -47.443 7.844 1.00 81.24 278 MET B CA 1
ATOM 5235 C C . MET B 1 280 ? -29.840 -48.616 6.891 1.00 81.90 278 MET B C 1
ATOM 5236 O O . MET B 1 280 ? -30.821 -49.192 6.430 1.00 75.60 278 MET B O 1
ATOM 5241 N N . GLU B 1 281 ? -28.598 -48.979 6.597 1.00 90.29 279 GLU B N 1
ATOM 5242 C CA . GLU B 1 281 ? -28.354 -50.075 5.665 1.00 96.69 279 GLU B CA 1
ATOM 5243 C C . GLU B 1 281 ? -28.990 -51.368 6.159 1.00 90.02 279 GLU B C 1
ATOM 5244 O O . GLU B 1 281 ? -28.816 -51.760 7.320 1.00 87.06 279 GLU B O 1
ATOM 5250 N N . GLY B 1 282 ? -29.740 -52.018 5.273 1.00 83.55 280 GLY B N 1
ATOM 5251 C CA . GLY B 1 282 ? -30.426 -53.253 5.609 1.00 81.75 280 GLY B CA 1
ATOM 5252 C C . GLY B 1 282 ? -31.631 -53.091 6.522 1.00 76.64 280 GLY B C 1
ATOM 5253 O O . GLY B 1 282 ? -32.306 -54.074 6.839 1.00 77.56 280 GLY B O 1
ATOM 5254 N N . ASN B 1 283 ? -31.905 -51.857 6.947 1.00 66.83 281 ASN B N 1
ATOM 5255 C CA . ASN B 1 283 ? -33.056 -51.582 7.808 1.00 63.01 281 ASN B CA 1
ATOM 5256 C C . ASN B 1 283 ? -34.341 -51.214 7.061 1.00 55.65 281 ASN B C 1
ATOM 5257 O O . ASN B 1 283 ? -35.291 -50.716 7.669 1.00 55.83 281 ASN B O 1
ATOM 5262 N N . TRP B 1 284 ? -34.369 -51.451 5.752 1.00 55.62 282 TRP B N 1
ATOM 5263 C CA . TRP B 1 284 ? -35.585 -51.253 4.958 1.00 53.10 282 TRP B CA 1
ATOM 5264 C C . TRP B 1 284 ? -35.616 -52.291 3.849 1.00 56.60 282 TRP B C 1
ATOM 5265 O O . TRP B 1 284 ? -34.576 -52.793 3.432 1.00 57.18 282 TRP B O 1
ATOM 5276 N N . GLY B 1 285 ? -36.807 -52.622 3.368 1.00 55.47 283 GLY B N 1
ATOM 5277 C CA . GLY B 1 285 ? -36.904 -53.516 2.237 1.00 55.98 283 GLY B CA 1
ATOM 5278 C C . GLY B 1 285 ? -38.159 -53.279 1.434 1.00 55.43 283 GLY B C 1
ATOM 5279 O O . GLY B 1 285 ? -38.869 -52.299 1.642 1.00 53.47 283 GLY B O 1
ATOM 5280 N N . THR B 1 286 ? -38.428 -54.195 0.516 1.00 52.32 284 THR B N 1
ATOM 5281 C CA . THR B 1 286 ? -39.644 -54.173 -0.272 1.00 50.32 284 THR B CA 1
ATOM 5282 C C . THR B 1 286 ? -40.414 -55.471 -0.031 1.00 53.37 284 THR B C 1
ATOM 5283 O O . THR B 1 286 ? -39.813 -56.537 0.163 1.00 57.88 284 THR B O 1
ATOM 5287 N N . ALA B 1 287 ? -41.739 -55.389 -0.072 1.00 45.73 285 ALA B N 1
ATOM 5288 C CA . ALA B 1 287 ? -42.576 -56.555 0.193 1.00 49.22 285 ALA B CA 1
ATOM 5289 C C . ALA B 1 287 ? -43.802 -56.541 -0.693 1.00 49.52 285 ALA B C 1
ATOM 5290 O O . ALA B 1 287 ? -44.435 -55.506 -0.864 1.00 47.45 285 ALA B O 1
ATOM 5292 N N . PRO B 1 288 ? -44.152 -57.698 -1.254 1.00 50.25 286 PRO B N 1
ATOM 5293 C CA . PRO B 1 288 ? -45.321 -57.726 -2.135 1.00 50.35 286 PRO B CA 1
ATOM 5294 C C . PRO B 1 288 ? -46.617 -57.331 -1.393 1.00 46.52 286 PRO B C 1
ATOM 5295 O O . PRO B 1 288 ? -46.710 -57.455 -0.170 1.00 40.20 286 PRO B O 1
ATOM 5299 N N . LEU B 1 289 ? -47.583 -56.834 -2.157 1.00 41.37 287 LEU B N 1
ATOM 5300 C CA . LEU B 1 289 ? -48.845 -56.310 -1.654 1.00 42.93 287 LEU B CA 1
ATOM 5301 C C . LEU B 1 289 ? -49.665 -57.406 -1.007 1.00 47.03 287 LEU B C 1
ATOM 5302 O O . LEU B 1 289 ? -49.948 -58.418 -1.656 1.00 48.60 287 LEU B O 1
ATOM 5307 N N . PRO B 1 290 ? -50.052 -57.217 0.271 1.00 38.27 288 PRO B N 1
ATOM 5308 C CA . PRO B 1 290 ? -51.009 -58.146 0.903 1.00 42.33 288 PRO B CA 1
ATOM 5309 C C . PRO B 1 290 ? -52.350 -58.155 0.175 1.00 41.73 288 PRO B C 1
ATOM 5310 O O . PRO B 1 290 ? -52.758 -57.142 -0.396 1.00 40.92 288 PRO B O 1
ATOM 5314 N N . GLY B 1 291 ? -53.027 -59.294 0.194 1.00 42.84 289 GLY B N 1
ATOM 5315 C CA . GLY B 1 291 ? -54.327 -59.412 -0.434 1.00 42.54 289 GLY B CA 1
ATOM 5316 C C . GLY B 1 291 ? -55.334 -59.954 0.560 1.00 49.67 289 GLY B C 1
ATOM 5317 O O . GLY B 1 291 ? -54.979 -60.313 1.693 1.00 51.78 289 GLY B O 1
ATOM 5318 N N . PRO B 1 292 ? -56.603 -60.009 0.145 1.00 47.96 290 PRO B N 1
ATOM 5319 C CA . PRO B 1 292 ? -57.704 -60.443 1.011 1.00 46.98 290 PRO B CA 1
ATOM 5320 C C . PRO B 1 292 ? -57.469 -61.802 1.656 1.00 50.51 290 PRO B C 1
ATOM 5321 O O . PRO B 1 292 ? -57.897 -61.995 2.788 1.00 48.66 290 PRO B O 1
ATOM 5325 N N . ASN B 1 293 ? -56.794 -62.718 0.968 1.00 48.98 291 ASN B N 1
ATOM 5326 C CA . ASN B 1 293 ? -56.629 -64.072 1.501 1.00 47.50 291 ASN B CA 1
ATOM 5327 C C . ASN B 1 293 ? -55.182 -64.536 1.534 1.00 49.70 291 ASN B C 1
ATOM 5328 O O . ASN B 1 293 ? -54.908 -65.715 1.770 1.00 44.81 291 ASN B O 1
ATOM 5333 N N . GLY B 1 294 ? -54.262 -63.607 1.291 1.00 46.74 292 GLY B N 1
ATOM 5334 C CA . GLY B 1 294 ? -52.860 -63.941 1.116 1.00 45.35 292 GLY B CA 1
ATOM 5335 C C . GLY B 1 294 ? -52.287 -62.966 0.109 1.00 49.39 292 GLY B C 1
ATOM 5336 O O . GLY B 1 294 ? -53.020 -62.114 -0.387 1.00 52.79 292 GLY B O 1
ATOM 5337 N N . LEU B 1 295 ? -50.995 -63.066 -0.188 1.00 43.88 293 LEU B N 1
ATOM 5338 C CA . LEU B 1 295 ? -50.373 -62.111 -1.107 1.00 51.01 293 LEU B CA 1
ATOM 5339 C C . LEU B 1 295 ? -51.243 -62.010 -2.337 1.00 47.94 293 LEU B C 1
ATOM 5340 O O . LEU B 1 295 ? -51.621 -63.022 -2.921 1.00 47.82 293 LEU B O 1
ATOM 5345 N N . GLY B 1 296 ? -51.603 -60.788 -2.697 1.00 45.06 294 GLY B N 1
ATOM 5346 C CA . GLY B 1 296 ? -52.573 -60.582 -3.752 1.00 48.85 294 GLY B CA 1
ATOM 5347 C C . GLY B 1 296 ? -52.033 -60.042 -5.067 1.00 50.08 294 GLY B C 1
ATOM 5348 O O . GLY B 1 296 ? -50.818 -60.010 -5.323 1.00 41.36 294 GLY B O 1
ATOM 5349 N N . ALA B 1 297 ? -52.973 -59.626 -5.909 1.00 46.76 295 ALA B N 1
ATOM 5350 C CA . ALA B 1 297 ? -52.671 -59.125 -7.232 1.00 44.10 295 ALA B CA 1
ATOM 5351 C C . ALA B 1 297 ? -52.094 -57.727 -7.107 1.00 45.71 295 ALA B C 1
ATOM 5352 O O . ALA B 1 297 ? -51.915 -57.203 -5.993 1.00 46.04 295 ALA B O 1
ATOM 5354 N N . GLY B 1 298 ? -51.810 -57.122 -8.253 1.00 48.12 296 GLY B N 1
ATOM 5355 C CA . GLY B 1 298 ? -51.220 -55.801 -8.303 1.00 41.66 296 GLY B CA 1
ATOM 5356 C C . GLY B 1 298 ? -51.429 -55.202 -9.677 1.00 50.22 296 GLY B C 1
ATOM 5357 O O . GLY B 1 298 ? -51.941 -55.870 -10.580 1.00 55.49 296 GLY B O 1
ATOM 5358 N N . ILE B 1 299 ? -51.035 -53.944 -9.842 1.00 47.63 297 ILE B N 1
ATOM 5359 C CA . ILE B 1 299 ? -51.124 -53.295 -11.147 1.00 48.46 297 ILE B CA 1
ATOM 5360 C C . ILE B 1 299 ? -50.147 -53.913 -12.158 1.00 53.47 297 ILE B C 1
ATOM 5361 O O . ILE B 1 299 ? -48.980 -54.146 -11.841 1.00 56.28 297 ILE B O 1
ATOM 5366 N N . ALA B 1 300 ? -50.634 -54.192 -13.365 1.00 56.85 298 ALA B N 1
ATOM 5367 C CA . ALA B 1 300 ? -49.774 -54.652 -14.457 1.00 55.84 298 ALA B CA 1
ATOM 5368 C C . ALA B 1 300 ? -49.471 -53.480 -15.393 1.00 57.63 298 ALA B C 1
ATOM 5369 O O . ALA B 1 300 ? -49.981 -53.403 -16.519 1.00 53.15 298 ALA B O 1
ATOM 5371 N N . GLY B 1 301 ? -48.657 -52.550 -14.910 1.00 54.88 299 GLY B N 1
ATOM 5372 C CA . GLY B 1 301 ? -48.359 -51.357 -15.670 1.00 61.50 299 GLY B CA 1
ATOM 5373 C C . GLY B 1 301 ? -46.985 -51.404 -16.308 1.00 57.80 299 GLY B C 1
ATOM 5374 O O . GLY B 1 301 ? -46.307 -52.436 -16.287 1.00 52.08 299 GLY B O 1
ATOM 5375 N N . GLY B 1 302 ? -46.567 -50.273 -16.867 1.00 49.17 300 GLY B N 1
ATOM 5376 C CA . GLY B 1 302 ? -45.299 -50.216 -17.562 1.00 49.16 300 GLY B CA 1
ATOM 5377 C C . GLY B 1 302 ? -45.542 -49.957 -19.032 1.00 54.44 300 GLY B C 1
ATOM 5378 O O . GLY B 1 302 ? -46.548 -49.347 -19.397 1.00 58.44 300 GLY B O 1
ATOM 5379 N N . SER B 1 303 ? -44.635 -50.431 -19.879 1.00 55.28 301 SER B N 1
ATOM 5380 C CA . SER B 1 303 ? -44.702 -50.121 -21.304 1.00 54.01 301 SER B CA 1
ATOM 5381 C C . SER B 1 303 ? -44.478 -51.344 -22.178 1.00 59.76 301 SER B C 1
ATOM 5382 O O . SER B 1 303 ? -43.929 -52.352 -21.741 1.00 58.35 301 SER B O 1
ATOM 5385 N N . SER B 1 304 ? -44.890 -51.233 -23.433 1.00 66.16 302 SER B N 1
ATOM 5386 C CA . SER B 1 304 ? -44.742 -52.323 -24.377 1.00 69.66 302 SER B CA 1
ATOM 5387 C C . SER B 1 304 ? -44.091 -51.798 -25.647 1.00 72.90 302 SER B C 1
ATOM 5388 O O . SER B 1 304 ? -44.065 -50.588 -25.888 1.00 69.77 302 SER B O 1
ATOM 5391 N N . LEU B 1 305 ? -43.545 -52.706 -26.447 1.00 76.31 303 LEU B N 1
ATOM 5392 C CA . LEU B 1 305 ? -42.975 -52.329 -27.734 1.00 79.71 303 LEU B CA 1
ATOM 5393 C C . LEU B 1 305 ? -43.963 -52.614 -28.857 1.00 88.70 303 LEU B C 1
ATOM 5394 O O . LEU B 1 305 ? -44.573 -53.684 -28.911 1.00 91.06 303 LEU B O 1
ATOM 5399 N N . VAL B 1 306 ? -44.120 -51.632 -29.740 1.00 92.28 304 VAL B N 1
ATOM 5400 C CA . VAL B 1 306 ? -45.169 -51.641 -30.750 1.00 94.10 304 VAL B CA 1
ATOM 5401 C C . VAL B 1 306 ? -44.609 -51.250 -32.120 1.00 101.61 304 VAL B C 1
ATOM 5402 O O . VAL B 1 306 ? -43.924 -50.231 -32.247 1.00 103.80 304 VAL B O 1
ATOM 5406 N N . ILE B 1 307 ? -44.887 -52.067 -33.138 1.00 99.80 305 ILE B N 1
ATOM 5407 C CA . ILE B 1 307 ? -44.496 -51.748 -34.517 1.00 97.84 305 ILE B CA 1
ATOM 5408 C C . ILE B 1 307 ? -45.662 -51.132 -35.280 1.00 98.66 305 ILE B C 1
ATOM 5409 O O . ILE B 1 307 ? -46.652 -51.810 -35.553 1.00 101.43 305 ILE B O 1
ATOM 5414 N N . PHE B 1 308 ? -45.565 -49.851 -35.616 1.00 94.67 306 PHE B N 1
ATOM 5415 C CA . PHE B 1 308 ? -46.631 -49.226 -36.387 1.00 115.92 306 PHE B CA 1
ATOM 5416 C C . PHE B 1 308 ? -46.723 -49.894 -37.751 1.00 132.89 306 PHE B C 1
ATOM 5417 O O . PHE B 1 308 ? -45.712 -50.336 -38.299 1.00 136.26 306 PHE B O 1
ATOM 5425 N N . LYS B 1 309 ? -47.934 -49.985 -38.292 1.00 112.32 307 LYS B N 1
ATOM 5426 C CA . LYS B 1 309 ? -48.142 -50.707 -39.544 1.00 120.81 307 LYS B CA 1
ATOM 5427 C C . LYS B 1 309 ? -47.844 -49.858 -40.780 1.00 122.25 307 LYS B C 1
ATOM 5428 O O . LYS B 1 309 ? -47.597 -50.395 -41.858 1.00 121.67 307 LYS B O 1
ATOM 5434 N N . SER B 1 310 ? -47.851 -48.536 -40.617 1.00 120.51 308 SER B N 1
ATOM 5435 C CA . SER B 1 310 ? -47.475 -47.642 -41.708 1.00 117.15 308 SER B CA 1
ATOM 5436 C C . SER B 1 310 ? -45.953 -47.577 -41.862 1.00 127.72 308 SER B C 1
ATOM 5437 O O . SER B 1 310 ? -45.404 -46.601 -42.380 1.00 130.73 308 SER B O 1
ATOM 5440 N N . SER B 1 311 ? -45.282 -48.635 -41.411 1.00 130.00 309 SER B N 1
ATOM 5441 C CA . SER B 1 311 ? -43.829 -48.733 -41.495 1.00 127.11 309 SER B CA 1
ATOM 5442 C C . SER B 1 311 ? -43.400 -49.675 -42.604 1.00 132.72 309 SER B C 1
ATOM 5443 O O . SER B 1 311 ? -44.062 -50.679 -42.868 1.00 132.77 309 SER B O 1
ATOM 5446 N N . GLN B 1 312 ? -42.277 -49.353 -43.236 1.00 140.09 310 GLN B N 1
ATOM 5447 C CA . GLN B 1 312 ? -41.735 -50.185 -44.303 1.00 150.60 310 GLN B CA 1
ATOM 5448 C C . GLN B 1 312 ? -41.050 -51.415 -43.720 1.00 155.09 310 GLN B C 1
ATOM 5449 O O . GLN B 1 312 ? -41.406 -52.557 -44.031 1.00 158.08 310 GLN B O 1
ATOM 5455 N N . HIS B 1 313 ? -40.069 -51.163 -42.859 1.00 149.54 311 HIS B N 1
ATOM 5456 C CA . HIS B 1 313 ? -39.178 -52.208 -42.379 1.00 142.54 311 HIS B CA 1
ATOM 5457 C C . HIS B 1 313 ? -39.676 -52.846 -41.103 1.00 127.79 311 HIS B C 1
ATOM 5458 O O . HIS B 1 313 ? -39.138 -52.621 -40.024 1.00 120.60 311 HIS B O 1
ATOM 5465 N N . LYS B 1 314 ? -40.710 -53.660 -41.257 1.00 123.22 312 LYS B N 1
ATOM 5466 C CA . LYS B 1 314 ? -41.346 -54.330 -40.142 1.00 121.12 312 LYS B CA 1
ATOM 5467 C C . LYS B 1 314 ? -40.538 -55.524 -39.646 1.00 124.06 312 LYS B C 1
ATOM 5468 O O . LYS B 1 314 ? -40.687 -55.949 -38.504 1.00 131.31 312 LYS B O 1
ATOM 5474 N N . ASP B 1 315 ? -39.677 -56.061 -40.496 1.00 119.66 313 ASP B N 1
ATOM 5475 C CA . ASP B 1 315 ? -38.875 -57.211 -40.104 1.00 118.48 313 ASP B CA 1
ATOM 5476 C C . ASP B 1 315 ? -37.568 -56.764 -39.464 1.00 110.77 313 ASP B C 1
ATOM 5477 O O . ASP B 1 315 ? -36.948 -57.514 -38.707 1.00 109.62 313 ASP B O 1
ATOM 5482 N N . ALA B 1 316 ? -37.154 -55.538 -39.771 1.00 103.80 314 ALA B N 1
ATOM 5483 C CA . ALA B 1 316 ? -35.990 -54.953 -39.120 1.00 104.67 314 ALA B CA 1
ATOM 5484 C C . ALA B 1 316 ? -36.400 -54.537 -37.715 1.00 108.04 314 ALA B C 1
ATOM 5485 O O . ALA B 1 316 ? -35.695 -54.805 -36.742 1.00 104.10 314 ALA B O 1
ATOM 5487 N N . SER B 1 317 ? -37.560 -53.892 -37.627 1.00 111.28 315 SER B N 1
ATOM 5488 C CA . SER B 1 317 ? -38.113 -53.424 -36.361 1.00 113.74 315 SER B CA 1
ATOM 5489 C C . SER B 1 317 ? -38.302 -54.551 -35.343 1.00 114.06 315 SER B C 1
ATOM 5490 O O . SER B 1 317 ? -38.142 -54.336 -34.142 1.00 109.39 315 SER B O 1
ATOM 5493 N N . TRP B 1 318 ? -38.638 -55.745 -35.824 1.00 116.68 316 TRP B N 1
ATOM 5494 C CA . TRP B 1 318 ? -38.846 -56.891 -34.943 1.00 116.51 316 TRP B CA 1
ATOM 5495 C C . TRP B 1 318 ? -37.532 -57.493 -34.453 1.00 113.57 316 TRP B C 1
ATOM 5496 O O . TRP B 1 318 ? -37.494 -58.170 -33.428 1.00 112.59 316 TRP B O 1
ATOM 5507 N N . LYS B 1 319 ? -36.460 -57.257 -35.197 1.00 111.61 317 LYS B N 1
ATOM 5508 C CA . LYS B 1 319 ? -35.138 -57.700 -34.774 1.00 108.34 317 LYS B CA 1
ATOM 5509 C C . LYS B 1 319 ? -34.635 -56.839 -33.613 1.00 94.26 317 LYS B C 1
ATOM 5510 O O . LYS B 1 319 ? -33.779 -57.265 -32.835 1.00 91.43 317 LYS B O 1
ATOM 5516 N N . LEU B 1 320 ? -35.166 -55.622 -33.519 1.00 79.07 318 LEU B N 1
ATOM 5517 C CA . LEU B 1 320 ? -34.823 -54.701 -32.442 1.00 82.56 318 LEU B CA 1
ATOM 5518 C C . LEU B 1 320 ? -35.621 -55.096 -31.199 1.00 83.45 318 LEU B C 1
ATOM 5519 O O . LEU B 1 320 ? -35.060 -55.338 -30.132 1.00 84.05 318 LEU B O 1
ATOM 5524 N N . ILE B 1 321 ? -36.936 -55.169 -31.366 1.00 82.34 319 ILE B N 1
ATOM 5525 C CA . ILE B 1 321 ? -37.831 -55.672 -30.335 1.00 90.30 319 ILE B CA 1
ATOM 5526 C C . ILE B 1 321 ? -37.364 -57.034 -29.812 1.00 94.86 319 ILE B C 1
ATOM 5527 O O . ILE B 1 321 ? -37.369 -57.283 -28.605 1.00 94.67 319 ILE B O 1
ATOM 5532 N N . GLU B 1 322 ? -36.943 -57.905 -30.721 1.00 96.24 320 GLU B N 1
ATOM 5533 C CA . GLU B 1 322 ? -36.460 -59.224 -30.333 1.00 95.91 320 GLU B CA 1
ATOM 5534 C C . GLU B 1 322 ? -35.230 -59.090 -29.441 1.00 90.20 320 GLU B C 1
ATOM 5535 O O . GLU B 1 322 ? -35.048 -59.860 -28.497 1.00 92.95 320 GLU B O 1
ATOM 5541 N N . TYR B 1 323 ? -34.396 -58.099 -29.742 1.00 80.01 321 TYR B N 1
ATOM 5542 C CA . TYR B 1 323 ? -33.190 -57.829 -28.960 1.00 84.30 321 TYR B CA 1
ATOM 5543 C C . TYR B 1 323 ? -33.541 -57.279 -27.574 1.00 84.49 321 TYR B C 1
ATOM 5544 O O . TYR B 1 323 ? -33.054 -57.779 -26.558 1.00 86.05 321 TYR B O 1
ATOM 5553 N N . LEU B 1 324 ? -34.396 -56.260 -27.539 1.00 78.35 322 LEU B N 1
ATOM 5554 C CA . LEU B 1 324 ? -34.869 -55.707 -26.272 1.00 80.18 322 LEU B CA 1
ATOM 5555 C C . LEU B 1 324 ? -35.637 -56.748 -25.453 1.00 80.96 322 LEU B C 1
ATOM 5556 O O . LEU B 1 324 ? -35.919 -56.531 -24.273 1.00 79.84 322 LEU B O 1
ATOM 5561 N N . SER B 1 325 ? -35.957 -57.880 -26.081 1.00 82.59 323 SER B N 1
ATOM 5562 C CA . SER B 1 325 ? -36.655 -58.967 -25.397 1.00 76.68 323 SER B CA 1
ATOM 5563 C C . SER B 1 325 ? -35.703 -60.055 -24.905 1.00 77.57 323 SER B C 1
ATOM 5564 O O . SER B 1 325 ? -36.137 -61.082 -24.389 1.00 82.76 323 SER B O 1
ATOM 5567 N N . GLN B 1 326 ? -34.406 -59.834 -25.071 1.00 78.70 324 GLN B N 1
ATOM 5568 C CA . GLN B 1 326 ? -33.428 -60.809 -24.612 1.00 86.93 324 GLN B CA 1
ATOM 5569 C C . GLN B 1 326 ? -33.053 -60.581 -23.153 1.00 90.59 324 GLN B C 1
ATOM 5570 O O . GLN B 1 326 ? -32.700 -59.467 -22.763 1.00 91.19 324 GLN B O 1
ATOM 5576 N N . PRO B 1 327 ? -33.132 -61.646 -22.345 1.00 91.13 325 PRO B N 1
ATOM 5577 C CA . PRO B 1 327 ? -32.842 -61.655 -20.909 1.00 95.05 325 PRO B CA 1
ATOM 5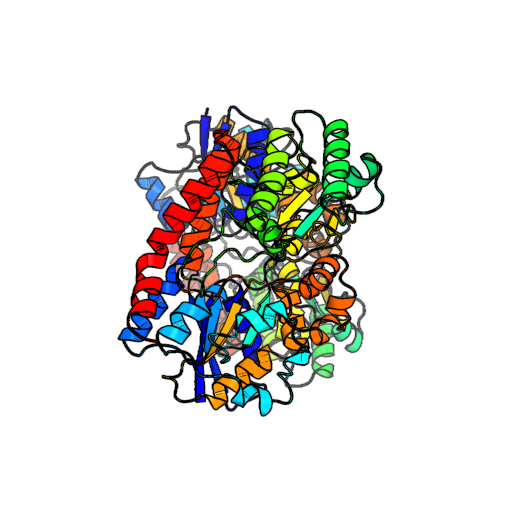578 C C . PRO B 1 327 ? -31.705 -60.726 -20.485 1.00 97.09 325 PRO B C 1
ATOM 5579 O O . PRO B 1 327 ? -31.898 -59.892 -19.598 1.00 94.78 325 PRO B O 1
ATOM 5583 N N . GLN B 1 328 ? -30.542 -60.866 -21.109 1.00 97.00 326 GLN B N 1
ATOM 5584 C CA . GLN B 1 328 ? -29.368 -60.111 -20.687 1.00 96.87 326 GLN B CA 1
ATOM 5585 C C . GLN B 1 328 ? -29.423 -58.650 -21.113 1.00 91.06 326 GLN B C 1
ATOM 5586 O O . GLN B 1 328 ? -28.803 -57.792 -20.479 1.00 90.44 326 GLN B O 1
ATOM 5592 N N . VAL B 1 329 ? -30.167 -58.369 -22.178 1.00 84.85 327 VAL B N 1
ATOM 5593 C CA . VAL B 1 329 ? -30.451 -56.986 -22.546 1.00 83.83 327 VAL B CA 1
ATOM 5594 C C . VAL B 1 329 ? -31.375 -56.357 -21.492 1.00 82.16 327 VAL B C 1
ATOM 5595 O O . VAL B 1 329 ? -31.165 -55.220 -21.060 1.00 84.45 327 VAL B O 1
ATOM 5599 N N . GLN B 1 330 ? -32.390 -57.106 -21.072 1.00 77.00 328 GLN B N 1
ATOM 5600 C CA . GLN B 1 330 ? -33.293 -56.642 -20.017 1.00 80.66 328 GLN B CA 1
ATOM 5601 C C . GLN B 1 330 ? -32.591 -56.545 -18.660 1.00 78.95 328 GLN B C 1
ATOM 5602 O O . GLN B 1 330 ? -32.857 -55.626 -17.886 1.00 79.01 328 GLN B O 1
ATOM 5608 N N . ALA B 1 331 ? -31.697 -57.490 -18.378 1.00 78.26 329 ALA B N 1
ATOM 5609 C CA . ALA B 1 331 ? -30.919 -57.455 -17.141 1.00 74.38 329 ALA B CA 1
ATOM 5610 C C . ALA B 1 331 ? -30.103 -56.170 -17.058 1.00 72.93 329 ALA B C 1
ATOM 5611 O O . ALA B 1 331 ? -30.054 -55.518 -16.013 1.00 73.90 329 ALA B O 1
ATOM 5613 N N . ARG B 1 332 ? -29.474 -55.803 -18.169 1.00 73.41 330 ARG B N 1
ATOM 5614 C CA . ARG B 1 332 ? -28.679 -54.584 -18.220 1.00 80.28 330 ARG B CA 1
ATOM 5615 C C . ARG B 1 332 ? -29.567 -53.344 -18.121 1.00 75.01 330 ARG B C 1
ATOM 5616 O O . ARG B 1 332 ? -29.263 -52.407 -17.376 1.00 75.77 330 ARG B O 1
ATOM 5624 N N . PHE B 1 333 ? -30.665 -53.346 -18.874 1.00 68.59 331 PHE B N 1
ATOM 5625 C CA . PHE B 1 333 ? -31.641 -52.262 -18.824 1.00 60.90 331 PHE B CA 1
ATOM 5626 C C . PHE B 1 333 ? -32.102 -52.044 -17.378 1.00 61.23 331 PHE B C 1
ATOM 5627 O O . PHE B 1 333 ? -32.288 -50.912 -16.917 1.00 61.59 331 PHE B O 1
ATOM 5635 N N . HIS B 1 334 ? -32.260 -53.141 -16.651 1.00 56.10 332 HIS B N 1
ATOM 5636 C CA . HIS B 1 334 ? -32.708 -53.059 -15.278 1.00 52.55 332 HIS B CA 1
ATOM 5637 C C . HIS B 1 334 ? -31.600 -52.569 -14.357 1.00 61.12 332 HIS B C 1
ATOM 5638 O O . HIS B 1 334 ? -31.863 -51.870 -13.376 1.00 61.92 332 HIS B O 1
ATOM 5645 N N . ALA B 1 335 ? -30.365 -52.953 -14.659 1.00 64.11 333 ALA B N 1
ATOM 5646 C CA . ALA B 1 335 ? -29.223 -52.492 -13.877 1.00 67.59 333 ALA B CA 1
ATOM 5647 C C . ALA B 1 335 ? -29.146 -50.964 -13.903 1.00 66.82 333 ALA B C 1
ATOM 5648 O O . ALA B 1 335 ? -28.943 -50.324 -12.871 1.00 63.25 333 ALA B O 1
ATOM 5650 N N . ILE B 1 336 ? -29.334 -50.389 -15.088 1.00 62.87 334 ILE B N 1
ATOM 5651 C CA . ILE B 1 336 ? -29.153 -48.956 -15.277 1.00 65.86 334 ILE B CA 1
ATOM 5652 C C . ILE B 1 336 ? -30.322 -48.112 -14.770 1.00 75.98 334 ILE B C 1
ATOM 5653 O O . ILE B 1 336 ? -30.119 -47.253 -13.910 1.00 88.43 334 ILE B O 1
ATOM 5658 N N . ILE B 1 337 ? -31.537 -48.333 -15.279 1.00 67.70 335 ILE B N 1
ATOM 5659 C CA . ILE B 1 337 ? -32.673 -47.545 -14.774 1.00 65.95 335 ILE B CA 1
ATOM 5660 C C . ILE B 1 337 ? -33.628 -48.241 -13.827 1.00 60.73 335 ILE B C 1
ATOM 5661 O O . ILE B 1 337 ? -34.612 -47.634 -13.422 1.00 62.44 335 ILE B O 1
ATOM 5666 N N . GLY B 1 338 ? -33.364 -49.498 -13.483 1.00 65.58 336 GLY B N 1
ATOM 5667 C CA . GLY B 1 338 ? -34.184 -50.192 -12.499 1.00 61.56 336 GLY B CA 1
ATOM 5668 C C . GLY B 1 338 ? -35.555 -50.632 -12.999 1.00 61.27 336 GLY B C 1
ATOM 5669 O O . GLY B 1 338 ? -36.417 -51.003 -12.208 1.00 58.04 336 GLY B O 1
ATOM 5670 N N . ASP B 1 339 ? -35.763 -50.593 -14.313 1.00 59.92 337 ASP B N 1
ATOM 5671 C CA . ASP B 1 339 ? -37.011 -51.078 -14.901 1.00 58.94 337 ASP B CA 1
ATOM 5672 C C . ASP B 1 339 ? -37.120 -52.601 -14.828 1.00 54.90 337 ASP B C 1
ATOM 5673 O O . ASP B 1 339 ? -36.156 -53.321 -15.108 1.00 58.02 337 ASP B O 1
ATOM 5678 N N . LEU B 1 340 ? -38.303 -53.082 -14.460 1.00 48.61 338 LEU B N 1
ATOM 5679 C CA . LEU B 1 340 ? -38.517 -54.504 -14.215 1.00 51.17 338 LEU B CA 1
ATOM 5680 C C . LEU B 1 340 ? -38.669 -55.328 -15.494 1.00 58.19 338 LEU B C 1
ATOM 5681 O O . LEU B 1 340 ? -39.544 -55.046 -16.318 1.00 61.99 338 LEU B O 1
ATOM 5686 N N . PRO B 1 341 ? -37.834 -56.373 -15.643 1.00 60.25 339 PRO B N 1
ATOM 5687 C CA . PRO B 1 341 ? -37.967 -57.355 -16.727 1.00 66.89 339 PRO B CA 1
ATOM 5688 C C . PRO B 1 341 ? -39.352 -57.995 -16.727 1.00 67.50 339 PRO B C 1
ATOM 5689 O O . PRO B 1 341 ? -39.880 -58.312 -15.661 1.00 56.72 339 PRO B O 1
ATOM 5693 N N . PRO B 1 342 ? -39.936 -58.185 -17.916 1.00 70.94 340 PRO B N 1
ATOM 5694 C CA . PRO B 1 342 ? -41.292 -58.737 -18.004 1.00 68.53 340 PRO B CA 1
ATOM 5695 C C . PRO B 1 342 ? -41.324 -60.256 -18.177 1.00 72.81 340 PRO B C 1
ATOM 5696 O O . PRO B 1 342 ? -42.403 -60.795 -18.420 1.00 71.43 340 PRO B O 1
ATOM 5700 N N . ARG B 1 343 ? -40.182 -60.932 -18.059 1.00 71.39 341 ARG B N 1
ATOM 5701 C CA . ARG B 1 343 ? -40.149 -62.384 -18.256 1.00 74.37 341 ARG B CA 1
ATOM 5702 C C . ARG B 1 343 ? -39.307 -63.117 -17.217 1.00 76.75 341 ARG B C 1
ATOM 5703 O O . ARG B 1 343 ? -38.364 -62.553 -16.664 1.00 74.65 341 ARG B O 1
ATOM 5711 N N . ARG B 1 344 ? -39.654 -64.380 -16.970 1.00 81.32 342 ARG B N 1
ATOM 5712 C CA . ARG B 1 344 ? -39.077 -65.152 -15.866 1.00 79.25 342 ARG B CA 1
ATOM 5713 C C . ARG B 1 344 ? -37.614 -65.499 -16.066 1.00 80.61 342 ARG B C 1
ATOM 5714 O O . ARG B 1 344 ? -36.845 -65.514 -15.109 1.00 83.17 342 ARG B O 1
ATOM 5722 N N . SER B 1 345 ? -37.230 -65.799 -17.302 1.00 84.93 343 SER B N 1
ATOM 5723 C CA . SER B 1 345 ? -35.839 -66.143 -17.574 1.00 88.53 343 SER B CA 1
ATOM 5724 C C . SER B 1 345 ? -34.920 -64.996 -17.140 1.00 82.78 343 SER B C 1
ATOM 5725 O O . SER B 1 345 ? -33.956 -65.212 -16.397 1.00 81.76 343 SER B O 1
ATOM 5728 N N . THR B 1 346 ? -35.237 -63.779 -17.582 1.00 75.18 344 THR B N 1
ATOM 5729 C CA . THR B 1 346 ? -34.466 -62.604 -17.187 1.00 71.26 344 THR B CA 1
ATOM 5730 C C . THR B 1 346 ? -34.306 -62.553 -15.669 1.00 69.36 344 THR B C 1
ATOM 5731 O O . THR B 1 346 ? -33.241 -62.201 -15.158 1.00 63.01 344 THR B O 1
ATOM 5735 N N . TRP B 1 347 ? -35.363 -62.929 -14.954 1.00 67.82 345 TRP B N 1
ATOM 5736 C CA . TRP B 1 347 ? -35.356 -62.894 -13.494 1.00 69.42 345 TRP B CA 1
ATOM 5737 C C . TRP B 1 347 ? -34.488 -63.966 -12.841 1.00 76.93 345 TRP B C 1
ATOM 5738 O O . TRP B 1 347 ? -34.062 -63.805 -11.695 1.00 75.00 345 TRP B O 1
ATOM 5749 N N . LYS B 1 348 ? -34.230 -65.052 -13.566 1.00 86.27 346 LYS B N 1
ATOM 5750 C CA . LYS B 1 348 ? -33.406 -66.141 -13.045 1.00 87.82 346 LYS B CA 1
ATOM 5751 C C . LYS B 1 348 ? -31.927 -65.769 -13.008 1.00 84.93 346 LYS B C 1
ATOM 5752 O O . LYS B 1 348 ? -31.159 -66.338 -12.228 1.00 81.42 346 LYS B O 1
ATOM 5758 N N . LEU B 1 349 ? -31.535 -64.820 -13.857 1.00 84.24 347 LEU B N 1
ATOM 5759 C CA . LEU B 1 349 ? -30.160 -64.331 -13.882 1.00 86.99 347 LEU B CA 1
ATOM 5760 C C . LEU B 1 349 ? -29.722 -63.910 -12.491 1.00 94.15 347 LEU B C 1
ATOM 5761 O O . LEU B 1 349 ? -30.478 -63.261 -11.776 1.00 101.35 347 LEU B O 1
ATOM 5766 N N . PRO B 1 350 ? -28.492 -64.276 -12.108 1.00 96.54 348 PRO B N 1
ATOM 5767 C CA . PRO B 1 350 ? -27.886 -63.954 -10.809 1.00 99.11 348 PRO B CA 1
ATOM 5768 C C . PRO B 1 350 ? -27.989 -62.468 -10.463 1.00 97.43 348 PRO B C 1
ATOM 5769 O O . PRO B 1 350 ? -28.231 -62.110 -9.306 1.00 97.15 348 PRO B O 1
ATOM 5773 N N . SER B 1 351 ? -27.790 -61.619 -11.465 1.00 92.83 349 SER B N 1
ATOM 5774 C CA . SER B 1 351 ? -27.951 -60.182 -11.308 1.00 84.76 349 SER B CA 1
ATOM 5775 C C . SER B 1 351 ? -29.245 -59.866 -10.550 1.00 85.73 349 SER B C 1
ATOM 5776 O O . SER B 1 351 ? -29.220 -59.270 -9.469 1.00 82.53 349 SER B O 1
ATOM 5779 N N . LEU B 1 352 ? -30.371 -60.285 -11.122 1.00 83.86 350 LEU B N 1
ATOM 5780 C CA . LEU B 1 352 ? -31.685 -60.069 -10.522 1.00 78.74 350 LEU B CA 1
ATOM 5781 C C . LEU B 1 352 ? -31.985 -61.070 -9.413 1.00 74.47 350 LEU B C 1
ATOM 5782 O O . LEU B 1 352 ? -32.496 -60.698 -8.361 1.00 70.56 350 LEU B O 1
ATOM 5787 N N . ALA B 1 353 ? -31.666 -62.337 -9.654 1.00 77.41 351 ALA B N 1
ATOM 5788 C CA . ALA B 1 353 ? -32.015 -63.413 -8.727 1.00 78.86 351 ALA B CA 1
ATOM 5789 C C . ALA B 1 353 ? -31.432 -63.218 -7.328 1.00 80.19 351 ALA B C 1
ATOM 5790 O O . ALA B 1 353 ? -31.966 -63.750 -6.353 1.00 86.79 351 ALA B O 1
ATOM 5792 N N . ASN B 1 354 ? -30.341 -62.464 -7.233 1.00 76.87 352 ASN B N 1
ATOM 5793 C CA . ASN B 1 354 ? -29.688 -62.226 -5.945 1.00 83.47 352 ASN B CA 1
ATOM 5794 C C . ASN B 1 354 ? -29.984 -60.839 -5.378 1.00 83.39 352 ASN B C 1
ATOM 5795 O O . ASN B 1 354 ? -29.467 -60.468 -4.320 1.00 87.90 352 ASN B O 1
ATOM 5800 N N . ASP B 1 355 ? -30.803 -60.070 -6.090 1.00 74.21 353 ASP B N 1
ATOM 5801 C CA . ASP B 1 355 ? -31.179 -58.739 -5.632 1.00 64.36 353 ASP B CA 1
ATOM 5802 C C . ASP B 1 355 ? -32.324 -58.824 -4.625 1.00 67.94 353 ASP B C 1
ATOM 5803 O O . ASP B 1 355 ? -33.478 -59.053 -4.994 1.00 68.09 353 ASP B O 1
ATOM 5808 N N . ALA B 1 356 ? -31.993 -58.631 -3.353 1.00 68.21 354 ALA B N 1
ATOM 5809 C CA . ALA B 1 356 ? -32.961 -58.767 -2.266 1.00 63.50 354 ALA B CA 1
ATOM 5810 C C . ALA B 1 356 ? -34.099 -57.743 -2.319 1.00 63.23 354 ALA B C 1
ATOM 5811 O O . ALA B 1 356 ? -35.191 -57.996 -1.807 1.00 63.93 354 ALA B O 1
ATOM 5813 N N . LEU B 1 357 ? -33.835 -56.584 -2.915 1.00 55.50 355 LEU B N 1
ATOM 5814 C CA . LEU B 1 357 ? -34.835 -55.525 -2.976 1.00 53.23 355 LEU B CA 1
ATOM 5815 C C . LEU B 1 357 ? -35.734 -55.724 -4.180 1.00 54.46 355 LEU B C 1
ATOM 5816 O O . LEU B 1 357 ? -36.867 -55.254 -4.194 1.00 55.87 355 LEU B O 1
ATOM 5821 N N . ALA B 1 358 ? -35.220 -56.420 -5.189 1.00 48.69 356 ALA B N 1
ATOM 5822 C CA . ALA B 1 358 ? -36.008 -56.744 -6.370 1.00 48.73 356 ALA B CA 1
ATOM 5823 C C . ALA B 1 358 ? -36.907 -57.958 -6.143 1.00 54.69 356 ALA B C 1
ATOM 5824 O O . ALA B 1 358 ? -37.850 -58.180 -6.904 1.00 57.70 356 ALA B O 1
ATOM 5826 N N . HIS B 1 359 ? -36.611 -58.741 -5.107 1.00 51.68 357 HIS B N 1
ATOM 5827 C CA . HIS B 1 359 ? -37.315 -60.000 -4.880 1.00 56.53 357 HIS B CA 1
ATOM 5828 C C . HIS B 1 359 ? -38.839 -59.815 -4.818 1.00 54.29 357 HIS B C 1
ATOM 5829 O O . HIS B 1 359 ? -39.587 -60.497 -5.524 1.00 53.19 357 HIS B O 1
ATOM 5836 N N . ALA B 1 360 ? -39.291 -58.878 -3.994 1.00 50.20 358 ALA B N 1
ATOM 5837 C CA . ALA B 1 360 ? -40.721 -58.651 -3.819 1.00 50.66 358 ALA B CA 1
ATOM 5838 C C . ALA B 1 360 ? -41.422 -58.320 -5.147 1.00 51.84 358 ALA B C 1
ATOM 5839 O O . ALA B 1 360 ? -42.532 -58.789 -5.400 1.00 50.81 358 ALA B O 1
ATOM 5841 N N . PHE B 1 361 ? -40.774 -57.525 -5.998 1.00 44.85 359 PHE B N 1
ATOM 5842 C CA . PHE B 1 361 ? -41.317 -57.246 -7.332 1.00 50.36 359 PHE B CA 1
ATOM 5843 C C . PHE B 1 361 ? -41.443 -58.511 -8.165 1.00 55.96 359 PHE B C 1
ATOM 5844 O O . PHE B 1 361 ? -42.497 -58.783 -8.735 1.00 55.89 359 PHE B O 1
ATOM 5852 N N . GLY B 1 362 ? -40.363 -59.283 -8.227 1.00 53.36 360 GLY B N 1
ATOM 5853 C CA . GLY B 1 362 ? -40.362 -60.528 -8.961 1.00 57.36 360 GLY B CA 1
ATOM 5854 C C . GLY B 1 362 ? -41.496 -61.422 -8.509 1.00 57.52 360 GLY B C 1
ATOM 5855 O O . GLY B 1 362 ? -42.211 -62.015 -9.321 1.00 62.99 360 GLY B O 1
ATOM 5856 N N . ASP B 1 363 ? -41.669 -61.512 -7.201 1.00 52.22 361 ASP B N 1
ATOM 5857 C CA . ASP B 1 363 ? -42.719 -62.347 -6.647 1.00 53.67 361 ASP B CA 1
ATOM 5858 C C . ASP B 1 363 ? -44.096 -61.861 -7.091 1.00 59.93 361 ASP B C 1
ATOM 5859 O O . ASP B 1 363 ? -44.885 -62.625 -7.635 1.00 65.61 361 ASP B O 1
ATOM 5864 N N . GLN B 1 364 ? -44.373 -60.581 -6.860 1.00 57.28 362 GLN B N 1
ATOM 5865 C CA . GLN B 1 364 ? -45.675 -60.004 -7.173 1.00 54.10 362 GLN B CA 1
ATOM 5866 C C . GLN B 1 364 ? -45.988 -60.052 -8.667 1.00 52.46 362 GLN B C 1
ATOM 5867 O O . GLN B 1 364 ? -47.156 -60.101 -9.063 1.00 51.89 362 GLN B O 1
ATOM 5873 N N . LEU B 1 365 ? -44.954 -60.041 -9.499 1.00 53.75 363 LEU B N 1
ATOM 5874 C CA . LEU B 1 365 ? -45.167 -60.073 -10.944 1.00 53.71 363 LEU B CA 1
ATOM 5875 C C . LEU B 1 365 ? -45.960 -61.318 -11.369 1.00 61.16 363 LEU B C 1
ATOM 5876 O O . LEU B 1 365 ? -46.596 -61.327 -12.421 1.00 58.00 363 LEU B O 1
ATOM 5881 N N . GLU B 1 366 ? -45.944 -62.352 -10.530 1.00 61.73 364 GLU B N 1
ATOM 5882 C CA . GLU B 1 366 ? -46.681 -63.578 -10.820 1.00 59.60 364 GLU B CA 1
ATOM 5883 C C . GLU B 1 366 ? -48.187 -63.397 -10.637 1.00 61.35 364 GLU B C 1
ATOM 5884 O O . GLU B 1 366 ? -48.969 -64.248 -11.059 1.00 60.02 364 GLU B O 1
ATOM 5890 N N . ARG B 1 367 ? -48.597 -62.295 -10.011 1.00 45.20 365 ARG B N 1
ATOM 5891 C CA . ARG B 1 367 ? -50.009 -62.110 -9.697 1.00 44.97 365 ARG B CA 1
ATOM 5892 C C . ARG B 1 367 ? -50.593 -60.820 -10.265 1.00 54.89 365 ARG B C 1
ATOM 5893 O O . ARG B 1 367 ? -51.753 -60.503 -10.001 1.00 54.42 365 ARG B O 1
ATOM 5901 N N . VAL B 1 368 ? -49.812 -60.069 -11.041 1.00 47.58 366 VAL B N 1
ATOM 5902 C CA . VAL B 1 368 ? -50.328 -58.798 -11.557 1.00 49.40 366 VAL B CA 1
ATOM 5903 C C . VAL B 1 368 ? -51.458 -58.994 -12.578 1.00 57.18 366 VAL B C 1
ATOM 5904 O O . VAL B 1 368 ? -51.423 -59.923 -13.386 1.00 62.92 366 VAL B O 1
ATOM 5908 N N . LYS B 1 369 ? -52.470 -58.130 -12.505 1.00 60.74 367 LYS B N 1
ATOM 5909 C CA . LYS B 1 369 ? -53.649 -58.194 -13.374 1.00 59.49 367 LYS B CA 1
ATOM 5910 C C . LYS B 1 369 ? -53.688 -56.975 -14.281 1.00 61.51 367 LYS B C 1
ATOM 5911 O O . LYS B 1 369 ? -53.426 -55.859 -13.832 1.00 54.11 367 LYS B O 1
ATOM 5917 N N . ALA B 1 370 ? -54.009 -57.182 -15.556 1.00 65.93 368 ALA B N 1
ATOM 5918 C CA . ALA B 1 370 ? -54.193 -56.061 -16.473 1.00 54.11 368 ALA B CA 1
ATOM 5919 C C . ALA B 1 370 ? -55.442 -55.296 -16.077 1.00 50.85 368 ALA B C 1
ATOM 5920 O O . ALA B 1 370 ? -56.398 -55.854 -15.531 1.00 56.79 368 ALA B O 1
ATOM 5922 N N . THR B 1 371 ? -55.428 -54.003 -16.339 1.00 53.31 369 THR B N 1
ATOM 5923 C CA . THR B 1 371 ? -56.580 -53.173 -16.073 1.00 54.16 369 THR B CA 1
ATOM 5924 C C . THR B 1 371 ? -57.566 -53.399 -17.238 1.00 57.36 369 THR B C 1
ATOM 5925 O O . THR B 1 371 ? -57.166 -53.934 -18.285 1.00 58.54 369 THR B O 1
ATOM 5929 N N . PRO B 1 372 ? -58.859 -53.057 -17.062 1.00 55.77 370 PRO B N 1
ATOM 5930 C CA . PRO B 1 372 ? -59.774 -53.257 -18.201 1.00 65.84 370 PRO B CA 1
ATOM 5931 C C . PRO B 1 372 ? -59.294 -52.474 -19.423 1.00 71.96 370 PRO B C 1
ATOM 5932 O O . PRO B 1 372 ? -59.056 -51.266 -19.328 1.00 76.31 370 PRO B O 1
ATOM 5936 N N . LYS B 1 373 ? -59.145 -53.159 -20.552 1.00 70.79 371 LYS B N 1
ATOM 5937 C CA . LYS B 1 373 ? -58.501 -52.571 -21.723 1.00 75.25 371 LYS B CA 1
ATOM 5938 C C . LYS B 1 373 ? -59.466 -51.767 -22.588 1.00 78.70 371 LYS B C 1
ATOM 5939 O O . LYS B 1 373 ? -59.819 -52.188 -23.689 1.00 74.77 371 LYS B O 1
ATOM 5945 N N . VAL B 1 374 ? -59.894 -50.613 -22.087 1.00 72.96 372 VAL B N 1
ATOM 5946 C CA . VAL B 1 374 ? -60.753 -49.725 -22.857 1.00 71.76 372 VAL B CA 1
ATOM 5947 C C . VAL B 1 374 ? -60.055 -48.394 -23.020 1.00 73.38 372 VAL B C 1
ATOM 5948 O O . VAL B 1 374 ? -59.254 -47.993 -22.179 1.00 72.66 372 VAL B O 1
ATOM 5952 N N . LEU B 1 375 ? -60.379 -47.709 -24.105 1.00 75.91 373 LEU B N 1
ATOM 5953 C CA . LEU B 1 375 ? -59.820 -46.403 -24.414 1.00 79.81 373 LEU B CA 1
ATOM 5954 C C . LEU B 1 375 ? -60.032 -45.399 -23.280 1.00 74.92 373 LEU B C 1
ATOM 5955 O O . LEU B 1 375 ? -59.153 -44.582 -22.986 1.00 71.31 373 LEU B O 1
ATOM 5960 N N . GLU B 1 376 ? -61.203 -45.471 -22.650 1.00 69.56 374 GLU B N 1
ATOM 5961 C CA . GLU B 1 376 ? -61.609 -44.493 -21.641 1.00 67.29 374 GLU B CA 1
ATOM 5962 C C . GLU B 1 376 ? -60.978 -44.742 -20.265 1.00 62.04 374 GLU B C 1
ATOM 5963 O O . GLU B 1 376 ? -61.320 -44.063 -19.294 1.00 59.02 374 GLU B O 1
ATOM 5969 N N . TRP B 1 377 ? -60.063 -45.700 -20.172 1.00 60.94 375 TRP B N 1
ATOM 5970 C CA . TRP B 1 377 ? -59.631 -46.161 -18.847 1.00 62.95 375 TRP B CA 1
ATOM 5971 C C . TRP B 1 377 ? -58.949 -45.094 -17.983 1.00 61.00 375 TRP B C 1
ATOM 5972 O O . TRP B 1 377 ? -59.256 -44.970 -16.799 1.00 58.45 375 TRP B O 1
ATOM 5983 N N . GLU B 1 378 ? -58.030 -44.333 -18.563 1.00 61.87 376 GLU B N 1
ATOM 5984 C CA . GLU B 1 378 ? -57.355 -43.293 -17.800 1.00 70.25 376 GLU B CA 1
ATOM 5985 C C . GLU B 1 378 ? -58.350 -42.280 -17.243 1.00 68.59 376 GLU B C 1
ATOM 5986 O O . GLU B 1 378 ? -58.300 -41.964 -16.060 1.00 65.18 376 GLU B O 1
ATOM 5992 N N . ARG B 1 379 ? -59.256 -41.780 -18.081 1.00 62.73 377 ARG B N 1
ATOM 5993 C CA . ARG B 1 379 ? -60.273 -40.841 -17.605 1.00 63.98 377 ARG B CA 1
ATOM 5994 C C . ARG B 1 379 ? -61.072 -41.450 -16.438 1.00 67.38 377 ARG B C 1
ATOM 5995 O O . ARG B 1 379 ? -61.514 -40.744 -15.528 1.00 67.24 377 ARG B O 1
ATOM 6003 N N . ILE B 1 380 ? -61.245 -42.766 -16.471 1.00 64.39 378 ILE B N 1
ATOM 6004 C CA . ILE B 1 380 ? -62.036 -43.457 -15.458 1.00 58.43 378 ILE B CA 1
ATOM 6005 C C . ILE B 1 380 ? -61.328 -43.525 -14.100 1.00 60.92 378 ILE B C 1
ATOM 6006 O O . ILE B 1 380 ? -61.923 -43.187 -13.072 1.00 59.48 378 ILE B O 1
ATOM 6011 N N . VAL B 1 381 ? -60.064 -43.946 -14.082 1.00 56.00 379 VAL B N 1
ATOM 6012 C CA . VAL B 1 381 ? -59.355 -43.961 -12.815 1.00 53.19 379 VAL B CA 1
ATOM 6013 C C . VAL B 1 381 ? -59.298 -42.559 -12.232 1.00 52.08 379 VAL B C 1
ATOM 6014 O O . VAL B 1 381 ? -59.385 -42.396 -11.023 1.00 50.40 379 VAL B O 1
ATOM 6018 N N . GLN B 1 382 ? -59.180 -41.543 -13.081 1.00 50.06 380 GLN B N 1
ATOM 6019 C CA . GLN B 1 382 ? -59.113 -40.184 -12.564 1.00 54.47 380 GLN B CA 1
ATOM 6020 C C . GLN B 1 382 ? -60.383 -39.840 -11.788 1.00 56.86 380 GLN B C 1
ATOM 6021 O O . GLN B 1 382 ? -60.313 -39.277 -10.696 1.00 58.47 380 GLN B O 1
ATOM 6027 N N . GLU B 1 383 ? -61.540 -40.177 -12.351 1.00 60.35 381 GLU B N 1
ATOM 6028 C CA . GLU B 1 383 ? -62.809 -40.016 -11.631 1.00 59.65 381 GLU B CA 1
ATOM 6029 C C . GLU B 1 383 ? -62.792 -40.776 -10.311 1.00 54.66 381 GLU B C 1
ATOM 6030 O O . GLU B 1 383 ? -63.188 -40.246 -9.275 1.00 55.78 381 GLU B O 1
ATOM 6036 N N . MET B 1 384 ? -62.337 -42.022 -10.353 1.00 48.97 382 MET B N 1
ATOM 6037 C CA . MET B 1 384 ? -62.306 -42.845 -9.154 1.00 50.19 382 MET B CA 1
ATOM 6038 C C . MET B 1 384 ? -61.539 -42.136 -8.043 1.00 51.18 382 MET B C 1
ATOM 6039 O O . MET B 1 384 ? -62.005 -42.028 -6.909 1.00 52.66 382 MET B O 1
ATOM 6044 N N . ARG B 1 385 ? -60.354 -41.652 -8.376 1.00 48.71 383 ARG B N 1
ATOM 6045 C CA . ARG B 1 385 ? -59.521 -41.003 -7.386 1.00 54.82 383 ARG B CA 1
ATOM 6046 C C . ARG B 1 385 ? -60.157 -39.735 -6.836 1.00 55.09 383 ARG B C 1
ATOM 6047 O O . ARG B 1 385 ? -60.000 -39.419 -5.663 1.00 50.34 383 ARG B O 1
ATOM 6055 N N . LEU B 1 386 ? -60.852 -38.992 -7.690 1.00 57.71 384 LEU B N 1
ATOM 6056 C CA . LEU B 1 386 ? -61.533 -37.780 -7.244 1.00 56.31 384 LEU B CA 1
ATOM 6057 C C . LEU B 1 386 ? -62.616 -38.151 -6.239 1.00 55.77 384 LEU B C 1
ATOM 6058 O O . LEU B 1 386 ? -62.808 -37.471 -5.226 1.00 50.69 384 LEU B O 1
ATOM 6063 N N . VAL B 1 387 ? -63.322 -39.239 -6.521 1.00 51.98 385 VAL B N 1
ATOM 6064 C CA . VAL B 1 387 ? -64.362 -39.704 -5.616 1.00 51.18 385 VAL B CA 1
ATOM 6065 C C . VAL B 1 387 ? -63.749 -40.226 -4.316 1.00 53.73 385 VAL B C 1
ATOM 6066 O O . VAL B 1 387 ? -64.222 -39.884 -3.228 1.00 51.58 385 VAL B O 1
ATOM 6070 N N . THR B 1 388 ? -62.677 -41.015 -4.416 1.00 48.81 386 THR B N 1
ATOM 6071 C CA . THR B 1 388 ? -62.103 -41.618 -3.216 1.00 51.57 386 THR B CA 1
ATOM 6072 C C . THR B 1 388 ? -61.584 -40.558 -2.249 1.00 54.01 386 THR B C 1
ATOM 6073 O O . THR B 1 388 ? -61.737 -40.684 -1.031 1.00 50.64 386 THR B O 1
ATOM 6077 N N . GLU B 1 389 ? -60.973 -39.512 -2.787 1.00 50.34 387 GLU B N 1
ATOM 6078 C CA . GLU B 1 389 ? -60.430 -38.466 -1.937 1.00 53.44 387 GLU B CA 1
ATOM 6079 C C . GLU B 1 389 ? -61.544 -37.700 -1.247 1.00 50.69 387 GLU B C 1
ATOM 6080 O O . GLU B 1 389 ? -61.420 -37.318 -0.088 1.00 53.12 387 GLU B O 1
ATOM 6086 N N . ARG B 1 390 ? -62.642 -37.495 -1.961 1.00 46.05 388 ARG B N 1
ATOM 6087 C CA . ARG B 1 390 ? -63.824 -36.884 -1.370 1.00 51.79 388 ARG B CA 1
ATOM 6088 C C . ARG B 1 390 ? -64.400 -37.763 -0.230 1.00 68.79 388 ARG B C 1
ATOM 6089 O O . ARG B 1 390 ? -64.946 -37.256 0.752 1.00 70.62 388 ARG B O 1
ATOM 6097 N N . VAL B 1 391 ? -64.257 -39.079 -0.356 1.00 57.43 389 VAL B N 1
ATOM 6098 C CA . VAL B 1 391 ? -64.676 -39.997 0.696 1.00 53.17 389 VAL B CA 1
ATOM 6099 C C . VAL B 1 391 ? -63.752 -39.943 1.913 1.00 53.21 389 VAL B C 1
ATOM 6100 O O . VAL B 1 391 ? -64.210 -39.845 3.049 1.00 54.45 389 VAL B O 1
ATOM 6104 N N . VAL B 1 392 ? -62.447 -40.008 1.678 1.00 47.10 390 VAL B N 1
ATOM 6105 C CA . VAL B 1 392 ? -61.484 -39.895 2.763 1.00 47.52 390 VAL B CA 1
ATOM 6106 C C . VAL B 1 392 ? -61.553 -38.532 3.465 1.00 56.42 390 VAL B C 1
ATOM 6107 O O . VAL B 1 392 ? -61.550 -38.454 4.694 1.00 52.45 390 VAL B O 1
ATOM 6111 N N . ARG B 1 393 ? -61.601 -37.460 2.681 1.00 51.93 391 ARG B N 1
ATOM 6112 C CA . ARG B 1 393 ? -61.589 -36.113 3.244 1.00 62.72 391 ARG B CA 1
ATOM 6113 C C . ARG B 1 393 ? -62.974 -35.658 3.682 1.00 67.96 391 ARG B C 1
ATOM 6114 O O . ARG B 1 393 ? -63.136 -35.123 4.770 1.00 73.03 391 ARG B O 1
ATOM 6122 N N . GLY B 1 394 ? -63.971 -35.867 2.830 1.00 69.36 392 GLY B N 1
ATOM 6123 C CA . GLY B 1 394 ? -65.286 -35.288 3.049 1.00 72.27 392 GLY B CA 1
ATOM 6124 C C . GLY B 1 394 ? -66.254 -36.155 3.826 1.00 72.82 392 GLY B C 1
ATOM 6125 O O . GLY B 1 394 ? -67.311 -35.695 4.246 1.00 79.74 392 GLY B O 1
ATOM 6126 N N . GLY B 1 395 ? -65.898 -37.417 4.013 1.00 74.35 393 GLY B N 1
ATOM 6127 C CA . GLY B 1 395 ? -66.714 -38.324 4.800 1.00 74.79 393 GLY B CA 1
ATOM 6128 C C . GLY B 1 395 ? -67.964 -38.785 4.074 1.00 71.62 393 GLY B C 1
ATOM 6129 O O . GLY B 1 395 ? -68.893 -39.314 4.694 1.00 67.38 393 GLY B O 1
ATOM 6130 N N . GLN B 1 396 ? -67.991 -38.590 2.758 1.00 65.90 394 GLN B N 1
ATOM 6131 C CA . GLN B 1 396 ? -69.132 -39.018 1.958 1.00 65.08 394 GLN B CA 1
ATOM 6132 C C . GLN B 1 396 ? -69.391 -40.511 2.164 1.00 64.06 394 GLN B C 1
ATOM 6133 O O . GLN B 1 396 ? -68.456 -41.293 2.315 1.00 63.48 394 GLN B O 1
ATOM 6139 N N . SER B 1 397 ? -70.655 -40.913 2.180 1.00 63.69 395 SER B N 1
ATOM 6140 C CA . SER B 1 397 ? -70.957 -42.324 2.387 1.00 64.72 395 SER B CA 1
ATOM 6141 C C . SER B 1 397 ? -70.476 -43.154 1.207 1.00 62.90 395 SER B C 1
ATOM 6142 O O . SER B 1 397 ? -70.671 -42.782 0.053 1.00 65.83 395 SER B O 1
ATOM 6145 N N . HIS B 1 398 ? -69.842 -44.282 1.495 1.00 54.75 396 HIS B N 1
ATOM 6146 C CA . HIS B 1 398 ? -69.406 -45.172 0.434 1.00 54.05 396 HIS B CA 1
ATOM 6147 C C . HIS B 1 398 ? -70.558 -45.475 -0.534 1.00 59.40 396 HIS B C 1
ATOM 6148 O O . HIS B 1 398 ? -70.341 -45.609 -1.738 1.00 62.42 396 HIS B O 1
ATOM 6155 N N . ASP B 1 399 ? -71.780 -45.560 -0.015 1.00 53.24 397 ASP B N 1
ATOM 6156 C CA . ASP B 1 399 ? -72.942 -45.800 -0.867 1.00 59.15 397 ASP B CA 1
ATOM 6157 C C . ASP B 1 399 ? -73.127 -44.664 -1.859 1.00 57.66 397 ASP B C 1
ATOM 6158 O O . ASP B 1 399 ? -73.258 -44.903 -3.053 1.00 56.99 397 ASP B O 1
ATOM 6163 N N . ALA B 1 400 ? -73.126 -43.430 -1.362 1.00 58.85 398 ALA B N 1
ATOM 6164 C CA . ALA B 1 400 ? -73.239 -42.253 -2.224 1.00 60.17 398 ALA B CA 1
ATOM 6165 C C . ALA B 1 400 ? -72.078 -42.207 -3.207 1.00 63.39 398 ALA B C 1
ATOM 6166 O O . ALA B 1 400 ? -72.260 -41.899 -4.385 1.00 61.91 398 ALA B O 1
ATOM 6168 N N . ALA B 1 401 ? -70.885 -42.531 -2.710 1.00 59.17 399 ALA B N 1
ATOM 6169 C CA . ALA B 1 401 ? -69.663 -42.398 -3.489 1.00 49.45 399 ALA B CA 1
ATOM 6170 C C . ALA B 1 401 ? -69.619 -43.338 -4.695 1.00 51.33 399 ALA B C 1
ATOM 6171 O O . ALA B 1 401 ? -69.366 -42.899 -5.804 1.00 57.22 399 ALA B O 1
ATOM 6173 N N . VAL B 1 402 ? -69.873 -44.625 -4.498 1.00 51.54 400 VAL B N 1
ATOM 6174 C CA . VAL B 1 402 ? -69.838 -45.552 -5.631 1.00 56.96 400 VAL B CA 1
ATOM 6175 C C . VAL B 1 402 ? -71.009 -45.322 -6.600 1.00 58.96 400 VAL B C 1
ATOM 6176 O O . VAL B 1 402 ? -70.846 -45.399 -7.815 1.00 60.63 400 VAL B O 1
ATOM 6180 N N . GLN B 1 403 ? -72.182 -45.036 -6.048 1.00 62.46 401 GLN B N 1
ATOM 6181 C CA . GLN B 1 403 ? -73.352 -44.642 -6.823 1.00 66.42 401 GLN B CA 1
ATOM 6182 C C . GLN B 1 403 ? -72.973 -43.547 -7.827 1.00 65.19 401 GLN B C 1
ATOM 6183 O O . GLN B 1 403 ? -73.201 -43.664 -9.032 1.00 63.11 401 GLN B O 1
ATOM 6189 N N . GLU B 1 404 ? -72.376 -42.484 -7.311 1.00 61.46 402 GLU B N 1
ATOM 6190 C CA . GLU B 1 404 ? -71.982 -41.347 -8.121 1.00 63.80 402 GLU B CA 1
ATOM 6191 C C . GLU B 1 404 ? -70.805 -41.651 -9.048 1.00 66.06 402 GLU B C 1
ATOM 6192 O O . GLU B 1 404 ? -70.668 -41.039 -10.106 1.00 63.31 402 GLU B O 1
ATOM 6198 N N . LEU B 1 405 ? -69.954 -42.592 -8.661 1.00 62.88 403 LEU B N 1
ATOM 6199 C CA . LEU B 1 405 ? -68.826 -42.954 -9.514 1.00 56.00 403 LEU B CA 1
ATOM 6200 C C . LEU B 1 405 ? -69.275 -43.734 -10.742 1.00 54.92 403 LEU B C 1
ATOM 6201 O O . LEU B 1 405 ? -68.814 -43.461 -11.839 1.00 53.98 403 LEU B O 1
ATOM 6206 N N . ASP B 1 406 ? -70.163 -44.709 -10.554 1.00 55.98 404 ASP B N 1
ATOM 6207 C CA . ASP B 1 406 ? -70.663 -45.499 -11.675 1.00 61.77 404 ASP B CA 1
ATOM 6208 C C . ASP B 1 406 ? -71.410 -44.572 -12.628 1.00 65.62 404 ASP B C 1
ATOM 6209 O O . ASP B 1 406 ? -71.459 -44.789 -13.836 1.00 70.62 404 ASP B O 1
ATOM 6214 N N . GLN B 1 407 ? -71.987 -43.528 -12.054 1.00 64.54 405 GLN B N 1
ATOM 6215 C CA . GLN B 1 407 ? -72.703 -42.511 -12.794 1.00 62.34 405 GLN B CA 1
ATOM 6216 C C . GLN B 1 407 ? -71.771 -41.797 -13.766 1.00 66.94 405 GLN B C 1
ATOM 6217 O O . GLN B 1 407 ? -72.015 -41.773 -14.977 1.00 68.77 405 GLN B O 1
ATOM 6223 N N . ARG B 1 408 ? -70.707 -41.208 -13.225 1.00 69.70 406 ARG B N 1
ATOM 6224 C CA . ARG B 1 408 ? -69.678 -40.566 -14.036 1.00 68.94 406 ARG B CA 1
ATOM 6225 C C . ARG B 1 408 ? -69.136 -41.558 -15.057 1.00 64.30 406 ARG B C 1
ATOM 6226 O O . ARG B 1 408 ? -69.085 -41.266 -16.249 1.00 62.30 406 ARG B O 1
ATOM 6234 N N . VAL B 1 409 ? -68.747 -42.740 -14.588 1.00 58.82 407 VAL B N 1
ATOM 6235 C CA . VAL B 1 409 ? -68.128 -43.727 -15.465 1.00 62.04 407 VAL B CA 1
ATOM 6236 C C . VAL B 1 409 ? -69.061 -44.125 -16.613 1.00 67.47 407 VAL B C 1
ATOM 6237 O O . VAL B 1 409 ? -68.620 -44.293 -17.757 1.00 65.65 407 VAL B O 1
ATOM 6241 N N . ASP B 1 410 ? -70.348 -44.265 -16.309 1.00 62.81 408 ASP B N 1
ATOM 6242 C CA . ASP B 1 410 ? -71.331 -44.626 -17.330 1.00 66.77 408 ASP B CA 1
ATOM 6243 C C . ASP B 1 410 ? -71.521 -43.521 -18.385 1.00 69.29 408 ASP B C 1
ATOM 6244 O O . ASP B 1 410 ? -71.861 -43.799 -19.534 1.00 70.13 408 ASP B O 1
ATOM 6249 N N . GLU B 1 411 ? -71.282 -42.275 -17.991 1.00 65.35 409 GLU B N 1
ATOM 6250 C CA . GLU B 1 411 ? -71.322 -41.150 -18.912 1.00 65.30 409 GLU B CA 1
ATOM 6251 C C . GLU B 1 411 ? -70.124 -41.209 -19.849 1.00 67.49 409 GLU B C 1
ATOM 6252 O O . GLU B 1 411 ? -70.254 -41.032 -21.072 1.00 64.29 409 GLU B O 1
ATOM 6258 N N . ILE B 1 412 ? -68.954 -41.433 -19.255 1.00 55.22 410 ILE B N 1
ATOM 6259 C CA . ILE B 1 412 ? -67.696 -41.534 -19.992 1.00 63.77 410 ILE B CA 1
ATOM 6260 C C . ILE B 1 412 ? -67.748 -42.649 -21.037 1.00 66.70 410 ILE B C 1
ATOM 6261 O O . ILE B 1 412 ? -67.226 -42.493 -22.148 1.00 64.14 410 ILE B O 1
ATOM 6266 N N . LEU B 1 413 ? -68.400 -43.756 -20.677 1.00 64.74 411 LEU B N 1
ATOM 6267 C CA . LEU B 1 413 ? -68.516 -44.922 -21.550 1.00 63.55 411 LEU B CA 1
ATOM 6268 C C . LEU B 1 413 ? -69.657 -44.797 -22.579 1.00 65.51 411 LEU B C 1
ATOM 6269 O O . LEU B 1 413 ? -69.877 -45.704 -23.386 1.00 65.06 411 LEU B O 1
ATOM 6274 N N . ALA B 1 414 ? -70.373 -43.676 -22.552 1.00 61.84 412 ALA B N 1
ATOM 6275 C CA . ALA B 1 414 ? -71.559 -43.511 -23.393 1.00 72.70 412 ALA B CA 1
ATOM 6276 C C . ALA B 1 414 ? -71.285 -43.862 -24.843 1.00 73.35 412 ALA B C 1
ATOM 6277 O O . ALA B 1 414 ? -72.039 -44.618 -25.456 1.00 77.90 412 ALA B O 1
ATOM 6279 N N . LYS B 1 415 ? -70.205 -43.313 -25.388 1.00 75.46 413 LYS B N 1
ATOM 6280 C CA . LYS B 1 415 ? -69.898 -43.511 -26.802 1.00 74.77 413 LYS B CA 1
ATOM 6281 C C . LYS B 1 415 ? -69.504 -44.958 -27.128 1.00 79.77 413 LYS B C 1
ATOM 6282 O O . LYS B 1 415 ? -69.950 -45.515 -28.133 1.00 81.80 413 LYS B O 1
ATOM 6288 N N . ARG B 1 416 ? -68.677 -45.564 -26.282 1.00 78.73 414 ARG B N 1
ATOM 6289 C CA . ARG B 1 416 ? -68.296 -46.960 -26.471 1.00 77.74 414 ARG B CA 1
ATOM 6290 C C . ARG B 1 416 ? -69.537 -47.847 -26.518 1.00 81.87 414 ARG B C 1
ATOM 6291 O O . ARG B 1 416 ? -69.649 -48.743 -27.361 1.00 75.25 414 ARG B O 1
ATOM 6299 N N . ARG B 1 417 ? -70.453 -47.581 -25.588 1.00 79.04 415 ARG B N 1
ATOM 6300 C CA . ARG B 1 417 ? -71.702 -48.315 -25.445 1.00 74.01 415 ARG B CA 1
ATOM 6301 C C . ARG B 1 417 ? -72.640 -48.079 -26.639 1.00 77.28 415 ARG B C 1
ATOM 6302 O O . ARG B 1 417 ? -73.370 -48.977 -27.053 1.00 77.76 415 ARG B O 1
ATOM 6310 N N . TRP B 1 418 ? -72.616 -46.870 -27.189 1.00 72.87 416 TRP B N 1
ATOM 6311 C CA . TRP B 1 418 ? -73.420 -46.554 -28.367 1.00 80.56 416 TRP B CA 1
ATOM 6312 C C . TRP B 1 418 ? -72.910 -47.291 -29.607 1.00 84.56 416 TRP B C 1
ATOM 6313 O O . TRP B 1 418 ? -73.693 -47.867 -30.357 1.00 89.06 416 TRP B O 1
ATOM 6324 N N . ILE B 1 419 ? -71.598 -47.270 -29.819 1.00 80.32 417 ILE B N 1
ATOM 6325 C CA . ILE B 1 419 ? -70.995 -48.013 -30.917 1.00 81.05 417 ILE B CA 1
ATOM 6326 C C . ILE B 1 419 ? -71.327 -49.506 -30.791 1.00 83.94 417 ILE B C 1
ATOM 6327 O O . ILE B 1 419 ? -71.574 -50.190 -31.780 1.00 85.84 417 ILE B O 1
ATOM 6332 N N . PHE B 1 420 ? -71.354 -50.004 -29.565 1.00 82.27 418 PHE B N 1
ATOM 6333 C CA . PHE B 1 420 ? -71.722 -51.394 -29.324 1.00 82.10 418 PHE B CA 1
ATOM 6334 C C . PHE B 1 420 ? -73.148 -51.715 -29.798 1.00 84.89 418 PHE B C 1
ATOM 6335 O O . PHE B 1 420 ? -73.362 -52.676 -30.541 1.00 84.47 418 PHE B O 1
ATOM 6343 N N . GLU B 1 421 ? -74.113 -50.908 -29.360 1.00 87.32 419 GLU B N 1
ATOM 6344 C CA . GLU B 1 421 ? -75.527 -51.101 -29.702 1.00 91.32 419 GLU B CA 1
ATOM 6345 C C . GLU B 1 421 ? -75.798 -50.999 -31.201 1.00 91.83 419 GLU B C 1
ATOM 6346 O O . GLU B 1 421 ? -76.720 -51.628 -31.713 1.00 92.69 419 GLU B O 1
ATOM 6352 N N . GLN B 1 422 ? -74.994 -50.197 -31.894 1.00 90.99 420 GLN B N 1
ATOM 6353 C CA . GLN B 1 422 ? -75.120 -50.048 -33.337 1.00 100.19 420 GLN B CA 1
ATOM 6354 C C . GLN B 1 422 ? -74.602 -51.280 -34.062 1.00 113.78 420 GLN B C 1
ATOM 6355 O O . GLN B 1 422 ? -75.371 -51.993 -34.706 1.00 124.66 420 GLN B O 1
ATOM 6361 N N . GLU B 1 423 ? -73.302 -51.532 -33.959 1.00 111.15 421 GLU B N 1
ATOM 6362 C CA . GLU B 1 423 ? -72.706 -52.673 -34.641 1.00 115.61 421 GLU B CA 1
ATOM 6363 C C . GLU B 1 423 ? -73.149 -53.969 -33.964 1.00 122.52 421 GLU B C 1
ATOM 6364 O O . GLU B 1 423 ? -74.264 -54.050 -33.440 1.00 122.52 421 GLU B O 1
ATOM 6370 N N . GLY B 1 424 ? -72.282 -54.977 -33.972 1.00 126.84 422 GLY B N 1
ATOM 6371 C CA . GLY B 1 424 ? -72.584 -56.241 -33.319 1.00 126.39 422 GLY B CA 1
ATOM 6372 C C . GLY B 1 424 ? -72.332 -56.208 -31.821 1.00 122.56 422 GLY B C 1
ATOM 6373 O O . GLY B 1 424 ? -73.259 -56.320 -31.016 1.00 119.57 422 GLY B O 1
#

Secondary structure (DSSP, 8-state):
-EEEEEEE-THHHHHHHHHHHHHHTT-TTEEEEEEE--HHHHHHHHHHHHHTT---SEEEEETTTHHHHHHTT-B---HHHHHT-SS--GGGB-HHHHHTTEETTEE--EEEEEE--EEEEEHHHHHHTT-SS---BHHHHHHHHHHHHHHH-TTSEEEE--TT--HHHHHHHHTSSS-SEETTTTEE-TTSHHHHHHHHHHHHHHHTTSS----GGGSS-HHHHHHHTSEEEEEE-THHHHHHHHH--GGGTTSEEEEPPBBSSSB---B-EEEEEEEBTT-S-HHHHHHHHHHHTSHHHHHHHHHHH-PBPSBHHHHHSHHHHT-TTTHHHHHHTTT-BPPP--TTHHHHHHHHHHHHHHHHHH---HHHHHHHHHHHHHHHTHHHHHHHHHS--/-EEEEEEETHHHHHHHHHHHHHTTTSTT-EEEEEEE-TTTTTHHHHHHHHTT---SEEEEEGGGHHHHHHTT-B---HHHHHH-SS--GGGB-HHHHHTTEETTEE--EEEEEE--EEEEEHHHHHHTT-SS---BHHHHHHHHHHHHHHH-TTSEEEE--TT--HHHHHHHHTSSS-SEETTTTEE-TTSHHHHHHHHHHHHHHHTTSS-S--GGG-S-HHHHHHTTSEEEEEE-THHHHHHHHH--GGGTTSEEEEPPPBBTBS--EE-EEEEEEEBTT-S-HHHHHHHHHHHTSHHHHHHHHHHH-PBPSBHHHHHSHHHHT-TTTHHHHHHTTTEEPPP--TTHHHHHHHHHHHHHHHHHH---HHHHHHHHHHHHHHHTHHHHHHHHH--

Radius of gyration: 29.79 Å; Cα contacts (8 Å, |Δi|>4): 1460; chains: 2; bounding box: 84×72×63 Å

B-factor: mean 62.22, std 28.44, range [19.11, 169.34]

Foldseek 3Di:
DAEFEEEEEDPLLVVVVVVVVVVCVVVVVYHYHYDYDHPVCVVVVQVVCVVVVNDTFKYKFWLLCQLVCVVVVFFDFCPVVLVVDPLRDPVQFQVQLQVSQAHPNTGGFAAQFWKWKFKKFQCVLLVVLPDNDADAALVSNVVSLVSSCVVPDLQAAAEEDALQDLQQLVFQLQQDPDAQADDLSLFGCCVPPSVLVSLVSVLVCCVVSRYPLHHPVPDPDVLVCCVVRSHGIYIGIQQVVVVNVVVQPDVRVPRIATAAHHYNVGRGAIAGTHITMTGTPSDPCNPSNSSSRSSSSHLVVSLVSCVPRNTHRRGNVVCVPCSNVVDRRNVNVSVNSNHYHYHPNDPCVVVLSSLLSVLSSCCNPVVPDSNVSSVVSRVVVSVSSVVVNVVCVVDVD/DEFEEEDEDPLQVLVVVLCVVVCVVPVVYDYHYDYDHPVCVVVCQVVCVVVVNDTFKYKFWLLCLQVCVVVVFFDFPVVVCVVDPQNDVVQFADQLQVSQDDPNTGRFAALFWKWKFKKFFCVLQVVLPDNDADFALVVNVVSLVSSDVVPDLQAAAEEDALQDLQQLVFQLVQDPDAQADDVSLFGQCVPPSSLVSLVSVLVCLVVSRYPLHHVVPDPDVQVCCVVRSHGIYIGIQQVVVVNVVVQPPVCVVRMATAAHHHNVGRGAIAGTDITMTGTPSDDCNVVSVSSVSVSSHLVVSLVSCVPRVTHRRGNVNCVPCSNVVDRRCVNVSVNSNHYHYHPNHPCVVVLSSLVSVLSSCCSPVVDDSNVSSVVSSVVRSVSSVVVVVVVVPDD

Sequence (792 aa):
KTTVRFWAMGKEAEVVAELVADFEKQNPTIHVDVQNIPMTAAHEKLLTAFAADGLPDVCQLGNTWLPEFALLDTLEPMQPYVARSKIVDPADYFPGVWDTNLVDGTLYGVPWYVDTRLLFYRKDLLREAGYSQMPKTWAEMEQVMAAIKRKVGPDRYAILMPLNEFEQQLSFALQQDDRLLRDHDNYGNFRGAGFRKALGFYDNMYQQGWAPKVSETQVSNVWYEFFNGYYAFYLSGPWNVREFKLRQPPGMEGNWGTAPLPGPNGLGAGIAGGSSLVIFKSSQHKDASWKLIEYLSQPQVQARFHAIIGDLPPRRSTWKLPSLANDALAHAFGDQLERVKATPKVLEWERIVQEMRLVTERVVRGGQSHDAAVQELDQRVDEILAKRRWIFEQEGGTTVRFWAMGKEAEVVAELVADFEKQNPTIHVDVQNIPMTAAHEKLLTAFAADGLPDVCQLGNTWLPEFALLDTLEPMQPYVARSKIVDPADYFPGVWDTNLVDGTLYGVPWYVDTRLLFYRKDLLREAGYSQMPKTWAEMEQVMAAIKRKVGPDRYAILMPLNEFEQQLSFALQQDDRLLRDHDNYGNFRGAGFRKALGFYDNMYQQGWAPKVSETQVSNVWYEFFNGYYAFYLSGPWNVREFKLRQPPGMEGNWGTAPLPGPNGLGAGIAGGSSLVIFKSSQHKDASWKLIEYLSQPQVQARFHAIIGDLPPRRSTWKLPSLANDALAHAFGDQLERVKATPKVLEWERIVQEMRLVTERVVRGGQSHDAAVQELDQRVDEILAKRRWIFEQEG

Nearest PDB structures (foldseek):
  3uor-assembly2_B  TM=1.001E+00  e=2.287E-71  Xanthomonas citri pv. citri str. 306
  3k02-assembly1_A  TM=8.126E-01  e=1.068E-27  Streptomyces glaucescens
  4qsd-assembly1_A  TM=7.827E-01  e=4.513E-25  Agrobacterium fabrum str. C58
  8art-assembly1_A  TM=8.009E-01  e=1.496E-24  Streptomyces scabiei
  8s5b-assembly1_A  TM=7.606E-01  e=3.758E-20  Agrobacterium tumefaciens

CATH classification: 3.40.190.10 (+1 more: 3.40.190.10)